Protein AF-A0A8T2W270-F1 (afdb_monomer)

pLDDT: mean 72.16, std 22.31, range [22.02, 98.56]

Radius of gyration: 37.25 Å; Cα contacts (8 Å, |Δi|>4): 881; chains: 1; bounding box: 110×98×139 Å

Sequence (884 aa):
MALTERQVQAQLHSHALEEDAKASLFGLSQSRKRIIDYFNAVEQLHKLEINKIIPKLKTDARWATVPRRNKPPSKVSVYKLLKGLPLHILGCLITKQPAPSSPHLSSLTDEPLQSTNCYEHVNKAFTLLCTLSEMCVELPPLRENGTMGPDPEFTSELIDAVNLALLAIAGPESDTLTRSSTERHTFSQALCRAEIVPSALRALALITSAHAAPERGHSSSRFHWSAVCEAMFTHPRGATMIDAAFEASRVLIRAVRVALCSTSISGDLVYSLAYAAGGAVELVTALCSAPLFYHSMMTHDPHGSSALRLVLASLAIHDEPLAAPPFSRVSSTPGSSRPVLAATQPPYPTHKGQGAAELLAARGFALLL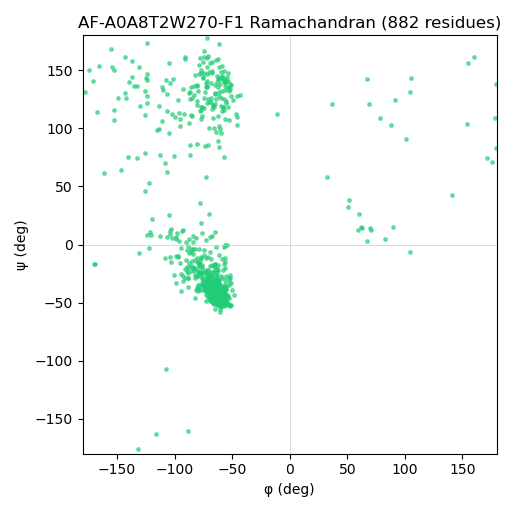LLGEYDSPMYLDEVFSGEGTRSLAEQLVGRSAAYVGQVLLRPPSAQFPPATSEGQMAINVLRAAELLSDDSNFRVALIPGLAPTLAQLLAHSDSSRFASMWCLGEEAVSMMGLDSQLLVNSVSKKALETVDKYAAASKEYHAKGLGMGARQVAGLLPELHKMGRHLALERSILLSKLLVNLHYYDETLPAGLKNAFLDALVASILAAARDPKSQAMAMNRAAVNIENLFSVAWEFGPPDALKKIELMAEVDMDQSKDLLAKMKTAVKIVENHPTIKTGAGAGRENGGGMMKLASQNLPDLRHFPQPPASAAPQPLPPVSSVTAAAAAAKSAADAMAAAVDVKAAGSEARRTAPEVNKIQYSPPVHNSNGAAVSPQAQLLQQLSIGYNMHRQQQQQQQQQGRLPPPQLCPDVPADDDGGGTRPPPPPEKGIKTAQQAVDKATFADIKNAAMAHMQALHRQQQLMQVAAAQHVMRRQQQQQQAQQLQQRRHDEASNQQEKAPEGALQEPRPPPQGGD

Nearest PDB structures (foldseek):
  8ga7-assembly1_A  TM=2.217E-01  e=3.033E-03  synthetic construct
  4abn-assembly1_A  TM=1.382E-01  e=1.066E+00  Mus musculus
  7n6g-assembly1_1N  TM=1.246E-01  e=1.066E+00  Chlamydomonas reinhardtii
  7pkt-assembly1_Q  TM=1.100E-01  e=9.150E+00  Chlamydomonas reinhardtii

Mean predicted aligned error: 16.3 Å

Solvent-accessible surface area (backbone atoms only — not comparable to full-atom values): 49933 Å² total; per-residue (Å²): 102,76,70,56,52,50,50,53,51,51,51,54,52,53,51,51,55,53,51,53,58,51,52,68,73,64,75,56,78,85,71,56,77,76,76,76,45,58,68,48,42,36,60,48,53,54,69,48,54,63,83,69,47,51,70,64,27,74,80,45,63,59,49,43,77,34,79,48,87,100,46,80,58,45,78,40,47,47,56,64,47,60,68,43,45,32,58,50,41,37,52,23,66,76,70,56,30,60,47,84,81,47,80,67,50,68,77,62,28,98,56,88,74,82,46,82,34,27,45,42,45,42,28,37,42,28,47,40,47,36,51,54,43,56,47,36,73,75,34,63,76,42,39,74,70,56,65,51,48,86,49,67,65,56,53,48,40,38,51,51,27,36,37,51,53,24,40,40,40,44,47,86,39,34,65,57,32,38,55,20,28,41,38,60,91,40,27,65,63,21,41,28,53,41,43,31,51,30,32,32,56,47,29,49,36,52,47,35,20,52,42,68,55,83,70,94,67,96,69,76,93,67,72,38,48,62,41,33,37,52,58,34,67,75,35,96,58,27,71,61,34,54,50,20,50,32,42,24,33,28,42,34,38,50,21,36,38,42,20,59,72,26,88,62,43,54,37,71,58,35,31,54,42,33,49,27,25,44,46,24,47,50,54,53,42,52,44,53,60,22,66,71,37,39,55,49,48,44,68,76,37,62,35,43,53,52,59,50,51,26,30,47,38,25,55,49,47,46,40,81,90,48,47,61,48,63,35,43,68,39,55,84,41,99,88,46,92,50,62,41,73,40,69,54,72,81,80,52,66,47,59,44,27,70,17,38,52,36,41,37,28,14,47,21,30,21,40,52,46,51,49,58,70,39,83,78,76,37,43,66,62,32,20,58,69,31,80,81,30,29,63,53,47,52,51,44,42,56,51,51,29,50,50,42,39,44,56,64,67,53,69,81,40,95,89,50,68,74,58,50,34,38,40,39,22,44,47,28,43,38,51,37,48,31,56,42,24,64,38,72,76,47,24,67,63,34,38,80,54,37,22,50,45,50,22,46,48,33,32,69,43,54,62,70,56,42,37,26,52,46,45,66,21,69,51,20,25,55,52,26,38,81,27,54,86,56,83,68,63,41,87,38,72,67,51,49,52,51,51,53,49,43,46,54,51,44,53,51,48,56,74,70,62,74,53,88,74,84,87,72,79,88,83,66,63,74,65,41,57,50,46,5,43,26,54,20,46,50,47,29,47,36,53,48,35,33,54,33,40,54,49,49,81,53,90,87,50,58,77,74,60,49,45,43,35,56,53,44,23,51,52,34,40,46,72,72,29,94,44,67,68,52,24,30,54,27,42,47,37,25,41,52,38,52,50,50,38,47,45,55,57,52,73,61,50,65,93,69,79,39,75,78,53,67,72,61,81,70,46,63,62,66,56,43,51,49,52,51,51,52,43,52,47,52,28,53,55,53,61,65,34,63,79,62,74,52,71,81,77,76,80,97,70,82,92,66,65,73,69,52,59,69,58,73,80,45,82,84,71,85,79,59,82,72,74,78,77,77,75,71,76,74,81,75,78,81,95,80,59,83,62,58,62,54,51,53,54,47,55,52,51,54,52,51,56,61,63,62,68,72,79,78,77,89,83,87,82,90,84,83,86,83,87,90,86,91,82,90,86,87,88,87,89,79,92,77,91,80,82,82,75,52,72,67,57,53,49,53,52,52,51,51,49,53,51,51,52,52,52,51,53,51,54,53,54,62,69,74,67,74,78,82,84,84,84,87,86,84,88,88,83,91,83,88,81,88,80,92,75,87,81,80,84,78,72,80,79,56,58,63,56,52,49,55,49,51,56,51,48,55,51,48,49,53,50,49,52,52,49,51,52,51,50,51,52,50,52,53,50,50,53,50,50,53,52,52,52,52,51,52,52,51,50,53,52,51,50,52,51,51,52,53,52,50,49,50,53,50,54,53,53,52,54,54,64,74,63,59,75,92,78,78,93,70,81,82,76,81,81,81,92,75,91,132

Foldseek 3Di:
DVVVVVVVVVVVVVVVVVVVVVVVVPPCVPPPPPDDLLQQCLQQVLPQDLVNQLVVCLVPVQWDFGDDDPDHTDTDGLLVSLLCLLVVLVVCLVVFDPAQPDPVVVVSDVDRHPDNTSLLSSLSSLQVLLSSLVSCLVHVVCLVVCSLAPDLVSLLSLLVSLLSLLCVLLPDCLVVLLVLLQAPVSLVVNLSSLSNLLSSLSSLQSSQQSNVCSDDDPDPDDGPLQSSLVSLVVHPCSLSSLLSLLSSLLSLLSSLLSNLPHPNHFLVSSQSSLVSSLSSLVSSLVNLQDPSSLVSNCVSVVQCQSLLSSLLSLLCSCPPPLVDLLFDQDQPDVVRPGRDRHGDADDRSCVRNQCSSLSSNLSSLQSLLSQCVDVVVGNLVSLCVDPVSVVSLLSVLLSLLVLQLSLLPDDLDPRDAAGANNLSSSLSSLSSLLSLLLDPVSLVSNLLSNLLSLLCSQQVDDLVSLCLCQVLHPSQLRNQLNHLPPHSHNPHPVRVVVLVLLLVLLVVCVVVVVHPPPPPPPDDDPSSSSSSSSSSLSRLLSVLSSLLSSCDADPPDDPQSNCVNVLSNLVSLQVVADDLVSSLSSLVSSLSSLVSSVVSVCVCDDPPPSVVRCSNVSHPVVSSVVSSVVSVVSSVVSCPPVVNVPVPDDDDDDDPPPVVVSVPPHDPPPPDPDDPPDPPPDDDPDDDDPPPVVVVVVVVVVVVVVVVVVPPDDDDDDDDDDDDDDDDDDDDDDDDDDDDDDPVNVVVVVVVVVVVVVVVVVVVVVVVPDDDDDDDDDDDDDDDDDDDDDDDDDDPPPPVVVVVVVVVVVVVVVVVVVVVVVVVVVVVVVVVVVVVVVVVVVVVVVVVVVVVVVVVVVVVVVVVVVPPDPDDPDDDDDDDDDDD

Structure (mmCIF, N/CA/C/O backbone):
data_AF-A0A8T2W270-F1
#
_entry.id   AF-A0A8T2W270-F1
#
loop_
_atom_site.group_PDB
_atom_site.id
_atom_site.type_symbol
_atom_site.label_atom_id
_atom_site.label_alt_id
_atom_site.label_comp_id
_atom_site.label_asym_id
_atom_site.label_entity_id
_atom_site.label_seq_id
_atom_site.pdbx_PDB_ins_code
_atom_site.Cartn_x
_atom_site.Cartn_y
_atom_site.Cartn_z
_atom_site.occupancy
_atom_site.B_iso_or_equiv
_atom_site.auth_seq_id
_atom_site.auth_comp_id
_atom_site.auth_asym_id
_atom_site.auth_atom_id
_atom_site.pdbx_PDB_model_num
ATOM 1 N N . MET A 1 1 ? 4.026 -23.683 -32.601 1.00 37.31 1 MET A N 1
ATOM 2 C CA . MET A 1 1 ? 4.938 -22.976 -31.678 1.00 37.31 1 MET A CA 1
ATOM 3 C C . MET A 1 1 ? 6.349 -23.540 -31.751 1.00 37.31 1 MET A C 1
ATOM 5 O O . MET A 1 1 ? 7.130 -22.921 -32.445 1.00 37.31 1 MET A O 1
ATOM 9 N N . ALA A 1 2 ? 6.676 -24.725 -31.215 1.00 30.48 2 ALA A N 1
ATOM 10 C CA . ALA A 1 2 ? 8.054 -25.261 -31.285 1.00 30.48 2 ALA A CA 1
ATOM 11 C C . ALA A 1 2 ? 8.600 -25.475 -32.722 1.00 30.48 2 ALA A C 1
ATOM 13 O O . ALA A 1 2 ? 9.774 -25.249 -32.994 1.00 30.48 2 ALA A O 1
ATOM 14 N N . LEU A 1 3 ? 7.741 -25.875 -33.669 1.00 30.95 3 LEU A N 1
ATOM 15 C CA . LEU A 1 3 ? 8.085 -25.985 -35.098 1.00 30.95 3 LEU A CA 1
ATOM 16 C C . LEU A 1 3 ? 8.299 -24.613 -35.762 1.00 30.95 3 LEU A C 1
ATOM 18 O O . LEU A 1 3 ? 9.180 -24.459 -36.600 1.00 30.95 3 LEU A O 1
ATOM 22 N N . THR A 1 4 ? 7.521 -23.617 -35.339 1.00 55.16 4 THR A N 1
ATOM 23 C CA . THR A 1 4 ? 7.569 -22.232 -35.824 1.00 55.16 4 THR A CA 1
ATOM 24 C C . THR A 1 4 ? 8.812 -21.511 -35.296 1.00 55.16 4 THR A C 1
ATOM 26 O O . THR A 1 4 ? 9.486 -20.811 -36.037 1.00 55.16 4 THR A O 1
ATOM 29 N N . GLU A 1 5 ? 9.171 -21.759 -34.037 1.00 46.84 5 GLU A N 1
ATOM 30 C CA . GLU A 1 5 ? 10.377 -21.251 -33.380 1.00 46.84 5 GLU A CA 1
ATOM 31 C C . GLU A 1 5 ? 11.653 -21.818 -34.018 1.00 46.84 5 GLU A C 1
ATOM 33 O O . GLU A 1 5 ? 12.567 -21.061 -34.338 1.00 46.84 5 GLU A O 1
ATOM 38 N N . ARG A 1 6 ? 11.679 -23.124 -34.328 1.00 50.84 6 ARG A N 1
ATOM 39 C CA . ARG A 1 6 ? 12.795 -23.747 -35.061 1.00 50.84 6 ARG A CA 1
ATOM 40 C C . ARG A 1 6 ? 12.931 -23.236 -36.495 1.00 50.84 6 ARG A C 1
ATOM 42 O O . ARG A 1 6 ? 14.052 -23.075 -36.966 1.00 50.84 6 ARG A O 1
ATOM 49 N N . GLN A 1 7 ? 11.822 -22.970 -37.189 1.00 48.09 7 GLN A N 1
ATOM 50 C CA . GLN A 1 7 ? 11.861 -22.401 -38.542 1.00 48.09 7 GLN A CA 1
ATOM 51 C C . GLN A 1 7 ? 12.362 -20.954 -38.544 1.00 48.09 7 GLN A C 1
ATOM 53 O O . GLN A 1 7 ? 13.210 -20.617 -39.367 1.00 48.09 7 GLN A O 1
ATOM 58 N N . VAL A 1 8 ? 11.918 -20.128 -37.592 1.00 53.50 8 VAL A N 1
ATOM 59 C CA . VAL A 1 8 ? 12.410 -18.750 -37.437 1.00 53.50 8 VAL A CA 1
ATOM 60 C C . VAL A 1 8 ? 13.894 -18.741 -37.047 1.00 53.50 8 VAL A C 1
ATOM 62 O O . VAL A 1 8 ? 14.670 -17.976 -37.613 1.00 53.50 8 VAL A O 1
ATOM 65 N N . GLN A 1 9 ? 14.331 -19.642 -36.161 1.00 41.31 9 GLN A N 1
ATOM 66 C CA . GLN A 1 9 ? 15.748 -19.786 -35.802 1.00 41.31 9 GLN A CA 1
ATOM 67 C C . GLN A 1 9 ? 16.615 -20.258 -36.976 1.00 41.31 9 GLN A C 1
ATOM 69 O O . GLN A 1 9 ? 17.698 -19.715 -37.185 1.00 41.31 9 GLN A O 1
ATOM 74 N N . ALA A 1 10 ? 16.144 -21.220 -37.776 1.00 51.12 10 ALA A N 1
ATOM 75 C CA . ALA A 1 10 ? 16.868 -21.690 -38.957 1.00 51.12 10 ALA A CA 1
ATOM 76 C C . ALA A 1 10 ? 16.993 -20.594 -40.031 1.00 51.12 10 ALA A C 1
ATOM 78 O O . ALA A 1 10 ? 18.048 -20.456 -40.649 1.00 51.12 10 ALA A O 1
ATOM 79 N N . GLN A 1 11 ? 15.952 -19.775 -40.211 1.00 46.25 11 GLN A N 1
ATOM 80 C CA . GLN A 1 11 ? 15.968 -18.652 -41.152 1.00 46.25 11 GLN A CA 1
ATOM 81 C C . GLN A 1 11 ? 16.891 -17.516 -40.692 1.00 46.25 11 GLN A C 1
ATOM 83 O O . GLN A 1 11 ? 17.666 -17.005 -41.499 1.00 46.25 11 GLN A O 1
ATOM 88 N N . LEU A 1 12 ? 16.888 -17.171 -39.400 1.00 45.56 12 LEU A N 1
ATOM 89 C CA . LEU A 1 12 ? 17.808 -16.172 -38.841 1.00 45.56 12 LEU A CA 1
ATOM 90 C C . LEU A 1 12 ? 19.271 -16.633 -38.913 1.00 45.56 12 LEU A C 1
ATOM 92 O O . LEU A 1 12 ? 20.155 -15.830 -39.210 1.00 45.56 12 LEU A O 1
ATOM 96 N N . HIS A 1 13 ? 19.533 -17.925 -38.698 1.00 48.34 13 HIS A N 1
ATOM 97 C CA . HIS A 1 13 ? 20.885 -18.475 -38.777 1.00 48.34 13 HIS A CA 1
ATOM 98 C C . HIS A 1 13 ? 21.405 -18.551 -40.221 1.00 48.34 13 HIS A C 1
ATOM 100 O O . HIS A 1 13 ? 22.548 -18.179 -40.479 1.00 48.34 13 HIS A O 1
ATOM 106 N N . SER A 1 14 ? 20.551 -18.944 -41.175 1.00 50.53 14 SER A N 1
ATOM 107 C CA . SER A 1 14 ? 20.881 -18.927 -42.606 1.00 50.53 14 SER A CA 1
ATOM 108 C C . SER A 1 14 ? 21.186 -17.510 -43.102 1.00 50.53 14 SER A C 1
ATOM 110 O O . SER A 1 14 ? 22.154 -17.313 -43.830 1.00 50.53 14 SER A O 1
ATOM 112 N N . HIS A 1 15 ? 20.403 -16.516 -42.672 1.00 47.19 15 HIS A N 1
ATOM 113 C CA . HIS A 1 15 ? 20.595 -15.118 -43.062 1.00 47.19 15 HIS A CA 1
ATOM 114 C C . HIS A 1 15 ? 21.884 -14.518 -42.475 1.00 47.19 15 HIS A C 1
ATOM 116 O O . HIS A 1 15 ? 22.584 -13.766 -43.150 1.00 47.19 15 HIS A O 1
ATOM 122 N N . ALA A 1 16 ? 22.237 -14.872 -41.234 1.00 45.03 16 ALA A N 1
ATOM 123 C CA . ALA A 1 16 ? 23.477 -14.419 -40.602 1.00 45.03 16 ALA A CA 1
ATOM 124 C C . ALA A 1 16 ? 24.733 -14.983 -41.295 1.00 45.03 16 ALA A C 1
ATOM 126 O O . ALA A 1 16 ? 25.690 -14.247 -41.522 1.00 45.03 16 ALA A O 1
ATOM 127 N N . LEU A 1 17 ? 24.713 -16.263 -41.690 1.00 53.06 17 LEU A N 1
ATOM 128 C CA . LEU A 1 17 ? 25.828 -16.899 -42.406 1.00 53.06 17 LEU A CA 1
ATOM 129 C C . LEU A 1 17 ? 26.014 -16.336 -43.824 1.00 53.06 17 LEU A C 1
ATOM 131 O O . LEU A 1 17 ? 27.141 -16.216 -44.306 1.00 53.06 17 LEU A O 1
ATOM 135 N N . GLU A 1 18 ? 24.919 -15.965 -44.490 1.00 51.88 18 GLU A N 1
ATOM 136 C CA . GLU A 1 18 ? 24.964 -15.381 -45.831 1.00 51.88 18 GLU A CA 1
ATOM 137 C C . GLU A 1 18 ? 25.470 -13.925 -45.819 1.00 51.88 18 GLU A C 1
ATOM 139 O O . GLU A 1 18 ? 26.226 -13.522 -46.705 1.00 51.88 18 GLU A O 1
ATOM 144 N N . GLU A 1 19 ? 25.119 -13.151 -44.788 1.00 49.12 19 GLU A N 1
ATOM 145 C CA . GLU A 1 19 ? 25.668 -11.811 -44.533 1.00 49.12 19 GLU A CA 1
ATOM 146 C C . GLU A 1 19 ? 27.172 -11.860 -44.209 1.00 49.12 19 GLU A C 1
ATOM 148 O O . GLU A 1 19 ? 27.938 -11.054 -44.744 1.00 49.12 19 GLU A O 1
ATOM 153 N N . ASP A 1 20 ? 27.624 -12.838 -43.416 1.00 45.19 20 ASP A N 1
ATOM 154 C CA . ASP A 1 20 ? 29.046 -13.018 -43.083 1.00 45.19 20 ASP A CA 1
ATOM 155 C C . ASP A 1 20 ? 29.889 -13.417 -44.307 1.00 45.19 20 ASP A C 1
ATOM 157 O O . ASP A 1 20 ? 30.985 -12.881 -44.519 1.00 45.19 20 ASP A O 1
ATOM 161 N N . ALA A 1 21 ? 29.365 -14.297 -45.169 1.00 55.25 21 ALA A N 1
ATOM 162 C CA . ALA A 1 21 ? 30.026 -14.680 -46.417 1.00 55.25 21 ALA A CA 1
ATOM 163 C C . ALA A 1 21 ? 30.148 -13.493 -47.393 1.00 55.25 21 ALA A C 1
ATOM 165 O O . ALA A 1 21 ? 31.188 -13.312 -48.035 1.00 55.25 21 ALA A O 1
ATOM 166 N N . LYS A 1 22 ? 29.119 -12.639 -47.467 1.00 50.28 22 LYS A N 1
ATOM 167 C CA . LYS A 1 22 ? 29.107 -11.441 -48.322 1.00 50.28 22 LYS A CA 1
ATOM 168 C C . LYS A 1 22 ? 30.005 -10.329 -47.767 1.00 50.28 22 LYS A C 1
ATOM 170 O O . LYS A 1 22 ? 30.727 -9.695 -48.534 1.00 50.28 22 LYS A O 1
ATOM 175 N N . ALA A 1 23 ? 30.040 -10.119 -46.452 1.00 44.72 23 ALA A N 1
ATOM 176 C CA . ALA A 1 23 ? 30.881 -9.100 -45.818 1.00 44.72 23 ALA A CA 1
ATOM 177 C C . ALA A 1 23 ? 32.388 -9.397 -45.941 1.00 44.72 23 ALA A C 1
ATOM 179 O O . ALA A 1 23 ? 33.191 -8.465 -46.050 1.00 44.72 23 ALA A O 1
ATOM 180 N N . SER A 1 24 ? 32.769 -10.679 -45.969 1.00 48.28 24 SER A N 1
ATOM 181 C CA . SER A 1 24 ? 34.156 -11.118 -46.179 1.00 48.28 24 SER A CA 1
ATOM 182 C C . SER A 1 24 ? 34.641 -10.879 -47.620 1.00 48.28 24 SER A C 1
ATOM 184 O O . SER A 1 24 ? 35.810 -10.569 -47.843 1.00 48.28 24 SER A O 1
ATOM 186 N N . LEU A 1 25 ? 33.732 -10.931 -48.602 1.00 48.50 25 LEU A N 1
ATOM 187 C CA . LEU A 1 25 ? 34.050 -10.800 -50.030 1.00 48.50 25 LEU A CA 1
ATOM 188 C C . LEU A 1 25 ? 34.276 -9.350 -50.511 1.00 48.50 25 LEU A C 1
ATOM 190 O O . LEU A 1 25 ? 34.890 -9.158 -51.557 1.00 48.50 25 LEU A O 1
ATOM 194 N N . PHE A 1 26 ? 33.816 -8.330 -49.771 1.00 46.31 26 PHE A N 1
ATOM 195 C CA . PHE A 1 26 ? 33.820 -6.925 -50.231 1.00 46.31 26 PHE A CA 1
ATOM 196 C C . PHE A 1 26 ? 34.758 -5.964 -49.477 1.00 46.31 26 PHE A C 1
ATOM 198 O O . PHE A 1 26 ? 34.708 -4.760 -49.717 1.00 46.31 26 PHE A O 1
ATOM 205 N N . GLY A 1 27 ? 35.617 -6.433 -48.565 1.00 43.34 27 GLY A N 1
ATOM 206 C CA . GLY A 1 27 ? 36.632 -5.572 -47.926 1.00 43.34 27 GLY A CA 1
ATOM 207 C C . GLY A 1 27 ? 36.088 -4.400 -47.080 1.00 43.34 27 GLY A C 1
ATOM 208 O O . GLY A 1 27 ? 36.848 -3.517 -46.691 1.00 43.34 27 GLY A O 1
ATOM 209 N N . LEU A 1 28 ? 34.794 -4.389 -46.736 1.00 42.84 28 LEU A N 1
ATOM 210 C CA . LEU A 1 28 ? 34.106 -3.338 -45.961 1.00 42.84 28 LEU A CA 1
ATOM 211 C C . LEU A 1 28 ? 34.377 -3.416 -44.439 1.00 42.84 28 LEU A C 1
ATOM 213 O O . LEU A 1 28 ? 33.499 -3.141 -43.618 1.00 42.84 28 LEU A O 1
ATOM 217 N N . SER A 1 29 ? 35.590 -3.792 -44.018 1.00 45.31 29 SER A N 1
ATOM 218 C CA . SER A 1 29 ? 35.872 -4.133 -42.611 1.00 45.31 29 SER A CA 1
ATOM 219 C C . SER A 1 29 ? 35.820 -2.945 -41.635 1.00 45.31 29 SER A C 1
ATOM 221 O O . SER A 1 29 ? 35.633 -3.154 -40.436 1.00 45.31 29 SER A O 1
ATOM 223 N N . GLN A 1 30 ? 35.904 -1.695 -42.110 1.00 43.47 30 GLN A N 1
ATOM 224 C CA . GLN A 1 30 ? 35.901 -0.507 -41.239 1.00 43.47 30 GLN A CA 1
ATOM 225 C C . GLN A 1 30 ? 34.529 0.154 -41.048 1.00 43.47 30 GLN A C 1
ATOM 227 O O . GLN A 1 30 ? 34.341 0.896 -40.083 1.00 43.47 30 GLN A O 1
ATOM 232 N N . SER A 1 31 ? 33.546 -0.161 -41.895 1.00 40.88 31 SER A N 1
ATOM 233 C CA . SER A 1 31 ? 32.176 0.364 -41.801 1.00 40.88 31 SER A CA 1
ATOM 234 C C . SER A 1 31 ? 31.194 -0.674 -41.266 1.00 40.88 31 SER A C 1
ATOM 236 O O . SER A 1 31 ? 29.995 -0.568 -41.523 1.00 40.88 31 SER A O 1
ATOM 238 N N . ARG A 1 32 ? 31.666 -1.667 -40.492 1.00 46.56 32 ARG A N 1
ATOM 239 C CA . ARG A 1 32 ? 30.771 -2.433 -39.617 1.00 46.56 32 ARG A CA 1
ATOM 240 C C . ARG A 1 32 ? 30.021 -1.405 -38.776 1.00 46.56 32 ARG A C 1
ATOM 242 O O . ARG A 1 32 ? 30.615 -0.789 -37.887 1.00 46.56 32 ARG A O 1
ATOM 249 N N . LYS A 1 33 ? 28.729 -1.197 -39.063 1.00 51.56 33 LYS A N 1
ATOM 250 C CA . LYS A 1 33 ? 27.774 -0.655 -38.091 1.00 51.56 33 LYS A CA 1
ATOM 251 C C . LYS A 1 33 ? 28.056 -1.447 -36.824 1.00 51.56 33 LYS A C 1
ATOM 253 O O . LYS A 1 33 ? 27.781 -2.639 -36.797 1.00 51.56 33 LYS A O 1
ATOM 258 N N . ARG A 1 34 ? 28.754 -0.846 -35.856 1.00 61.31 34 ARG A N 1
ATOM 259 C CA . ARG A 1 34 ? 29.171 -1.554 -34.646 1.00 61.31 34 ARG A CA 1
ATOM 260 C C . ARG A 1 34 ? 27.885 -1.928 -33.927 1.00 61.31 34 ARG A C 1
ATOM 262 O O . ARG A 1 34 ? 27.287 -1.066 -33.284 1.00 61.31 34 ARG A O 1
ATOM 269 N N . ILE A 1 35 ? 27.425 -3.160 -34.141 1.00 77.75 35 ILE A N 1
ATOM 270 C CA . ILE A 1 35 ? 26.299 -3.741 -33.424 1.00 77.75 35 ILE A CA 1
ATOM 271 C C . ILE A 1 35 ? 26.676 -3.620 -31.952 1.00 77.75 35 ILE A C 1
ATOM 273 O O . ILE A 1 35 ? 27.783 -3.991 -31.549 1.00 77.75 35 ILE A O 1
ATOM 277 N N . ILE A 1 36 ? 25.815 -2.958 -31.186 1.00 83.81 36 ILE A N 1
ATOM 278 C CA . ILE A 1 36 ? 26.036 -2.803 -29.758 1.00 83.81 36 ILE A CA 1
ATOM 279 C C . ILE A 1 36 ? 25.786 -4.173 -29.147 1.00 83.81 36 ILE A C 1
ATOM 281 O O . ILE A 1 36 ? 24.712 -4.741 -29.301 1.00 83.81 36 ILE A O 1
ATOM 285 N N . ASP A 1 37 ? 26.797 -4.693 -28.467 1.00 88.81 37 ASP A N 1
ATOM 286 C CA . ASP A 1 37 ? 26.667 -5.874 -27.626 1.00 88.81 37 ASP A CA 1
ATOM 287 C C . ASP A 1 37 ? 25.915 -5.456 -26.354 1.00 88.81 37 ASP A C 1
ATOM 289 O O . ASP A 1 37 ? 26.521 -5.027 -25.368 1.00 88.81 37 ASP A O 1
ATOM 293 N N . TYR A 1 38 ? 24.580 -5.454 -26.433 1.00 88.88 38 TYR A N 1
ATOM 294 C CA . TYR A 1 38 ? 23.704 -5.023 -25.341 1.00 88.88 38 TYR A CA 1
ATOM 295 C C . TYR A 1 38 ? 23.860 -5.917 -24.113 1.00 88.88 38 TYR A C 1
ATOM 297 O O . TYR A 1 38 ? 23.851 -5.403 -22.997 1.00 88.88 38 TYR A O 1
ATOM 305 N N . PHE A 1 39 ? 24.080 -7.220 -24.303 1.00 90.88 39 PHE A N 1
ATOM 306 C CA . PHE A 1 39 ? 24.300 -8.145 -23.197 1.00 90.88 39 PHE A CA 1
ATOM 307 C C . PHE A 1 39 ? 25.542 -7.754 -22.392 1.00 90.88 39 PHE A C 1
ATOM 309 O O . PHE A 1 39 ? 25.454 -7.541 -21.181 1.00 90.88 39 PHE A O 1
ATOM 316 N N . ASN A 1 40 ? 26.684 -7.575 -23.058 1.00 90.00 40 ASN A N 1
ATOM 317 C CA . ASN A 1 40 ? 27.899 -7.146 -22.380 1.00 90.00 40 ASN A CA 1
ATOM 318 C C . ASN A 1 40 ? 27.768 -5.719 -21.819 1.00 90.00 40 ASN A C 1
ATOM 320 O O . ASN A 1 40 ? 28.182 -5.453 -20.692 1.00 90.00 40 ASN A O 1
ATOM 324 N N . ALA A 1 41 ? 27.156 -4.792 -22.564 1.00 91.19 41 ALA A N 1
ATOM 325 C CA . ALA A 1 41 ? 26.956 -3.423 -22.091 1.00 91.19 41 ALA A CA 1
ATOM 326 C C . ALA A 1 41 ? 26.140 -3.381 -20.790 1.00 91.19 41 ALA A C 1
ATOM 328 O O . ALA A 1 41 ? 26.554 -2.705 -19.849 1.00 91.19 41 ALA A O 1
ATOM 329 N N . VAL A 1 42 ? 25.037 -4.133 -20.709 1.00 92.31 42 VAL A N 1
ATOM 330 C CA . VAL A 1 42 ? 24.217 -4.240 -19.494 1.00 92.31 42 VAL A CA 1
ATOM 331 C C . VAL A 1 42 ? 25.040 -4.797 -18.336 1.00 92.31 42 VAL A C 1
ATOM 333 O O . VAL A 1 42 ? 25.093 -4.170 -17.280 1.00 92.31 42 VAL A O 1
ATOM 336 N N . GLU A 1 43 ? 25.736 -5.923 -18.526 1.00 91.19 43 GLU A N 1
ATOM 337 C CA . GLU A 1 43 ? 26.508 -6.552 -17.446 1.00 91.19 43 GLU A CA 1
ATOM 338 C C . GLU A 1 43 ? 27.630 -5.656 -16.921 1.00 91.19 43 GLU A C 1
ATOM 340 O O . GLU A 1 43 ? 27.845 -5.575 -15.713 1.00 91.19 43 GLU A O 1
ATOM 345 N N . GLN A 1 44 ? 28.384 -5.000 -17.803 1.00 89.94 44 GLN A N 1
ATOM 346 C CA . GLN A 1 44 ? 29.550 -4.233 -17.367 1.00 89.94 44 GLN A CA 1
ATOM 347 C C . GLN A 1 44 ? 29.169 -2.856 -16.838 1.00 89.94 44 GLN A C 1
ATOM 349 O O . GLN A 1 44 ? 29.762 -2.408 -15.860 1.00 89.94 44 GLN A O 1
ATOM 354 N N . LEU A 1 45 ? 28.201 -2.177 -17.461 1.00 87.25 45 LEU A N 1
ATOM 355 C CA . LEU A 1 45 ? 27.817 -0.832 -17.036 1.00 87.25 45 LEU A CA 1
ATOM 356 C C . LEU A 1 45 ? 26.996 -0.856 -15.751 1.00 87.25 45 LEU A C 1
ATOM 358 O O . LEU A 1 45 ? 27.169 0.043 -14.939 1.00 87.25 45 LEU A O 1
ATOM 362 N N . HIS A 1 46 ? 26.193 -1.898 -15.515 1.00 85.75 46 HIS A N 1
ATOM 363 C CA . HIS A 1 46 ? 25.485 -2.057 -14.243 1.00 85.75 46 HIS A CA 1
ATOM 364 C C . HIS A 1 46 ? 26.443 -2.186 -13.041 1.00 85.75 46 HIS A C 1
ATOM 366 O O . HIS A 1 46 ? 26.140 -1.703 -11.957 1.00 85.75 46 HIS A O 1
ATOM 372 N N . LYS A 1 47 ? 27.623 -2.799 -13.220 1.00 82.50 47 LYS A N 1
ATOM 373 C CA . LYS A 1 47 ? 28.629 -2.941 -12.144 1.00 82.50 47 LYS A CA 1
ATOM 374 C C . LYS A 1 47 ? 29.351 -1.648 -11.803 1.00 82.50 47 LYS A C 1
ATOM 376 O O . LYS A 1 47 ? 29.965 -1.544 -10.742 1.00 82.50 47 LYS A O 1
ATOM 381 N N . LEU A 1 48 ? 29.390 -0.704 -12.736 1.00 78.69 48 LEU A N 1
ATOM 382 C CA . LEU A 1 48 ? 30.059 0.559 -12.501 1.00 78.69 48 LEU A CA 1
ATOM 383 C C . LEU A 1 48 ? 29.129 1.416 -11.641 1.00 78.69 48 LEU A C 1
ATOM 385 O O . LEU A 1 48 ? 28.057 1.808 -12.084 1.00 78.69 48 LEU A O 1
ATOM 389 N N . GLU A 1 49 ? 29.540 1.718 -10.409 1.00 69.38 49 GLU A N 1
ATOM 390 C CA . GLU A 1 49 ? 28.807 2.675 -9.575 1.00 69.38 49 GLU A CA 1
ATOM 391 C C . GLU A 1 49 ? 28.600 3.981 -10.350 1.00 69.38 49 GLU A C 1
ATOM 393 O O . GLU A 1 49 ? 29.554 4.535 -10.903 1.00 69.38 49 GLU A O 1
ATOM 398 N N . ILE A 1 50 ? 27.371 4.495 -10.348 1.00 64.81 50 ILE A N 1
ATOM 399 C CA . ILE A 1 50 ? 26.954 5.708 -11.069 1.00 64.81 50 ILE A CA 1
ATOM 400 C C . ILE A 1 50 ? 27.930 6.869 -10.812 1.00 64.81 50 ILE A C 1
ATOM 402 O O . ILE A 1 50 ? 28.411 7.513 -11.746 1.00 64.81 50 ILE A O 1
ATOM 406 N N . ASN A 1 51 ? 28.341 7.047 -9.553 1.00 62.47 51 ASN A N 1
ATOM 407 C CA . ASN A 1 51 ? 29.294 8.073 -9.118 1.00 62.47 51 ASN A CA 1
ATOM 408 C C . ASN A 1 51 ? 30.697 7.933 -9.734 1.00 62.47 51 ASN A C 1
ATOM 410 O O . ASN A 1 51 ? 31.442 8.907 -9.802 1.00 62.47 51 ASN A O 1
ATOM 414 N N . LYS A 1 52 ? 31.072 6.740 -10.209 1.00 72.81 52 LYS A N 1
ATOM 415 C CA . LYS A 1 52 ? 32.322 6.482 -10.944 1.00 72.81 52 LYS A CA 1
ATOM 416 C C . LYS A 1 52 ? 32.159 6.705 -12.449 1.00 72.81 52 LYS A C 1
ATOM 418 O O . LYS A 1 52 ? 33.154 6.974 -13.129 1.00 72.81 52 LYS A O 1
ATOM 423 N N . ILE A 1 53 ? 30.934 6.597 -12.971 1.00 67.69 53 ILE A N 1
ATOM 424 C CA . ILE A 1 53 ? 30.614 6.838 -14.383 1.00 67.69 53 ILE A CA 1
ATOM 425 C C . ILE A 1 53 ? 30.439 8.341 -14.648 1.00 67.69 53 ILE A C 1
ATOM 427 O O . ILE A 1 53 ? 31.029 8.856 -15.599 1.00 67.69 53 ILE A O 1
ATOM 431 N N . ILE A 1 54 ? 29.701 9.061 -13.794 1.00 68.31 54 ILE A N 1
ATOM 432 C CA . ILE A 1 54 ? 29.363 10.484 -13.982 1.00 68.31 54 ILE A CA 1
ATOM 433 C C . ILE A 1 54 ? 30.604 11.359 -14.252 1.00 68.31 54 ILE A C 1
ATOM 435 O O . ILE A 1 54 ? 30.614 12.055 -15.269 1.00 68.31 54 ILE A O 1
ATOM 439 N N . PRO A 1 55 ? 31.686 11.329 -13.443 1.00 70.12 55 PRO A N 1
ATOM 440 C CA . PRO A 1 55 ? 32.855 12.178 -13.680 1.00 70.12 55 PRO A CA 1
ATOM 441 C C . PRO A 1 55 ? 33.559 11.871 -15.005 1.00 70.12 55 PRO A C 1
ATOM 443 O O . PRO A 1 55 ? 34.065 12.781 -15.656 1.00 70.12 55 PRO A O 1
ATOM 446 N N . LYS A 1 56 ? 33.560 10.600 -15.427 1.00 68.12 56 LYS A N 1
ATOM 447 C CA . LYS A 1 56 ? 34.150 10.160 -16.701 1.00 68.12 56 LYS A CA 1
ATOM 448 C C . LYS A 1 56 ? 33.289 10.551 -17.900 1.00 68.12 56 LYS A C 1
ATOM 450 O O . LYS A 1 56 ? 33.824 10.770 -18.980 1.00 68.12 56 LYS A O 1
ATOM 455 N N . LEU A 1 57 ? 31.975 10.648 -17.710 1.00 65.44 57 LEU A N 1
ATOM 456 C CA . LEU A 1 57 ? 31.048 11.119 -18.735 1.00 65.44 57 LEU A CA 1
ATOM 457 C C . LEU A 1 57 ? 30.986 12.649 -18.814 1.00 65.44 57 LEU A C 1
ATOM 459 O O . LEU A 1 57 ? 30.662 13.169 -19.870 1.00 65.44 57 LEU A O 1
ATOM 463 N N . LYS A 1 58 ? 31.382 13.409 -17.785 1.00 67.31 58 LYS A N 1
ATOM 464 C CA . LYS A 1 58 ? 31.446 14.882 -17.886 1.00 67.31 58 LYS A CA 1
ATOM 465 C C . LYS A 1 58 ? 32.402 15.385 -18.980 1.00 67.31 58 LYS A C 1
ATOM 467 O O . LYS A 1 58 ? 32.177 16.466 -19.513 1.00 67.31 58 LYS A O 1
ATOM 472 N N . THR A 1 59 ? 33.436 14.621 -19.339 1.00 68.75 59 THR A N 1
ATOM 473 C CA . THR A 1 59 ? 34.421 15.002 -20.368 1.00 68.75 59 THR A CA 1
ATOM 474 C C . THR A 1 59 ? 34.060 14.540 -21.785 1.00 68.75 59 THR A C 1
ATOM 476 O O . THR A 1 59 ? 34.424 15.215 -22.743 1.00 68.75 59 THR A O 1
ATOM 479 N N . ASP A 1 60 ? 33.325 13.432 -21.941 1.00 69.44 60 ASP A N 1
ATOM 480 C CA . ASP A 1 60 ? 32.864 12.905 -23.238 1.00 69.44 60 ASP A CA 1
ATOM 481 C C . ASP A 1 60 ? 31.485 12.231 -23.086 1.00 69.44 60 ASP A C 1
ATOM 483 O O . ASP A 1 60 ? 31.326 11.020 -23.253 1.00 69.44 60 ASP A O 1
ATOM 487 N N . ALA A 1 61 ? 30.471 13.031 -22.735 1.00 67.50 61 ALA A N 1
ATOM 488 C CA . ALA A 1 61 ? 29.137 12.583 -22.292 1.00 67.50 61 ALA A CA 1
ATOM 489 C C . ALA A 1 61 ? 28.393 11.672 -23.274 1.00 67.50 61 ALA A C 1
ATOM 491 O O . ALA A 1 61 ? 27.390 11.060 -22.926 1.00 67.50 61 ALA A O 1
ATOM 492 N N . ARG A 1 62 ? 28.883 11.557 -24.507 1.00 77.44 62 ARG A N 1
ATOM 493 C CA . ARG A 1 62 ? 28.267 10.772 -25.576 1.00 77.44 62 ARG A CA 1
ATOM 494 C C . ARG A 1 62 ? 28.643 9.290 -25.527 1.00 77.44 62 ARG A C 1
ATOM 496 O O . ARG A 1 62 ? 27.913 8.484 -26.113 1.00 77.44 62 ARG A O 1
ATOM 503 N N . TRP A 1 63 ? 29.738 8.919 -24.856 1.00 82.75 63 TRP A N 1
ATOM 504 C CA . TRP A 1 63 ? 30.320 7.577 -24.951 1.00 82.75 63 TRP A CA 1
ATOM 505 C C . TRP A 1 63 ? 30.595 6.940 -23.588 1.00 82.75 63 TRP A C 1
ATOM 507 O O . TRP A 1 63 ? 31.444 7.394 -22.828 1.00 82.75 63 TRP A O 1
ATOM 517 N N . ALA A 1 64 ? 29.958 5.800 -23.326 1.00 84.88 64 ALA A N 1
ATOM 518 C CA . ALA A 1 64 ? 30.323 4.913 -22.233 1.00 84.88 64 ALA A CA 1
ATOM 519 C C . ALA A 1 64 ? 31.432 3.954 -22.688 1.00 84.88 64 ALA A C 1
ATOM 521 O O . ALA A 1 64 ? 31.382 3.385 -23.781 1.00 84.88 64 ALA A O 1
ATOM 522 N N . THR A 1 65 ? 32.444 3.760 -21.846 1.00 86.94 65 THR A N 1
ATOM 523 C CA . THR A 1 65 ? 33.501 2.774 -22.099 1.00 86.94 65 THR A CA 1
ATOM 524 C C . THR A 1 65 ? 33.102 1.455 -21.449 1.00 86.94 65 THR A C 1
ATOM 526 O O . THR A 1 65 ? 33.052 1.370 -20.227 1.00 86.94 65 THR A O 1
ATOM 529 N N . VAL A 1 66 ? 32.816 0.443 -22.267 1.00 86.81 66 VAL A N 1
ATOM 530 C CA . VAL A 1 66 ? 32.435 -0.907 -21.835 1.00 86.81 66 VAL A CA 1
ATOM 531 C C . VAL A 1 66 ? 33.683 -1.798 -21.849 1.00 86.81 66 VAL A C 1
ATOM 533 O O . VAL A 1 66 ? 34.235 -2.038 -22.931 1.00 86.81 66 VAL A O 1
ATOM 536 N N . PRO A 1 67 ? 34.161 -2.267 -20.682 1.00 86.00 67 PRO A N 1
ATOM 537 C CA . PRO A 1 67 ? 35.256 -3.227 -20.594 1.00 86.00 67 PRO A CA 1
ATOM 538 C C . PRO A 1 67 ? 34.988 -4.497 -21.410 1.00 86.00 67 PRO A C 1
ATOM 540 O O . PRO A 1 67 ? 33.857 -4.975 -21.484 1.00 86.00 67 PRO A O 1
ATOM 543 N N . ARG A 1 68 ? 36.046 -5.052 -22.008 1.00 84.75 68 ARG A N 1
ATOM 544 C CA . ARG A 1 68 ? 36.040 -6.368 -22.657 1.00 84.75 68 ARG A CA 1
ATOM 545 C C . ARG A 1 68 ? 37.263 -7.151 -22.188 1.00 84.75 68 ARG A C 1
ATOM 547 O O . ARG A 1 68 ? 38.357 -6.598 -22.081 1.00 84.75 68 ARG A O 1
ATOM 554 N N . ARG A 1 69 ? 37.087 -8.424 -21.875 1.00 81.81 69 ARG A N 1
ATOM 555 C CA . ARG A 1 69 ? 38.137 -9.369 -21.527 1.00 81.81 69 ARG A CA 1
ATOM 556 C C . ARG A 1 69 ? 38.946 -9.684 -22.777 1.00 81.81 69 ARG A C 1
ATOM 558 O O . ARG A 1 69 ? 38.419 -10.091 -23.806 1.00 81.81 69 ARG A O 1
ATOM 565 N N . ASN A 1 70 ? 40.259 -9.493 -22.684 1.00 85.94 70 ASN A N 1
ATOM 566 C CA . ASN A 1 70 ? 41.216 -9.784 -23.758 1.00 85.94 70 ASN A CA 1
ATOM 567 C C . ASN A 1 70 ? 40.975 -9.014 -25.076 1.00 85.94 70 ASN A C 1
ATOM 569 O O . ASN A 1 70 ? 41.589 -9.332 -26.093 1.00 85.94 70 ASN A O 1
ATOM 573 N N . LYS A 1 71 ? 40.110 -7.994 -25.075 1.00 85.50 71 LYS A N 1
ATOM 574 C CA . LYS A 1 71 ? 39.866 -7.088 -26.203 1.00 85.50 71 LYS A CA 1
ATOM 575 C C . LYS A 1 71 ? 39.931 -5.643 -25.698 1.00 85.50 71 LYS A C 1
ATOM 577 O O . LYS A 1 71 ? 39.645 -5.400 -24.526 1.00 85.50 71 LYS A O 1
ATOM 582 N N . PRO A 1 72 ? 40.294 -4.662 -26.542 1.00 86.00 72 PRO A N 1
ATOM 583 C CA . PRO A 1 72 ? 40.230 -3.263 -26.138 1.00 86.00 72 PRO A CA 1
ATOM 584 C C . PRO A 1 72 ? 38.791 -2.894 -25.732 1.00 86.00 72 PRO A C 1
ATOM 586 O O . PRO A 1 72 ? 37.836 -3.394 -26.340 1.00 86.00 72 PRO A O 1
ATOM 589 N N . PRO A 1 73 ? 38.612 -2.025 -24.721 1.00 86.25 73 PRO A N 1
ATOM 590 C CA . PRO A 1 73 ? 37.287 -1.634 -24.273 1.00 86.25 73 PRO A CA 1
ATOM 591 C C . PRO A 1 73 ? 36.518 -0.957 -25.412 1.00 86.25 73 PRO A C 1
ATOM 593 O O . PRO A 1 73 ? 37.060 -0.139 -26.162 1.00 86.25 73 PRO A O 1
ATOM 596 N N . SER A 1 74 ? 35.237 -1.290 -25.553 1.00 87.12 74 SER A N 1
ATOM 597 C CA . SER A 1 74 ? 34.400 -0.701 -26.596 1.00 87.12 74 SER A CA 1
ATOM 598 C C . SER A 1 74 ? 33.767 0.596 -26.123 1.00 87.12 74 SER A C 1
ATOM 600 O O . SER A 1 74 ? 33.121 0.626 -25.078 1.00 87.12 74 SER A O 1
ATOM 602 N N . LYS A 1 75 ? 33.876 1.651 -26.934 1.00 88.00 75 LYS A N 1
ATOM 603 C CA . LYS A 1 75 ? 33.060 2.857 -26.767 1.00 88.00 75 LYS A CA 1
ATOM 604 C C . LYS A 1 75 ? 31.650 2.593 -27.293 1.00 88.00 75 LYS A C 1
ATOM 606 O O . LYS A 1 75 ? 31.478 2.324 -28.484 1.00 88.00 75 LYS A O 1
ATOM 611 N N . VAL A 1 76 ? 30.660 2.682 -26.414 1.00 88.31 76 VAL A N 1
ATOM 612 C CA . VAL A 1 76 ? 29.234 2.543 -26.725 1.00 88.31 76 VAL A CA 1
ATOM 613 C C . VAL A 1 76 ? 28.576 3.905 -26.572 1.00 88.31 76 VAL A C 1
ATOM 615 O O . VAL A 1 76 ? 28.814 4.612 -25.597 1.00 88.31 76 VAL A O 1
ATOM 618 N N . SER A 1 77 ? 27.772 4.302 -27.556 1.00 89.19 77 SER A N 1
ATOM 619 C CA . SER A 1 77 ? 27.019 5.551 -27.458 1.00 89.19 77 SER A CA 1
ATOM 620 C C . SER A 1 77 ? 25.947 5.405 -26.381 1.00 89.19 77 SER A C 1
ATOM 622 O O . SER A 1 77 ? 25.108 4.512 -26.491 1.00 89.19 77 SER A O 1
ATOM 624 N N . VAL A 1 78 ? 25.962 6.286 -25.374 1.00 87.69 78 VAL A N 1
ATOM 625 C CA . VAL A 1 78 ? 24.969 6.288 -24.282 1.00 87.69 78 VAL A CA 1
ATOM 626 C C . VAL A 1 78 ? 23.555 6.409 -24.847 1.00 87.69 78 VAL A C 1
ATOM 628 O O . VAL A 1 78 ? 22.664 5.678 -24.437 1.00 87.69 78 VAL A O 1
ATOM 631 N N . TYR A 1 79 ? 23.380 7.246 -25.872 1.00 86.38 79 TYR A N 1
ATOM 632 C CA . TYR A 1 79 ? 22.109 7.408 -26.574 1.00 86.38 79 TYR A CA 1
ATOM 633 C C . TYR A 1 79 ? 21.609 6.115 -27.225 1.00 86.38 79 TYR A C 1
ATOM 635 O O . TYR A 1 79 ? 20.481 5.693 -26.993 1.00 86.38 79 TYR A O 1
ATOM 643 N N . LYS A 1 80 ? 22.449 5.465 -28.040 1.00 89.38 80 LYS A N 1
ATOM 644 C CA . LYS A 1 80 ? 22.054 4.223 -28.724 1.00 89.38 80 LYS A CA 1
ATOM 645 C C . LYS A 1 80 ? 21.787 3.088 -27.738 1.00 89.38 80 LYS A C 1
ATOM 647 O O . LYS A 1 80 ? 20.962 2.219 -28.011 1.00 89.38 80 LYS A O 1
ATOM 652 N N . LEU A 1 81 ? 22.508 3.087 -26.618 1.00 91.19 81 LEU A N 1
ATOM 653 C CA . LEU A 1 81 ? 22.263 2.158 -25.530 1.00 91.19 81 LEU A CA 1
ATOM 654 C C . LEU A 1 81 ? 20.887 2.425 -24.915 1.00 91.19 81 LEU A C 1
ATOM 656 O O . LEU A 1 81 ? 20.057 1.528 -24.938 1.00 91.19 81 LEU A O 1
ATOM 660 N N . LEU A 1 82 ? 20.627 3.658 -24.470 1.00 91.00 82 LEU A N 1
ATOM 661 C CA . LEU A 1 82 ? 19.350 4.073 -23.891 1.00 91.00 82 LEU A CA 1
ATOM 662 C C . LEU A 1 82 ? 18.170 3.705 -24.801 1.00 91.00 82 LEU A C 1
ATOM 664 O O . LEU A 1 82 ? 17.281 2.981 -24.366 1.00 91.00 82 LEU A O 1
ATOM 668 N N . LYS A 1 83 ? 18.220 4.107 -26.078 1.00 90.69 83 LYS A N 1
ATOM 669 C CA . LYS A 1 83 ? 17.154 3.854 -27.058 1.00 90.69 83 LYS A CA 1
ATOM 670 C C . LYS A 1 83 ? 16.945 2.365 -27.363 1.00 90.69 83 LYS A C 1
ATOM 672 O O . LYS A 1 83 ? 15.831 1.962 -27.651 1.00 90.69 83 LYS A O 1
ATOM 677 N N . GLY A 1 84 ? 17.992 1.539 -27.297 1.00 93.38 84 GLY A N 1
ATOM 678 C CA . GLY A 1 84 ? 17.880 0.104 -27.591 1.00 93.38 84 GLY A CA 1
ATOM 679 C C . GLY A 1 84 ? 17.556 -0.788 -26.390 1.00 93.38 84 GLY A C 1
ATOM 680 O O . GLY A 1 84 ? 17.210 -1.952 -26.584 1.00 93.38 84 GLY A O 1
ATOM 681 N N . LEU A 1 85 ? 17.669 -0.281 -25.156 1.00 95.25 85 LEU A N 1
ATOM 682 C CA . LEU A 1 85 ? 17.428 -1.074 -23.946 1.00 95.25 85 LEU A CA 1
ATOM 683 C C . LEU A 1 85 ? 15.991 -1.621 -23.843 1.00 95.25 85 LEU A C 1
ATOM 685 O O . LEU A 1 85 ? 15.870 -2.798 -23.506 1.00 95.25 85 LEU A O 1
ATOM 689 N N . PRO A 1 86 ? 14.916 -0.867 -24.157 1.00 96.56 86 PRO A N 1
ATOM 690 C CA . PRO A 1 86 ? 13.557 -1.414 -24.125 1.00 96.56 86 PRO A CA 1
ATOM 691 C C . PRO A 1 86 ? 13.361 -2.630 -25.038 1.00 96.56 86 PRO A C 1
ATOM 693 O O . PRO A 1 86 ? 12.878 -3.669 -24.589 1.00 96.56 86 PRO A O 1
ATOM 696 N N . LEU A 1 87 ? 13.817 -2.549 -26.294 1.00 95.31 87 LEU A N 1
ATOM 697 C CA . LEU A 1 87 ? 13.765 -3.671 -27.238 1.00 95.31 87 LEU A CA 1
ATOM 698 C C . LEU A 1 87 ? 14.619 -4.857 -26.780 1.00 95.31 87 LEU A C 1
ATOM 700 O O . LEU A 1 87 ? 14.205 -6.007 -26.922 1.00 95.31 87 LEU A O 1
ATOM 704 N N . HIS A 1 88 ? 15.795 -4.592 -26.205 1.00 95.19 88 HIS A N 1
ATOM 705 C CA . HIS A 1 88 ? 16.644 -5.635 -25.624 1.00 95.19 88 HIS A CA 1
ATOM 706 C C . HIS A 1 88 ? 15.936 -6.362 -24.474 1.00 95.19 88 HIS A C 1
ATOM 708 O O . HIS A 1 88 ? 15.921 -7.593 -24.437 1.00 95.19 88 HIS A O 1
ATOM 714 N N . ILE A 1 89 ? 15.291 -5.616 -23.572 1.00 96.81 89 ILE A N 1
ATOM 715 C CA . ILE A 1 89 ? 14.502 -6.166 -22.462 1.00 96.81 89 ILE A CA 1
ATOM 716 C C . ILE A 1 89 ? 13.338 -7.011 -22.990 1.00 96.81 89 ILE A C 1
ATOM 718 O O . ILE A 1 89 ? 13.156 -8.142 -22.536 1.00 96.81 89 ILE A O 1
ATOM 722 N N . LEU A 1 90 ? 12.588 -6.506 -23.974 1.00 96.06 90 LEU A N 1
ATOM 723 C CA . LEU A 1 90 ? 11.515 -7.254 -24.638 1.00 96.06 90 LEU A CA 1
ATOM 724 C C . LEU A 1 90 ? 12.030 -8.565 -25.235 1.00 96.06 90 LEU A C 1
ATOM 726 O O . LEU A 1 90 ? 11.465 -9.626 -24.970 1.00 96.06 90 LEU A O 1
ATOM 730 N N . GLY A 1 91 ? 13.131 -8.508 -25.988 1.00 94.44 91 GLY A N 1
ATOM 731 C CA . GLY A 1 91 ? 13.771 -9.688 -26.564 1.00 94.44 91 GLY A CA 1
ATOM 732 C C . GLY A 1 91 ? 14.160 -10.710 -25.496 1.00 94.44 91 GLY A C 1
ATOM 733 O O . GLY A 1 91 ? 13.860 -11.897 -25.644 1.00 94.44 91 GLY A O 1
ATOM 734 N N . CYS A 1 92 ? 14.750 -10.253 -24.389 1.00 94.56 92 CYS A N 1
ATOM 735 C CA . CYS A 1 92 ? 15.128 -11.098 -23.256 1.00 94.56 92 CYS A CA 1
ATOM 736 C C . CYS A 1 92 ? 13.914 -11.776 -22.598 1.00 94.56 92 CYS A C 1
ATOM 738 O O . CYS A 1 92 ? 13.923 -12.987 -22.370 1.00 94.56 92 CYS A O 1
ATOM 740 N N . LEU A 1 93 ? 12.842 -11.022 -22.338 1.00 94.50 93 LEU A N 1
ATOM 741 C CA . LEU A 1 93 ? 11.616 -11.537 -21.720 1.00 94.50 93 LEU A CA 1
ATOM 742 C C . LEU A 1 93 ? 10.885 -12.546 -22.620 1.00 94.50 93 LEU A C 1
ATOM 744 O O . LEU A 1 93 ? 10.434 -13.580 -22.128 1.00 94.50 93 LEU A O 1
ATOM 748 N N . ILE A 1 94 ? 10.804 -12.283 -23.930 1.00 93.56 94 ILE A N 1
ATOM 749 C CA . ILE A 1 94 ? 10.140 -13.169 -24.903 1.00 93.56 94 ILE A CA 1
ATOM 750 C C . ILE A 1 94 ? 10.919 -14.476 -25.074 1.00 93.56 94 ILE A C 1
ATOM 752 O O . ILE A 1 94 ? 10.333 -15.557 -25.067 1.00 93.56 94 ILE A O 1
ATOM 756 N N . THR A 1 95 ? 12.240 -14.386 -25.225 1.00 90.62 95 THR A N 1
ATOM 757 C CA . THR A 1 95 ? 13.098 -15.557 -25.482 1.00 90.62 95 THR A CA 1
ATOM 758 C C . THR A 1 95 ? 13.510 -16.296 -24.209 1.00 90.62 95 THR A C 1
ATOM 760 O O . THR A 1 95 ? 14.124 -17.360 -24.288 1.00 90.62 95 THR A O 1
ATOM 763 N N . LYS A 1 96 ? 13.214 -15.725 -23.033 1.00 88.81 96 LYS A N 1
ATOM 764 C CA . LYS A 1 96 ? 13.766 -16.131 -21.733 1.00 88.81 96 LYS A CA 1
ATOM 765 C C . LYS A 1 96 ? 15.301 -16.240 -21.748 1.00 88.81 96 LYS A C 1
ATOM 767 O O . LYS A 1 96 ? 15.879 -17.066 -21.042 1.00 88.81 96 LYS A O 1
ATOM 772 N N . GLN A 1 97 ? 15.961 -15.399 -22.545 1.00 83.31 97 GLN A N 1
ATOM 773 C CA . GLN A 1 97 ? 17.414 -15.232 -22.571 1.00 83.31 97 GLN A CA 1
ATOM 774 C C . GLN A 1 97 ? 17.802 -13.912 -21.879 1.00 83.31 97 GLN A C 1
ATOM 776 O O . GLN A 1 97 ? 16.967 -13.024 -21.771 1.00 83.31 97 GLN A O 1
ATOM 781 N N . PRO A 1 98 ? 19.031 -13.760 -21.366 1.00 79.00 98 PRO A N 1
ATOM 782 C CA . PRO A 1 98 ? 20.118 -14.731 -21.395 1.00 79.00 98 PRO A CA 1
ATOM 783 C C . PRO A 1 98 ? 19.882 -15.921 -20.462 1.00 79.00 98 PRO A C 1
ATOM 785 O O . PRO A 1 98 ? 19.475 -15.769 -19.313 1.00 79.00 98 PRO A O 1
ATOM 788 N N . ALA A 1 99 ? 20.180 -17.116 -20.972 1.00 66.88 99 ALA A N 1
ATOM 789 C CA . ALA A 1 99 ? 20.316 -18.332 -20.181 1.00 66.88 99 ALA A CA 1
ATOM 790 C C . ALA A 1 99 ? 21.805 -18.732 -20.186 1.00 66.88 99 ALA A C 1
ATOM 792 O O . ALA A 1 99 ? 22.400 -18.710 -21.270 1.00 66.88 99 ALA A O 1
ATOM 793 N N . PRO A 1 100 ? 22.409 -19.120 -19.043 1.00 59.91 100 PRO A N 1
ATOM 794 C CA . PRO A 1 100 ? 23.854 -19.378 -18.926 1.00 59.91 100 PRO A CA 1
ATOM 795 C C . PRO A 1 100 ? 24.433 -20.418 -19.902 1.00 59.91 100 PRO A C 1
ATOM 797 O O . PRO A 1 100 ? 25.645 -20.499 -20.063 1.00 59.91 100 PRO A O 1
ATOM 800 N N . SER A 1 101 ? 23.585 -21.223 -20.544 1.00 61.00 101 SER A N 1
ATOM 801 C CA . SER A 1 101 ? 23.953 -22.369 -21.380 1.00 61.00 101 SER A CA 1
ATOM 802 C C . SER A 1 101 ? 23.464 -22.285 -22.833 1.00 61.00 101 SER A C 1
ATOM 804 O O . SER A 1 101 ? 23.535 -23.279 -23.554 1.00 61.00 101 SER A O 1
ATOM 806 N N . SER A 1 102 ? 22.958 -21.134 -23.294 1.00 71.12 102 SER A N 1
ATOM 807 C CA . SER A 1 102 ? 22.465 -21.022 -24.674 1.00 71.12 102 SER A CA 1
ATOM 808 C C . SER A 1 102 ? 23.630 -20.912 -25.674 1.00 71.12 102 SER A C 1
ATOM 810 O O . SER A 1 102 ? 24.361 -19.920 -25.628 1.00 71.12 102 SER A O 1
ATOM 812 N N . PRO A 1 103 ? 23.801 -21.857 -26.624 1.00 71.81 103 PRO A N 1
ATOM 813 C CA . PRO A 1 103 ? 24.860 -21.795 -27.640 1.00 71.81 103 PRO A CA 1
ATOM 814 C C . PRO A 1 103 ? 24.698 -20.606 -28.597 1.00 71.81 103 PRO A C 1
ATOM 816 O O . PRO A 1 103 ? 25.645 -20.218 -29.269 1.00 71.81 103 PRO A O 1
ATOM 819 N N . HIS A 1 104 ? 23.514 -19.993 -28.643 1.00 70.81 104 HIS A N 1
ATOM 820 C CA . HIS A 1 104 ? 23.281 -18.768 -29.402 1.00 70.81 104 HIS A CA 1
ATOM 821 C C . HIS A 1 104 ? 23.869 -17.532 -28.708 1.00 70.81 104 HIS A C 1
ATOM 823 O O . HIS A 1 104 ? 24.212 -16.562 -29.377 1.00 70.81 104 HIS A O 1
ATOM 829 N N . LEU A 1 105 ? 24.044 -17.559 -27.385 1.00 70.56 105 LEU A N 1
ATOM 830 C CA . LEU A 1 105 ? 24.517 -16.404 -26.625 1.00 70.56 105 LEU A CA 1
ATOM 831 C C . LEU A 1 105 ? 25.989 -16.081 -26.917 1.00 70.56 105 LEU A C 1
ATOM 833 O O . LEU A 1 105 ? 26.340 -14.910 -27.019 1.00 70.56 105 LEU A O 1
ATOM 837 N N . SER A 1 106 ? 26.827 -17.097 -27.145 1.00 72.19 106 SER A N 1
ATOM 838 C CA . SER A 1 106 ? 28.233 -16.914 -27.541 1.00 72.19 106 SER A CA 1
ATOM 839 C C . SER A 1 106 ? 28.397 -16.270 -28.921 1.00 72.19 106 SER A C 1
ATOM 841 O O . SER A 1 106 ? 29.464 -15.747 -29.222 1.00 72.19 106 SER A O 1
ATOM 843 N N . SER A 1 107 ? 27.349 -16.285 -29.754 1.00 75.75 107 SER A N 1
ATOM 844 C CA . SER A 1 107 ? 27.323 -15.542 -31.021 1.00 75.75 107 SER A CA 1
ATOM 845 C C . SER A 1 107 ? 26.880 -14.082 -30.860 1.00 75.75 107 SER A C 1
ATOM 847 O O . SER A 1 107 ? 27.141 -13.265 -31.738 1.00 75.75 107 SER A O 1
ATOM 849 N N . LEU A 1 108 ? 26.223 -13.747 -29.742 1.00 74.31 108 LEU A N 1
ATOM 850 C CA . LEU A 1 108 ? 25.647 -12.424 -29.475 1.00 74.31 108 LEU A CA 1
ATOM 851 C C . LEU A 1 108 ? 26.517 -11.560 -28.553 1.00 74.31 108 LEU A C 1
ATOM 853 O O . LEU A 1 108 ? 26.445 -10.335 -28.636 1.00 74.31 108 LEU A O 1
ATOM 857 N N . THR A 1 109 ? 27.328 -12.182 -27.694 1.00 80.25 109 THR A N 1
ATOM 858 C CA . THR A 1 109 ? 28.266 -11.508 -26.788 1.00 80.25 109 THR A CA 1
ATOM 859 C C . THR A 1 109 ? 29.618 -12.207 -26.792 1.00 80.25 109 THR A C 1
ATOM 861 O O . THR A 1 109 ? 29.712 -13.431 -26.708 1.00 80.25 109 THR A O 1
ATOM 864 N N . ASP A 1 110 ? 30.678 -11.404 -26.848 1.00 77.88 110 ASP A N 1
ATOM 865 C CA . ASP A 1 110 ? 32.057 -11.883 -26.702 1.00 77.88 110 ASP A CA 1
ATOM 866 C C . ASP A 1 110 ? 32.411 -12.192 -25.235 1.00 77.88 110 ASP A C 1
ATOM 868 O O . ASP A 1 110 ? 33.407 -12.864 -24.957 1.00 77.88 110 ASP A O 1
ATOM 872 N N . GLU A 1 111 ? 31.623 -11.668 -24.293 1.00 81.56 111 GLU A N 1
ATOM 873 C CA . GLU A 1 111 ? 31.858 -11.790 -22.858 1.00 81.56 111 GLU A CA 1
ATOM 874 C C . GLU A 1 111 ? 30.920 -12.810 -22.209 1.00 81.56 111 GLU A C 1
ATOM 876 O O . GLU A 1 111 ? 29.715 -12.803 -22.489 1.00 81.56 111 GLU A O 1
ATOM 881 N N . PRO A 1 112 ? 31.432 -13.639 -21.278 1.00 82.19 112 PRO A N 1
ATOM 882 C CA . PRO A 1 112 ? 30.577 -14.469 -20.451 1.00 82.19 112 PRO A CA 1
ATOM 883 C C . PRO A 1 112 ? 29.710 -13.571 -19.566 1.00 82.19 112 PRO A C 1
ATOM 885 O O . PRO A 1 112 ? 30.214 -12.725 -18.819 1.00 82.19 112 PRO A O 1
ATOM 888 N N . LEU A 1 113 ? 28.396 -13.766 -19.639 1.00 85.69 113 LEU A N 1
ATOM 889 C CA . LEU A 1 113 ? 27.468 -13.034 -18.788 1.00 85.69 113 LEU A CA 1
ATOM 890 C C . LEU A 1 113 ? 27.574 -13.526 -17.351 1.00 85.69 113 LEU A C 1
ATOM 892 O O . LEU A 1 113 ? 27.728 -14.718 -17.096 1.00 85.69 113 LEU A O 1
ATOM 896 N N . GLN A 1 114 ? 27.494 -12.587 -16.412 1.00 85.94 114 GLN A N 1
ATOM 897 C CA . GLN A 1 114 ? 27.473 -12.920 -14.990 1.00 85.94 114 GLN A CA 1
ATOM 898 C C . GLN A 1 114 ? 26.069 -13.229 -14.491 1.00 85.94 114 GLN A C 1
ATOM 900 O O . GLN A 1 114 ? 25.939 -13.913 -13.480 1.00 85.94 114 GLN A O 1
ATOM 905 N N . SER A 1 115 ? 25.034 -12.743 -15.185 1.00 87.19 115 SER A N 1
ATOM 906 C CA . SER A 1 115 ? 23.660 -13.072 -14.833 1.00 87.19 115 SER A CA 1
ATOM 907 C C . SER A 1 115 ? 23.422 -14.574 -14.897 1.00 87.19 115 SER A C 1
ATOM 909 O O . SER A 1 115 ? 23.648 -15.229 -15.915 1.00 87.19 115 SER A O 1
ATOM 911 N N . THR A 1 116 ? 22.926 -15.103 -13.788 1.00 86.88 116 THR A N 1
ATOM 912 C CA . THR A 1 116 ? 22.617 -16.521 -13.603 1.00 86.88 116 THR A CA 1
ATOM 913 C C . THR A 1 116 ? 21.324 -16.931 -14.302 1.00 86.88 116 THR A C 1
ATOM 915 O O . THR A 1 116 ? 21.094 -18.114 -14.548 1.00 86.88 116 THR A O 1
ATOM 918 N N . ASN A 1 117 ? 20.461 -15.965 -14.621 1.00 89.69 117 ASN A N 1
ATOM 919 C CA . ASN A 1 117 ? 19.183 -16.176 -15.286 1.00 89.69 117 ASN A CA 1
ATOM 920 C C . ASN A 1 117 ? 18.727 -14.910 -16.036 1.00 89.69 117 ASN A C 1
ATOM 922 O O . ASN A 1 117 ? 19.282 -13.825 -15.846 1.00 89.69 117 ASN A O 1
ATOM 926 N N . CYS A 1 118 ? 17.694 -15.048 -16.873 1.00 93.44 118 CYS A N 1
ATOM 927 C CA . CYS A 1 118 ? 17.200 -13.949 -17.701 1.00 93.44 118 CYS A CA 1
ATOM 928 C C . CYS A 1 118 ? 16.616 -12.791 -16.879 1.00 93.44 118 CYS A C 1
ATOM 930 O O . CYS A 1 118 ? 16.798 -11.635 -17.249 1.00 93.44 118 CYS A O 1
ATOM 932 N N . TYR A 1 119 ? 15.976 -13.077 -15.742 1.00 95.12 119 TYR A N 1
ATOM 933 C CA . TYR A 1 119 ? 15.357 -12.066 -14.886 1.00 95.12 119 TYR A CA 1
ATOM 934 C C . TYR A 1 119 ? 16.397 -11.188 -14.188 1.00 95.12 119 TYR A C 1
ATOM 936 O O . TYR A 1 119 ? 16.229 -9.975 -14.122 1.00 95.12 119 TYR A O 1
ATOM 944 N N . GLU A 1 120 ? 17.513 -11.771 -13.749 1.00 94.69 120 GLU A N 1
ATOM 945 C CA . GLU A 1 120 ? 18.647 -11.007 -13.220 1.00 94.69 120 GLU A CA 1
ATOM 946 C C . GLU A 1 120 ? 19.170 -10.014 -14.268 1.00 94.69 120 GLU A C 1
ATOM 948 O O . GLU A 1 120 ? 19.349 -8.832 -13.979 1.00 94.69 120 GLU A O 1
ATOM 953 N N . HIS A 1 121 ? 19.343 -10.468 -15.512 1.00 94.94 121 HIS A N 1
ATOM 954 C CA . HIS A 1 121 ? 19.807 -9.608 -16.597 1.00 94.94 121 HIS A CA 1
ATOM 955 C C . HIS A 1 121 ? 18.797 -8.508 -16.951 1.00 94.94 121 HIS A C 1
ATOM 957 O O . HIS A 1 121 ? 19.179 -7.353 -17.143 1.00 94.94 121 HIS A O 1
ATOM 963 N N . VAL A 1 122 ? 17.505 -8.844 -17.002 1.00 96.75 122 VAL A N 1
ATOM 964 C CA . VAL A 1 122 ? 16.425 -7.875 -17.239 1.00 96.75 122 VAL A CA 1
ATOM 965 C C . VAL A 1 122 ? 16.374 -6.832 -16.121 1.00 96.75 122 VAL A C 1
ATOM 967 O O . VAL A 1 122 ? 16.264 -5.642 -16.413 1.00 96.75 122 VAL A O 1
ATOM 970 N N . ASN A 1 123 ? 16.529 -7.233 -14.855 1.00 96.12 123 ASN A N 1
ATOM 971 C CA . ASN A 1 123 ? 16.597 -6.289 -13.741 1.00 96.12 123 ASN A CA 1
ATOM 972 C C . ASN A 1 123 ? 17.807 -5.346 -13.868 1.00 96.12 123 ASN A C 1
ATOM 974 O O . ASN A 1 123 ? 17.662 -4.128 -13.734 1.00 96.12 123 ASN A O 1
ATOM 978 N N . LYS A 1 124 ? 18.992 -5.879 -14.207 1.00 95.00 124 LYS A N 1
ATOM 979 C CA . LYS A 1 124 ? 20.186 -5.061 -14.487 1.00 95.00 124 LYS A CA 1
ATOM 980 C C . LYS A 1 124 ? 19.939 -4.072 -15.625 1.00 95.00 124 LYS A C 1
ATOM 982 O O . LYS A 1 124 ? 20.348 -2.918 -15.514 1.00 95.00 124 LYS A O 1
ATOM 987 N N . ALA A 1 125 ? 19.249 -4.497 -16.684 1.00 96.25 125 ALA A N 1
ATOM 988 C CA . ALA A 1 125 ? 18.902 -3.646 -17.819 1.00 96.25 125 ALA A CA 1
ATOM 989 C C . ALA A 1 125 ? 17.936 -2.515 -17.425 1.00 96.25 125 ALA A C 1
ATOM 991 O O . ALA A 1 125 ? 18.199 -1.366 -17.772 1.00 96.25 125 ALA A O 1
ATOM 992 N N . PHE A 1 126 ? 16.881 -2.793 -16.648 1.00 97.12 126 PHE A N 1
ATOM 993 C CA . PHE A 1 126 ? 15.996 -1.746 -16.115 1.00 97.12 126 PHE A CA 1
ATOM 994 C C . PHE A 1 126 ? 16.716 -0.808 -15.138 1.00 97.12 126 PHE A C 1
ATOM 996 O O . PHE A 1 126 ? 16.517 0.404 -15.188 1.00 97.12 126 PHE A O 1
ATOM 1003 N N . THR A 1 127 ? 17.595 -1.333 -14.283 1.00 94.50 127 THR A N 1
ATOM 1004 C CA . THR A 1 127 ? 18.393 -0.515 -13.352 1.00 94.50 127 THR A CA 1
ATOM 1005 C C . THR A 1 127 ? 19.359 0.399 -14.105 1.00 94.50 127 THR A C 1
ATOM 1007 O O . THR A 1 127 ? 19.507 1.577 -13.773 1.00 94.50 127 THR A O 1
ATOM 1010 N N . LEU A 1 128 ? 19.995 -0.123 -15.158 1.00 93.75 128 LEU A N 1
ATOM 1011 C CA . LEU A 1 128 ? 20.831 0.666 -16.055 1.00 93.75 128 LEU A CA 1
ATOM 1012 C C . LEU A 1 128 ? 19.997 1.724 -16.781 1.00 93.75 128 LEU A C 1
ATOM 1014 O O . LEU A 1 128 ? 20.428 2.866 -16.879 1.00 93.75 128 LEU A O 1
ATOM 1018 N N . LEU A 1 129 ? 18.792 1.381 -17.233 1.00 93.56 129 LEU A N 1
ATOM 1019 C CA . LEU A 1 129 ? 17.869 2.327 -17.851 1.00 93.56 129 LEU A CA 1
ATOM 1020 C C . LEU A 1 129 ? 17.497 3.472 -16.890 1.00 93.56 129 LEU A C 1
ATOM 1022 O O . LEU A 1 129 ? 17.566 4.636 -17.284 1.00 93.56 129 LEU A O 1
ATOM 1026 N N . CYS A 1 130 ? 17.198 3.166 -15.621 1.00 92.31 130 CYS A N 1
ATOM 1027 C CA . CYS A 1 130 ? 16.971 4.168 -14.571 1.00 92.31 130 CYS A CA 1
ATOM 1028 C C . CYS A 1 130 ? 18.196 5.074 -14.391 1.00 92.31 130 CYS A C 1
ATOM 1030 O O . CYS A 1 130 ? 18.082 6.294 -14.470 1.00 92.31 130 CYS A O 1
ATOM 1032 N N . THR A 1 131 ? 19.374 4.465 -14.236 1.00 89.50 131 THR A N 1
ATOM 1033 C CA . THR A 1 131 ? 20.657 5.165 -14.072 1.00 89.50 131 THR A CA 1
ATOM 1034 C C . THR A 1 131 ? 20.915 6.133 -15.224 1.00 89.50 131 THR A C 1
ATOM 1036 O O . THR A 1 131 ? 21.203 7.306 -15.008 1.00 89.50 131 THR A O 1
ATOM 1039 N N . LEU A 1 132 ? 20.804 5.657 -16.467 1.00 87.81 132 LEU A N 1
ATOM 1040 C CA . LEU A 1 132 ? 21.048 6.481 -17.649 1.00 87.81 132 LEU A CA 1
ATOM 1041 C C . LEU A 1 132 ? 20.030 7.622 -17.758 1.00 87.81 132 LEU A C 1
ATOM 1043 O O . LEU A 1 132 ? 20.394 8.713 -18.187 1.00 87.81 132 LEU A O 1
ATOM 1047 N N . SER A 1 133 ? 18.787 7.394 -17.330 1.00 86.50 133 SER A N 1
ATOM 1048 C CA . SER A 1 133 ? 17.738 8.419 -17.320 1.00 86.50 133 SER A CA 1
ATOM 1049 C C . SER A 1 133 ? 18.024 9.518 -16.296 1.00 86.50 133 SER A C 1
ATOM 1051 O O . SER A 1 133 ? 17.962 10.697 -16.639 1.00 86.50 133 SER A O 1
ATOM 1053 N N . GLU A 1 134 ? 18.409 9.151 -15.070 1.00 85.44 134 GLU A N 1
ATOM 1054 C CA . GLU A 1 134 ? 18.837 10.101 -14.030 1.00 85.44 134 GLU A CA 1
ATOM 1055 C C . GLU A 1 134 ? 20.052 10.917 -14.510 1.00 85.44 134 GLU A C 1
ATOM 1057 O O . GLU A 1 134 ? 20.071 12.145 -14.415 1.00 85.44 134 GLU A O 1
ATOM 1062 N N . MET A 1 135 ? 21.022 10.263 -15.155 1.00 81.75 135 MET A N 1
ATOM 1063 C CA . MET A 1 135 ? 22.175 10.941 -15.752 1.00 81.75 135 MET A CA 1
ATOM 1064 C C . MET A 1 135 ? 21.802 11.916 -16.875 1.00 81.75 135 MET A C 1
ATOM 1066 O O . MET A 1 135 ? 22.425 12.972 -16.996 1.00 81.75 135 MET A O 1
ATOM 1070 N N . CYS A 1 136 ? 20.810 11.587 -17.707 1.00 79.25 136 CYS A N 1
ATOM 1071 C CA . CYS A 1 136 ? 20.329 12.494 -18.748 1.00 79.25 136 CYS A CA 1
ATOM 1072 C C . CYS A 1 136 ? 19.702 13.770 -18.168 1.00 79.25 136 CYS A C 1
ATOM 1074 O O . CYS A 1 136 ? 19.777 14.819 -18.811 1.00 79.25 136 CYS A O 1
ATOM 1076 N N . VAL A 1 137 ? 19.119 13.700 -16.966 1.00 78.19 137 VAL A N 1
ATOM 1077 C CA . VAL A 1 137 ? 18.612 14.880 -16.246 1.00 78.19 137 VAL A CA 1
ATOM 1078 C C . VAL A 1 137 ? 19.771 15.751 -15.751 1.00 78.19 137 VAL A C 1
ATOM 1080 O O . VAL A 1 137 ? 19.714 16.975 -15.872 1.00 78.19 137 VAL A O 1
ATOM 1083 N N . GLU A 1 138 ? 20.846 15.142 -15.244 1.00 79.00 138 GLU A N 1
ATOM 1084 C CA . GLU A 1 138 ? 21.996 15.867 -14.682 1.00 79.00 138 GLU A CA 1
ATOM 1085 C C . GLU A 1 138 ? 22.971 16.437 -15.727 1.00 79.00 138 GLU A C 1
ATOM 1087 O O . GLU A 1 138 ? 23.704 17.385 -15.434 1.00 79.00 138 GLU A O 1
ATOM 1092 N N . LEU A 1 139 ? 23.024 15.864 -16.935 1.00 79.50 139 LEU A N 1
ATOM 1093 C CA . LEU A 1 139 ? 24.010 16.208 -17.964 1.00 79.50 139 LEU A CA 1
ATOM 1094 C C . LEU A 1 139 ? 23.345 16.876 -19.185 1.00 79.50 139 LEU A C 1
ATOM 1096 O O . LEU A 1 139 ? 22.876 16.175 -20.088 1.00 79.50 139 LEU A O 1
ATOM 1100 N N . PRO A 1 140 ? 23.391 18.223 -19.300 1.00 76.19 140 PRO A N 1
ATOM 1101 C CA . PRO A 1 140 ? 22.805 18.960 -20.423 1.00 76.19 140 PRO A CA 1
ATOM 1102 C C . PRO A 1 140 ? 23.192 18.448 -21.820 1.00 76.19 140 PRO A C 1
ATOM 1104 O O . PRO A 1 140 ? 22.300 18.348 -22.659 1.00 76.19 140 PRO A O 1
ATOM 1107 N N . PRO A 1 141 ? 24.448 18.024 -22.095 1.00 77.00 141 PRO A N 1
ATOM 1108 C CA . PRO A 1 141 ? 24.817 17.523 -23.420 1.00 77.00 141 PRO A CA 1
ATOM 1109 C C . PRO A 1 141 ? 24.083 16.245 -23.838 1.00 77.00 141 PRO A C 1
ATOM 1111 O O . PRO A 1 141 ? 23.954 15.980 -25.031 1.00 77.00 141 PRO A O 1
ATOM 1114 N N . LEU A 1 142 ? 23.626 15.418 -22.893 1.00 73.31 142 LEU A N 1
ATOM 1115 C CA . LEU A 1 142 ? 22.792 14.264 -23.229 1.00 73.31 142 LEU A CA 1
ATOM 1116 C C . LEU A 1 142 ? 21.398 14.747 -23.627 1.00 73.31 142 LEU A C 1
ATOM 1118 O O . LEU A 1 142 ? 20.918 14.407 -24.708 1.00 73.31 142 LEU A O 1
ATOM 1122 N N . ARG A 1 143 ? 20.801 15.626 -22.825 1.00 73.12 143 ARG A N 1
ATOM 1123 C CA . ARG A 1 143 ? 19.478 16.207 -23.076 1.00 73.12 143 ARG A CA 1
ATOM 1124 C C . ARG A 1 143 ? 19.390 16.980 -24.400 1.00 73.12 143 ARG A C 1
ATOM 1126 O O . ARG A 1 143 ? 18.471 16.747 -25.178 1.00 73.12 143 ARG A O 1
ATOM 1133 N N . GLU A 1 144 ? 20.356 17.858 -24.673 1.00 73.00 144 GLU A N 1
ATOM 1134 C CA . GLU A 1 144 ? 20.372 18.775 -25.829 1.00 73.00 144 GLU A CA 1
ATOM 1135 C C . GLU A 1 144 ? 20.547 18.057 -27.174 1.00 73.00 144 GLU A C 1
ATOM 1137 O O . GLU A 1 144 ? 20.054 18.525 -28.195 1.00 73.00 144 GLU A O 1
ATOM 1142 N N . ASN A 1 145 ? 21.172 16.876 -27.187 1.00 67.94 145 ASN A N 1
ATOM 1143 C CA . ASN A 1 145 ? 21.339 16.070 -28.402 1.00 67.94 145 ASN A CA 1
ATOM 1144 C C . ASN A 1 145 ? 20.060 15.308 -28.817 1.00 67.94 145 ASN A C 1
ATOM 1146 O O . ASN A 1 145 ? 20.141 14.334 -29.565 1.00 67.94 145 ASN A O 1
ATOM 1150 N N . GLY A 1 146 ? 18.886 15.710 -28.314 1.00 62.50 146 GLY A N 1
ATOM 1151 C CA . GLY A 1 146 ? 17.594 15.100 -28.639 1.00 62.50 146 GLY A CA 1
ATOM 1152 C C . GLY A 1 146 ? 17.407 13.688 -28.076 1.00 62.50 146 GLY A C 1
ATOM 1153 O O . GLY A 1 146 ? 16.504 12.981 -28.508 1.00 62.50 146 GLY A O 1
ATOM 1154 N N . THR A 1 147 ? 18.253 13.257 -27.131 1.00 62.00 147 THR A N 1
ATOM 1155 C CA . THR A 1 147 ? 18.237 11.870 -26.628 1.00 62.00 147 THR A CA 1
ATOM 1156 C C . THR A 1 147 ? 17.041 11.549 -25.736 1.00 62.00 147 THR A C 1
ATOM 1158 O O . THR A 1 147 ? 16.616 10.402 -25.706 1.00 62.00 147 THR A O 1
ATOM 1161 N N . MET A 1 148 ? 16.508 12.568 -25.056 1.00 65.62 148 MET A N 1
ATOM 1162 C CA . MET A 1 148 ? 15.316 12.520 -24.197 1.00 65.62 148 MET A CA 1
ATOM 1163 C C . MET A 1 148 ? 14.224 13.464 -24.714 1.00 65.62 148 MET A C 1
ATOM 1165 O O . MET A 1 148 ? 13.384 13.939 -23.951 1.00 65.62 148 MET A O 1
ATOM 1169 N N . GLY A 1 149 ? 14.272 13.812 -26.005 1.00 72.19 149 GLY A N 1
ATOM 1170 C CA . GLY A 1 149 ? 13.116 14.439 -26.634 1.00 72.19 149 GLY A CA 1
ATOM 1171 C C . GLY A 1 149 ? 11.927 13.473 -26.598 1.00 72.19 149 GLY A C 1
ATOM 1172 O O . GLY A 1 149 ? 12.141 12.268 -26.453 1.00 72.19 149 GLY A O 1
ATOM 1173 N N . PRO A 1 150 ? 10.687 13.965 -26.740 1.00 76.38 150 PRO A N 1
ATOM 1174 C CA . PRO A 1 150 ? 9.515 13.107 -26.844 1.00 76.38 150 PRO A CA 1
ATOM 1175 C C . PRO A 1 150 ? 9.626 12.236 -28.106 1.00 76.38 150 PRO A C 1
ATOM 1177 O O . PRO A 1 150 ? 9.213 12.632 -29.192 1.00 76.38 150 PRO A O 1
ATOM 1180 N N . ASP A 1 151 ? 10.240 11.063 -27.964 1.00 88.31 151 ASP A N 1
ATOM 1181 C CA . ASP A 1 151 ? 10.287 10.010 -28.971 1.00 88.31 151 ASP A CA 1
ATOM 1182 C C . ASP A 1 151 ? 9.143 9.029 -28.660 1.00 88.31 151 ASP A C 1
ATOM 1184 O O . ASP A 1 151 ? 9.242 8.240 -27.705 1.00 88.31 151 ASP A O 1
ATOM 1188 N N . PRO A 1 152 ? 8.021 9.111 -29.403 1.00 89.62 152 PRO A N 1
ATOM 1189 C CA . PRO A 1 152 ? 6.853 8.283 -29.137 1.00 89.62 152 PRO A CA 1
ATOM 1190 C C . PRO A 1 152 ? 7.145 6.798 -29.372 1.00 89.62 152 PRO A C 1
ATOM 1192 O O . PRO A 1 152 ? 6.569 5.967 -28.674 1.00 89.62 152 PRO A O 1
ATOM 1195 N N . GLU A 1 153 ? 8.062 6.455 -30.286 1.00 92.38 153 GLU A N 1
ATOM 1196 C CA . GLU A 1 153 ? 8.453 5.062 -30.533 1.00 92.38 153 GLU A CA 1
ATOM 1197 C C . GLU A 1 153 ? 9.173 4.495 -29.310 1.00 92.38 153 GLU A C 1
ATOM 1199 O O . GLU 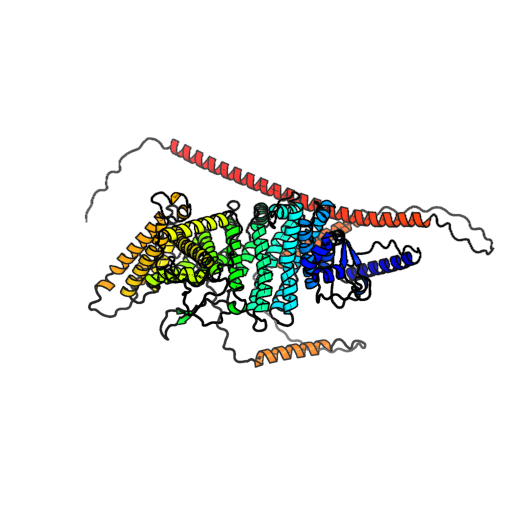A 1 153 ? 8.772 3.463 -28.782 1.00 92.38 153 GLU A O 1
ATOM 1204 N N . PHE A 1 154 ? 10.163 5.221 -28.784 1.00 92.50 154 PHE A N 1
ATOM 1205 C CA . PHE A 1 154 ? 10.896 4.799 -27.588 1.00 92.50 154 PHE A CA 1
ATOM 1206 C C . PHE A 1 154 ? 9.985 4.665 -26.359 1.00 92.50 154 PHE A C 1
ATOM 1208 O O . PHE A 1 154 ? 10.090 3.699 -25.603 1.00 92.50 154 PHE A O 1
ATOM 1215 N N . THR A 1 155 ? 9.065 5.614 -26.163 1.00 92.56 155 THR A N 1
ATOM 1216 C CA . THR A 1 155 ? 8.107 5.553 -25.047 1.00 92.56 155 THR A CA 1
ATOM 1217 C C . THR A 1 155 ? 7.147 4.371 -25.212 1.00 92.56 155 THR A C 1
ATOM 1219 O O . THR A 1 155 ? 6.868 3.676 -24.235 1.00 92.56 155 THR A O 1
ATOM 1222 N N . SER A 1 156 ? 6.698 4.087 -26.438 1.00 94.69 156 SER A N 1
ATOM 1223 C CA . SER A 1 156 ? 5.884 2.906 -26.742 1.00 94.69 156 SER A CA 1
ATOM 1224 C C . SER A 1 156 ? 6.637 1.605 -26.447 1.00 94.69 156 SER A C 1
ATOM 1226 O O . SER A 1 156 ? 6.110 0.741 -25.749 1.00 94.69 156 SER A O 1
ATOM 1228 N N . GLU A 1 157 ? 7.885 1.478 -26.906 1.00 95.69 157 GLU A N 1
ATOM 1229 C CA . GLU A 1 157 ? 8.732 0.302 -26.658 1.00 95.69 157 GLU A CA 1
ATOM 1230 C C . GLU A 1 157 ? 9.008 0.098 -25.162 1.00 95.69 157 GLU A C 1
ATOM 1232 O O . GLU A 1 157 ? 9.020 -1.035 -24.675 1.00 95.69 157 GLU A O 1
ATOM 1237 N N . LEU A 1 158 ? 9.201 1.189 -24.413 1.00 96.19 158 LEU A N 1
ATOM 1238 C CA . LEU A 1 158 ? 9.354 1.146 -22.962 1.00 96.19 158 LEU A CA 1
ATOM 1239 C C . LEU A 1 158 ? 8.090 0.633 -22.275 1.00 96.19 158 LEU A C 1
ATOM 1241 O O . LEU A 1 158 ? 8.184 -0.246 -21.418 1.00 96.19 158 LEU A O 1
ATOM 1245 N N . ILE A 1 159 ? 6.918 1.157 -22.640 1.00 96.31 159 ILE A N 1
ATOM 1246 C CA . ILE A 1 159 ? 5.645 0.704 -22.070 1.00 96.31 159 ILE A CA 1
ATOM 1247 C C . ILE A 1 159 ? 5.422 -0.774 -22.394 1.00 96.31 159 ILE A C 1
ATOM 1249 O O . ILE A 1 159 ? 5.016 -1.531 -21.515 1.00 96.31 159 ILE A O 1
ATOM 1253 N N . ASP A 1 160 ? 5.747 -1.217 -23.608 1.00 97.00 160 ASP A N 1
ATOM 1254 C CA . ASP A 1 160 ? 5.689 -2.631 -23.974 1.00 97.00 160 ASP A CA 1
ATOM 1255 C C . ASP A 1 160 ? 6.622 -3.496 -23.117 1.00 97.00 160 ASP A C 1
ATOM 1257 O O . ASP A 1 160 ? 6.199 -4.550 -22.629 1.00 97.00 160 ASP A O 1
ATOM 1261 N N . ALA A 1 161 ? 7.865 -3.055 -22.900 1.00 97.62 161 ALA A N 1
ATOM 1262 C CA . ALA A 1 161 ? 8.839 -3.757 -22.065 1.00 97.62 161 ALA A CA 1
ATOM 1263 C C . ALA A 1 161 ? 8.367 -3.876 -20.610 1.00 97.62 161 ALA A C 1
ATOM 1265 O O . ALA A 1 161 ? 8.424 -4.959 -20.021 1.00 97.62 161 ALA A O 1
ATOM 1266 N N . VAL A 1 162 ? 7.869 -2.776 -20.040 1.00 98.06 162 VAL A N 1
ATOM 1267 C CA . VAL A 1 162 ? 7.355 -2.715 -18.666 1.00 98.06 162 VAL A CA 1
ATOM 1268 C C . VAL A 1 162 ? 6.104 -3.576 -18.529 1.00 98.06 162 VAL A C 1
ATOM 1270 O O . VAL A 1 162 ? 6.037 -4.415 -17.634 1.00 98.06 162 VAL A O 1
ATOM 1273 N N . ASN A 1 163 ? 5.149 -3.452 -19.449 1.00 97.56 163 ASN A N 1
ATOM 1274 C CA . ASN A 1 163 ? 3.930 -4.252 -19.436 1.00 97.56 163 ASN A CA 1
ATOM 1275 C C . ASN A 1 163 ? 4.236 -5.755 -19.540 1.00 97.56 163 ASN A C 1
ATOM 1277 O O . ASN A 1 163 ? 3.667 -6.547 -18.792 1.00 97.56 163 ASN A O 1
ATOM 1281 N N . LEU A 1 164 ? 5.169 -6.168 -20.408 1.00 97.75 164 LEU A N 1
ATOM 1282 C CA . LEU A 1 164 ? 5.567 -7.575 -20.510 1.00 97.75 164 LEU A CA 1
ATOM 1283 C C . LEU A 1 164 ? 6.254 -8.076 -19.231 1.00 97.75 164 LEU A C 1
ATOM 1285 O O . LEU A 1 164 ? 6.002 -9.205 -18.811 1.00 97.75 164 LEU A O 1
ATOM 1289 N N . ALA A 1 165 ? 7.089 -7.249 -18.600 1.00 98.06 165 ALA A N 1
ATOM 1290 C CA . ALA A 1 165 ? 7.736 -7.582 -17.335 1.00 98.06 165 ALA A CA 1
ATOM 1291 C C . ALA A 1 165 ? 6.706 -7.799 -16.213 1.00 98.06 165 ALA A C 1
ATOM 1293 O O . ALA A 1 165 ? 6.757 -8.813 -15.514 1.00 98.06 165 ALA A O 1
ATOM 1294 N N . LEU A 1 166 ? 5.731 -6.894 -16.090 1.00 98.38 166 LEU A N 1
ATOM 1295 C CA . LEU A 1 166 ? 4.644 -7.002 -15.116 1.00 98.38 166 LEU A CA 1
ATOM 1296 C C . LEU A 1 166 ? 3.777 -8.238 -15.380 1.00 98.38 166 LEU A C 1
ATOM 1298 O O . LEU A 1 166 ? 3.529 -9.015 -14.461 1.00 98.38 166 LEU A O 1
ATOM 1302 N N . LEU A 1 167 ? 3.385 -8.479 -16.636 1.00 97.56 167 LEU A N 1
ATOM 1303 C CA . LEU A 1 167 ? 2.601 -9.656 -17.025 1.00 97.56 167 LEU A CA 1
ATOM 1304 C C . LEU A 1 167 ? 3.348 -10.972 -16.783 1.00 97.56 167 LEU A C 1
ATOM 1306 O O . LEU A 1 167 ? 2.724 -11.961 -16.398 1.00 97.56 167 LEU A O 1
ATOM 1310 N N . ALA A 1 168 ? 4.670 -11.003 -16.974 1.00 97.06 168 ALA A N 1
ATOM 1311 C CA . ALA A 1 168 ? 5.472 -12.187 -16.688 1.00 97.06 168 ALA A CA 1
ATOM 1312 C C . ALA A 1 168 ? 5.399 -12.564 -15.199 1.00 97.06 168 ALA A C 1
ATOM 1314 O O . ALA A 1 168 ? 5.182 -13.73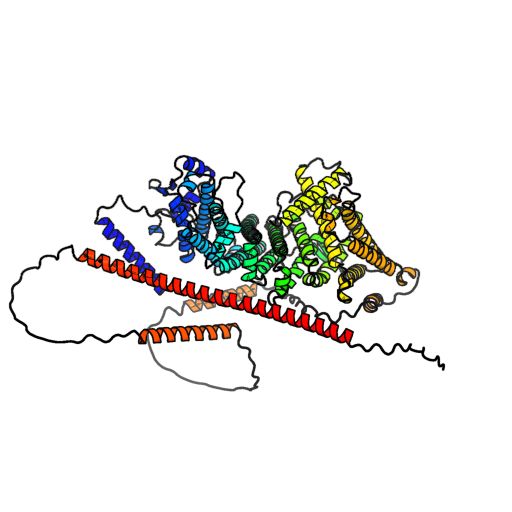6 -14.885 1.00 97.06 168 ALA A O 1
ATOM 1315 N N . ILE A 1 169 ? 5.519 -11.578 -14.301 1.00 98.12 169 ILE A N 1
ATOM 1316 C CA . ILE A 1 169 ? 5.444 -11.782 -12.845 1.00 98.12 169 ILE A CA 1
ATOM 1317 C C . ILE A 1 169 ? 4.012 -12.068 -12.381 1.00 98.12 169 ILE A C 1
ATOM 1319 O O . ILE A 1 169 ? 3.806 -12.986 -11.591 1.00 98.12 169 ILE A O 1
ATOM 1323 N N . ALA A 1 170 ? 3.026 -11.328 -12.890 1.00 97.12 170 ALA A N 1
ATOM 1324 C CA . ALA A 1 170 ? 1.611 -11.513 -12.568 1.00 97.12 170 ALA A CA 1
ATOM 1325 C C . ALA A 1 170 ? 1.059 -12.871 -13.046 1.00 97.12 170 ALA A C 1
ATOM 1327 O O . ALA A 1 170 ? 0.157 -13.426 -12.422 1.00 97.12 170 ALA A O 1
ATOM 1328 N N . GLY A 1 171 ? 1.588 -13.404 -14.153 1.00 95.44 171 GLY A N 1
ATOM 1329 C CA . GLY A 1 171 ? 1.134 -14.646 -14.773 1.00 95.44 171 GLY A CA 1
ATOM 1330 C C . GLY A 1 171 ? 2.110 -15.813 -14.582 1.00 95.44 171 GLY A C 1
ATOM 1331 O O . GLY A 1 171 ? 2.185 -16.383 -13.493 1.00 95.44 171 GLY A O 1
ATOM 1332 N N . PRO A 1 172 ? 2.834 -16.228 -15.639 1.00 94.06 172 PRO A N 1
ATOM 1333 C CA . PRO A 1 172 ? 3.534 -17.514 -15.689 1.00 94.06 172 PRO A CA 1
ATOM 1334 C C . PRO A 1 172 ? 4.652 -17.684 -14.652 1.00 94.06 172 PRO A C 1
ATOM 1336 O O . PRO A 1 172 ? 4.997 -18.817 -14.321 1.00 94.06 172 PRO A O 1
ATOM 1339 N N . GLU A 1 173 ? 5.236 -16.598 -14.140 1.00 96.06 173 GLU A N 1
ATOM 1340 C CA . GLU A 1 173 ? 6.314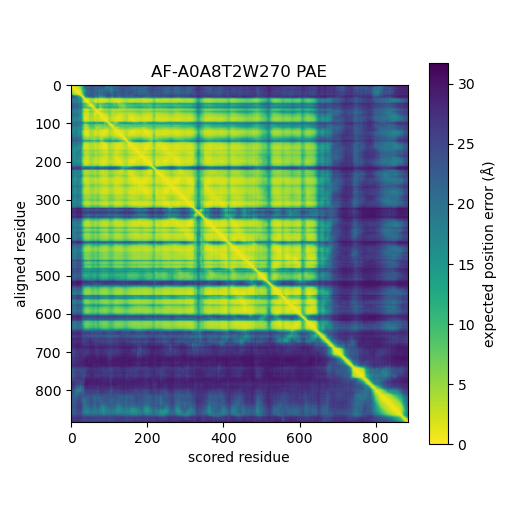 -16.676 -13.147 1.00 96.06 173 GLU A CA 1
ATOM 1341 C C . GLU A 1 173 ? 5.819 -16.579 -11.698 1.00 96.06 173 GLU A C 1
ATOM 1343 O O . GLU A 1 173 ? 6.626 -16.745 -10.786 1.00 96.06 173 GLU A O 1
ATOM 1348 N N . SER A 1 174 ? 4.519 -16.374 -11.464 1.00 96.75 174 SER A N 1
ATOM 1349 C CA . SER A 1 174 ? 3.938 -16.210 -10.122 1.00 96.75 174 SER A CA 1
ATOM 1350 C C . SER A 1 174 ? 4.164 -17.432 -9.220 1.00 96.75 174 SER A C 1
ATOM 1352 O O . SER A 1 174 ? 4.688 -17.318 -8.104 1.00 96.75 174 SER A O 1
ATOM 1354 N N . ASP A 1 175 ? 3.868 -18.631 -9.733 1.00 96.31 175 ASP A N 1
ATOM 1355 C CA . ASP A 1 175 ? 4.072 -19.889 -9.005 1.00 96.31 175 ASP A CA 1
ATOM 1356 C C . ASP A 1 175 ? 5.560 -20.174 -8.779 1.00 96.31 175 ASP A C 1
ATOM 1358 O O . ASP A 1 175 ? 5.967 -20.622 -7.705 1.00 96.31 175 ASP A O 1
ATOM 1362 N N . THR A 1 176 ? 6.389 -19.897 -9.789 1.00 96.25 176 THR A N 1
ATOM 1363 C CA . THR A 1 176 ? 7.842 -20.089 -9.715 1.00 96.25 176 THR A CA 1
ATOM 1364 C C . THR A 1 176 ? 8.468 -19.153 -8.693 1.00 96.25 176 THR A C 1
ATOM 1366 O O . THR A 1 176 ? 9.317 -19.595 -7.920 1.00 96.25 176 THR A O 1
ATOM 1369 N N . LEU A 1 177 ? 8.042 -17.889 -8.655 1.00 97.06 177 LEU A N 1
ATOM 1370 C CA . LEU A 1 177 ? 8.469 -16.920 -7.654 1.00 97.06 177 LEU A CA 1
ATOM 1371 C C . LEU A 1 177 ? 8.102 -17.418 -6.255 1.00 97.06 177 LEU A C 1
ATOM 1373 O O . LEU A 1 177 ? 8.984 -17.562 -5.414 1.00 97.06 177 LEU A O 1
ATOM 1377 N N . THR A 1 178 ? 6.829 -17.754 -6.039 1.00 95.94 178 THR A N 1
ATOM 1378 C CA . THR A 1 178 ? 6.321 -18.187 -4.729 1.00 95.94 178 THR A CA 1
ATOM 1379 C C . THR A 1 178 ? 7.030 -19.449 -4.232 1.00 95.94 178 THR A C 1
ATOM 1381 O O . THR A 1 178 ? 7.436 -19.512 -3.072 1.00 95.94 178 THR A O 1
ATOM 1384 N N . ARG A 1 179 ? 7.244 -20.437 -5.111 1.00 96.25 179 ARG A N 1
ATOM 1385 C CA . ARG A 1 179 ? 7.994 -21.661 -4.789 1.00 96.25 179 ARG A CA 1
ATOM 1386 C C . ARG A 1 179 ? 9.469 -21.365 -4.521 1.00 96.25 179 ARG A C 1
ATOM 1388 O O . ARG A 1 179 ? 10.030 -21.856 -3.554 1.00 96.25 179 ARG A O 1
ATOM 1395 N N . SER A 1 180 ? 10.105 -20.527 -5.334 1.00 96.06 180 SER A N 1
ATOM 1396 C CA . SER A 1 180 ? 11.524 -20.199 -5.142 1.00 96.06 180 SER A CA 1
ATOM 1397 C C . SER A 1 180 ? 11.771 -19.423 -3.843 1.00 96.06 180 SER A C 1
ATOM 1399 O O . SER A 1 180 ? 12.874 -19.486 -3.301 1.00 96.06 180 SER A O 1
ATOM 1401 N N . SER A 1 181 ? 10.750 -18.732 -3.323 1.00 95.88 181 SER A N 1
ATOM 1402 C CA . SER A 1 181 ? 10.774 -18.035 -2.035 1.00 95.88 181 SER A CA 1
ATOM 1403 C C . SER A 1 181 ? 10.741 -18.960 -0.813 1.00 95.88 181 SER A C 1
ATOM 1405 O O . SER A 1 181 ? 11.001 -18.477 0.288 1.00 95.88 181 SER A O 1
ATOM 1407 N N . THR A 1 182 ? 10.456 -20.264 -0.953 1.00 95.69 182 THR A N 1
ATOM 1408 C CA . THR A 1 182 ? 10.480 -21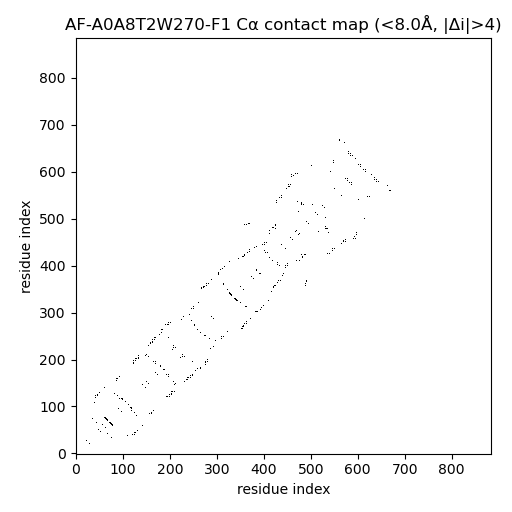.199 0.191 1.00 95.69 182 THR A CA 1
ATOM 1409 C C . THR A 1 182 ? 11.845 -21.814 0.460 1.00 95.69 182 THR A C 1
ATOM 1411 O O . THR A 1 182 ? 12.057 -22.304 1.572 1.00 95.69 182 THR A O 1
ATOM 1414 N N . GLU A 1 183 ? 12.759 -21.807 -0.513 1.00 94.88 183 GLU A N 1
ATOM 1415 C CA . GLU A 1 183 ? 13.996 -22.593 -0.489 1.00 94.88 183 GLU A CA 1
ATOM 1416 C C . GLU A 1 183 ? 15.250 -21.725 -0.656 1.00 94.88 183 GLU A C 1
ATOM 1418 O O . GLU A 1 183 ? 15.392 -20.960 -1.610 1.00 94.88 183 GLU A O 1
ATOM 1423 N N . ARG A 1 184 ? 16.216 -21.874 0.262 1.00 93.88 184 ARG A N 1
ATOM 1424 C CA . ARG A 1 184 ? 17.427 -21.032 0.300 1.00 93.88 184 ARG A CA 1
ATOM 1425 C C . ARG A 1 184 ? 18.250 -21.064 -0.992 1.00 93.88 184 ARG A C 1
ATOM 1427 O O . ARG A 1 184 ? 18.816 -20.045 -1.370 1.00 93.88 184 ARG A O 1
ATOM 1434 N N . HIS A 1 185 ? 18.333 -22.215 -1.656 1.00 93.56 185 HIS A N 1
ATOM 1435 C CA . HIS A 1 185 ? 19.170 -22.391 -2.846 1.00 93.56 185 HIS A CA 1
ATOM 1436 C C . HIS A 1 185 ? 18.549 -21.791 -4.119 1.00 93.56 185 HIS A C 1
ATOM 1438 O O . HIS A 1 185 ? 19.279 -21.409 -5.030 1.00 93.56 185 HIS A O 1
ATOM 1444 N N . THR A 1 186 ? 17.222 -21.641 -4.170 1.00 95.06 186 THR A N 1
ATOM 1445 C CA . THR A 1 186 ? 16.505 -20.971 -5.268 1.00 95.06 186 THR A CA 1
ATOM 1446 C C . THR A 1 186 ? 16.146 -19.522 -4.953 1.00 95.06 186 THR A C 1
ATOM 1448 O O . THR A 1 186 ? 15.724 -18.798 -5.852 1.00 95.06 186 THR A O 1
ATOM 1451 N N . PHE A 1 187 ? 16.318 -19.071 -3.707 1.00 95.94 187 PHE A N 1
ATOM 1452 C CA . PHE A 1 187 ? 15.853 -17.759 -3.251 1.00 95.94 187 PHE A CA 1
ATOM 1453 C C . PHE A 1 187 ? 16.406 -16.590 -4.074 1.00 95.94 187 PHE A C 1
ATOM 1455 O O . PHE A 1 187 ? 15.679 -15.647 -4.373 1.00 95.94 187 PHE A O 1
ATOM 1462 N N . SER A 1 188 ? 17.668 -16.664 -4.510 1.00 95.19 188 SER A N 1
ATOM 1463 C CA . SER A 1 188 ? 18.248 -15.647 -5.400 1.00 95.19 188 SER A CA 1
ATOM 1464 C C . SER A 1 188 ? 17.425 -15.472 -6.683 1.00 95.19 188 SER A C 1
ATOM 1466 O O . SER A 1 188 ? 17.213 -14.346 -7.120 1.00 95.19 188 SER A O 1
ATOM 1468 N N . GLN A 1 189 ? 16.860 -16.551 -7.233 1.00 94.50 189 GLN A N 1
ATOM 1469 C CA . GLN A 1 189 ? 15.995 -16.472 -8.410 1.00 94.50 189 GLN A CA 1
ATOM 1470 C C . GLN A 1 189 ? 14.637 -15.824 -8.109 1.00 94.50 189 GLN A C 1
ATOM 1472 O O . GLN A 1 189 ? 14.034 -15.228 -9.005 1.00 94.50 189 GLN A O 1
ATOM 1477 N N . ALA A 1 190 ? 14.134 -15.964 -6.877 1.00 96.75 190 ALA A N 1
ATOM 1478 C CA . ALA A 1 190 ? 12.934 -15.264 -6.433 1.00 96.75 190 ALA A CA 1
ATOM 1479 C C . ALA A 1 190 ? 13.201 -13.758 -6.338 1.00 96.75 190 ALA A C 1
ATOM 1481 O O . ALA A 1 190 ? 12.433 -12.956 -6.865 1.00 96.75 190 ALA A O 1
ATOM 1482 N N . LEU A 1 191 ? 14.337 -13.384 -5.744 1.00 96.75 191 LEU A N 1
ATOM 1483 C CA . LEU A 1 191 ? 14.740 -11.989 -5.608 1.00 96.75 191 LEU A CA 1
ATOM 1484 C C . LEU A 1 191 ? 14.928 -11.315 -6.976 1.00 96.75 191 LEU A C 1
ATOM 1486 O O . LEU A 1 191 ? 14.336 -10.267 -7.210 1.00 96.75 191 LEU A O 1
ATOM 1490 N N . CYS A 1 192 ? 15.628 -11.957 -7.921 1.00 95.31 192 CYS A N 1
ATOM 1491 C CA . CYS A 1 192 ? 15.802 -11.412 -9.273 1.00 95.31 192 CYS A CA 1
ATOM 1492 C C . CYS A 1 192 ? 14.468 -11.143 -9.987 1.00 95.31 192 CYS A C 1
ATOM 1494 O O . CYS A 1 192 ? 14.346 -10.159 -10.708 1.00 95.31 192 CYS A O 1
ATOM 1496 N N . ARG A 1 193 ? 13.462 -12.007 -9.796 1.00 96.62 193 ARG A N 1
ATOM 1497 C CA . ARG A 1 193 ? 12.110 -11.808 -10.345 1.00 96.62 193 ARG A CA 1
ATOM 1498 C C . ARG A 1 193 ? 11.376 -10.667 -9.650 1.00 96.62 193 ARG A C 1
ATOM 1500 O O . ARG A 1 193 ? 10.714 -9.877 -10.315 1.00 96.62 193 ARG A O 1
ATOM 1507 N N . ALA A 1 194 ? 11.494 -10.586 -8.328 1.00 97.56 194 ALA A N 1
ATOM 1508 C CA . ALA A 1 194 ? 10.831 -9.561 -7.539 1.00 97.56 194 ALA A CA 1
ATOM 1509 C C . ALA A 1 194 ? 11.356 -8.155 -7.849 1.00 97.56 194 ALA A C 1
ATOM 1511 O O . ALA A 1 194 ? 10.559 -7.236 -8.001 1.00 97.56 194 ALA A O 1
ATOM 1512 N N . GLU A 1 195 ? 12.671 -7.991 -8.008 1.00 97.19 195 GLU A N 1
ATOM 1513 C CA . GLU A 1 195 ? 13.304 -6.693 -8.277 1.00 97.19 195 GLU A CA 1
ATOM 1514 C C . GLU A 1 195 ? 12.916 -6.089 -9.636 1.00 97.19 195 GLU A C 1
ATOM 1516 O O . GLU A 1 195 ? 12.942 -4.870 -9.792 1.00 97.19 195 GLU A O 1
ATOM 1521 N N . ILE A 1 196 ? 12.482 -6.905 -10.603 1.00 97.69 196 ILE A N 1
ATOM 1522 C CA . ILE A 1 196 ? 12.034 -6.408 -11.912 1.00 97.69 196 ILE A CA 1
ATOM 1523 C C . ILE A 1 196 ? 10.841 -5.469 -11.782 1.00 97.69 196 ILE A C 1
ATOM 1525 O O . ILE A 1 196 ? 10.790 -4.471 -12.493 1.00 97.69 196 ILE A O 1
ATOM 1529 N N . VAL A 1 197 ? 9.883 -5.775 -10.903 1.00 98.31 197 VAL A N 1
ATOM 1530 C CA . VAL A 1 197 ? 8.635 -5.007 -10.786 1.00 98.31 197 VAL A CA 1
ATOM 1531 C C . VAL A 1 197 ? 8.911 -3.541 -10.417 1.00 98.31 197 VAL A C 1
ATOM 1533 O O . VAL A 1 197 ? 8.549 -2.667 -11.211 1.00 98.31 197 VAL A O 1
ATOM 1536 N N . PRO A 1 198 ? 9.582 -3.221 -9.289 1.00 97.56 198 PRO A N 1
ATOM 1537 C CA . PRO A 1 198 ? 9.888 -1.834 -8.957 1.00 97.56 198 PRO A CA 1
ATOM 1538 C C . PRO A 1 198 ? 10.861 -1.192 -9.953 1.00 97.56 198 PRO A C 1
ATOM 1540 O O . PRO A 1 198 ? 10.683 -0.023 -10.287 1.00 97.56 198 PRO A O 1
ATOM 1543 N N . SER A 1 199 ? 11.848 -1.925 -10.483 1.00 97.19 199 SER A N 1
ATOM 1544 C CA . SER A 1 199 ? 12.789 -1.384 -11.476 1.00 97.19 199 SER A CA 1
ATOM 1545 C C . SER A 1 199 ? 12.098 -0.984 -12.784 1.00 97.19 199 SER A C 1
ATOM 1547 O O . SER A 1 199 ? 12.395 0.074 -13.337 1.00 97.19 199 SER A O 1
ATOM 1549 N N . ALA A 1 200 ? 11.146 -1.787 -13.265 1.00 97.94 200 ALA A N 1
ATOM 1550 C CA . ALA A 1 200 ? 10.377 -1.506 -14.474 1.00 97.94 200 ALA A CA 1
ATOM 1551 C C . ALA A 1 200 ? 9.447 -0.297 -14.285 1.00 97.94 200 ALA A C 1
ATOM 1553 O O . ALA A 1 200 ? 9.453 0.622 -15.107 1.00 97.94 200 ALA A O 1
ATOM 1554 N N . LEU A 1 201 ? 8.705 -0.255 -13.172 1.00 97.25 201 LEU A N 1
ATOM 1555 C CA . LEU A 1 201 ? 7.835 0.877 -12.832 1.00 97.25 201 LEU A CA 1
ATOM 1556 C C . LEU A 1 201 ? 8.637 2.175 -12.643 1.00 97.25 201 LEU A C 1
ATOM 1558 O O . LEU A 1 201 ? 8.232 3.231 -13.128 1.00 97.25 201 LEU A O 1
ATOM 1562 N N . ARG A 1 202 ? 9.808 2.104 -11.998 1.00 95.69 202 ARG A N 1
ATOM 1563 C CA . ARG A 1 202 ? 10.694 3.260 -11.812 1.00 95.69 202 ARG A CA 1
ATOM 1564 C C . ARG A 1 202 ? 11.293 3.741 -13.130 1.00 95.69 202 ARG A C 1
ATOM 1566 O O . ARG A 1 202 ? 11.353 4.949 -13.344 1.00 95.69 202 ARG A O 1
ATOM 1573 N N . ALA A 1 203 ? 11.699 2.834 -14.019 1.00 95.31 203 ALA A N 1
ATOM 1574 C CA . ALA A 1 203 ? 12.202 3.199 -15.342 1.00 95.31 203 ALA A CA 1
ATOM 1575 C C . ALA A 1 203 ? 11.137 3.949 -16.155 1.00 95.31 203 ALA A C 1
ATOM 1577 O O . ALA A 1 203 ? 11.432 5.000 -16.726 1.00 95.31 203 ALA A O 1
ATOM 1578 N N . LEU A 1 204 ? 9.891 3.458 -16.141 1.00 95.69 204 LEU A N 1
ATOM 1579 C CA . LEU A 1 204 ? 8.755 4.147 -16.753 1.00 95.69 204 LEU A CA 1
ATOM 1580 C C . LEU A 1 204 ? 8.566 5.548 -16.163 1.00 95.69 204 LEU A C 1
ATOM 1582 O O . LEU A 1 204 ? 8.445 6.520 -16.912 1.00 95.69 204 LEU A O 1
ATOM 1586 N N . ALA A 1 205 ? 8.576 5.652 -14.831 1.00 93.62 205 ALA A N 1
ATOM 1587 C CA . ALA A 1 205 ? 8.368 6.910 -14.131 1.00 93.62 205 ALA A CA 1
ATOM 1588 C C . ALA A 1 205 ? 9.466 7.934 -14.452 1.00 93.62 205 ALA A C 1
ATOM 1590 O O . ALA A 1 205 ? 9.156 9.070 -14.805 1.00 93.62 205 ALA A O 1
ATOM 1591 N N . LEU A 1 206 ? 10.742 7.539 -14.392 1.00 91.25 206 LEU A N 1
ATOM 1592 C CA . LEU A 1 206 ? 11.883 8.416 -14.679 1.00 91.25 206 LEU A CA 1
ATOM 1593 C C . LEU A 1 206 ? 11.866 8.934 -16.119 1.00 91.25 206 LEU A C 1
ATOM 1595 O O . LEU A 1 206 ? 12.038 10.131 -16.339 1.00 91.25 206 LEU A O 1
ATOM 1599 N N . ILE A 1 207 ? 11.649 8.050 -17.094 1.00 90.81 207 ILE A N 1
ATOM 1600 C CA . ILE A 1 207 ? 11.756 8.401 -18.515 1.00 90.81 207 ILE A CA 1
ATOM 1601 C C . ILE A 1 207 ? 10.634 9.333 -18.947 1.00 90.81 207 ILE A C 1
ATOM 1603 O O . ILE A 1 207 ? 10.890 10.376 -19.547 1.00 90.81 207 ILE A O 1
ATOM 1607 N N . THR A 1 208 ? 9.392 8.992 -18.611 1.00 90.88 208 THR A N 1
ATOM 1608 C CA . THR A 1 208 ? 8.237 9.828 -18.969 1.00 90.88 208 THR A CA 1
ATOM 1609 C C . THR A 1 208 ? 8.292 11.179 -18.252 1.00 90.88 208 THR A C 1
ATOM 1611 O O . THR A 1 208 ? 8.004 12.208 -18.861 1.00 90.88 208 THR A O 1
ATOM 1614 N N . SER A 1 209 ? 8.775 11.210 -17.005 1.00 88.81 209 SER A N 1
ATOM 1615 C CA . SER A 1 209 ? 9.021 12.460 -16.275 1.00 88.81 209 SER A CA 1
ATOM 1616 C C . SER A 1 209 ? 10.090 13.324 -16.938 1.00 88.81 209 SER A C 1
ATOM 1618 O O . SER A 1 209 ? 9.907 14.531 -17.083 1.00 88.81 209 SER A O 1
ATOM 1620 N N . ALA A 1 210 ? 11.190 12.714 -17.379 1.00 85.25 210 ALA A N 1
ATOM 1621 C CA . ALA A 1 210 ? 12.258 13.419 -18.075 1.00 85.25 210 ALA A CA 1
ATOM 1622 C C . ALA A 1 210 ? 11.807 13.975 -19.440 1.00 85.25 210 ALA A C 1
ATOM 1624 O O . ALA A 1 210 ? 12.286 15.036 -19.840 1.00 85.25 210 ALA A O 1
ATOM 1625 N N . HIS A 1 211 ? 10.865 13.313 -20.123 1.00 85.94 211 HIS A N 1
ATOM 1626 C CA . HIS A 1 211 ? 10.249 13.826 -21.354 1.00 85.94 211 HIS A CA 1
ATOM 1627 C C . HIS A 1 211 ? 9.297 15.005 -21.100 1.00 85.94 211 HIS A C 1
ATOM 1629 O O . HIS A 1 211 ? 9.221 15.917 -21.922 1.00 85.94 211 HIS A O 1
ATOM 1635 N N . ALA A 1 212 ? 8.578 15.002 -19.975 1.00 84.81 212 ALA A N 1
ATOM 1636 C CA . ALA A 1 212 ? 7.549 15.998 -19.679 1.00 84.81 212 ALA A CA 1
ATOM 1637 C C . ALA A 1 212 ? 8.071 17.313 -19.090 1.00 84.81 212 ALA A C 1
ATOM 1639 O O . ALA A 1 212 ? 7.407 18.340 -19.214 1.00 84.81 212 ALA A O 1
ATOM 1640 N N . ALA A 1 213 ? 9.253 17.310 -18.471 1.00 77.81 213 ALA A N 1
ATOM 1641 C CA . ALA A 1 213 ? 9.857 18.504 -17.884 1.00 77.81 213 ALA A CA 1
ATOM 1642 C C . ALA A 1 213 ? 11.134 18.926 -18.634 1.00 77.81 213 ALA A C 1
ATOM 1644 O O . ALA A 1 213 ? 12.241 18.694 -18.142 1.00 77.81 213 ALA A O 1
ATOM 1645 N N . PRO A 1 214 ? 11.027 19.558 -19.823 1.00 64.38 214 PRO A N 1
ATOM 1646 C CA . PRO A 1 214 ? 12.174 20.025 -20.606 1.00 64.38 214 PRO A CA 1
ATOM 1647 C C . PRO A 1 214 ? 12.811 21.326 -20.077 1.00 64.38 214 PRO A C 1
ATOM 1649 O O . PRO A 1 214 ? 13.929 21.658 -20.475 1.00 64.38 214 PRO A O 1
ATOM 1652 N N . GLU A 1 215 ? 12.187 22.034 -19.130 1.00 62.34 215 GLU A N 1
ATOM 1653 C CA . GLU A 1 215 ? 12.711 23.307 -18.614 1.00 62.34 215 GLU A CA 1
ATOM 1654 C C . GLU A 1 215 ? 13.405 23.172 -17.248 1.00 62.34 215 GLU A C 1
ATOM 1656 O O . GLU A 1 215 ? 13.054 22.345 -16.411 1.00 62.34 215 GLU A O 1
ATOM 1661 N N . ARG A 1 216 ? 14.498 23.926 -17.065 1.00 51.78 216 ARG A N 1
ATOM 1662 C CA . ARG A 1 216 ? 15.436 23.816 -15.936 1.00 51.78 216 ARG A CA 1
ATOM 1663 C C . ARG A 1 216 ? 14.796 24.311 -14.632 1.00 51.78 216 ARG A C 1
ATOM 1665 O O . ARG A 1 216 ? 14.492 25.490 -14.508 1.00 51.78 216 ARG A O 1
ATOM 1672 N N . GLY A 1 217 ? 14.747 23.452 -13.618 1.00 53.97 217 GLY A N 1
ATOM 1673 C CA . GLY A 1 217 ? 14.544 23.843 -12.224 1.00 53.97 217 GLY A CA 1
ATOM 1674 C C . GLY A 1 217 ? 15.266 22.866 -11.301 1.00 53.97 217 GLY A C 1
ATOM 1675 O O . GLY A 1 217 ? 15.065 21.664 -11.405 1.00 53.97 217 GLY A O 1
ATOM 1676 N N . HIS A 1 218 ? 16.121 23.370 -10.408 1.00 47.44 218 HIS A N 1
ATOM 1677 C CA . HIS A 1 218 ? 16.939 22.595 -9.460 1.00 47.44 218 HIS A CA 1
ATOM 1678 C C . HIS A 1 218 ? 16.124 21.929 -8.325 1.00 47.44 218 HIS A C 1
ATOM 1680 O O . HIS A 1 218 ? 16.652 21.686 -7.242 1.00 47.44 218 HIS A O 1
ATOM 1686 N N . SER A 1 219 ? 14.838 21.634 -8.523 1.00 45.19 219 SER A N 1
ATOM 1687 C CA . SER A 1 219 ? 14.062 20.895 -7.529 1.00 45.19 219 SER A CA 1
ATOM 1688 C C . SER A 1 219 ? 14.219 19.399 -7.777 1.00 45.19 219 SER A C 1
ATOM 1690 O O . SER A 1 219 ? 13.657 18.855 -8.723 1.00 45.19 219 SER A O 1
ATOM 1692 N N . SER A 1 220 ? 15.024 18.774 -6.923 1.00 46.97 220 SER A N 1
ATOM 1693 C CA . SER A 1 220 ? 15.092 17.338 -6.640 1.00 46.97 220 SER A CA 1
ATOM 1694 C C . SER A 1 220 ? 13.952 16.489 -7.228 1.00 46.97 220 SER A C 1
ATOM 1696 O O . SER A 1 220 ? 12.816 16.570 -6.773 1.00 46.97 220 SER A O 1
ATOM 1698 N N . SER A 1 221 ? 14.296 15.635 -8.201 1.00 51.53 221 SER A N 1
ATOM 1699 C CA . SER A 1 221 ? 13.710 14.306 -8.459 1.00 51.53 221 SER A CA 1
ATOM 1700 C C . SER A 1 221 ? 12.219 14.132 -8.117 1.00 51.53 221 SER A C 1
ATOM 1702 O O . SER A 1 221 ? 11.861 13.255 -7.326 1.00 51.53 221 SER A O 1
ATOM 1704 N N . ARG A 1 222 ? 11.321 14.935 -8.696 1.00 70.06 222 ARG A N 1
ATOM 1705 C CA . ARG A 1 222 ? 9.886 14.630 -8.630 1.00 70.06 222 ARG A CA 1
ATOM 1706 C C . ARG A 1 222 ? 9.467 13.911 -9.901 1.00 70.06 222 ARG A C 1
ATOM 1708 O O . ARG A 1 222 ? 9.668 14.416 -11.000 1.00 70.06 222 ARG A O 1
ATOM 1715 N N . PHE A 1 223 ? 8.881 12.731 -9.733 1.00 82.94 223 PHE A N 1
ATOM 1716 C CA . PHE A 1 223 ? 8.157 12.066 -10.805 1.00 82.94 223 PHE A CA 1
ATOM 1717 C C . PHE A 1 223 ? 6.972 12.940 -11.234 1.00 82.94 223 PHE A C 1
ATOM 1719 O O . PHE A 1 223 ? 6.193 13.402 -10.398 1.00 82.94 223 PHE A O 1
ATOM 1726 N N . HIS A 1 224 ? 6.821 13.155 -12.536 1.00 87.81 224 HIS A N 1
ATOM 1727 C CA . HIS A 1 224 ? 5.655 13.793 -13.133 1.00 87.81 224 HIS A CA 1
ATOM 1728 C C . HIS A 1 224 ? 4.596 12.724 -13.401 1.00 87.81 224 HIS A C 1
ATOM 1730 O O . HIS A 1 224 ? 4.414 12.284 -14.533 1.00 87.81 224 HIS A O 1
ATOM 1736 N N . TRP A 1 225 ? 3.899 12.288 -12.349 1.00 87.94 225 TRP A N 1
ATOM 1737 C CA . TRP A 1 225 ? 2.923 11.197 -12.442 1.00 87.94 225 TRP A CA 1
ATOM 1738 C C . TRP A 1 225 ? 1.823 11.440 -13.483 1.00 87.94 225 TRP A C 1
ATOM 1740 O O . TRP A 1 225 ? 1.385 10.488 -14.120 1.00 87.94 225 TRP A O 1
ATOM 1750 N N . SER A 1 226 ? 1.433 12.695 -13.738 1.00 86.50 226 SER A N 1
ATOM 1751 C CA . SER A 1 226 ? 0.508 13.035 -14.829 1.00 86.50 226 SER A CA 1
ATOM 1752 C C . SER A 1 226 ? 1.051 12.632 -16.204 1.00 86.50 226 SER A C 1
ATOM 1754 O O . SER A 1 226 ? 0.335 12.011 -16.980 1.00 86.50 226 SER A O 1
ATOM 1756 N N . ALA A 1 227 ? 2.331 12.891 -16.475 1.00 89.69 227 ALA A N 1
ATOM 1757 C CA . ALA A 1 227 ? 2.976 12.512 -17.727 1.00 89.69 227 ALA A CA 1
ATOM 1758 C C . ALA A 1 227 ? 3.147 10.997 -17.865 1.00 89.69 227 ALA A C 1
ATOM 1760 O O . ALA A 1 227 ? 2.994 10.456 -18.960 1.00 89.69 227 ALA A O 1
ATOM 1761 N N . VAL A 1 228 ? 3.420 10.303 -16.753 1.00 91.31 228 VAL A N 1
ATOM 1762 C CA . VAL A 1 228 ? 3.418 8.834 -16.725 1.00 91.31 228 VAL A CA 1
ATOM 1763 C C . VAL A 1 228 ? 2.054 8.324 -17.189 1.00 91.31 228 VAL A C 1
ATOM 1765 O O . VAL A 1 228 ? 1.980 7.491 -18.087 1.00 91.31 228 VAL A O 1
ATOM 1768 N N . CYS A 1 229 ? 0.974 8.872 -16.630 1.00 90.81 229 CYS A N 1
ATOM 1769 C CA . CYS A 1 229 ? -0.395 8.501 -16.981 1.00 90.81 229 CYS A CA 1
ATOM 1770 C C . CYS A 1 229 ? -0.719 8.794 -18.446 1.00 90.81 229 CYS A C 1
ATOM 1772 O O . CYS A 1 229 ? -1.241 7.930 -19.140 1.00 90.81 229 CYS A O 1
ATOM 1774 N N . GLU A 1 230 ? -0.386 9.984 -18.942 1.00 90.81 230 GLU A N 1
ATOM 1775 C CA . GLU A 1 230 ? -0.608 10.354 -20.344 1.00 90.81 230 GLU A CA 1
ATOM 1776 C C . GLU A 1 230 ? 0.119 9.404 -21.305 1.00 90.81 230 GLU A C 1
ATOM 1778 O O . GLU A 1 230 ? -0.482 8.892 -22.253 1.00 90.81 230 GLU A O 1
ATOM 1783 N N . ALA A 1 231 ? 1.387 9.088 -21.029 1.00 91.69 231 ALA A N 1
ATOM 1784 C CA . ALA A 1 231 ? 2.144 8.112 -21.806 1.00 91.69 231 ALA A CA 1
ATOM 1785 C C . ALA A 1 231 ? 1.496 6.717 -21.747 1.00 91.69 231 ALA A C 1
ATOM 1787 O O . ALA A 1 231 ? 1.336 6.059 -22.773 1.00 91.69 231 ALA A O 1
ATOM 1788 N N . MET A 1 232 ? 1.059 6.281 -20.563 1.00 93.25 232 MET A N 1
ATOM 1789 C CA . MET A 1 232 ? 0.361 5.007 -20.389 1.00 93.25 232 MET A CA 1
ATOM 1790 C C . MET A 1 232 ? -0.939 4.939 -21.192 1.00 93.25 232 MET A C 1
ATOM 1792 O O . MET A 1 232 ? -1.165 3.952 -21.887 1.00 93.25 232 MET A O 1
ATOM 1796 N N . PHE A 1 233 ? -1.788 5.965 -21.119 1.00 90.19 233 PHE A N 1
ATOM 1797 C CA . PHE A 1 233 ? -3.126 5.948 -21.722 1.00 90.19 233 PHE A CA 1
ATOM 1798 C C . PHE A 1 233 ? -3.141 6.238 -23.218 1.00 90.19 233 PHE A C 1
ATOM 1800 O O . PHE A 1 233 ? -4.071 5.828 -23.911 1.00 90.19 233 PHE A O 1
ATOM 1807 N N . THR A 1 234 ? -2.102 6.885 -23.742 1.00 91.88 234 THR A N 1
ATOM 1808 C CA . THR A 1 234 ? -1.893 6.977 -25.195 1.00 91.88 234 THR A CA 1
ATOM 1809 C C . THR A 1 234 ? -1.443 5.644 -25.794 1.00 91.88 234 THR A C 1
ATOM 1811 O O . THR A 1 234 ? -1.658 5.397 -26.982 1.00 91.88 234 THR A O 1
ATOM 1814 N N . HIS A 1 235 ? -0.876 4.749 -24.980 1.00 94.38 235 HIS A N 1
ATOM 1815 C CA . HIS A 1 235 ? -0.427 3.441 -25.424 1.00 94.38 235 HIS A CA 1
ATOM 1816 C C . HIS A 1 235 ? -1.577 2.408 -25.470 1.00 94.38 235 HIS A C 1
ATOM 1818 O O . HIS A 1 235 ? -2.324 2.271 -24.498 1.00 94.38 235 HIS A O 1
ATOM 1824 N N . PRO A 1 236 ? -1.691 1.572 -26.527 1.00 93.25 236 PRO A N 1
ATOM 1825 C CA . PRO A 1 236 ? -2.768 0.578 -26.654 1.00 93.25 236 PRO A CA 1
ATOM 1826 C C . PRO A 1 236 ? -2.861 -0.443 -25.509 1.00 93.25 236 PRO A C 1
ATOM 1828 O O . PRO A 1 236 ? -3.906 -1.058 -25.312 1.00 93.25 236 PRO A O 1
ATOM 1831 N N . ARG A 1 237 ? -1.766 -0.645 -24.764 1.00 91.75 237 ARG A N 1
ATOM 1832 C CA . ARG A 1 237 ? -1.683 -1.583 -23.627 1.00 91.75 237 ARG A CA 1
ATOM 1833 C C . ARG A 1 237 ? -1.764 -0.917 -22.250 1.00 91.75 237 ARG A C 1
ATOM 1835 O O . ARG A 1 237 ? -1.594 -1.611 -21.252 1.00 91.75 237 ARG A O 1
ATOM 1842 N N . GLY A 1 238 ? -2.019 0.392 -22.181 1.00 89.12 238 GLY A N 1
ATOM 1843 C CA . GLY A 1 238 ? -2.068 1.142 -20.921 1.00 89.12 238 GLY A CA 1
ATOM 1844 C C . GLY A 1 238 ? -2.999 0.526 -19.879 1.00 89.12 238 GLY A C 1
ATOM 1845 O O . GLY A 1 238 ? -2.593 0.319 -18.740 1.00 89.12 238 GLY A O 1
ATOM 1846 N N . ALA A 1 239 ? -4.210 0.147 -20.299 1.00 87.12 239 ALA A N 1
ATOM 1847 C CA . ALA A 1 239 ? -5.212 -0.478 -19.435 1.00 87.12 239 ALA A CA 1
ATOM 1848 C C . ALA A 1 239 ? -4.723 -1.799 -18.819 1.00 87.12 239 ALA A C 1
ATOM 1850 O O . ALA A 1 239 ? -4.767 -1.979 -17.608 1.00 87.12 239 ALA A O 1
ATOM 1851 N N . THR A 1 240 ? -4.187 -2.704 -19.645 1.00 90.56 240 THR A N 1
ATOM 1852 C CA . THR A 1 240 ? -3.647 -3.996 -19.186 1.00 90.56 240 THR A CA 1
ATOM 1853 C C . THR A 1 240 ? -2.488 -3.815 -18.212 1.00 90.56 240 THR A C 1
ATOM 1855 O O . THR A 1 240 ? -2.326 -4.612 -17.289 1.00 90.56 240 THR A O 1
ATOM 1858 N N . MET A 1 241 ? -1.697 -2.757 -18.394 1.00 94.12 241 MET A N 1
ATOM 1859 C CA . MET A 1 241 ? -0.564 -2.479 -17.525 1.00 94.12 241 MET A CA 1
ATOM 1860 C C . MET A 1 241 ? -0.991 -2.094 -16.105 1.00 94.12 241 MET A C 1
ATOM 1862 O O . MET A 1 241 ? -0.281 -2.440 -15.164 1.00 94.12 241 MET A O 1
ATOM 1866 N N . ILE A 1 242 ? -2.146 -1.436 -15.934 1.00 92.44 242 ILE A N 1
ATOM 1867 C CA . ILE A 1 242 ? -2.698 -1.106 -14.609 1.00 92.44 242 ILE A CA 1
ATOM 1868 C C . ILE A 1 242 ? -2.950 -2.388 -13.817 1.00 92.44 242 ILE A C 1
ATOM 1870 O O . ILE A 1 242 ? -2.390 -2.566 -12.733 1.00 92.44 242 ILE A O 1
ATOM 1874 N N . ASP A 1 243 ? -3.726 -3.312 -14.384 1.00 93.38 243 ASP A N 1
ATOM 1875 C CA . ASP A 1 243 ? -4.030 -4.590 -13.735 1.00 93.38 243 ASP A CA 1
ATOM 1876 C C . ASP A 1 243 ? -2.765 -5.410 -13.479 1.00 93.38 243 ASP A C 1
ATOM 1878 O O . ASP A 1 243 ? -2.590 -5.971 -12.394 1.00 93.38 243 ASP A O 1
ATOM 1882 N N . ALA A 1 244 ? -1.848 -5.441 -14.452 1.00 96.50 244 ALA A N 1
ATOM 1883 C CA . ALA A 1 244 ? -0.581 -6.147 -14.319 1.00 96.50 244 ALA A CA 1
ATOM 1884 C C . ALA A 1 244 ? 0.294 -5.563 -13.197 1.00 96.50 244 ALA A C 1
ATOM 1886 O O . ALA A 1 244 ? 0.953 -6.327 -12.494 1.00 96.50 244 ALA A O 1
ATOM 1887 N N . ALA A 1 245 ? 0.288 -4.242 -12.987 1.00 97.06 245 ALA A N 1
ATOM 1888 C CA . ALA A 1 245 ? 1.048 -3.593 -11.919 1.00 97.06 245 ALA A CA 1
ATOM 1889 C C . ALA A 1 245 ? 0.518 -3.964 -10.525 1.00 97.06 245 ALA A C 1
ATOM 1891 O O . ALA A 1 245 ? 1.303 -4.344 -9.645 1.00 97.06 245 ALA A O 1
ATOM 1892 N N . PHE A 1 246 ? -0.806 -3.921 -10.330 1.00 97.69 246 PHE A N 1
ATOM 1893 C CA . PHE A 1 246 ? -1.439 -4.358 -9.081 1.00 97.69 246 PHE A CA 1
ATOM 1894 C C . PHE A 1 246 ? -1.206 -5.846 -8.820 1.00 97.69 246 PHE A C 1
ATOM 1896 O O . PHE A 1 246 ? -0.805 -6.235 -7.721 1.00 97.69 246 PHE A O 1
ATOM 1903 N N . GLU A 1 247 ? -1.419 -6.684 -9.832 1.00 97.88 247 GLU A N 1
ATOM 1904 C CA . GLU A 1 247 ? -1.315 -8.134 -9.705 1.00 97.88 247 GLU A CA 1
ATOM 1905 C C . GLU A 1 247 ? 0.138 -8.594 -9.496 1.00 97.88 247 GLU A C 1
ATOM 1907 O O . GLU A 1 247 ? 0.388 -9.412 -8.611 1.00 97.88 247 GLU A O 1
ATOM 1912 N N . ALA A 1 248 ? 1.115 -8.018 -10.206 1.00 98.50 248 ALA A N 1
ATOM 1913 C CA . ALA A 1 248 ? 2.533 -8.305 -9.978 1.00 98.50 248 ALA A CA 1
ATOM 1914 C C . ALA A 1 248 ? 2.960 -7.916 -8.553 1.00 98.50 248 ALA A C 1
ATOM 1916 O O . ALA A 1 248 ? 3.588 -8.718 -7.859 1.00 98.50 248 ALA A O 1
ATOM 1917 N N . SER A 1 249 ? 2.550 -6.735 -8.075 1.00 98.56 249 SER A N 1
ATOM 1918 C CA . SER A 1 249 ? 2.806 -6.296 -6.694 1.00 98.56 249 SER A CA 1
ATOM 1919 C C . SER A 1 249 ? 2.169 -7.249 -5.678 1.00 98.56 249 SER A C 1
ATOM 1921 O O . SER A 1 249 ? 2.803 -7.642 -4.697 1.00 98.56 249 SER A O 1
ATOM 1923 N N . ARG A 1 250 ? 0.942 -7.712 -5.950 1.00 98.25 250 ARG A N 1
ATOM 1924 C CA . ARG A 1 250 ? 0.219 -8.681 -5.113 1.00 98.25 250 ARG A CA 1
ATOM 1925 C C . ARG A 1 250 ? 0.961 -10.012 -5.022 1.00 98.25 250 ARG A C 1
ATOM 1927 O O . ARG A 1 250 ? 1.011 -10.626 -3.955 1.00 98.25 250 ARG A O 1
ATOM 1934 N N . VAL A 1 251 ? 1.507 -10.476 -6.141 1.00 98.44 251 VAL A N 1
ATOM 1935 C CA . VAL A 1 251 ? 2.314 -11.697 -6.232 1.00 98.44 251 VAL A CA 1
ATOM 1936 C C . VAL A 1 251 ? 3.602 -11.566 -5.413 1.00 98.44 251 VAL A C 1
ATOM 1938 O O . VAL A 1 251 ? 3.932 -12.495 -4.673 1.00 98.44 251 VAL A O 1
ATOM 1941 N N . LEU A 1 252 ? 4.266 -10.403 -5.428 1.00 98.50 252 LEU A N 1
ATOM 1942 C CA . LEU A 1 252 ? 5.440 -10.169 -4.576 1.00 98.50 252 LEU A CA 1
ATOM 1943 C C . LEU A 1 252 ? 5.096 -10.254 -3.084 1.00 98.50 252 LEU A C 1
ATOM 1945 O O . LEU A 1 252 ? 5.807 -10.920 -2.335 1.00 98.50 252 LEU A O 1
ATOM 1949 N N . ILE A 1 253 ? 3.984 -9.656 -2.645 1.00 97.94 253 ILE A N 1
ATOM 1950 C CA . ILE A 1 253 ? 3.551 -9.732 -1.237 1.00 97.94 253 ILE A CA 1
ATOM 1951 C C . ILE A 1 253 ? 3.279 -11.181 -0.816 1.00 97.94 253 ILE A C 1
ATOM 1953 O O . ILE A 1 253 ? 3.687 -11.606 0.267 1.00 97.94 253 ILE A O 1
ATOM 1957 N N . ARG A 1 254 ? 2.639 -11.977 -1.681 1.00 97.00 254 ARG A N 1
ATOM 1958 C CA . ARG A 1 254 ? 2.436 -13.412 -1.421 1.00 97.00 254 ARG A CA 1
ATOM 1959 C C . ARG A 1 254 ? 3.762 -14.163 -1.307 1.00 97.00 254 ARG A C 1
ATOM 1961 O O . ARG A 1 254 ? 3.905 -14.990 -0.408 1.00 97.00 254 ARG A O 1
ATOM 1968 N N . ALA A 1 255 ? 4.735 -13.848 -2.159 1.00 97.62 255 ALA A N 1
ATOM 1969 C CA . ALA A 1 255 ? 6.072 -14.428 -2.090 1.00 97.62 255 ALA A CA 1
ATOM 1970 C C . ALA A 1 255 ? 6.785 -14.074 -0.769 1.00 97.62 255 ALA A C 1
ATOM 1972 O O . ALA A 1 255 ? 7.382 -14.951 -0.143 1.00 97.62 255 ALA A O 1
ATOM 1973 N N . VAL A 1 256 ? 6.653 -12.829 -0.288 1.00 96.62 256 VAL A N 1
ATOM 1974 C CA . VAL A 1 256 ? 7.158 -12.409 1.034 1.00 96.62 256 VAL A CA 1
ATOM 1975 C C . VAL A 1 256 ? 6.490 -13.202 2.153 1.00 96.62 256 VAL A C 1
ATOM 1977 O O . VAL A 1 256 ? 7.186 -13.738 3.013 1.00 96.62 256 VAL A O 1
ATOM 1980 N N . ARG A 1 257 ? 5.157 -13.331 2.134 1.00 94.19 257 ARG A N 1
ATOM 1981 C CA . ARG A 1 257 ? 4.407 -14.118 3.128 1.00 94.19 257 ARG A CA 1
ATOM 1982 C C . ARG A 1 257 ? 4.912 -15.560 3.192 1.00 94.19 257 ARG A C 1
ATOM 1984 O O . ARG A 1 257 ? 5.166 -16.088 4.270 1.00 94.19 257 ARG A O 1
ATOM 1991 N N . VAL A 1 258 ? 5.104 -16.188 2.038 1.00 94.56 258 VAL A N 1
ATOM 1992 C CA . VAL A 1 258 ? 5.618 -17.558 1.954 1.00 94.56 258 VAL A CA 1
ATOM 1993 C C . VAL A 1 258 ? 7.064 -17.656 2.467 1.00 94.56 258 VAL A C 1
ATOM 1995 O O . VAL A 1 258 ? 7.391 -18.588 3.205 1.00 94.56 258 VAL A O 1
ATOM 1998 N N . ALA A 1 259 ? 7.914 -16.667 2.172 1.00 94.31 259 ALA A N 1
ATOM 1999 C CA . ALA A 1 259 ? 9.277 -16.597 2.700 1.00 94.31 259 ALA A CA 1
ATOM 2000 C C . ALA A 1 259 ? 9.320 -16.386 4.227 1.00 94.31 259 ALA A C 1
ATOM 2002 O O . ALA A 1 259 ? 10.174 -16.967 4.904 1.00 94.31 259 ALA A O 1
ATOM 2003 N N . LEU A 1 260 ? 8.395 -15.595 4.783 1.00 90.69 260 LEU A N 1
ATOM 2004 C CA . LEU A 1 260 ? 8.222 -15.405 6.228 1.00 90.69 260 LEU A CA 1
ATOM 2005 C C . LEU A 1 260 ? 7.860 -16.727 6.919 1.00 90.69 260 LEU A C 1
ATOM 2007 O O . LEU A 1 260 ? 8.476 -17.062 7.929 1.00 90.69 260 LEU A O 1
ATOM 2011 N N . CYS A 1 261 ? 6.948 -17.512 6.336 1.00 90.50 261 CYS A N 1
ATOM 2012 C CA . CYS A 1 261 ? 6.539 -18.821 6.861 1.00 90.50 261 CYS A CA 1
ATOM 2013 C C . CYS A 1 261 ? 7.606 -19.923 6.727 1.00 90.50 261 CYS A C 1
ATOM 2015 O O . CYS A 1 261 ? 7.536 -20.931 7.427 1.00 90.50 261 CYS A O 1
ATOM 2017 N N . SER A 1 262 ? 8.571 -19.783 5.814 1.00 91.25 262 SER A N 1
ATOM 2018 C CA . SER A 1 262 ? 9.600 -20.808 5.596 1.00 91.25 262 SER A CA 1
ATOM 2019 C C . SER A 1 262 ? 10.609 -20.846 6.745 1.00 91.25 262 SER A C 1
ATOM 2021 O O . SER A 1 262 ? 11.090 -19.812 7.184 1.00 91.25 262 SER A O 1
ATOM 2023 N N . THR A 1 263 ? 11.034 -22.017 7.205 1.00 89.81 263 THR A N 1
ATOM 2024 C CA . THR A 1 263 ? 12.137 -22.122 8.181 1.00 89.81 263 THR A CA 1
ATOM 2025 C C . THR A 1 263 ? 13.522 -22.055 7.528 1.00 89.81 263 THR A C 1
ATOM 2027 O O . THR A 1 263 ? 14.517 -21.863 8.222 1.00 89.81 263 THR A O 1
ATOM 2030 N N . SER A 1 264 ? 13.608 -22.191 6.198 1.00 92.44 264 SER A N 1
ATOM 2031 C CA . SER A 1 264 ? 14.886 -22.323 5.480 1.00 92.44 264 SER A CA 1
ATOM 2032 C C . SER A 1 264 ? 15.510 -20.987 5.050 1.00 92.44 264 SER A C 1
ATOM 2034 O O . SER A 1 264 ? 16.709 -20.917 4.770 1.00 92.44 264 SER A O 1
ATOM 2036 N N . ILE A 1 265 ? 14.704 -19.924 4.995 1.00 93.69 265 ILE A N 1
ATOM 2037 C CA . ILE A 1 265 ? 15.125 -18.590 4.547 1.00 93.69 265 ILE A CA 1
ATOM 2038 C C . ILE A 1 265 ? 15.577 -17.757 5.746 1.00 93.69 265 ILE A C 1
ATOM 2040 O O . ILE A 1 265 ? 14.878 -17.724 6.755 1.00 93.69 265 ILE A O 1
ATOM 2044 N N . SER A 1 266 ? 16.716 -17.069 5.646 1.00 92.06 266 SER A N 1
ATOM 2045 C CA . SER A 1 266 ? 17.184 -16.145 6.689 1.00 92.06 266 SER A CA 1
ATOM 2046 C C . SER A 1 266 ? 16.393 -14.838 6.689 1.00 92.06 266 SER A C 1
ATOM 2048 O O . SER A 1 266 ? 15.756 -14.480 5.701 1.00 92.06 266 SER A O 1
ATOM 2050 N N . GLY A 1 267 ? 16.451 -14.100 7.796 1.00 88.44 267 GLY A N 1
ATOM 2051 C CA . GLY A 1 267 ? 15.705 -12.854 7.915 1.00 88.44 267 GLY A CA 1
ATOM 2052 C C . GLY A 1 267 ? 16.103 -11.763 6.921 1.00 88.44 267 GLY A C 1
ATOM 2053 O O . GLY A 1 267 ? 15.240 -11.160 6.291 1.00 88.44 267 GLY A O 1
ATOM 2054 N N . ASP A 1 268 ? 17.404 -11.594 6.683 1.00 90.00 268 ASP A N 1
ATOM 2055 C CA . ASP A 1 268 ? 17.923 -10.598 5.733 1.00 90.00 268 ASP A CA 1
ATOM 2056 C C . ASP A 1 268 ? 17.421 -10.841 4.304 1.00 90.00 268 ASP A C 1
ATOM 2058 O O . ASP A 1 268 ? 17.081 -9.906 3.585 1.00 90.00 268 ASP A O 1
ATOM 2062 N N . LEU A 1 269 ? 17.307 -12.113 3.908 1.00 93.62 269 LEU A N 1
ATOM 2063 C CA . LEU A 1 269 ? 16.776 -12.493 2.602 1.00 93.62 269 LEU A CA 1
ATOM 2064 C C . LEU A 1 269 ? 15.286 -12.151 2.485 1.00 93.62 269 LEU A C 1
ATOM 2066 O O . LEU A 1 269 ? 14.861 -11.598 1.469 1.00 93.62 269 LEU A O 1
ATOM 2070 N N . VAL A 1 270 ? 14.500 -12.433 3.531 1.00 93.06 270 VAL A N 1
ATOM 2071 C CA . VAL A 1 270 ? 13.090 -12.018 3.592 1.00 93.06 270 VAL A CA 1
ATOM 2072 C C . VAL A 1 270 ? 12.977 -10.499 3.479 1.00 93.06 270 VAL A C 1
ATOM 2074 O O . VAL A 1 270 ? 12.143 -10.017 2.715 1.00 93.06 270 VAL A O 1
ATOM 2077 N N . TYR A 1 271 ? 13.830 -9.755 4.188 1.00 91.94 271 TYR A N 1
ATOM 2078 C CA . TYR A 1 271 ? 13.852 -8.297 4.135 1.00 91.94 271 TYR A CA 1
ATOM 2079 C C . TYR A 1 271 ? 14.149 -7.778 2.721 1.00 91.94 271 TYR A C 1
ATOM 2081 O O . TYR A 1 271 ? 13.421 -6.916 2.241 1.00 91.94 271 TYR A O 1
ATOM 2089 N N . SER A 1 272 ? 15.135 -8.332 2.004 1.00 93.88 272 SER A N 1
ATOM 2090 C CA . SER A 1 272 ? 15.417 -7.940 0.610 1.00 93.88 272 SER A CA 1
ATOM 2091 C C . SER A 1 272 ? 14.222 -8.167 -0.321 1.00 93.88 272 SER A C 1
ATOM 2093 O O . SER A 1 272 ? 13.884 -7.300 -1.127 1.00 93.88 272 SER A O 1
ATOM 2095 N N . LEU A 1 273 ? 13.536 -9.307 -0.186 1.00 96.62 273 LEU A N 1
ATOM 2096 C CA . LEU A 1 273 ? 12.331 -9.588 -0.971 1.00 96.62 273 LEU A CA 1
ATOM 2097 C C . LEU A 1 273 ? 11.186 -8.629 -0.610 1.00 96.62 273 LEU A C 1
ATOM 2099 O O . LEU A 1 273 ? 10.481 -8.136 -1.492 1.00 96.62 273 LEU A O 1
ATOM 2103 N N . ALA A 1 274 ? 11.021 -8.329 0.678 1.00 94.50 274 ALA A N 1
ATOM 2104 C CA . ALA A 1 274 ? 10.017 -7.390 1.160 1.00 94.50 274 ALA A CA 1
ATOM 2105 C C . ALA A 1 274 ? 10.323 -5.940 0.763 1.00 94.50 274 ALA A C 1
ATOM 2107 O O . ALA A 1 274 ? 9.395 -5.177 0.507 1.00 94.50 274 ALA A O 1
ATOM 2108 N N . TYR A 1 275 ? 11.598 -5.571 0.640 1.00 93.56 275 TYR A N 1
ATOM 2109 C CA . TYR A 1 275 ? 12.029 -4.281 0.112 1.00 93.56 275 TYR A CA 1
ATOM 2110 C C . TYR A 1 275 ? 11.598 -4.115 -1.351 1.00 93.56 275 TYR A C 1
ATOM 2112 O O . TYR A 1 275 ? 10.994 -3.100 -1.698 1.00 93.56 275 TYR A O 1
ATOM 2120 N N . ALA A 1 276 ? 11.807 -5.139 -2.188 1.00 96.38 276 ALA A N 1
ATOM 2121 C CA . ALA A 1 276 ? 11.335 -5.133 -3.574 1.00 96.38 276 ALA A CA 1
ATOM 2122 C C . ALA A 1 276 ? 9.798 -5.039 -3.660 1.00 96.38 276 ALA A C 1
ATOM 2124 O O . ALA A 1 276 ? 9.269 -4.220 -4.415 1.00 96.38 276 ALA A O 1
ATOM 2125 N N . ALA A 1 277 ? 9.077 -5.817 -2.843 1.00 97.56 277 ALA A N 1
ATOM 2126 C CA . ALA A 1 277 ? 7.617 -5.739 -2.756 1.00 97.56 277 ALA A CA 1
ATOM 2127 C C . ALA A 1 277 ? 7.141 -4.348 -2.299 1.00 97.56 277 ALA A C 1
ATOM 2129 O O . ALA A 1 277 ? 6.216 -3.786 -2.880 1.00 97.56 277 ALA A O 1
ATOM 2130 N N . GLY A 1 278 ? 7.799 -3.767 -1.293 1.00 94.31 278 GLY A N 1
ATOM 2131 C CA . GLY A 1 278 ? 7.489 -2.444 -0.763 1.00 94.31 278 GLY A CA 1
ATOM 2132 C C . GLY A 1 278 ? 7.685 -1.339 -1.796 1.00 94.31 278 GLY A C 1
ATOM 2133 O O . GLY A 1 278 ? 6.804 -0.496 -1.937 1.00 94.31 278 GLY A O 1
ATOM 2134 N N . GLY A 1 279 ? 8.784 -1.383 -2.558 1.00 93.75 279 GLY A N 1
ATOM 2135 C CA . GLY A 1 279 ? 9.034 -0.446 -3.655 1.00 93.75 279 GLY A CA 1
ATOM 2136 C C . GLY A 1 279 ? 8.008 -0.563 -4.785 1.00 93.75 279 GLY A C 1
ATOM 2137 O O . GLY A 1 279 ? 7.588 0.450 -5.338 1.00 93.75 279 GLY A O 1
ATOM 2138 N N . ALA A 1 280 ? 7.549 -1.780 -5.100 1.00 97.19 280 ALA A N 1
ATOM 2139 C CA . ALA A 1 280 ? 6.488 -1.983 -6.086 1.00 97.19 280 ALA A CA 1
ATOM 2140 C C . ALA A 1 280 ? 5.160 -1.362 -5.622 1.00 97.19 280 ALA A C 1
ATOM 2142 O O . ALA A 1 280 ? 4.555 -0.588 -6.362 1.00 97.19 280 ALA A O 1
ATOM 2143 N N . VAL A 1 281 ? 4.749 -1.637 -4.377 1.00 96.12 281 VAL A N 1
ATOM 2144 C CA . VAL A 1 281 ? 3.533 -1.050 -3.789 1.00 96.12 281 VAL A CA 1
ATOM 2145 C C . VAL A 1 281 ? 3.638 0.471 -3.731 1.00 96.12 281 VAL A C 1
ATOM 2147 O O . VAL A 1 281 ? 2.684 1.147 -4.081 1.00 96.12 281 VAL A O 1
ATOM 2150 N N . GLU A 1 282 ? 4.789 1.022 -3.347 1.00 92.44 282 GLU A N 1
ATOM 2151 C CA . GLU A 1 282 ? 5.009 2.470 -3.289 1.00 92.44 282 GLU A CA 1
ATOM 2152 C C . GLU A 1 282 ? 4.833 3.148 -4.654 1.00 92.44 282 GLU A C 1
ATOM 2154 O O . GLU A 1 282 ? 4.126 4.149 -4.750 1.00 92.44 282 GLU A O 1
ATOM 2159 N N . LEU A 1 283 ? 5.407 2.582 -5.721 1.00 93.38 283 LEU A N 1
ATOM 2160 C CA . LEU A 1 283 ? 5.265 3.119 -7.078 1.00 93.38 283 LEU A CA 1
ATOM 2161 C C . LEU A 1 283 ? 3.825 3.002 -7.597 1.00 93.38 283 LEU A C 1
ATOM 2163 O O . LEU A 1 283 ? 3.333 3.931 -8.236 1.00 93.38 283 LEU A O 1
ATOM 2167 N N . VAL A 1 284 ? 3.130 1.900 -7.298 1.00 94.44 284 VAL A N 1
ATOM 2168 C CA . VAL A 1 284 ? 1.708 1.732 -7.647 1.00 94.44 284 VAL A CA 1
ATOM 2169 C C . VAL A 1 284 ? 0.829 2.716 -6.874 1.00 94.44 284 VAL A C 1
ATOM 2171 O O . VAL A 1 284 ? -0.036 3.357 -7.468 1.00 94.44 284 VAL A O 1
ATOM 2174 N N . THR A 1 285 ? 1.071 2.900 -5.577 1.00 92.50 285 THR A N 1
ATOM 2175 C CA . THR A 1 285 ? 0.390 3.916 -4.765 1.00 92.50 285 THR A CA 1
ATOM 2176 C C . THR A 1 285 ? 0.652 5.313 -5.324 1.00 92.50 285 THR A C 1
ATOM 2178 O O . THR A 1 285 ? -0.273 6.102 -5.472 1.00 92.50 285 THR A O 1
ATOM 2181 N N . ALA A 1 286 ? 1.885 5.621 -5.724 1.00 89.56 286 ALA A N 1
ATOM 2182 C CA . ALA A 1 286 ? 2.202 6.914 -6.313 1.00 89.56 286 ALA A CA 1
ATOM 2183 C C . ALA A 1 286 ? 1.507 7.142 -7.668 1.00 89.56 286 ALA A C 1
ATOM 2185 O O . ALA A 1 286 ? 1.003 8.240 -7.905 1.00 89.56 286 ALA A O 1
ATOM 2186 N N . LEU A 1 287 ? 1.365 6.109 -8.507 1.00 90.88 287 LEU A N 1
ATOM 2187 C CA . LEU A 1 287 ? 0.520 6.172 -9.707 1.00 90.88 287 LEU A CA 1
ATOM 2188 C C . LEU A 1 287 ? -0.937 6.480 -9.352 1.00 90.88 287 LEU A C 1
ATOM 2190 O O . LEU A 1 287 ? -1.528 7.377 -9.947 1.00 90.88 287 LEU A O 1
ATOM 2194 N N . CYS A 1 288 ? -1.487 5.808 -8.336 1.00 91.12 288 CYS A N 1
ATOM 2195 C CA . CYS A 1 288 ? -2.860 6.028 -7.876 1.00 91.12 288 CYS A CA 1
ATOM 2196 C C . CYS A 1 288 ? -3.113 7.442 -7.352 1.00 91.12 288 CYS A C 1
ATOM 2198 O O . CYS A 1 288 ? -4.269 7.824 -7.262 1.00 91.12 288 CYS A O 1
ATOM 2200 N N . SER A 1 289 ? -2.068 8.212 -7.025 1.00 87.06 289 SER A N 1
ATOM 2201 C CA . SER A 1 289 ? -2.208 9.604 -6.580 1.00 87.06 289 SER A CA 1
ATOM 2202 C C . SER A 1 289 ? -2.450 10.589 -7.723 1.00 87.06 289 SER A C 1
ATOM 2204 O O . SER A 1 289 ? -2.878 11.721 -7.492 1.00 87.06 289 SER A O 1
ATOM 2206 N N . ALA A 1 290 ? -2.196 10.176 -8.969 1.00 88.94 290 ALA A N 1
ATOM 2207 C CA . ALA A 1 290 ? -2.529 10.969 -10.138 1.00 88.94 290 ALA A CA 1
ATOM 2208 C C . ALA A 1 290 ? -4.022 10.795 -10.468 1.00 88.94 290 ALA A C 1
ATOM 2210 O O . ALA A 1 290 ? -4.438 9.683 -10.802 1.00 88.94 290 ALA A O 1
ATOM 2211 N N . PRO A 1 291 ? -4.836 11.871 -10.478 1.00 89.56 291 PRO A N 1
ATOM 2212 C CA . PRO A 1 291 ? -6.267 11.763 -10.774 1.00 89.56 291 PRO A CA 1
ATOM 2213 C C . PRO A 1 291 ? -6.565 11.079 -12.113 1.00 89.56 291 PRO A C 1
ATOM 2215 O O . PRO A 1 291 ? -7.471 10.256 -12.204 1.00 89.56 291 PRO A O 1
ATOM 2218 N N . LEU A 1 292 ? -5.752 11.346 -13.144 1.00 88.44 292 LEU A N 1
ATOM 2219 C CA . LEU A 1 292 ? -5.866 10.681 -14.447 1.00 88.44 292 LEU A CA 1
ATOM 2220 C C . LEU A 1 292 ? -5.708 9.157 -14.348 1.00 88.44 292 LEU A C 1
ATOM 2222 O O . LEU A 1 292 ? -6.435 8.429 -15.025 1.00 88.44 292 LEU A O 1
ATOM 2226 N N . PHE A 1 293 ? -4.783 8.673 -13.511 1.00 90.75 293 PHE A N 1
ATOM 2227 C CA . PHE A 1 293 ? -4.614 7.241 -13.271 1.00 90.75 293 PHE A CA 1
ATOM 2228 C C . PHE A 1 293 ? -5.847 6.663 -1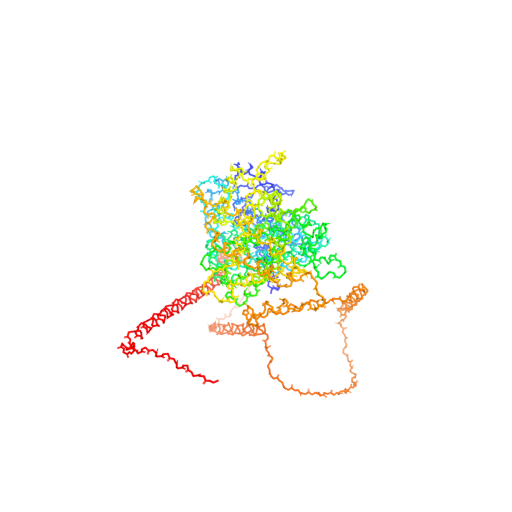2.601 1.00 90.75 293 PHE A C 1
ATOM 2230 O O . PHE A 1 293 ? -6.396 5.680 -13.089 1.00 90.75 293 PHE A O 1
ATOM 2237 N N . TYR A 1 294 ? -6.285 7.295 -11.509 1.00 91.69 294 TYR A N 1
ATOM 2238 C CA . TYR A 1 294 ? -7.422 6.840 -10.725 1.00 91.69 294 TYR A CA 1
ATOM 2239 C C . TYR A 1 294 ? -8.682 6.727 -11.588 1.00 91.69 294 TYR A C 1
ATOM 2241 O O . TYR A 1 294 ? -9.273 5.654 -11.673 1.00 91.69 294 TYR A O 1
ATOM 2249 N N . HIS A 1 295 ? -9.053 7.786 -12.315 1.00 91.12 295 HIS A N 1
ATOM 2250 C CA . HIS A 1 295 ? -10.250 7.756 -13.159 1.00 91.12 295 HIS A CA 1
ATOM 2251 C C . HIS A 1 295 ? -10.159 6.705 -14.268 1.00 91.12 295 HIS A C 1
ATOM 2253 O O . HIS A 1 295 ? -11.152 6.050 -14.584 1.00 91.12 295 HIS A O 1
ATOM 2259 N N . SER A 1 296 ? -8.979 6.512 -14.855 1.00 88.56 296 SER A N 1
ATOM 2260 C CA . SER A 1 296 ? -8.795 5.504 -15.900 1.00 88.56 296 SER A CA 1
ATOM 2261 C C . SER A 1 296 ? -8.832 4.087 -15.332 1.00 88.56 296 SER A C 1
ATOM 2263 O O . SER A 1 296 ? -9.463 3.214 -15.922 1.00 88.56 296 SER A O 1
ATOM 2265 N N . MET A 1 297 ? -8.232 3.861 -14.160 1.00 92.69 297 MET A N 1
ATOM 2266 C CA . MET A 1 297 ? -8.361 2.611 -13.411 1.00 92.69 297 MET A CA 1
ATOM 2267 C C . MET A 1 297 ? -9.837 2.320 -13.128 1.00 92.69 297 MET A C 1
ATOM 2269 O O . MET A 1 297 ? -10.302 1.252 -13.496 1.00 92.69 297 MET A O 1
ATOM 2273 N N . MET A 1 298 ? -10.594 3.284 -12.597 1.00 93.88 298 MET A N 1
ATOM 2274 C CA . MET A 1 298 ? -12.034 3.132 -12.342 1.00 93.88 298 MET A CA 1
ATOM 2275 C C . MET A 1 298 ? -12.872 3.021 -13.628 1.00 93.88 298 MET A C 1
ATOM 2277 O O . MET A 1 298 ? -14.003 2.555 -13.602 1.00 93.88 298 MET A O 1
ATOM 2281 N N . THR A 1 299 ? -12.344 3.417 -14.786 1.00 91.44 299 THR A N 1
ATOM 2282 C CA . THR A 1 299 ? -13.011 3.183 -16.078 1.00 91.44 299 THR A CA 1
ATOM 2283 C C . THR A 1 299 ? -12.794 1.747 -16.567 1.00 91.44 299 THR A C 1
ATOM 2285 O O . THR A 1 299 ? -13.688 1.163 -17.181 1.00 91.44 299 THR A O 1
ATOM 2288 N N . HIS A 1 300 ? -11.614 1.174 -16.313 1.00 89.12 300 HIS A N 1
ATOM 2289 C CA . HIS A 1 300 ? -11.235 -0.170 -16.760 1.00 89.12 300 HIS A CA 1
ATOM 2290 C C . HIS A 1 300 ? -11.637 -1.281 -15.781 1.00 89.12 300 HIS A C 1
ATOM 2292 O O . HIS A 1 300 ? -12.069 -2.346 -16.217 1.00 89.12 300 HIS A O 1
ATOM 2298 N N . ASP A 1 301 ? -11.550 -1.012 -14.482 1.00 92.12 301 ASP A N 1
ATOM 2299 C CA . ASP A 1 301 ? -11.980 -1.864 -13.375 1.00 92.12 301 ASP A CA 1
ATOM 2300 C C . ASP A 1 301 ? -12.942 -1.053 -12.487 1.00 92.12 301 ASP A C 1
ATOM 2302 O O . ASP A 1 301 ? -12.529 -0.531 -11.448 1.00 92.12 301 ASP A O 1
ATOM 2306 N N . PRO A 1 302 ? -14.224 -0.907 -12.893 1.00 90.81 302 PRO A N 1
ATOM 2307 C CA . PRO A 1 302 ? -15.191 -0.059 -12.196 1.00 90.81 302 PRO A CA 1
ATOM 2308 C C . PRO A 1 302 ? -15.375 -0.382 -10.725 1.00 90.81 302 PRO A C 1
ATOM 2310 O O . PRO A 1 302 ? -15.695 0.511 -9.961 1.00 90.81 302 PRO A O 1
ATOM 2313 N N . HIS A 1 303 ? -15.137 -1.629 -10.323 1.00 93.62 303 HIS A N 1
ATOM 2314 C CA . HIS A 1 303 ? -15.286 -2.065 -8.939 1.00 93.62 303 HIS A CA 1
ATOM 2315 C C . HIS A 1 303 ? -13.956 -2.108 -8.170 1.00 93.62 303 HIS A C 1
ATOM 2317 O O . HIS A 1 303 ? -13.913 -2.624 -7.054 1.00 93.62 303 HIS A O 1
ATOM 2323 N N . GLY A 1 304 ? -12.852 -1.628 -8.757 1.00 93.31 304 GLY A N 1
ATOM 2324 C CA . GLY A 1 304 ? -11.554 -1.539 -8.082 1.00 93.31 304 GLY A CA 1
ATOM 2325 C C . GLY A 1 304 ? -10.991 -2.886 -7.609 1.00 93.31 304 GLY A C 1
ATOM 2326 O O . GLY A 1 304 ? -10.2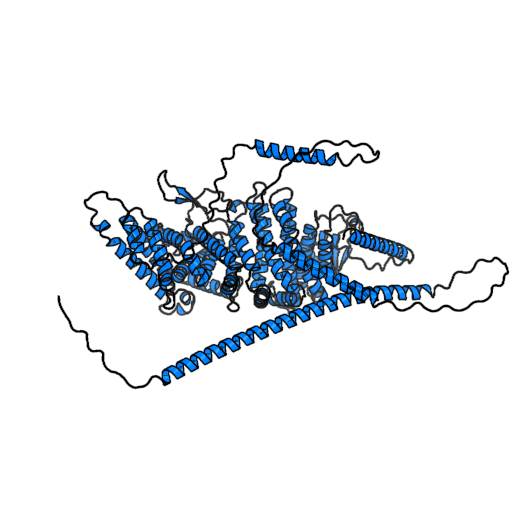29 -2.946 -6.640 1.00 93.31 304 GLY A O 1
ATOM 2327 N N . SER A 1 305 ? -11.369 -3.991 -8.254 1.00 95.06 305 SER A N 1
ATOM 2328 C CA . SER A 1 305 ? -11.038 -5.349 -7.818 1.00 95.06 305 SER A CA 1
ATOM 2329 C C . SER A 1 305 ? -9.530 -5.609 -7.710 1.00 95.06 305 SER A C 1
ATOM 2331 O O . SER A 1 305 ? -9.090 -6.312 -6.794 1.00 95.06 305 SER A O 1
ATOM 2333 N N . SER A 1 306 ? -8.728 -5.083 -8.640 1.00 95.06 306 SER A N 1
ATOM 2334 C CA . SER A 1 306 ? -7.275 -5.282 -8.695 1.00 95.06 306 SER A CA 1
ATOM 2335 C C . SER A 1 306 ? -6.581 -4.564 -7.536 1.00 95.06 306 SER A C 1
ATOM 2337 O O . SER A 1 306 ? -5.771 -5.171 -6.827 1.00 95.06 306 SER A O 1
ATOM 2339 N N . ALA A 1 307 ? -6.970 -3.314 -7.275 1.00 96.50 307 ALA A N 1
ATOM 2340 C CA . ALA A 1 307 ? -6.470 -2.526 -6.154 1.00 96.50 307 ALA A CA 1
ATOM 2341 C C . ALA A 1 307 ? -6.868 -3.144 -4.803 1.00 96.50 307 ALA A C 1
ATOM 2343 O O . ALA A 1 307 ? -6.016 -3.350 -3.935 1.00 96.50 307 ALA A O 1
ATOM 2344 N N . LEU A 1 308 ? -8.130 -3.560 -4.652 1.00 97.06 308 LEU A N 1
ATOM 2345 C CA . LEU A 1 308 ? -8.623 -4.203 -3.433 1.00 97.06 308 LEU A CA 1
ATOM 2346 C C . LEU A 1 308 ? -7.911 -5.530 -3.145 1.00 97.06 308 LEU A C 1
ATOM 2348 O O . LEU A 1 308 ? -7.559 -5.813 -2.000 1.00 97.06 308 LEU A O 1
ATOM 2352 N N . ARG A 1 309 ? -7.642 -6.340 -4.178 1.00 97.56 309 ARG A N 1
ATOM 2353 C CA . ARG A 1 309 ? -6.864 -7.582 -4.039 1.00 97.56 309 ARG A CA 1
ATOM 2354 C C . ARG A 1 309 ? -5.426 -7.320 -3.588 1.00 97.56 309 ARG A C 1
ATOM 2356 O O . ARG A 1 309 ? -4.884 -8.147 -2.851 1.00 97.56 309 ARG A O 1
ATOM 2363 N N . LEU A 1 310 ? -4.808 -6.216 -4.017 1.00 98.19 310 LEU A N 1
ATOM 2364 C CA . LEU A 1 310 ? -3.486 -5.815 -3.528 1.00 98.19 310 LEU A CA 1
ATOM 2365 C C . LEU A 1 310 ? -3.546 -5.428 -2.046 1.00 98.19 310 LEU A C 1
ATOM 2367 O O . LEU A 1 310 ? -2.781 -5.985 -1.262 1.00 98.19 310 LEU A O 1
ATOM 2371 N N . VAL A 1 311 ? -4.492 -4.564 -1.656 1.00 97.62 311 VAL A N 1
ATOM 2372 C CA . VAL A 1 311 ? -4.711 -4.183 -0.247 1.00 97.62 311 VAL A CA 1
ATOM 2373 C C . VAL A 1 311 ? -4.909 -5.432 0.615 1.00 97.62 311 VAL A C 1
ATOM 2375 O O . VAL A 1 311 ? -4.195 -5.627 1.596 1.00 97.62 311 VAL A O 1
ATOM 2378 N N . LEU A 1 312 ? -5.804 -6.337 0.215 1.00 96.81 312 LEU A N 1
ATOM 2379 C CA . LEU A 1 312 ? -6.062 -7.579 0.943 1.00 96.81 312 LEU A CA 1
ATOM 2380 C C . LEU A 1 312 ? -4.832 -8.478 1.059 1.00 96.81 312 LEU A C 1
ATOM 2382 O O . LEU A 1 312 ? -4.658 -9.110 2.095 1.00 96.81 312 LEU A O 1
ATOM 2386 N N . ALA A 1 313 ? -3.977 -8.552 0.036 1.00 97.00 313 ALA A N 1
ATOM 2387 C CA . ALA A 1 313 ? -2.738 -9.318 0.131 1.00 97.00 313 ALA A CA 1
ATOM 2388 C C . ALA A 1 313 ? -1.761 -8.699 1.138 1.00 97.00 313 ALA A C 1
ATOM 2390 O O . ALA A 1 313 ? -1.138 -9.446 1.894 1.00 97.00 313 ALA A O 1
ATOM 2391 N N . SER A 1 314 ? -1.666 -7.365 1.184 1.00 95.75 314 SER A N 1
ATOM 2392 C CA . SER A 1 314 ? -0.883 -6.645 2.195 1.00 95.75 314 SER A CA 1
ATOM 2393 C C . SER A 1 314 ? -1.379 -6.936 3.608 1.00 95.75 314 SER A C 1
ATOM 2395 O O . SER A 1 314 ? -0.565 -7.130 4.502 1.00 95.75 314 SER A O 1
ATOM 2397 N N . LEU A 1 315 ? -2.698 -7.017 3.809 1.00 92.50 315 LEU A N 1
ATOM 2398 C CA . LEU A 1 315 ? -3.288 -7.345 5.113 1.00 92.50 315 LEU A CA 1
ATOM 2399 C C . LEU A 1 315 ? -3.164 -8.834 5.450 1.00 92.50 315 LEU A C 1
ATOM 2401 O O . LEU A 1 315 ? -2.947 -9.219 6.594 1.00 92.50 315 LEU A O 1
ATOM 2405 N N . ALA A 1 316 ? -3.248 -9.700 4.446 1.00 90.88 316 ALA A N 1
ATOM 2406 C CA . ALA A 1 316 ? -3.116 -11.133 4.640 1.00 90.88 316 ALA A CA 1
ATOM 2407 C C . ALA A 1 316 ? -1.689 -11.548 5.019 1.00 90.88 316 ALA A C 1
ATOM 2409 O O . ALA A 1 316 ? -1.475 -12.713 5.335 1.00 90.88 316 ALA A O 1
ATOM 2410 N N . ILE A 1 317 ? -0.688 -10.657 5.009 1.00 88.31 317 ILE A N 1
ATOM 2411 C CA . ILE A 1 317 ? 0.682 -11.011 5.407 1.00 88.31 317 ILE A CA 1
ATOM 2412 C C . ILE A 1 317 ? 0.765 -11.438 6.881 1.00 88.31 317 ILE A C 1
ATOM 2414 O O . ILE A 1 317 ? 1.588 -12.292 7.194 1.00 88.31 317 ILE A O 1
ATOM 2418 N N . HIS A 1 318 ? -0.152 -10.974 7.737 1.00 80.31 318 HIS A N 1
ATOM 2419 C CA . HIS A 1 318 ? -0.284 -11.414 9.131 1.00 80.31 318 HIS A CA 1
ATOM 2420 C C . HIS A 1 318 ? -1.370 -12.484 9.346 1.00 80.31 318 HIS A C 1
ATOM 2422 O O . HIS A 1 318 ? -1.667 -12.800 10.489 1.00 80.31 318 HIS A O 1
ATOM 2428 N N . ASP A 1 319 ? -1.966 -13.082 8.306 1.00 81.94 319 ASP A N 1
ATOM 2429 C CA . ASP A 1 319 ? -2.873 -14.228 8.500 1.00 81.94 319 ASP A CA 1
ATOM 2430 C C . ASP A 1 319 ? -2.085 -15.435 9.087 1.00 81.94 319 ASP A C 1
ATOM 2432 O O . ASP A 1 319 ? -0.862 -15.538 8.926 1.00 81.94 319 ASP A O 1
ATOM 2436 N N . GLU A 1 320 ? -2.758 -16.393 9.730 1.00 73.62 320 GLU A N 1
ATOM 2437 C CA . GLU A 1 320 ? -2.145 -17.606 10.316 1.00 73.62 320 GLU A CA 1
ATOM 2438 C C . GLU A 1 320 ? -1.244 -18.347 9.297 1.00 73.62 320 GLU A C 1
ATOM 2440 O O . GLU A 1 320 ? -1.615 -18.425 8.122 1.00 73.62 320 GLU A O 1
ATOM 2445 N N . PRO A 1 321 ? -0.042 -18.849 9.663 1.00 70.00 321 PRO A N 1
ATOM 2446 C CA . PRO A 1 321 ? 0.554 -18.945 11.004 1.00 70.00 321 PRO A CA 1
ATOM 2447 C C . PRO A 1 321 ? 1.351 -17.707 11.438 1.00 70.00 321 PRO A C 1
ATOM 2449 O O . PRO A 1 321 ? 1.883 -17.679 12.544 1.00 70.00 321 PRO A O 1
ATOM 2452 N N . LEU A 1 322 ? 1.458 -16.688 10.579 1.00 70.56 322 LEU A N 1
ATOM 2453 C CA . LEU A 1 322 ? 2.145 -15.435 10.907 1.00 70.56 322 LEU A CA 1
ATOM 2454 C C . LEU A 1 322 ? 1.303 -14.530 11.800 1.00 70.56 322 LEU A C 1
ATOM 2456 O O . LEU A 1 322 ? 1.853 -13.564 12.325 1.00 70.56 322 LEU A O 1
ATOM 2460 N N . ALA A 1 323 ? 0.011 -14.862 11.964 1.00 59.72 323 ALA A N 1
ATOM 2461 C CA . ALA A 1 323 ? -0.924 -14.275 12.918 1.00 59.72 323 ALA A CA 1
ATOM 2462 C C . ALA A 1 323 ? -0.406 -14.414 14.343 1.00 59.72 323 ALA A C 1
ATOM 2464 O O . ALA A 1 323 ? -0.887 -15.195 15.158 1.00 59.72 323 ALA A O 1
ATOM 2465 N N . ALA A 1 324 ? 0.566 -13.582 14.651 1.00 46.34 324 ALA A N 1
ATOM 2466 C CA . ALA A 1 324 ? 0.654 -12.984 15.939 1.00 46.34 324 ALA A CA 1
ATOM 2467 C C . ALA A 1 324 ? -0.404 -11.864 15.949 1.00 46.34 324 ALA A C 1
ATOM 2469 O O . ALA A 1 324 ? -0.203 -10.833 15.312 1.00 46.34 324 ALA A O 1
ATOM 2470 N N . PRO A 1 325 ? -1.457 -11.920 16.778 1.00 51.44 325 PRO A N 1
ATOM 2471 C CA . PRO A 1 325 ? -1.375 -10.939 17.831 1.00 51.44 325 PRO A CA 1
ATOM 2472 C C . PRO A 1 325 ? -0.048 -11.245 18.545 1.00 51.44 325 PRO A C 1
ATOM 2474 O O . PRO A 1 325 ? 0.254 -12.416 18.795 1.00 51.44 325 PRO A O 1
ATOM 2477 N N . PRO A 1 326 ? 0.720 -10.248 18.985 1.00 53.03 326 PRO A N 1
ATOM 2478 C CA . PRO A 1 326 ? 1.737 -10.501 19.990 1.00 53.03 326 PRO A CA 1
ATOM 2479 C C . PRO A 1 326 ? 1.151 -11.183 21.235 1.00 53.03 326 PRO A C 1
ATOM 2481 O O . PRO A 1 326 ? 1.912 -11.433 22.143 1.00 53.03 326 PRO A O 1
ATOM 2484 N N . PHE A 1 327 ? -0.164 -11.462 21.284 1.00 50.78 327 PHE A N 1
ATOM 2485 C CA . PHE A 1 327 ? -0.988 -11.993 22.345 1.00 50.78 327 PHE A CA 1
ATOM 2486 C C . PHE A 1 327 ? -1.760 -13.241 21.906 1.00 50.78 327 PHE A C 1
ATOM 2488 O O . PHE A 1 327 ? -2.727 -13.169 21.154 1.00 50.78 327 PHE A O 1
ATOM 2495 N N . SER A 1 328 ? -1.413 -14.397 22.451 1.00 49.56 328 SER A N 1
ATOM 2496 C CA . SER A 1 328 ? -2.307 -15.550 22.380 1.00 49.56 328 SER A CA 1
ATOM 2497 C C . SER A 1 328 ? -3.446 -15.347 23.373 1.00 49.56 328 SER A C 1
ATOM 2499 O O . SER A 1 328 ? -3.272 -14.785 24.455 1.00 49.56 328 SER A O 1
ATOM 2501 N N . ARG A 1 329 ? -4.645 -15.795 23.010 1.00 49.50 329 ARG A N 1
ATOM 2502 C CA . ARG A 1 329 ? -5.761 -15.905 23.948 1.00 49.50 329 ARG A CA 1
ATOM 2503 C C . ARG A 1 329 ? -5.460 -17.057 24.913 1.00 49.50 329 ARG A C 1
ATOM 2505 O O . ARG A 1 329 ? -5.867 -18.188 24.673 1.00 49.50 329 ARG A O 1
ATOM 2512 N N . VAL A 1 330 ? -4.720 -16.785 25.984 1.00 50.00 330 VAL A N 1
ATOM 2513 C CA . VAL A 1 330 ? -4.406 -17.776 27.017 1.00 50.00 330 VAL A CA 1
ATOM 2514 C C . VAL A 1 330 ? -5.557 -17.807 28.010 1.00 50.00 330 VAL A C 1
ATOM 2516 O O . VAL A 1 330 ? -5.953 -16.783 28.573 1.00 50.00 330 VAL A O 1
ATOM 2519 N N . SER A 1 331 ? -6.110 -18.994 28.246 1.00 47.00 331 SER A N 1
ATOM 2520 C CA . SER A 1 331 ? -6.984 -19.217 29.393 1.00 47.00 331 SER A CA 1
ATOM 2521 C C . SER A 1 331 ? -6.156 -18.982 30.653 1.00 47.00 331 SER A C 1
ATOM 2523 O O . SER A 1 331 ? -5.261 -19.767 30.961 1.00 47.00 331 SER A O 1
ATOM 2525 N N . SER A 1 332 ? -6.436 -17.907 31.386 1.00 39.19 332 SER A N 1
ATOM 2526 C CA . SER A 1 332 ? -5.646 -17.506 32.558 1.00 39.19 332 SER A CA 1
ATOM 2527 C C . SER A 1 332 ? -5.681 -18.513 33.721 1.00 39.19 332 SER A C 1
ATOM 2529 O O . SER A 1 332 ? -5.053 -18.279 34.749 1.00 39.19 332 SER A O 1
ATOM 2531 N N . THR A 1 333 ? -6.427 -19.619 33.602 1.00 48.03 333 THR A N 1
ATOM 2532 C CA . THR A 1 333 ? -6.481 -20.753 34.546 1.00 48.03 333 THR A CA 1
ATOM 2533 C C . THR A 1 333 ? -7.355 -21.880 33.963 1.00 48.03 333 THR A C 1
ATOM 2535 O O . THR A 1 333 ? -8.318 -21.567 33.253 1.00 48.03 333 THR A O 1
ATOM 2538 N N . PRO A 1 334 ? -7.111 -23.171 34.276 1.00 39.44 334 PRO A N 1
ATOM 2539 C CA . PRO A 1 334 ? -8.059 -24.246 33.971 1.00 39.44 334 PRO A CA 1
ATOM 2540 C C . PRO A 1 334 ? -9.400 -23.946 34.663 1.00 39.44 334 PRO A C 1
ATOM 2542 O O . PRO A 1 334 ? -9.459 -23.862 35.886 1.00 39.44 334 PRO A O 1
ATOM 2545 N N . GLY A 1 335 ? -10.459 -23.702 33.885 1.00 51.44 335 GLY A N 1
ATOM 2546 C CA . GLY A 1 335 ? -11.787 -23.303 34.385 1.00 51.44 335 GLY A CA 1
ATOM 2547 C C . GLY A 1 335 ? -12.143 -21.819 34.207 1.00 51.44 335 GLY A C 1
ATOM 2548 O O . GLY A 1 335 ? -13.289 -21.434 34.434 1.00 51.44 335 GLY A O 1
ATOM 2549 N N . SER A 1 336 ? -11.211 -20.974 33.750 1.00 42.47 336 SER A N 1
ATOM 2550 C CA . SER A 1 336 ? -11.529 -19.612 33.309 1.00 42.47 336 SER A CA 1
ATOM 2551 C C . SER A 1 336 ? -11.969 -19.639 31.843 1.00 42.47 336 SER A C 1
ATOM 2553 O O . SER A 1 336 ? -11.153 -19.854 30.953 1.00 42.47 336 SER A O 1
ATOM 2555 N N . SER A 1 337 ? -13.248 -19.361 31.568 1.00 39.59 337 SER A N 1
ATOM 2556 C CA . SER A 1 337 ? -13.783 -19.165 30.206 1.00 39.59 337 SER A CA 1
ATOM 2557 C C . SER A 1 337 ? -13.286 -17.879 29.530 1.00 39.59 337 SER A C 1
ATOM 2559 O O . SER A 1 337 ? -13.760 -17.516 28.455 1.00 39.59 337 SER A O 1
ATOM 2561 N N . ARG A 1 338 ? -12.354 -17.157 30.166 1.00 46.50 338 ARG A N 1
ATOM 2562 C CA . ARG A 1 338 ? -11.841 -15.885 29.671 1.00 46.50 338 ARG A CA 1
ATOM 2563 C C . ARG A 1 338 ? -10.503 -16.071 28.985 1.00 46.50 338 ARG A C 1
ATOM 2565 O O . ARG A 1 338 ? -9.507 -16.288 29.680 1.00 46.50 338 ARG A O 1
ATOM 2572 N N . PRO A 1 339 ? -10.459 -15.927 27.655 1.00 44.12 339 PRO A N 1
ATOM 2573 C CA . PRO A 1 339 ? -9.198 -15.728 26.981 1.00 44.12 339 PRO A CA 1
ATOM 2574 C C . PRO A 1 339 ? -8.632 -14.369 27.405 1.00 44.12 339 PRO A C 1
ATOM 2576 O O . PRO A 1 339 ? -9.164 -13.322 27.043 1.00 44.12 339 PRO A O 1
ATOM 2579 N N . VAL A 1 340 ? -7.565 -14.380 28.200 1.00 50.56 340 VAL A N 1
ATOM 2580 C CA . VAL A 1 340 ? -6.736 -13.192 28.398 1.00 50.56 340 VAL A CA 1
ATOM 2581 C C . VAL A 1 340 ? -5.772 -13.153 27.224 1.00 50.56 340 VAL A C 1
ATOM 2583 O O . VAL A 1 340 ? -5.124 -14.150 26.919 1.00 50.56 340 VAL A O 1
ATOM 2586 N N . LEU A 1 341 ? -5.697 -12.016 26.539 1.00 49.31 341 LEU A N 1
ATOM 2587 C CA . LEU A 1 341 ? -4.642 -11.774 25.563 1.00 49.31 341 LEU A CA 1
ATOM 2588 C C . LEU A 1 341 ? -3.318 -11.704 26.336 1.00 49.31 341 LEU A C 1
ATOM 2590 O O . LEU A 1 341 ? -3.029 -10.709 26.993 1.00 49.31 341 LEU A O 1
ATOM 2594 N N . ALA A 1 342 ? -2.560 -12.796 26.327 1.00 52.72 342 ALA A N 1
ATOM 2595 C CA . ALA A 1 342 ? -1.258 -12.895 26.964 1.00 52.72 342 ALA A CA 1
ATOM 2596 C C . ALA A 1 342 ? -0.190 -12.883 25.887 1.00 52.72 342 ALA A C 1
ATOM 2598 O O . ALA A 1 342 ? -0.277 -13.647 24.922 1.00 52.72 342 ALA A O 1
ATOM 2599 N N . ALA A 1 343 ? 0.803 -12.015 26.062 1.00 52.94 343 ALA A N 1
ATOM 2600 C CA . ALA A 1 343 ? 1.824 -11.829 25.058 1.00 52.94 343 ALA A CA 1
ATOM 2601 C C . ALA A 1 343 ? 2.540 -13.163 24.765 1.00 52.94 343 ALA A C 1
ATOM 2603 O O . ALA A 1 343 ? 3.117 -13.759 25.676 1.00 52.94 343 ALA A O 1
ATOM 2604 N N . THR A 1 344 ? 2.479 -13.676 23.535 1.00 55.81 344 THR A N 1
ATOM 2605 C CA . THR A 1 344 ? 3.364 -14.755 23.094 1.00 55.81 344 THR A CA 1
ATOM 2606 C C . THR A 1 344 ? 4.775 -14.195 23.103 1.00 55.81 344 THR A C 1
ATOM 2608 O O . THR A 1 344 ? 5.035 -13.187 22.452 1.00 55.81 344 THR A O 1
ATOM 2611 N N . GLN A 1 345 ? 5.665 -14.805 23.883 1.00 49.62 345 GLN A N 1
ATOM 2612 C CA . GLN A 1 345 ? 7.040 -14.334 24.006 1.00 49.62 345 GLN A CA 1
ATOM 2613 C C . GLN A 1 345 ? 7.721 -14.182 22.633 1.00 49.62 345 GLN A C 1
ATOM 2615 O O . GLN A 1 345 ? 7.433 -14.966 21.724 1.00 49.62 345 GLN A O 1
ATOM 2620 N N . PRO A 1 346 ? 8.637 -13.209 22.474 1.00 52.59 346 PRO A N 1
ATOM 2621 C CA . PRO A 1 346 ? 9.474 -13.123 21.286 1.00 52.59 346 PRO A CA 1
ATOM 2622 C C . PRO A 1 346 ? 10.314 -14.404 21.091 1.00 52.59 346 PRO A C 1
ATOM 2624 O O . PRO A 1 346 ? 10.662 -15.068 22.070 1.00 52.59 346 PRO A O 1
ATOM 2627 N N . PRO A 1 347 ? 10.695 -14.728 19.840 1.00 48.88 347 PRO A N 1
ATOM 2628 C CA . PRO A 1 347 ? 10.548 -13.890 18.651 1.00 48.88 347 PRO A CA 1
ATOM 2629 C C . PRO A 1 347 ? 9.184 -14.044 17.966 1.00 48.88 347 PRO A C 1
ATOM 2631 O O . PRO A 1 347 ? 8.744 -15.146 17.645 1.00 48.88 347 PRO A O 1
ATOM 2634 N N . TYR A 1 348 ? 8.549 -12.909 17.669 1.00 59.28 348 TYR A N 1
ATOM 2635 C CA . TYR A 1 348 ? 7.401 -12.866 16.767 1.00 59.28 348 TYR A CA 1
ATOM 2636 C C . TYR A 1 348 ? 7.839 -13.344 15.373 1.00 59.28 348 TYR A C 1
ATOM 2638 O O . TYR A 1 348 ? 8.939 -12.983 14.941 1.00 59.28 348 TYR A O 1
ATOM 2646 N N . PRO A 1 349 ? 7.010 -14.098 14.627 1.00 52.28 349 PRO A N 1
ATOM 2647 C CA . PRO A 1 349 ? 7.335 -14.522 13.261 1.00 52.28 349 PRO A CA 1
ATOM 2648 C C . PRO A 1 349 ? 7.757 -13.363 12.340 1.00 52.28 349 PRO A C 1
ATOM 2650 O O . PRO A 1 349 ? 8.544 -13.552 11.415 1.00 52.28 349 PRO A O 1
ATOM 2653 N N . THR A 1 350 ? 7.298 -12.144 12.631 1.00 60.88 350 THR A N 1
ATOM 2654 C CA . THR A 1 350 ? 7.616 -10.919 11.889 1.00 60.88 350 THR A CA 1
ATOM 2655 C C . THR A 1 350 ? 8.995 -10.327 12.203 1.00 60.88 350 THR A C 1
ATOM 2657 O O . THR A 1 350 ? 9.564 -9.637 11.356 1.00 60.88 350 THR A O 1
ATOM 2660 N N . HIS A 1 351 ? 9.624 -10.688 13.334 1.00 68.50 351 HIS A N 1
ATOM 2661 C CA . HIS A 1 351 ? 11.018 -10.319 13.633 1.00 68.50 351 HIS A CA 1
ATOM 2662 C C . HIS A 1 351 ? 11.982 -10.891 12.589 1.00 68.50 351 HIS A C 1
ATOM 2664 O O . HIS A 1 351 ? 13.001 -10.283 12.264 1.00 68.50 351 HIS A O 1
ATOM 2670 N N . LYS A 1 352 ? 11.633 -12.044 12.005 1.00 75.12 352 LYS A N 1
ATOM 2671 C CA . LYS A 1 352 ? 12.373 -12.631 10.892 1.00 75.12 352 LYS A CA 1
ATOM 2672 C C . LYS A 1 352 ? 12.505 -11.644 9.726 1.00 75.12 352 LYS A C 1
ATOM 2674 O O . LYS A 1 352 ? 13.545 -11.611 9.099 1.00 75.12 352 LYS A O 1
ATOM 2679 N N . GLY A 1 353 ? 11.503 -10.816 9.452 1.00 74.00 353 GLY A N 1
ATOM 2680 C CA . GLY A 1 353 ? 11.542 -9.829 8.372 1.00 74.00 353 GLY A CA 1
ATOM 2681 C C . GLY A 1 353 ? 12.012 -8.436 8.789 1.00 74.00 353 GLY A C 1
ATOM 2682 O O . GLY A 1 353 ? 11.798 -7.513 8.014 1.00 74.00 353 GLY A O 1
ATOM 2683 N N . GLN A 1 354 ? 12.572 -8.249 9.991 1.00 81.31 354 GLN A N 1
ATOM 2684 C CA . GLN A 1 354 ? 12.950 -6.928 10.527 1.00 81.31 354 GLN A CA 1
ATOM 2685 C C . GLN A 1 354 ? 11.806 -5.887 10.461 1.00 81.31 354 GLN A C 1
ATOM 2687 O O . GLN A 1 354 ? 12.031 -4.725 10.134 1.00 81.31 354 GLN A O 1
ATOM 2692 N N . GLY A 1 355 ? 10.558 -6.301 10.717 1.00 80.81 355 GLY A N 1
ATOM 2693 C CA . GLY A 1 355 ? 9.401 -5.395 10.649 1.00 80.81 355 GLY A CA 1
ATOM 2694 C C . GLY A 1 355 ? 8.820 -5.180 9.244 1.00 80.81 355 GLY A C 1
ATOM 2695 O O . GLY A 1 355 ? 7.924 -4.362 9.039 1.00 80.81 355 GLY A O 1
ATOM 2696 N N . ALA A 1 356 ? 9.326 -5.889 8.230 1.00 83.56 356 ALA A N 1
ATOM 2697 C CA . ALA A 1 356 ? 8.868 -5.695 6.857 1.00 83.56 356 ALA A CA 1
ATOM 2698 C C . ALA A 1 356 ? 7.420 -6.161 6.617 1.00 83.56 356 ALA A C 1
ATOM 2700 O O . ALA A 1 356 ? 6.777 -5.671 5.690 1.00 83.56 356 ALA A O 1
ATOM 2701 N N . ALA A 1 357 ? 6.894 -7.078 7.439 1.00 87.25 357 ALA A N 1
ATOM 2702 C CA . ALA A 1 357 ? 5.491 -7.485 7.371 1.00 87.25 357 ALA A CA 1
ATOM 2703 C C . ALA A 1 357 ? 4.570 -6.326 7.787 1.00 87.25 357 ALA A C 1
ATOM 2705 O O . ALA A 1 357 ? 3.663 -5.958 7.037 1.00 87.25 357 ALA A O 1
ATOM 2706 N N . GLU A 1 358 ? 4.892 -5.689 8.914 1.00 87.00 358 GLU A N 1
ATOM 2707 C CA . GLU A 1 358 ? 4.216 -4.508 9.444 1.00 87.00 358 GLU A CA 1
ATOM 2708 C C . GLU A 1 358 ? 4.279 -3.355 8.436 1.00 87.00 358 GLU A C 1
ATOM 2710 O O . GLU A 1 358 ? 3.268 -2.711 8.156 1.00 87.00 358 GLU A O 1
ATOM 2715 N N . LEU A 1 359 ? 5.440 -3.144 7.807 1.00 87.25 359 LEU A N 1
ATOM 2716 C CA . LEU A 1 359 ? 5.624 -2.101 6.799 1.00 87.25 359 LEU A CA 1
ATOM 2717 C C . LEU A 1 359 ? 4.809 -2.356 5.516 1.00 87.25 359 LEU A C 1
ATOM 2719 O O . LEU A 1 359 ? 4.284 -1.415 4.918 1.00 87.25 359 LEU A O 1
ATOM 2723 N N . LEU A 1 360 ? 4.695 -3.610 5.064 1.00 92.50 360 LEU A N 1
ATOM 2724 C CA . LEU A 1 360 ? 3.868 -3.964 3.904 1.00 92.50 360 LEU A CA 1
ATOM 2725 C C . LEU A 1 360 ? 2.374 -3.816 4.210 1.00 92.50 360 LEU A C 1
ATOM 2727 O O . LEU A 1 360 ? 1.642 -3.279 3.376 1.00 92.50 360 LEU A O 1
ATOM 2731 N N . ALA A 1 361 ? 1.934 -4.209 5.407 1.00 92.06 361 ALA A N 1
ATOM 2732 C CA . ALA A 1 361 ? 0.572 -3.956 5.869 1.00 92.06 361 ALA A CA 1
ATOM 2733 C C . ALA A 1 361 ? 0.286 -2.445 5.939 1.00 92.06 361 ALA A C 1
ATOM 2735 O O . ALA A 1 361 ? -0.715 -1.984 5.388 1.00 92.06 361 ALA A O 1
ATOM 2736 N N . ALA A 1 362 ? 1.208 -1.658 6.509 1.00 90.94 362 ALA A N 1
ATOM 2737 C CA . ALA A 1 362 ? 1.117 -0.199 6.561 1.00 90.94 362 ALA A CA 1
ATOM 2738 C C . ALA A 1 362 ? 0.985 0.423 5.161 1.00 90.94 362 ALA A C 1
ATOM 2740 O O . ALA A 1 362 ? 0.155 1.312 4.969 1.00 90.94 362 ALA A O 1
ATOM 2741 N N . ARG A 1 363 ? 1.747 -0.064 4.169 1.00 92.75 363 ARG A N 1
ATOM 2742 C CA . ARG A 1 363 ? 1.625 0.365 2.763 1.00 92.75 363 ARG A CA 1
ATOM 2743 C C . ARG A 1 363 ? 0.288 -0.036 2.134 1.00 92.75 363 ARG A C 1
ATOM 2745 O O . ARG A 1 363 ? -0.267 0.740 1.364 1.00 92.75 363 ARG A O 1
ATOM 2752 N N . GLY A 1 364 ? -0.241 -1.215 2.466 1.00 95.25 364 GLY A N 1
ATOM 2753 C CA . GLY A 1 364 ? -1.575 -1.646 2.037 1.00 95.25 364 GLY A CA 1
ATOM 2754 C C . GLY A 1 364 ? -2.679 -0.718 2.539 1.00 95.25 364 GLY A C 1
ATOM 2755 O O . GLY A 1 364 ? -3.535 -0.306 1.760 1.00 95.25 364 GLY A O 1
ATOM 2756 N N . PHE A 1 365 ? -2.621 -0.327 3.813 1.00 94.38 365 PHE A N 1
ATOM 2757 C CA . PHE A 1 365 ? -3.536 0.672 4.364 1.00 94.38 365 PHE A CA 1
ATOM 2758 C C . PHE A 1 365 ? -3.326 2.060 3.752 1.00 94.38 365 PHE A C 1
ATOM 2760 O O . PHE A 1 365 ? -4.306 2.724 3.439 1.00 94.38 365 PHE A O 1
ATOM 2767 N N . ALA A 1 366 ? -2.081 2.486 3.510 1.00 92.00 366 ALA A N 1
ATOM 2768 C CA . ALA A 1 366 ? -1.806 3.755 2.830 1.00 92.00 366 ALA A CA 1
ATOM 2769 C C . ALA A 1 366 ? -2.400 3.801 1.412 1.00 92.00 366 ALA A C 1
ATOM 2771 O O . ALA A 1 366 ? -2.940 4.829 1.009 1.00 92.00 366 ALA A O 1
ATOM 2772 N N . LEU A 1 367 ? -2.352 2.684 0.677 1.00 95.06 367 LEU A N 1
ATOM 2773 C CA . LEU A 1 367 ? -3.023 2.553 -0.616 1.00 95.06 367 LEU A CA 1
ATOM 2774 C C . LEU A 1 367 ? -4.548 2.663 -0.474 1.00 95.06 367 LEU A C 1
ATOM 2776 O O . LEU A 1 367 ? -5.165 3.398 -1.234 1.00 95.06 367 LEU A O 1
ATOM 2780 N N . LEU A 1 368 ? -5.157 1.974 0.498 1.00 95.56 368 LEU A N 1
ATOM 2781 C CA . LEU A 1 368 ? -6.601 2.076 0.744 1.00 95.56 368 LEU A CA 1
ATOM 2782 C C . LEU A 1 368 ? -7.029 3.515 1.059 1.00 95.56 368 LEU A C 1
ATOM 2784 O O . LEU A 1 368 ? -8.021 3.984 0.511 1.00 95.56 368 LEU A O 1
ATOM 2788 N N . LEU A 1 369 ? -6.265 4.202 1.911 1.00 92.94 369 LEU A N 1
ATOM 2789 C CA . LEU A 1 369 ? -6.504 5.599 2.264 1.00 92.94 369 LEU A CA 1
ATOM 2790 C C . LEU A 1 369 ? -6.488 6.484 1.026 1.00 92.94 369 LEU A C 1
ATOM 2792 O O . LEU A 1 369 ? -7.453 7.195 0.784 1.00 92.94 369 LEU A O 1
ATOM 2796 N N . LEU A 1 370 ? -5.440 6.368 0.208 1.00 92.44 370 LEU A N 1
ATOM 2797 C CA . LEU A 1 370 ? -5.315 7.129 -1.030 1.00 92.44 370 LEU A CA 1
ATOM 2798 C C . LEU A 1 370 ? -6.493 6.889 -1.986 1.00 92.44 370 LEU A C 1
ATOM 2800 O O . LEU A 1 370 ? -7.002 7.829 -2.586 1.00 92.44 370 LEU A O 1
ATOM 2804 N N . LEU A 1 371 ? -6.926 5.637 -2.135 1.00 93.69 371 LEU A N 1
ATOM 2805 C CA . LEU A 1 371 ? -8.055 5.289 -3.000 1.00 93.69 371 LEU A CA 1
ATOM 2806 C C . LEU A 1 371 ? -9.377 5.874 -2.486 1.00 93.69 371 LEU A C 1
ATOM 2808 O O . LEU A 1 371 ? -10.218 6.262 -3.294 1.00 93.69 371 LEU A O 1
ATOM 2812 N N . GLY A 1 372 ? -9.548 5.954 -1.164 1.00 92.06 372 GLY A N 1
ATOM 2813 C CA . GLY A 1 372 ? -10.722 6.542 -0.518 1.00 92.06 372 GLY A CA 1
ATOM 2814 C C . GLY A 1 372 ? -10.786 8.071 -0.560 1.00 92.06 372 GLY A C 1
ATOM 2815 O O . GLY A 1 372 ? -11.811 8.630 -0.197 1.00 92.06 372 GLY A O 1
ATOM 2816 N N . GLU A 1 373 ? -9.731 8.762 -1.000 1.00 88.81 373 GLU A N 1
ATOM 2817 C CA . GLU A 1 373 ? -9.725 10.231 -1.081 1.00 88.81 373 GLU A CA 1
ATOM 2818 C C . GLU A 1 373 ? -10.436 10.798 -2.316 1.00 88.81 373 GLU A C 1
ATOM 2820 O O . GLU A 1 373 ? -10.646 12.009 -2.399 1.00 88.81 373 GLU A O 1
ATOM 2825 N N . TYR A 1 374 ? -10.766 9.956 -3.293 1.00 89.12 374 TYR A N 1
ATOM 2826 C CA . TYR A 1 374 ? -11.429 10.386 -4.517 1.00 89.12 374 TYR A CA 1
ATOM 2827 C C . TYR A 1 374 ? -12.947 10.418 -4.340 1.00 89.12 374 TYR A C 1
ATOM 2829 O O . TYR A 1 374 ? -13.561 9.402 -4.026 1.00 89.12 374 TYR A O 1
ATOM 2837 N N . ASP A 1 375 ? -13.552 11.573 -4.624 1.00 85.56 375 ASP A N 1
ATOM 2838 C CA . ASP A 1 375 ? -14.995 11.784 -4.449 1.00 85.56 375 ASP A CA 1
ATOM 2839 C C . ASP A 1 375 ? -15.841 11.290 -5.639 1.00 85.56 375 ASP A C 1
ATOM 2841 O O . ASP A 1 375 ? -17.050 11.101 -5.513 1.00 85.56 375 ASP A O 1
ATOM 2845 N N . SER A 1 376 ? -15.253 11.123 -6.832 1.00 85.81 376 SER A N 1
ATOM 2846 C CA . SER A 1 376 ? -16.015 10.753 -8.033 1.00 85.81 376 SER A CA 1
ATOM 2847 C C . SER A 1 376 ? -15.191 9.986 -9.082 1.00 85.81 376 SER A C 1
ATOM 2849 O O . SER A 1 376 ? -14.289 10.565 -9.685 1.00 85.81 376 SER A O 1
ATOM 2851 N N . PRO A 1 377 ? -15.516 8.713 -9.376 1.00 89.06 377 PRO A N 1
ATOM 2852 C CA . PRO A 1 377 ? -16.366 7.854 -8.549 1.00 89.06 377 PRO A CA 1
ATOM 2853 C C . PRO A 1 377 ? -15.734 7.652 -7.163 1.00 89.06 377 PRO A C 1
ATOM 2855 O O . PRO A 1 377 ? -14.516 7.739 -7.040 1.00 89.06 377 PRO A O 1
ATOM 2858 N N . MET A 1 378 ? -16.545 7.403 -6.134 1.00 92.38 378 MET A N 1
ATOM 2859 C CA . MET A 1 378 ? -16.032 7.096 -4.798 1.00 92.38 378 MET A CA 1
ATOM 2860 C C . MET A 1 378 ? -15.622 5.624 -4.731 1.00 92.38 378 MET A C 1
ATOM 2862 O O . MET A 1 378 ? -16.427 4.731 -4.993 1.00 92.38 378 MET A O 1
ATOM 2866 N N . TYR A 1 379 ? -14.362 5.352 -4.383 1.00 95.12 379 TYR A N 1
ATOM 2867 C CA . TYR A 1 379 ? -13.810 3.993 -4.451 1.00 95.12 379 TYR A CA 1
ATOM 2868 C C . TYR A 1 379 ? -14.559 2.985 -3.567 1.00 95.12 379 TYR A C 1
ATOM 2870 O O . TYR A 1 379 ? -14.823 1.864 -3.999 1.00 95.12 379 TYR A O 1
ATOM 2878 N N . LEU A 1 380 ? -14.889 3.370 -2.329 1.00 94.94 380 LEU A N 1
ATOM 2879 C CA . LEU A 1 380 ? -15.540 2.482 -1.360 1.00 94.94 380 LEU A CA 1
ATOM 2880 C C . LEU A 1 380 ? -16.956 2.093 -1.805 1.00 94.94 380 LEU A C 1
ATOM 2882 O O . LEU A 1 380 ? -17.292 0.905 -1.771 1.00 94.94 380 LEU A O 1
ATOM 2886 N N . ASP A 1 381 ? -17.723 3.053 -2.322 1.00 93.56 381 ASP A N 1
ATOM 2887 C CA . ASP A 1 381 ? -19.047 2.810 -2.900 1.00 93.56 381 ASP A CA 1
ATOM 2888 C C . ASP A 1 381 ? -18.978 1.842 -4.086 1.00 93.56 381 ASP A C 1
ATOM 2890 O O . ASP A 1 381 ? -19.739 0.874 -4.161 1.00 93.56 381 ASP A O 1
ATOM 2894 N N . GLU A 1 382 ? -18.036 2.059 -5.004 1.00 95.06 382 GLU A N 1
ATOM 2895 C CA . GLU A 1 382 ? -17.895 1.221 -6.197 1.00 95.06 382 GLU A CA 1
ATOM 2896 C C . GLU A 1 382 ? -17.447 -0.211 -5.877 1.00 95.06 382 GLU A C 1
ATOM 2898 O O . GLU A 1 382 ? -17.911 -1.181 -6.491 1.00 95.06 382 GLU A O 1
ATOM 2903 N N . VAL A 1 383 ? -16.576 -0.366 -4.880 1.00 94.88 383 VAL A N 1
ATOM 2904 C CA . VAL A 1 383 ? -16.165 -1.675 -4.363 1.00 94.88 383 VAL A CA 1
ATOM 2905 C C . VAL A 1 383 ? -17.357 -2.413 -3.748 1.00 94.88 383 VAL A C 1
ATOM 2907 O O . VAL A 1 383 ? -17.508 -3.620 -3.963 1.00 94.88 383 VAL A O 1
ATOM 2910 N N . PHE A 1 384 ? -18.210 -1.715 -2.996 1.00 91.56 384 PHE A N 1
ATOM 2911 C CA . PHE A 1 384 ? -19.350 -2.326 -2.310 1.00 91.56 384 PHE A CA 1
ATOM 2912 C C . PHE A 1 384 ? -20.546 -2.598 -3.245 1.00 91.56 384 PHE A C 1
ATOM 2914 O O . PHE A 1 384 ? -21.371 -3.488 -2.977 1.00 91.56 384 PHE A O 1
ATOM 2921 N N . SER A 1 385 ? -20.639 -1.864 -4.360 1.00 91.88 385 SER A N 1
ATOM 2922 C CA . SER A 1 385 ? -21.703 -2.002 -5.362 1.00 91.88 385 SER A CA 1
ATOM 2923 C C . SER A 1 385 ? -21.582 -3.289 -6.192 1.00 91.88 385 SER A C 1
ATOM 2925 O O . SER A 1 385 ? -22.602 -3.877 -6.560 1.00 91.88 385 SER A O 1
ATOM 2927 N N . GLY A 1 386 ? -20.358 -3.767 -6.444 1.00 92.62 386 GLY A N 1
ATOM 2928 C CA . GLY A 1 386 ? -20.095 -4.976 -7.227 1.00 92.62 386 GLY A CA 1
ATOM 2929 C C . GLY A 1 386 ? -20.292 -6.274 -6.436 1.00 92.62 386 GLY A C 1
ATOM 2930 O O . GLY A 1 386 ? -19.751 -6.442 -5.348 1.00 92.62 386 GLY A O 1
ATOM 2931 N N . GLU A 1 387 ? -21.011 -7.253 -6.996 1.00 89.50 387 GLU A N 1
ATOM 2932 C CA . GLU A 1 387 ? -21.261 -8.548 -6.331 1.00 89.50 387 GLU A CA 1
ATOM 2933 C C . GLU A 1 387 ? -19.958 -9.318 -6.037 1.00 89.50 387 GLU A C 1
ATOM 2935 O O . GLU A 1 387 ? -19.760 -9.827 -4.934 1.00 89.50 387 GLU A O 1
ATOM 2940 N N . GLY A 1 388 ? -19.025 -9.344 -6.997 1.00 88.81 388 GLY A N 1
ATOM 2941 C CA . GLY A 1 388 ? -17.730 -10.015 -6.833 1.00 88.81 388 GLY A CA 1
ATOM 2942 C C . GLY A 1 388 ? -16.773 -9.296 -5.876 1.00 88.81 388 GLY A C 1
ATOM 2943 O O . GLY A 1 388 ? -15.957 -9.938 -5.215 1.00 88.81 388 GLY A O 1
ATOM 2944 N N . THR A 1 389 ? -16.873 -7.971 -5.774 1.00 93.81 389 THR A N 1
ATOM 2945 C CA . THR A 1 389 ? -16.011 -7.141 -4.920 1.00 93.81 389 THR A CA 1
ATOM 2946 C C . THR A 1 389 ? -16.581 -6.941 -3.524 1.00 93.81 389 THR A C 1
ATOM 2948 O O . THR A 1 389 ? -15.802 -6.743 -2.596 1.00 93.81 389 THR A O 1
ATOM 2951 N N . ARG A 1 390 ? -17.890 -7.124 -3.319 1.00 94.62 390 ARG A N 1
ATOM 2952 C CA . ARG A 1 390 ? -18.516 -7.095 -1.990 1.00 94.62 390 ARG A CA 1
ATOM 2953 C C . ARG A 1 390 ? -17.918 -8.130 -1.040 1.00 94.62 390 ARG A C 1
ATOM 2955 O O . ARG A 1 390 ? -17.551 -7.782 0.074 1.00 94.62 390 ARG A O 1
ATOM 2962 N N . SER A 1 391 ? -17.712 -9.370 -1.491 1.00 94.88 391 SER A N 1
ATOM 2963 C CA . SER A 1 391 ? -17.039 -10.391 -0.666 1.00 94.88 391 SER A CA 1
ATOM 2964 C C . SER A 1 391 ? -15.602 -9.990 -0.296 1.00 94.88 391 SER A C 1
ATOM 2966 O O . SER A 1 391 ? -15.118 -10.287 0.798 1.00 94.88 391 SER A O 1
ATOM 2968 N N . LEU A 1 392 ? -14.902 -9.292 -1.195 1.00 95.31 392 LEU A N 1
ATOM 2969 C CA . LEU A 1 392 ? -13.569 -8.758 -0.917 1.00 95.31 392 LEU A CA 1
ATOM 2970 C C . LEU A 1 392 ? -13.632 -7.579 0.070 1.00 95.31 392 LEU A C 1
ATOM 2972 O O . LEU A 1 392 ? -12.766 -7.469 0.935 1.00 95.31 392 LEU A O 1
ATOM 2976 N N . ALA A 1 393 ? -14.664 -6.738 -0.014 1.00 95.00 393 ALA A N 1
ATOM 2977 C CA . ALA A 1 393 ? -14.920 -5.643 0.918 1.00 95.00 393 ALA A CA 1
ATOM 2978 C C . ALA A 1 393 ? -15.213 -6.163 2.336 1.00 95.00 393 ALA A C 1
ATOM 2980 O O . ALA A 1 393 ? -14.638 -5.681 3.307 1.00 95.00 393 ALA A O 1
ATOM 2981 N N . GLU A 1 394 ? -16.024 -7.212 2.464 1.00 93.12 394 GLU A N 1
ATOM 2982 C CA . GLU A 1 394 ? -16.285 -7.887 3.743 1.00 93.12 394 GLU A CA 1
ATOM 2983 C C . GLU A 1 394 ? -15.001 -8.482 4.341 1.00 93.12 394 GLU A C 1
ATOM 2985 O O . GLU A 1 394 ? -14.725 -8.338 5.535 1.00 93.12 394 GLU A O 1
ATOM 2990 N N . GLN A 1 395 ? -14.161 -9.102 3.505 1.00 93.62 395 GLN A N 1
ATOM 2991 C CA . GLN A 1 395 ? -12.839 -9.573 3.923 1.00 93.62 395 GLN A CA 1
ATOM 2992 C C . GLN A 1 395 ? -11.919 -8.430 4.360 1.00 93.62 395 GLN A C 1
ATOM 2994 O O . GLN A 1 395 ? -11.127 -8.611 5.290 1.00 93.62 395 GLN A O 1
ATOM 2999 N N . LEU A 1 396 ? -12.001 -7.276 3.694 1.00 94.50 396 LEU A N 1
ATOM 3000 C CA . LEU A 1 396 ? -11.251 -6.082 4.064 1.00 94.50 396 LEU A CA 1
ATOM 3001 C C . LEU A 1 396 ? -11.688 -5.617 5.450 1.00 94.50 396 LEU A C 1
ATOM 3003 O O . LEU A 1 396 ? -10.832 -5.443 6.309 1.00 94.50 396 LEU A O 1
ATOM 3007 N N . VAL A 1 397 ? -12.995 -5.507 5.701 1.00 92.88 397 VAL A N 1
ATOM 3008 C CA . VAL A 1 397 ? -13.543 -5.150 7.019 1.00 92.88 397 VAL A CA 1
ATOM 3009 C C . VAL A 1 397 ? -13.052 -6.104 8.101 1.00 92.88 397 VAL A C 1
ATOM 3011 O O . VAL A 1 397 ? -12.524 -5.654 9.117 1.00 92.88 397 VAL A O 1
ATOM 3014 N N . GLY A 1 398 ? -13.182 -7.416 7.882 1.00 89.69 398 GLY A N 1
ATOM 3015 C CA . GLY A 1 398 ? -12.778 -8.422 8.865 1.00 89.69 398 GLY A CA 1
ATOM 3016 C C . GLY A 1 398 ? -11.289 -8.341 9.209 1.00 89.69 398 GLY A C 1
ATOM 3017 O O . GLY A 1 398 ? -10.920 -8.373 10.385 1.00 89.69 398 GLY A O 1
ATOM 3018 N N . ARG A 1 399 ? -10.427 -8.173 8.196 1.00 90.56 399 ARG A N 1
ATOM 3019 C CA . ARG A 1 399 ? -8.980 -8.013 8.403 1.00 90.56 399 ARG A CA 1
ATOM 3020 C C . ARG A 1 399 ? -8.643 -6.679 9.061 1.00 90.56 399 ARG A C 1
ATOM 3022 O O . ARG A 1 399 ? -7.893 -6.675 10.031 1.00 90.56 399 ARG A O 1
ATOM 3029 N N . SER A 1 400 ? -9.224 -5.572 8.604 1.00 91.44 400 SER A N 1
ATOM 3030 C CA . SER A 1 400 ? -9.046 -4.251 9.218 1.00 91.44 400 SER A CA 1
ATOM 3031 C C . SER A 1 400 ? -9.436 -4.273 10.695 1.00 91.44 400 SER A C 1
ATOM 3033 O O . SER A 1 400 ? -8.651 -3.842 11.534 1.00 91.44 400 SER A O 1
ATOM 3035 N N . ALA A 1 401 ? -10.583 -4.863 11.045 1.00 89.75 401 ALA A N 1
ATOM 3036 C CA . ALA A 1 401 ? -11.013 -5.002 12.434 1.00 89.75 401 ALA A CA 1
ATOM 3037 C C . ALA A 1 401 ? -10.041 -5.850 13.272 1.00 89.75 401 ALA A C 1
ATOM 3039 O O . ALA A 1 401 ? -9.749 -5.504 14.419 1.00 89.75 401 ALA A O 1
ATOM 3040 N N . ALA A 1 402 ? -9.490 -6.926 12.700 1.00 85.56 402 ALA A N 1
ATOM 3041 C CA . ALA A 1 402 ? -8.473 -7.737 13.365 1.00 85.56 402 ALA A CA 1
ATOM 3042 C C . ALA A 1 402 ? -7.179 -6.944 13.624 1.00 85.56 402 ALA A C 1
ATOM 3044 O O . ALA A 1 402 ? -6.654 -6.996 14.737 1.00 85.56 402 ALA A O 1
ATOM 3045 N N . TYR A 1 403 ? -6.699 -6.167 12.647 1.00 87.19 403 TYR A N 1
ATOM 3046 C CA . TYR A 1 403 ? -5.536 -5.287 12.812 1.00 87.19 403 TYR A CA 1
ATOM 3047 C C . TYR A 1 403 ? -5.775 -4.189 13.843 1.00 87.19 403 TYR A C 1
ATOM 3049 O O . TYR A 1 403 ? -4.921 -3.959 14.697 1.00 87.19 403 TYR A O 1
ATOM 3057 N N . VAL A 1 404 ? -6.944 -3.544 13.811 1.00 87.81 404 VAL A N 1
ATOM 3058 C CA . VAL A 1 404 ? -7.341 -2.583 14.847 1.00 87.81 404 VAL A CA 1
ATOM 3059 C C . VAL A 1 404 ? -7.296 -3.276 16.204 1.00 87.81 404 VAL A C 1
ATOM 3061 O O . VAL A 1 404 ? -6.695 -2.749 17.128 1.00 87.81 404 VAL A O 1
ATOM 3064 N N . GLY A 1 405 ? -7.809 -4.503 16.320 1.00 83.94 405 GLY A N 1
ATOM 3065 C CA . GLY A 1 405 ? -7.683 -5.310 17.533 1.00 83.94 405 GLY A CA 1
ATOM 3066 C C . GLY A 1 405 ? -6.252 -5.508 18.014 1.00 83.94 405 GLY A C 1
ATOM 3067 O O . GLY A 1 405 ? -5.973 -5.312 19.197 1.00 83.94 405 GLY A O 1
ATOM 3068 N N . GLN A 1 406 ? -5.337 -5.836 17.106 1.00 79.56 406 GLN A N 1
ATOM 3069 C CA . GLN A 1 406 ? -3.918 -5.995 17.428 1.00 79.56 406 GLN A CA 1
ATOM 3070 C C . GLN A 1 406 ? -3.297 -4.685 17.927 1.00 79.56 406 GLN A C 1
ATOM 3072 O O . GLN A 1 406 ? -2.587 -4.692 18.930 1.00 79.56 406 GLN A O 1
ATOM 3077 N N . VAL A 1 407 ? -3.597 -3.565 17.268 1.00 81.50 407 VAL A N 1
ATOM 3078 C CA . VAL A 1 407 ? -3.055 -2.236 17.592 1.00 81.50 407 VAL A CA 1
ATOM 3079 C C . VAL A 1 407 ? -3.656 -1.670 18.882 1.00 81.50 407 VAL A C 1
ATOM 3081 O O . VAL A 1 407 ? -2.944 -1.069 19.689 1.00 81.50 407 VAL A O 1
ATOM 3084 N N . LEU A 1 408 ? -4.963 -1.853 19.086 1.00 82.88 408 LEU A N 1
ATOM 3085 C CA . LEU A 1 408 ? -5.694 -1.348 20.247 1.00 82.88 408 LEU A CA 1
ATOM 3086 C C . LEU A 1 408 ? -5.334 -2.110 21.523 1.00 82.88 408 LEU A C 1
ATOM 3088 O O . LEU A 1 408 ? -5.203 -1.515 22.590 1.00 82.88 408 LEU A O 1
ATOM 3092 N N . LEU A 1 409 ? -5.183 -3.429 21.429 1.00 78.38 409 LEU A N 1
ATOM 3093 C CA . LEU A 1 409 ? -4.988 -4.290 22.597 1.00 78.38 409 LEU A CA 1
ATOM 3094 C C . LEU A 1 409 ? -3.519 -4.602 22.876 1.00 78.38 409 LEU A C 1
ATOM 3096 O O . LEU A 1 409 ? -3.223 -5.335 23.822 1.00 78.38 409 LEU A O 1
ATOM 3100 N N . ARG A 1 410 ? -2.595 -4.032 22.098 1.00 73.12 410 ARG A N 1
ATOM 3101 C CA . ARG A 1 410 ? -1.170 -4.119 22.388 1.00 73.12 410 ARG A CA 1
ATOM 3102 C C . ARG A 1 410 ? -0.840 -3.351 23.673 1.00 73.12 410 ARG A C 1
ATOM 3104 O O . ARG A 1 410 ? -1.019 -2.136 23.692 1.00 73.12 410 ARG A O 1
ATOM 3111 N N . PRO A 1 411 ? -0.289 -4.000 24.717 1.00 61.50 411 PRO A N 1
ATOM 3112 C CA . PRO A 1 411 ? 0.321 -3.320 25.837 1.00 61.50 411 PRO A CA 1
ATOM 3113 C C . PRO A 1 411 ? 1.700 -2.801 25.401 1.00 61.50 411 PRO A C 1
ATOM 3115 O O . PRO A 1 411 ? 2.616 -3.607 25.209 1.00 61.50 411 PRO A O 1
ATOM 3118 N N . PRO A 1 412 ? 1.908 -1.482 25.267 1.00 57.56 412 PRO A N 1
ATOM 3119 C CA . PRO A 1 412 ? 3.245 -0.921 25.384 1.00 57.56 412 PRO A CA 1
ATOM 3120 C C . PRO A 1 412 ? 3.818 -1.352 26.738 1.00 57.56 412 PRO A C 1
ATOM 3122 O O . PRO A 1 412 ? 3.217 -1.173 27.797 1.00 57.56 412 PRO A O 1
ATOM 3125 N N . SER A 1 413 ? 4.951 -2.040 26.710 1.00 58.84 413 SER A N 1
ATOM 3126 C CA . SER A 1 413 ? 5.707 -2.332 27.921 1.00 58.84 413 SER A CA 1
ATOM 3127 C C . SER A 1 413 ? 7.171 -2.501 27.557 1.00 58.84 413 SER A C 1
ATOM 3129 O O . SER A 1 413 ? 7.489 -2.991 26.475 1.00 58.84 413 SER A O 1
ATOM 3131 N N . ALA A 1 414 ? 8.063 -2.170 28.488 1.00 52.19 414 ALA A N 1
ATOM 3132 C CA . ALA A 1 414 ? 9.496 -2.417 28.333 1.00 52.19 414 ALA A CA 1
ATOM 3133 C C . ALA A 1 414 ? 9.829 -3.904 28.068 1.00 52.19 414 ALA A C 1
ATOM 3135 O O . ALA A 1 414 ? 10.892 -4.210 27.540 1.00 52.19 414 ALA A O 1
ATOM 3136 N N . GLN A 1 415 ? 8.918 -4.824 28.415 1.00 52.53 415 GLN A N 1
ATOM 3137 C CA . GLN A 1 415 ? 9.060 -6.266 28.186 1.00 52.53 415 GLN A CA 1
ATOM 3138 C C . GLN A 1 415 ? 8.753 -6.680 26.738 1.00 52.53 415 GLN A C 1
ATOM 3140 O O . GLN A 1 415 ? 9.245 -7.707 26.281 1.00 52.53 415 GLN A O 1
ATOM 3145 N N . PHE A 1 416 ? 7.961 -5.884 26.013 1.00 62.50 416 PHE A N 1
ATOM 3146 C CA . PHE A 1 416 ? 7.543 -6.156 24.638 1.00 62.50 416 PHE A CA 1
ATOM 3147 C C . PHE A 1 416 ? 7.733 -4.892 23.792 1.00 62.50 416 PHE A C 1
ATOM 3149 O O . PHE A 1 416 ? 6.747 -4.210 23.486 1.00 62.50 416 PHE A O 1
ATOM 3156 N N . PRO A 1 417 ? 8.986 -4.547 23.434 1.00 66.19 417 PRO A N 1
ATOM 3157 C CA . PRO A 1 417 ? 9.241 -3.383 22.599 1.00 66.19 417 PRO A CA 1
ATOM 3158 C C . PRO A 1 417 ? 8.468 -3.491 21.270 1.00 66.19 417 PRO A C 1
ATOM 3160 O O . PRO A 1 417 ? 8.214 -4.608 20.796 1.00 66.19 417 PRO A O 1
ATOM 3163 N N . PRO A 1 418 ? 8.054 -2.358 20.674 1.00 69.62 418 PRO A N 1
ATOM 3164 C CA . PRO A 1 418 ? 7.486 -2.362 19.332 1.00 69.62 418 PRO A CA 1
ATOM 3165 C C . PRO A 1 418 ? 8.473 -2.992 18.347 1.00 69.62 418 PRO A C 1
ATOM 3167 O O . PRO A 1 418 ? 9.685 -2.787 18.462 1.00 69.62 418 PRO A O 1
ATOM 3170 N N . ALA A 1 419 ? 7.962 -3.754 17.384 1.00 71.56 419 ALA A N 1
ATOM 3171 C CA . ALA A 1 419 ? 8.760 -4.119 16.223 1.00 71.56 419 ALA A CA 1
ATOM 3172 C C . ALA A 1 419 ? 9.038 -2.860 15.384 1.00 71.56 419 ALA A C 1
ATOM 3174 O O . ALA A 1 419 ? 8.303 -1.874 15.450 1.00 71.56 419 ALA A O 1
ATOM 3175 N N . THR A 1 420 ? 10.095 -2.890 14.576 1.00 74.81 420 THR A N 1
ATOM 3176 C CA . THR A 1 420 ? 10.322 -1.849 13.567 1.00 74.81 420 THR A CA 1
ATOM 3177 C C . THR A 1 420 ? 9.105 -1.752 12.640 1.00 74.81 420 THR A C 1
ATOM 3179 O O . THR A 1 420 ? 8.540 -2.769 12.251 1.00 74.81 420 THR A O 1
ATOM 3182 N N . SER A 1 421 ? 8.721 -0.540 12.250 1.00 79.25 421 SER A N 1
ATOM 3183 C CA . SER A 1 421 ? 7.559 -0.199 11.407 1.00 79.25 421 SER A CA 1
ATOM 3184 C C . SER A 1 421 ? 6.181 -0.451 12.026 1.00 79.25 421 SER A C 1
ATOM 3186 O O . SER A 1 421 ? 5.154 -0.234 11.376 1.00 79.25 421 SER A O 1
ATOM 3188 N N . GLU A 1 422 ? 6.119 -0.895 13.275 1.00 80.81 422 GLU A N 1
ATOM 3189 C CA . GLU A 1 422 ? 4.857 -1.196 13.927 1.00 80.81 422 GLU A CA 1
ATOM 3190 C C . GLU A 1 422 ? 4.046 0.053 14.295 1.00 80.81 422 GLU A C 1
ATOM 3192 O O . GLU A 1 422 ? 2.822 0.048 14.175 1.00 80.81 422 GLU A O 1
ATOM 3197 N N . GLY A 1 423 ? 4.705 1.143 14.690 1.00 82.25 423 GLY A N 1
ATOM 3198 C CA . GLY A 1 423 ? 4.060 2.439 14.895 1.00 82.25 423 GLY A CA 1
ATOM 3199 C C . GLY A 1 423 ? 3.423 2.962 13.604 1.00 82.25 423 GLY A C 1
ATOM 3200 O O . GLY A 1 423 ? 2.299 3.466 13.631 1.00 82.25 423 GLY A O 1
ATOM 3201 N N . GLN A 1 424 ? 4.082 2.752 12.456 1.00 83.44 424 GLN A N 1
ATOM 3202 C CA . GLN A 1 424 ? 3.513 3.085 11.140 1.00 83.44 424 GLN A CA 1
ATOM 3203 C C . GLN A 1 424 ? 2.318 2.212 10.767 1.00 83.44 424 GLN A C 1
ATOM 3205 O O . GLN A 1 424 ? 1.313 2.698 10.245 1.00 83.44 424 GLN A O 1
ATOM 3210 N N . MET A 1 425 ? 2.395 0.915 11.051 1.00 87.00 425 MET A N 1
ATOM 3211 C CA . MET A 1 425 ? 1.243 0.037 10.884 1.00 87.00 425 MET A CA 1
ATOM 3212 C C . MET A 1 425 ? 0.088 0.503 11.778 1.00 87.00 425 MET A C 1
ATOM 3214 O O . MET A 1 425 ? -1.032 0.642 11.294 1.00 87.00 425 MET A O 1
ATOM 3218 N N . ALA A 1 426 ? 0.356 0.813 13.048 1.00 86.56 426 ALA A N 1
ATOM 3219 C CA . ALA A 1 426 ? -0.647 1.255 14.008 1.00 86.56 426 ALA A CA 1
ATOM 3220 C C . ALA A 1 426 ? -1.385 2.522 13.562 1.00 86.56 426 ALA A C 1
ATOM 3222 O O . ALA A 1 426 ? -2.615 2.566 13.641 1.00 86.56 426 ALA A O 1
ATOM 3223 N N . ILE A 1 427 ? -0.661 3.534 13.073 1.00 87.00 427 ILE A N 1
ATOM 3224 C CA . ILE A 1 427 ? -1.290 4.779 12.625 1.00 87.00 427 ILE A CA 1
ATOM 3225 C C . ILE A 1 427 ? -2.127 4.563 11.360 1.00 87.00 427 ILE A C 1
ATOM 3227 O O . ILE A 1 427 ? -3.280 4.987 11.312 1.00 87.00 427 ILE A O 1
ATOM 3231 N N . ASN A 1 428 ? -1.611 3.828 10.370 1.00 90.06 428 ASN A N 1
ATOM 3232 C CA . ASN A 1 428 ? -2.332 3.613 9.116 1.00 90.06 428 ASN A CA 1
ATOM 3233 C C . ASN A 1 428 ? -3.542 2.691 9.271 1.00 90.06 428 ASN A C 1
ATOM 3235 O O . ASN A 1 428 ? -4.553 2.912 8.609 1.00 90.06 428 ASN A O 1
ATOM 3239 N N . VAL A 1 429 ? -3.472 1.704 10.167 1.00 91.31 429 VAL A N 1
ATOM 3240 C CA . VAL A 1 429 ? -4.627 0.882 10.553 1.00 91.31 429 VAL A CA 1
ATOM 3241 C C . VAL A 1 429 ? -5.741 1.759 11.117 1.00 91.31 429 VAL A C 1
ATOM 3243 O O . VAL A 1 429 ? -6.897 1.585 10.743 1.00 91.31 429 VAL A O 1
ATOM 3246 N N . LEU A 1 430 ? -5.413 2.703 12.005 1.00 92.00 430 LEU A N 1
ATOM 3247 C CA . LEU A 1 430 ? -6.410 3.580 12.620 1.00 92.00 430 LEU A CA 1
ATOM 3248 C C . LEU A 1 430 ? -6.977 4.602 11.636 1.00 92.00 430 LEU A C 1
ATOM 3250 O O . LEU A 1 430 ? -8.184 4.810 11.642 1.00 92.00 430 LEU A O 1
ATOM 3254 N N . ARG A 1 431 ? -6.147 5.173 10.753 1.00 91.44 431 ARG A N 1
ATOM 3255 C CA . ARG A 1 431 ? -6.623 6.006 9.637 1.00 91.44 431 ARG A CA 1
ATOM 3256 C C . ARG A 1 431 ? -7.592 5.226 8.750 1.00 91.44 431 ARG A C 1
ATOM 3258 O O . ARG A 1 431 ? -8.658 5.720 8.416 1.00 91.44 431 ARG A O 1
ATOM 3265 N N . ALA A 1 432 ? -7.240 3.995 8.379 1.00 93.19 432 ALA A N 1
ATOM 3266 C CA . ALA A 1 432 ? -8.100 3.168 7.540 1.00 93.19 432 ALA A CA 1
ATOM 3267 C C . ALA A 1 432 ? -9.398 2.789 8.261 1.00 93.19 432 ALA A C 1
ATOM 3269 O O . ALA A 1 432 ? -10.458 2.799 7.652 1.00 93.19 432 ALA A O 1
ATOM 3270 N N . ALA A 1 433 ? -9.337 2.473 9.555 1.00 94.00 433 ALA A N 1
ATOM 3271 C CA . ALA A 1 433 ? -10.525 2.197 10.352 1.00 94.00 433 ALA A CA 1
ATOM 3272 C C . ALA A 1 433 ? -11.444 3.418 10.453 1.00 94.00 433 ALA A C 1
ATOM 3274 O O . ALA A 1 433 ? -12.655 3.257 10.364 1.00 94.00 433 ALA A O 1
ATOM 3275 N N . GLU A 1 434 ? -10.875 4.613 10.610 1.00 93.06 434 GLU A N 1
ATOM 3276 C CA . GLU A 1 434 ? -11.613 5.872 10.616 1.00 93.06 434 GLU A CA 1
ATOM 3277 C C . GLU A 1 434 ? -12.312 6.108 9.268 1.00 93.06 434 GLU A C 1
ATOM 3279 O O . GLU A 1 434 ? -13.539 6.207 9.264 1.00 93.06 434 GLU A O 1
ATOM 3284 N N . LEU A 1 435 ? -11.587 6.017 8.145 1.00 92.56 435 LEU A N 1
ATOM 3285 C CA . LEU A 1 435 ? -12.144 6.096 6.786 1.00 92.56 435 LEU A CA 1
ATOM 3286 C C . LEU A 1 435 ? -13.281 5.083 6.565 1.00 92.56 435 LEU A C 1
ATOM 3288 O O . LEU A 1 435 ? -14.369 5.433 6.120 1.00 92.56 435 LEU A O 1
ATOM 3292 N N . LEU A 1 436 ? -13.044 3.809 6.890 1.00 94.44 436 LEU A N 1
ATOM 3293 C CA . LEU A 1 436 ? -14.041 2.751 6.718 1.00 94.44 436 LEU A CA 1
ATOM 3294 C C . LEU A 1 436 ? -15.237 2.916 7.673 1.00 94.44 436 LEU A C 1
ATOM 3296 O O . LEU A 1 436 ? -16.330 2.457 7.367 1.00 94.44 436 LEU A O 1
ATOM 3300 N N . SER A 1 437 ? -15.044 3.523 8.844 1.00 93.88 437 SER A N 1
ATOM 3301 C CA . SER A 1 437 ? -16.141 3.802 9.776 1.00 93.88 437 SER A CA 1
ATOM 3302 C C . SER A 1 437 ? -16.992 4.994 9.343 1.00 93.88 437 SER A C 1
ATOM 3304 O O . SER A 1 437 ? -18.145 5.074 9.756 1.00 93.88 437 SER A O 1
ATOM 3306 N N . ASP A 1 438 ? -16.458 5.891 8.515 1.00 90.81 438 ASP A N 1
ATOM 3307 C CA . ASP A 1 438 ? -17.206 7.017 7.951 1.00 90.81 438 ASP A CA 1
ATOM 3308 C C . ASP A 1 438 ? -18.165 6.559 6.837 1.00 90.81 438 ASP A C 1
ATOM 3310 O O . ASP A 1 438 ? -19.294 7.035 6.742 1.00 90.81 438 ASP A O 1
ATOM 3314 N N . ASP A 1 439 ? -17.804 5.523 6.081 1.00 91.31 439 ASP A N 1
ATOM 3315 C CA . ASP A 1 439 ? -18.687 4.911 5.086 1.00 91.31 439 ASP A CA 1
ATOM 3316 C C . ASP A 1 439 ? -19.793 4.057 5.738 1.00 91.31 439 ASP A C 1
ATOM 3318 O O . ASP A 1 439 ? -19.533 3.136 6.515 1.00 91.31 439 ASP A O 1
ATOM 3322 N N . SER A 1 440 ? -21.057 4.331 5.399 1.00 88.69 440 SER A N 1
ATOM 3323 C CA . SER A 1 440 ? -22.212 3.642 5.996 1.00 88.69 440 SER A CA 1
ATOM 3324 C C . SER A 1 440 ? -22.245 2.124 5.747 1.00 88.69 440 SER A C 1
ATOM 3326 O O . SER A 1 440 ? -22.649 1.374 6.640 1.00 88.69 440 SER A O 1
ATOM 3328 N N . ASN A 1 441 ? -21.784 1.647 4.586 1.00 89.06 441 ASN A N 1
ATOM 3329 C CA . ASN A 1 441 ? -21.758 0.224 4.242 1.00 89.06 441 ASN A CA 1
ATOM 3330 C C . ASN A 1 441 ? -20.696 -0.515 5.065 1.00 89.06 441 ASN A C 1
ATOM 3332 O O . ASN A 1 441 ? -20.952 -1.585 5.627 1.00 89.06 441 ASN A O 1
ATOM 3336 N N . PHE A 1 442 ? -19.504 0.074 5.170 1.00 93.25 442 PHE A N 1
ATOM 3337 C CA . PHE A 1 442 ? -18.390 -0.511 5.914 1.00 93.25 442 PHE A CA 1
ATOM 3338 C C . PHE A 1 442 ? -18.593 -0.409 7.432 1.00 93.25 442 PHE A C 1
ATOM 3340 O O . PHE A 1 442 ? -18.287 -1.363 8.155 1.00 93.25 442 PHE A O 1
ATOM 3347 N N . ARG A 1 443 ? -19.181 0.685 7.926 1.00 92.81 443 ARG A N 1
ATOM 3348 C CA . ARG A 1 443 ? -19.476 0.907 9.350 1.00 92.81 443 ARG A CA 1
ATOM 3349 C C . ARG A 1 443 ? -20.327 -0.200 9.958 1.00 92.81 443 ARG A C 1
ATOM 3351 O O . ARG A 1 443 ? -19.977 -0.727 11.015 1.00 92.81 443 ARG A O 1
ATOM 3358 N N . VAL A 1 444 ? -21.411 -0.596 9.287 1.00 90.38 444 VAL A N 1
ATOM 3359 C CA . VAL A 1 444 ? -22.304 -1.670 9.766 1.00 90.38 444 VAL A CA 1
ATOM 3360 C C . VAL A 1 444 ? -21.540 -2.985 9.933 1.00 90.38 444 VAL A C 1
ATOM 3362 O O . VAL A 1 444 ? -21.742 -3.696 10.917 1.00 90.38 444 VAL A O 1
ATOM 3365 N N . ALA A 1 445 ? -20.623 -3.287 9.013 1.00 90.50 445 ALA A N 1
ATOM 3366 C CA . ALA A 1 445 ? -19.794 -4.484 9.078 1.00 90.50 445 ALA A CA 1
ATOM 3367 C C . ALA A 1 445 ? -18.652 -4.369 10.113 1.00 90.50 445 ALA A C 1
ATOM 3369 O O . ALA A 1 445 ? -18.232 -5.380 10.683 1.00 90.50 445 ALA A O 1
ATOM 3370 N N . LEU A 1 446 ? -18.160 -3.157 10.394 1.00 93.56 446 LEU A N 1
ATOM 3371 C CA . LEU A 1 446 ? -17.111 -2.903 11.387 1.00 93.56 446 LEU A CA 1
ATOM 3372 C C . LEU A 1 446 ? -17.604 -3.033 12.829 1.00 93.56 446 LEU A C 1
ATOM 3374 O O . LEU A 1 446 ? -16.858 -3.544 13.668 1.00 93.56 446 LEU A O 1
ATOM 3378 N N . ILE A 1 447 ? -18.832 -2.596 13.134 1.00 94.81 447 ILE A N 1
ATOM 3379 C CA . ILE A 1 447 ? -19.371 -2.574 14.506 1.00 94.81 447 ILE A CA 1
ATOM 3380 C C . ILE A 1 447 ? -19.214 -3.934 15.217 1.00 94.81 447 ILE A C 1
ATOM 3382 O O . ILE A 1 447 ? -18.616 -3.956 16.298 1.00 94.81 447 ILE A O 1
ATOM 3386 N N . PRO A 1 448 ? -19.651 -5.078 14.646 1.00 91.62 448 PRO A N 1
ATOM 3387 C CA . PRO A 1 448 ? -19.495 -6.379 15.298 1.00 91.62 448 PRO A CA 1
ATOM 3388 C C . PRO A 1 448 ? -18.032 -6.786 15.516 1.00 91.62 448 PRO A C 1
ATOM 3390 O O . PRO A 1 448 ? -17.719 -7.461 16.497 1.00 91.62 448 PRO A O 1
ATOM 3393 N N . GLY A 1 449 ? -17.132 -6.382 14.612 1.00 87.31 449 GLY A N 1
ATOM 3394 C CA . GLY A 1 449 ? -15.704 -6.692 14.693 1.00 87.31 449 GLY A CA 1
ATOM 3395 C C . GLY A 1 449 ? -14.949 -5.835 15.712 1.00 87.31 449 GLY A C 1
ATOM 3396 O O . GLY A 1 449 ? -14.014 -6.317 16.355 1.00 87.31 449 GLY A O 1
ATOM 3397 N N . LEU A 1 450 ? -15.355 -4.574 15.887 1.00 93.44 450 LEU A N 1
ATOM 3398 C CA . LEU A 1 450 ? -14.644 -3.600 16.716 1.00 93.44 450 LEU A CA 1
ATOM 3399 C C . LEU A 1 450 ? -15.230 -3.422 18.115 1.00 93.44 450 LEU A C 1
ATOM 3401 O O . LEU A 1 450 ? -14.460 -3.199 19.050 1.00 93.44 450 LEU A O 1
ATOM 3405 N N . ALA A 1 451 ? -16.547 -3.544 18.302 1.00 94.75 451 ALA A N 1
ATOM 3406 C CA . ALA A 1 451 ? -17.175 -3.301 19.602 1.00 94.75 451 ALA A CA 1
ATOM 3407 C C . ALA A 1 451 ? -16.590 -4.166 20.742 1.00 94.75 451 ALA A C 1
ATOM 3409 O O . ALA A 1 451 ? -16.286 -3.601 21.796 1.00 94.75 451 ALA A O 1
ATOM 3410 N N . PRO A 1 452 ? -16.317 -5.479 20.563 1.00 90.94 452 PRO A N 1
ATOM 3411 C CA . PRO A 1 452 ? -15.691 -6.289 21.613 1.00 90.94 452 PRO A CA 1
ATOM 3412 C C . PRO A 1 452 ? -14.269 -5.833 21.957 1.00 90.94 452 PRO A C 1
ATOM 3414 O O . PRO A 1 452 ? -13.880 -5.794 23.125 1.00 90.94 452 PRO A O 1
ATOM 3417 N N . THR A 1 453 ? -13.499 -5.456 20.939 1.00 90.12 453 THR A N 1
ATOM 3418 C CA . THR A 1 453 ? -12.133 -4.945 21.084 1.00 90.12 453 THR A CA 1
ATOM 3419 C C . THR A 1 453 ? -12.120 -3.613 21.832 1.00 90.12 453 THR A C 1
ATOM 3421 O O . THR A 1 453 ? -11.352 -3.440 22.777 1.00 90.12 453 THR A O 1
ATOM 3424 N N . LEU A 1 454 ? -12.988 -2.678 21.442 1.00 93.94 454 LEU A N 1
ATOM 3425 C CA . LEU A 1 454 ? -13.108 -1.363 22.073 1.00 93.94 454 LEU A CA 1
ATOM 3426 C C . LEU A 1 454 ? -13.617 -1.486 23.512 1.00 93.94 454 LEU A C 1
ATOM 3428 O O . LEU A 1 454 ? -13.064 -0.853 24.408 1.00 93.94 454 LEU A O 1
ATOM 3432 N N . ALA A 1 455 ? -14.588 -2.368 23.764 1.00 93.38 455 ALA A N 1
ATOM 3433 C CA . ALA A 1 455 ? -15.027 -2.714 25.114 1.00 93.38 455 ALA A CA 1
ATOM 3434 C C . ALA A 1 455 ? -13.859 -3.223 25.964 1.00 93.38 455 ALA A C 1
ATOM 3436 O O . ALA A 1 455 ? -13.697 -2.812 27.115 1.00 93.38 455 ALA A O 1
ATOM 3437 N N . GLN A 1 456 ? -13.021 -4.096 25.399 1.00 89.25 456 GLN A N 1
ATOM 3438 C CA . GLN A 1 456 ? -11.858 -4.608 26.104 1.00 89.25 456 GLN A CA 1
ATOM 3439 C C . GLN A 1 456 ? -10.871 -3.484 26.436 1.00 89.25 456 GLN A C 1
ATOM 3441 O O . GLN A 1 456 ? -10.513 -3.330 27.605 1.00 89.25 456 GLN A O 1
ATOM 3446 N N . LEU A 1 457 ? -10.490 -2.679 25.443 1.00 89.94 457 LEU A N 1
ATOM 3447 C CA . LEU A 1 457 ? -9.583 -1.543 25.601 1.00 89.94 457 LEU A CA 1
ATOM 3448 C C . LEU A 1 457 ? -10.067 -0.574 26.695 1.00 89.94 457 LEU A C 1
ATOM 3450 O O . LEU A 1 457 ? -9.310 -0.255 27.619 1.00 89.94 457 LEU A O 1
ATOM 3454 N N . LEU A 1 458 ? -11.327 -0.141 26.596 1.00 93.06 458 LEU A N 1
ATOM 3455 C CA . LEU A 1 458 ? -11.913 0.899 27.439 1.00 93.06 458 LEU A CA 1
ATOM 3456 C C . LEU A 1 458 ? -12.212 0.410 28.860 1.00 93.06 458 LEU A C 1
ATOM 3458 O O . LEU A 1 458 ? -12.051 1.178 29.803 1.00 93.06 458 LEU A O 1
ATOM 3462 N N . ALA A 1 459 ? -12.627 -0.845 29.044 1.00 89.75 459 ALA A N 1
ATOM 3463 C CA . ALA A 1 459 ? -13.060 -1.338 30.354 1.00 89.75 459 ALA A CA 1
ATOM 3464 C C . ALA A 1 459 ? -11.963 -2.051 31.169 1.00 89.75 459 ALA A C 1
ATOM 3466 O O . ALA A 1 459 ? -12.065 -2.118 32.397 1.00 89.75 459 ALA A O 1
ATOM 3467 N N . HIS A 1 460 ? -10.935 -2.615 30.518 1.00 75.44 460 HIS A N 1
ATOM 3468 C CA . HIS A 1 460 ? -9.903 -3.410 31.207 1.00 75.44 460 HIS A CA 1
ATOM 3469 C C . HIS A 1 460 ? -8.683 -2.592 31.625 1.00 75.44 460 HIS A C 1
ATOM 3471 O O . HIS A 1 460 ? -8.018 -2.954 32.597 1.00 75.44 460 HIS A O 1
ATOM 3477 N N . SER A 1 461 ? -8.388 -1.506 30.915 1.00 70.81 461 SER A N 1
ATOM 3478 C CA . SER A 1 461 ? -7.256 -0.640 31.233 1.00 70.81 461 SER A CA 1
ATOM 3479 C C . SER A 1 461 ? -7.564 0.192 32.478 1.00 70.81 461 SER A C 1
ATOM 3481 O O . SER A 1 461 ? -8.629 0.806 32.566 1.00 70.81 461 SER A O 1
ATOM 3483 N N . ASP A 1 462 ? -6.638 0.227 33.442 1.00 84.25 462 ASP A N 1
ATOM 3484 C CA . ASP A 1 462 ? -6.681 1.254 34.487 1.00 84.25 462 ASP A CA 1
ATOM 3485 C C . ASP A 1 462 ? -6.644 2.640 33.831 1.00 84.25 462 ASP A C 1
ATOM 3487 O O . ASP A 1 462 ? -5.928 2.827 32.847 1.00 84.25 462 ASP A O 1
ATOM 3491 N N . SER A 1 463 ? -7.407 3.602 34.346 1.00 86.88 463 SER A N 1
ATOM 3492 C CA . SER A 1 463 ? -7.589 4.893 33.677 1.00 86.88 463 SER A CA 1
ATOM 3493 C C . SER A 1 463 ? -6.291 5.688 33.559 1.00 86.88 463 SER A C 1
ATOM 3495 O O . SER A 1 463 ? -6.074 6.348 32.545 1.00 86.88 463 SER A O 1
ATOM 3497 N N . SER A 1 464 ? -5.389 5.559 34.538 1.00 86.19 464 SER A N 1
ATOM 3498 C CA . SER A 1 464 ? -4.056 6.175 34.481 1.00 86.19 464 SER A CA 1
ATOM 3499 C C . SER A 1 464 ? -3.210 5.593 33.342 1.00 86.19 464 SER A C 1
ATOM 3501 O O . SER A 1 464 ? -2.608 6.321 32.551 1.00 86.19 464 SER A O 1
ATOM 3503 N N . ARG A 1 465 ? -3.234 4.265 33.199 1.00 85.06 465 ARG A N 1
ATOM 3504 C CA . ARG A 1 465 ? -2.520 3.549 32.146 1.00 85.06 465 ARG A CA 1
ATOM 3505 C C . ARG A 1 465 ? -3.143 3.793 30.776 1.00 85.06 465 ARG A C 1
ATOM 3507 O O . ARG A 1 465 ? -2.416 3.990 29.812 1.00 85.06 465 ARG A O 1
ATOM 3514 N N . PHE A 1 466 ? -4.471 3.814 30.675 1.00 89.00 466 PHE A N 1
ATOM 3515 C CA . PHE A 1 466 ? -5.162 4.175 29.438 1.00 89.00 466 PHE A CA 1
ATOM 3516 C C . PHE A 1 466 ? -4.704 5.556 28.956 1.00 89.00 466 PHE A C 1
ATOM 3518 O O . PHE A 1 466 ? -4.283 5.683 27.808 1.00 89.00 466 PHE A O 1
ATOM 3525 N N . ALA A 1 467 ? -4.680 6.547 29.853 1.00 86.94 467 ALA A N 1
ATOM 3526 C CA . ALA A 1 467 ? -4.189 7.880 29.528 1.00 86.94 467 ALA A CA 1
ATOM 3527 C C . ALA A 1 467 ? -2.708 7.870 29.089 1.00 86.94 467 ALA A C 1
ATOM 3529 O O . ALA A 1 467 ? -2.357 8.491 28.087 1.00 86.94 467 ALA A O 1
ATOM 3530 N N . SER A 1 468 ? -1.851 7.094 29.765 1.00 84.31 468 SER A N 1
ATOM 3531 C CA . SER A 1 468 ? -0.443 6.911 29.370 1.00 84.31 468 SER A CA 1
ATOM 3532 C C . SER A 1 468 ? -0.287 6.389 27.927 1.00 84.31 468 SER A C 1
ATOM 3534 O O . SER A 1 468 ? 0.566 6.854 27.168 1.00 84.31 468 SER A O 1
ATOM 3536 N N . MET A 1 469 ? -1.136 5.436 27.529 1.00 83.56 469 MET A N 1
ATOM 3537 C CA . MET A 1 469 ? -1.033 4.711 26.254 1.00 83.56 469 MET A CA 1
ATOM 3538 C C . MET A 1 469 ? -1.753 5.380 25.075 1.00 83.56 469 MET A C 1
ATOM 3540 O O . MET A 1 469 ? -1.348 5.170 23.927 1.00 83.56 469 MET A O 1
ATOM 3544 N N . TRP A 1 470 ? -2.823 6.134 25.343 1.00 86.62 470 TRP A N 1
ATOM 3545 C CA . TRP A 1 470 ? -3.769 6.623 24.327 1.00 86.62 470 TRP A CA 1
ATOM 3546 C C . TRP A 1 470 ? -4.082 8.115 24.411 1.00 86.62 470 TRP A C 1
ATOM 3548 O O . TRP A 1 470 ? -4.737 8.624 23.511 1.00 86.62 470 TRP A O 1
ATOM 3558 N N . CYS A 1 471 ? -3.618 8.812 25.450 1.00 84.69 471 CYS A N 1
ATOM 3559 C CA . CYS A 1 471 ? -3.887 10.232 25.677 1.00 84.69 471 CYS A CA 1
ATOM 3560 C C . CYS A 1 471 ? -2.574 11.026 25.772 1.00 84.69 471 CYS A C 1
ATOM 3562 O O . CYS A 1 471 ? -2.337 11.722 26.755 1.00 84.69 471 CYS A O 1
ATOM 3564 N N . LEU A 1 472 ? -1.692 10.894 24.770 1.00 78.88 472 LEU A N 1
ATOM 3565 C CA . LEU A 1 472 ? -0.399 11.608 24.691 1.00 78.88 472 LEU A CA 1
ATOM 3566 C C . LEU A 1 472 ? 0.617 11.325 25.813 1.00 78.88 472 LEU A C 1
ATOM 3568 O O . LEU A 1 472 ? 1.588 12.071 25.966 1.00 78.88 472 LEU A O 1
ATOM 3572 N N . GLY A 1 473 ? 0.429 10.262 26.593 1.00 78.69 473 GLY A N 1
ATOM 3573 C CA . GLY A 1 473 ? 1.378 9.886 27.634 1.00 78.69 473 GLY A CA 1
ATOM 3574 C C . GLY A 1 473 ? 2.697 9.310 27.110 1.00 78.69 473 GLY A C 1
ATOM 3575 O O . GLY A 1 473 ? 2.920 9.143 25.908 1.00 78.69 473 GLY A O 1
ATOM 3576 N N . GLU A 1 474 ? 3.602 9.004 28.039 1.00 79.00 474 GLU A N 1
ATOM 3577 C CA . GLU A 1 474 ? 4.960 8.538 27.732 1.00 79.00 474 GLU A CA 1
ATOM 3578 C C . GLU A 1 474 ? 4.968 7.229 26.927 1.00 79.00 474 GLU A C 1
ATOM 3580 O O . GLU A 1 474 ? 5.721 7.103 25.959 1.00 79.00 474 GLU A O 1
ATOM 3585 N N . GLU A 1 475 ? 4.083 6.283 27.261 1.00 80.00 475 GLU A N 1
ATOM 3586 C CA . GLU A 1 475 ? 3.952 5.010 26.541 1.00 80.00 475 GLU A CA 1
ATOM 3587 C C . GLU A 1 475 ? 3.495 5.215 25.088 1.00 80.00 475 GLU A C 1
ATOM 3589 O O . GLU A 1 475 ? 4.010 4.555 24.181 1.00 80.00 475 GLU A O 1
ATOM 3594 N N . ALA A 1 476 ? 2.575 6.158 24.848 1.00 81.06 476 ALA A N 1
ATOM 3595 C CA . ALA A 1 476 ? 2.109 6.501 23.505 1.00 81.06 476 ALA A CA 1
ATOM 3596 C C . ALA A 1 476 ? 3.243 7.066 22.632 1.00 81.06 476 ALA A C 1
ATOM 3598 O O . ALA A 1 476 ? 3.402 6.667 21.477 1.00 81.06 476 ALA A O 1
ATOM 3599 N N . VAL A 1 477 ? 4.054 7.970 23.191 1.00 80.19 477 VAL A N 1
ATOM 3600 C CA . VAL A 1 477 ? 5.187 8.588 22.482 1.00 80.19 477 VAL A CA 1
ATOM 3601 C C . VAL A 1 477 ? 6.309 7.579 22.242 1.00 80.19 477 VAL A C 1
ATOM 3603 O O . VAL A 1 477 ? 6.890 7.553 21.156 1.00 80.19 477 VAL A O 1
ATOM 3606 N N . SER A 1 478 ? 6.602 6.731 23.232 1.00 78.44 478 SER A N 1
ATOM 3607 C CA . SER A 1 478 ? 7.640 5.700 23.140 1.00 78.44 478 SER A CA 1
ATOM 3608 C C . SER A 1 478 ? 7.351 4.698 22.020 1.00 78.44 478 SER A C 1
ATOM 3610 O O . SER A 1 478 ? 8.250 4.394 21.234 1.00 78.44 478 SER A O 1
ATOM 3612 N N . MET A 1 479 ? 6.091 4.264 21.880 1.00 77.88 479 MET A N 1
ATOM 3613 C CA . MET A 1 479 ? 5.660 3.359 20.806 1.00 77.88 479 MET A CA 1
ATOM 3614 C C . MET A 1 479 ? 5.993 3.906 19.409 1.00 77.88 479 MET A C 1
ATOM 3616 O O . MET A 1 479 ? 6.402 3.146 18.537 1.00 77.88 479 MET A O 1
ATOM 3620 N N . MET A 1 480 ? 5.860 5.219 19.210 1.00 79.12 480 MET A N 1
ATOM 3621 C CA . MET A 1 480 ? 6.101 5.881 17.922 1.00 79.12 480 MET A CA 1
ATOM 3622 C C . MET A 1 480 ? 7.563 6.299 17.714 1.00 79.12 480 MET A C 1
ATOM 3624 O O . MET A 1 480 ? 7.977 6.595 16.594 1.00 79.12 480 MET A O 1
ATOM 3628 N N . GLY A 1 481 ? 8.361 6.339 18.785 1.00 67.69 481 GLY A N 1
ATOM 3629 C CA . GLY A 1 481 ? 9.735 6.838 18.752 1.00 67.69 481 GLY A CA 1
ATOM 3630 C C . GLY A 1 481 ? 10.676 6.013 17.866 1.00 67.69 481 GLY A C 1
ATOM 3631 O O . GLY A 1 481 ? 11.571 6.592 17.248 1.00 67.69 481 GLY A O 1
ATOM 3632 N N . LEU A 1 482 ? 10.451 4.696 17.759 1.00 65.44 482 LEU A N 1
ATOM 3633 C CA . LEU A 1 482 ? 11.284 3.781 16.961 1.00 65.44 482 LEU A CA 1
ATOM 3634 C C . LEU A 1 482 ? 11.119 3.970 15.444 1.00 65.44 482 LEU A C 1
ATOM 3636 O O . LEU A 1 482 ? 12.077 3.767 14.704 1.00 65.44 482 LEU A O 1
ATOM 3640 N N . ASP A 1 483 ? 9.950 4.432 14.997 1.00 64.75 483 ASP A N 1
ATOM 3641 C CA . ASP A 1 483 ? 9.603 4.559 13.572 1.00 64.75 483 ASP A CA 1
ATOM 3642 C C . ASP A 1 483 ? 9.651 5.996 13.057 1.00 64.75 483 ASP A C 1
ATOM 3644 O O . ASP A 1 483 ? 9.224 6.298 11.944 1.00 64.75 483 ASP A O 1
ATOM 3648 N N . SER A 1 484 ? 10.207 6.904 13.852 1.00 56.06 484 SER A N 1
ATOM 3649 C CA . SER A 1 484 ? 10.290 8.334 13.545 1.00 56.06 484 SER A CA 1
ATOM 3650 C C . SER A 1 484 ? 11.091 8.674 12.273 1.00 56.06 484 SER A C 1
ATOM 3652 O O . SER A 1 484 ? 11.053 9.818 11.826 1.00 56.06 484 SER A O 1
ATOM 3654 N N . GLN A 1 485 ? 11.785 7.699 11.672 1.00 55.84 485 GLN A N 1
ATOM 3655 C CA . GLN A 1 485 ? 12.523 7.837 10.407 1.00 55.84 485 GLN A CA 1
ATOM 3656 C C . GLN A 1 485 ? 11.810 7.219 9.192 1.00 55.84 485 GLN A C 1
ATOM 3658 O O . GLN A 1 485 ? 12.187 7.500 8.056 1.00 55.84 485 GLN A O 1
ATOM 3663 N N . LEU A 1 486 ? 10.795 6.382 9.410 1.00 59.28 486 LEU A N 1
ATOM 3664 C CA . LEU A 1 486 ? 10.057 5.676 8.366 1.00 59.28 486 LEU A CA 1
ATOM 3665 C C . LEU A 1 486 ? 8.626 6.196 8.395 1.00 59.28 486 LEU A C 1
ATOM 3667 O O . LEU A 1 486 ? 7.859 5.759 9.235 1.00 59.28 486 LEU A O 1
ATOM 3671 N N . LEU A 1 487 ? 8.257 7.127 7.515 1.00 64.75 487 LEU A N 1
ATOM 3672 C CA . LEU A 1 487 ? 6.868 7.578 7.372 1.00 64.75 487 LEU A CA 1
ATOM 3673 C C . LEU A 1 487 ? 6.254 6.922 6.140 1.00 64.75 487 LEU A C 1
ATOM 3675 O O . LEU A 1 487 ? 6.642 7.226 5.014 1.00 64.75 487 LEU A O 1
ATOM 3679 N N . VAL A 1 488 ? 5.281 6.036 6.355 1.00 70.88 488 VAL A N 1
ATOM 3680 C CA . VAL A 1 488 ? 4.473 5.465 5.270 1.00 70.88 488 VAL A CA 1
ATOM 3681 C C . VAL A 1 488 ? 3.143 6.198 5.252 1.00 70.88 488 VAL A C 1
ATOM 3683 O O . VAL A 1 488 ? 2.137 5.695 5.733 1.00 70.88 488 VAL A O 1
ATOM 3686 N N . ASN A 1 489 ? 3.137 7.418 4.730 1.00 65.00 489 ASN A N 1
ATOM 3687 C CA . ASN A 1 489 ? 1.901 8.180 4.577 1.00 65.00 489 ASN A CA 1
ATOM 3688 C C . ASN A 1 489 ? 1.270 7.924 3.204 1.00 65.00 489 ASN A C 1
ATOM 3690 O O . ASN A 1 489 ? 1.954 7.524 2.258 1.00 65.00 489 ASN A O 1
ATOM 3694 N N . SER A 1 490 ? -0.034 8.196 3.088 1.00 58.41 490 SER A N 1
ATOM 3695 C CA . SER A 1 490 ? -0.616 8.482 1.775 1.00 58.41 490 SER A CA 1
ATOM 3696 C C . SER A 1 490 ? 0.197 9.617 1.144 1.00 58.41 490 SER A C 1
ATOM 3698 O O . SER A 1 490 ? 0.560 10.588 1.810 1.00 58.41 490 SER A O 1
ATOM 3700 N N . VAL A 1 491 ? 0.543 9.462 -0.131 1.00 64.75 491 VAL A N 1
ATOM 3701 C CA . VAL A 1 491 ? 1.309 10.461 -0.894 1.00 64.75 491 VAL A CA 1
ATOM 3702 C C . VAL A 1 491 ? 0.410 11.559 -1.468 1.00 64.75 491 VAL A C 1
ATOM 3704 O O . VAL A 1 491 ? 0.860 12.380 -2.268 1.00 64.75 491 VAL A O 1
ATOM 3707 N N . SER A 1 492 ? -0.868 11.570 -1.094 1.00 65.00 492 SER A N 1
ATOM 3708 C CA . SER A 1 492 ? -1.809 12.583 -1.535 1.00 65.00 492 SER A CA 1
ATOM 3709 C C . SER A 1 492 ? -1.512 13.952 -0.926 1.00 65.00 492 SER A C 1
ATOM 3711 O O . SER A 1 492 ? -0.939 14.094 0.157 1.00 65.00 492 SER A O 1
ATOM 3713 N N . LYS A 1 493 ? -1.976 14.998 -1.614 1.00 70.06 493 LYS A N 1
ATOM 3714 C CA . LYS A 1 493 ? -1.897 16.372 -1.110 1.00 70.06 493 LYS A CA 1
ATOM 3715 C C . LYS A 1 493 ? -2.675 16.534 0.202 1.00 70.06 493 LYS A C 1
ATOM 3717 O O . LYS A 1 493 ? -2.167 17.163 1.124 1.00 70.06 493 LYS A O 1
ATOM 3722 N N . LYS A 1 494 ? -3.867 15.931 0.298 1.00 69.69 494 LYS A N 1
ATOM 3723 C CA . LYS A 1 494 ? -4.752 16.029 1.468 1.00 69.69 494 LYS A CA 1
ATOM 3724 C C . LYS A 1 494 ? -4.116 15.386 2.701 1.00 69.69 494 LYS A C 1
ATOM 3726 O O . LYS A 1 494 ? -4.083 16.006 3.758 1.00 69.69 494 LYS A O 1
ATOM 3731 N N . ALA A 1 495 ? -3.532 14.195 2.560 1.00 65.94 495 ALA A N 1
ATOM 3732 C CA . ALA A 1 495 ? -2.860 13.523 3.668 1.00 65.94 495 ALA A CA 1
ATOM 3733 C C . ALA A 1 495 ? -1.630 14.299 4.161 1.00 65.94 495 ALA A C 1
ATOM 3735 O O . ALA A 1 495 ? -1.416 14.401 5.368 1.00 65.94 495 ALA A O 1
ATOM 3736 N N . LEU A 1 496 ? -0.845 14.886 3.250 1.00 70.12 496 LEU A N 1
ATOM 3737 C CA . LEU A 1 496 ? 0.298 15.726 3.622 1.00 70.12 496 LEU A CA 1
ATOM 3738 C C . LEU A 1 496 ? -0.139 16.992 4.375 1.00 70.12 496 LEU A C 1
ATOM 3740 O O . LEU A 1 496 ? 0.449 17.319 5.403 1.00 70.12 496 LEU A O 1
ATOM 3744 N N . GLU A 1 497 ? -1.208 17.655 3.927 1.00 76.19 497 GLU A N 1
ATOM 3745 C CA . GLU A 1 497 ? -1.793 18.806 4.630 1.00 76.19 497 GLU A CA 1
ATOM 3746 C C . GLU A 1 497 ? -2.275 18.425 6.038 1.00 76.19 497 GLU A C 1
ATOM 3748 O O . GLU A 1 497 ? -2.037 19.157 6.999 1.00 76.19 497 GLU A O 1
ATOM 3753 N N . THR A 1 498 ? -2.904 17.259 6.192 1.00 72.12 498 THR A N 1
ATOM 3754 C CA . THR A 1 498 ? -3.325 16.724 7.493 1.00 72.12 498 THR A CA 1
ATOM 3755 C C . THR A 1 498 ? -2.131 16.466 8.421 1.00 72.12 498 THR A C 1
ATOM 3757 O O . THR A 1 498 ? -2.167 16.851 9.593 1.00 72.12 498 THR A O 1
ATOM 3760 N N . VAL A 1 499 ? -1.038 15.895 7.907 1.00 72.50 499 VAL A N 1
ATOM 3761 C CA . VAL A 1 499 ? 0.212 15.702 8.666 1.00 72.50 499 VAL A CA 1
ATOM 3762 C C . VAL A 1 499 ? 0.778 17.045 9.143 1.00 72.50 499 VAL A C 1
ATOM 3764 O O . VAL A 1 499 ? 1.102 17.188 10.327 1.00 72.50 499 VAL A O 1
ATOM 3767 N N . ASP A 1 500 ? 0.827 18.056 8.273 1.00 75.69 500 ASP A N 1
ATOM 3768 C CA . ASP A 1 500 ? 1.299 19.399 8.634 1.00 75.69 500 ASP A CA 1
ATOM 3769 C C . ASP A 1 500 ? 0.424 20.041 9.728 1.00 75.69 500 ASP A C 1
ATOM 3771 O O . ASP A 1 500 ? 0.944 20.636 10.683 1.00 75.69 500 ASP A O 1
ATOM 3775 N N . LYS A 1 501 ? -0.904 19.863 9.651 1.00 75.62 501 LYS A N 1
ATOM 3776 C CA . LYS A 1 501 ? -1.854 20.336 10.673 1.00 75.62 501 LYS A CA 1
ATOM 3777 C C . LYS A 1 501 ? -1.592 19.682 12.036 1.00 75.62 501 LYS A C 1
ATOM 3779 O O . LYS A 1 501 ? -1.477 20.385 13.045 1.00 75.62 501 LYS A O 1
ATOM 3784 N N . TYR A 1 502 ? -1.440 18.358 12.085 1.00 74.12 502 TYR A N 1
ATOM 3785 C CA . TYR A 1 502 ? -1.126 17.632 13.323 1.00 74.12 502 TYR A CA 1
ATOM 3786 C C . TYR A 1 502 ? 0.246 18.031 13.895 1.00 74.12 502 TYR A C 1
ATOM 3788 O O . TYR A 1 502 ? 0.416 18.103 15.116 1.00 74.12 502 TYR A O 1
ATOM 3796 N N . ALA A 1 503 ? 1.244 18.287 13.043 1.00 75.44 503 ALA A N 1
ATOM 3797 C CA . ALA A 1 503 ? 2.570 18.725 13.479 1.00 75.44 503 ALA A CA 1
ATOM 3798 C C . ALA A 1 503 ? 2.513 20.115 14.140 1.00 75.44 503 ALA A C 1
ATOM 3800 O O . ALA A 1 503 ? 3.114 20.329 15.200 1.00 75.44 503 ALA A O 1
ATOM 3801 N N . ALA A 1 504 ? 1.741 21.042 13.561 1.00 75.69 504 ALA A N 1
ATOM 3802 C CA . ALA A 1 504 ? 1.492 22.359 14.142 1.00 75.69 504 ALA A CA 1
ATOM 3803 C C . ALA A 1 504 ? 0.766 22.265 15.498 1.00 75.69 504 ALA A C 1
ATOM 3805 O O . ALA A 1 504 ? 1.210 22.883 16.470 1.00 75.69 504 ALA A O 1
ATOM 3806 N N . ALA A 1 505 ? -0.284 21.441 15.588 1.00 69.38 505 ALA A N 1
ATOM 3807 C CA . ALA A 1 505 ? -1.054 21.235 16.818 1.00 69.38 505 ALA A CA 1
ATOM 3808 C C . ALA A 1 505 ? -0.198 20.652 17.955 1.00 69.38 505 ALA A C 1
ATOM 3810 O O . ALA A 1 505 ? -0.203 21.168 19.076 1.00 69.38 505 ALA A O 1
ATOM 3811 N N . SER A 1 506 ? 0.603 19.621 17.662 1.00 71.75 506 SER A N 1
ATOM 3812 C CA . SER A 1 506 ? 1.504 19.007 18.646 1.00 71.75 506 SER A CA 1
ATOM 3813 C C . SER A 1 506 ? 2.501 20.025 19.214 1.00 71.75 506 SER A C 1
ATOM 3815 O O . SER A 1 506 ? 2.719 20.088 20.427 1.00 71.75 506 SER A O 1
ATOM 3817 N N . LYS A 1 507 ? 3.068 20.889 18.359 1.00 74.19 507 LYS A N 1
ATOM 3818 C CA . LYS A 1 507 ? 3.987 21.953 18.787 1.00 74.19 507 LYS A CA 1
ATOM 3819 C C . LYS A 1 507 ? 3.324 22.928 19.767 1.00 74.19 507 LYS A C 1
ATOM 3821 O O . LYS A 1 507 ? 3.960 23.320 20.748 1.00 74.19 507 LYS A O 1
ATOM 3826 N N . GLU A 1 508 ? 2.072 23.309 19.521 1.00 69.50 508 GLU A N 1
ATOM 3827 C CA . GLU A 1 508 ? 1.325 24.232 20.382 1.00 69.50 508 GLU A CA 1
ATOM 3828 C C . GLU A 1 508 ? 0.986 23.618 21.749 1.00 69.50 508 GLU A C 1
ATOM 3830 O O . GLU A 1 508 ? 1.202 24.265 22.777 1.00 69.50 508 GLU A O 1
ATOM 3835 N N . TYR A 1 509 ? 0.535 22.360 21.784 1.00 65.75 509 TYR A N 1
ATOM 3836 C CA . TYR A 1 509 ? 0.233 21.638 23.029 1.00 65.75 509 TYR A CA 1
ATOM 3837 C C . TYR A 1 509 ? 1.415 21.648 24.003 1.00 65.75 509 TYR A C 1
ATOM 3839 O O . TYR A 1 509 ? 1.278 21.936 25.195 1.00 65.75 509 TYR A O 1
ATOM 3847 N N . HIS A 1 510 ? 2.619 21.407 23.479 1.00 65.19 510 HIS A N 1
ATOM 3848 C CA . HIS A 1 510 ? 3.833 21.420 24.287 1.00 65.19 510 HIS A CA 1
ATOM 3849 C C . HIS A 1 510 ? 4.254 22.820 24.731 1.00 65.19 510 HIS A C 1
ATOM 3851 O O . HIS A 1 510 ? 4.757 22.965 25.846 1.00 65.19 510 HIS A O 1
ATOM 3857 N N . ALA A 1 511 ? 4.027 23.847 23.908 1.00 67.81 511 ALA A N 1
ATOM 3858 C CA . ALA A 1 511 ? 4.307 25.228 24.294 1.00 67.81 511 ALA A CA 1
ATOM 3859 C C . ALA A 1 511 ? 3.455 25.681 25.496 1.00 67.81 511 ALA A C 1
ATOM 3861 O O . ALA A 1 511 ? 3.926 26.476 26.306 1.00 67.81 511 ALA A O 1
ATOM 3862 N N . LYS A 1 512 ? 2.240 25.136 25.653 1.00 65.62 512 LYS A N 1
ATOM 3863 C CA . LYS A 1 512 ? 1.328 25.436 26.773 1.00 65.62 512 LYS A CA 1
ATOM 3864 C C . LYS A 1 512 ? 1.672 24.719 28.085 1.00 65.62 512 LYS A C 1
ATOM 3866 O O . LYS A 1 512 ? 1.013 24.959 29.090 1.00 65.62 512 LYS A O 1
ATOM 3871 N N . GLY A 1 513 ? 2.684 23.845 28.109 1.00 58.72 513 GLY A N 1
ATOM 3872 C CA . GLY A 1 513 ? 3.059 23.101 29.319 1.00 58.72 513 GLY A CA 1
ATOM 3873 C C . GLY A 1 513 ? 2.048 22.027 29.747 1.00 58.72 513 GLY A C 1
ATOM 3874 O O . GLY A 1 513 ? 2.182 21.484 30.837 1.00 58.72 513 GLY A O 1
ATOM 3875 N N . LEU A 1 514 ? 1.080 21.687 28.886 1.00 56.47 514 LEU A N 1
ATOM 3876 C CA . LEU A 1 514 ? 0.048 20.661 29.118 1.00 56.47 514 LEU A CA 1
ATOM 3877 C C . LEU A 1 514 ? 0.589 19.220 29.006 1.00 56.47 514 LEU A C 1
ATOM 3879 O O . LEU A 1 514 ? -0.110 18.244 29.266 1.00 56.47 514 LEU A O 1
ATOM 3883 N N . GLY A 1 515 ? 1.861 19.055 28.634 1.00 54.41 515 GLY A N 1
ATOM 3884 C CA . GLY A 1 515 ? 2.533 17.760 28.671 1.00 54.41 515 GLY A CA 1
ATOM 3885 C C . GLY A 1 515 ? 2.937 17.395 30.097 1.00 54.41 515 GLY A C 1
ATOM 3886 O O . GLY A 1 515 ? 3.901 17.958 30.621 1.00 54.41 515 GLY A O 1
ATOM 3887 N N . MET A 1 516 ? 2.253 16.422 30.705 1.00 45.78 516 MET A N 1
ATOM 3888 C CA . MET A 1 516 ? 2.707 15.809 31.955 1.00 45.78 516 MET A CA 1
ATOM 3889 C C . MET A 1 516 ? 4.160 15.312 31.797 1.00 45.78 516 MET A C 1
ATOM 3891 O O . MET A 1 516 ? 4.444 14.458 30.965 1.00 45.78 516 MET A O 1
ATOM 3895 N N . GLY A 1 517 ? 5.097 15.855 32.585 1.00 49.12 517 GLY A N 1
ATOM 3896 C CA . GLY A 1 517 ? 6.387 15.198 32.860 1.00 49.12 517 GLY A CA 1
ATOM 3897 C C . GLY A 1 517 ? 7.585 15.462 31.930 1.00 49.12 517 GLY A C 1
ATOM 3898 O O . GLY A 1 517 ? 8.586 14.761 32.037 1.00 49.12 517 GLY A O 1
ATOM 3899 N N . ALA A 1 518 ? 7.586 16.485 31.070 1.00 44.28 518 ALA A N 1
ATOM 3900 C CA . ALA A 1 518 ? 8.659 16.693 30.074 1.00 44.28 518 ALA A CA 1
ATOM 3901 C C . ALA A 1 518 ? 10.070 17.075 30.609 1.00 44.28 518 ALA A C 1
ATOM 3903 O O . ALA A 1 518 ? 10.950 17.400 29.811 1.00 44.28 518 ALA A O 1
ATOM 3904 N N . ARG A 1 519 ? 10.327 17.065 31.926 1.00 45.44 519 ARG A N 1
ATOM 3905 C CA . ARG A 1 519 ? 11.614 17.518 32.501 1.00 45.44 519 ARG A CA 1
ATOM 3906 C C . ARG A 1 519 ? 12.707 16.449 32.635 1.00 45.44 519 ARG A C 1
ATOM 3908 O O . ARG A 1 519 ? 13.809 16.830 33.014 1.00 45.44 519 ARG A O 1
ATOM 3915 N N . GLN A 1 520 ? 12.468 15.165 32.341 1.00 43.59 520 GLN A N 1
ATOM 3916 C CA . GLN A 1 520 ? 13.430 14.109 32.725 1.00 43.59 520 GLN A CA 1
ATOM 3917 C C . GLN A 1 520 ? 14.018 13.209 31.626 1.00 43.59 520 GLN A C 1
ATOM 3919 O O . GLN A 1 520 ? 14.932 12.453 31.935 1.00 43.59 520 GLN A O 1
ATOM 3924 N N . VAL A 1 521 ? 13.639 13.322 30.349 1.00 43.16 521 VAL A N 1
ATOM 3925 C CA . VAL A 1 521 ? 14.220 12.464 29.287 1.00 43.16 521 VAL A CA 1
ATOM 3926 C C . VAL A 1 521 ? 15.190 13.254 28.402 1.00 43.16 521 VAL A C 1
ATOM 3928 O O . VAL A 1 521 ? 14.984 13.451 27.207 1.00 43.16 521 VAL A O 1
ATOM 3931 N N . ALA A 1 522 ? 16.261 13.761 29.013 1.00 36.22 522 ALA A N 1
ATOM 3932 C CA . ALA A 1 522 ? 17.397 14.353 28.310 1.00 36.22 522 ALA A CA 1
ATOM 3933 C C . ALA A 1 522 ? 18.397 13.240 27.948 1.00 36.22 522 ALA A C 1
ATOM 3935 O O . ALA A 1 522 ? 19.311 12.950 28.713 1.00 36.22 522 ALA A O 1
ATOM 3936 N N . GLY A 1 523 ? 18.198 12.573 26.807 1.00 42.97 523 GLY A N 1
ATOM 3937 C CA . GLY A 1 523 ? 19.119 11.510 26.374 1.00 42.97 523 GLY A CA 1
ATOM 3938 C C . GLY A 1 523 ? 18.960 10.980 24.946 1.00 42.97 523 GLY A C 1
ATOM 3939 O O . GLY A 1 523 ? 19.897 10.387 24.425 1.00 42.97 523 GLY A O 1
ATOM 3940 N N . LEU A 1 524 ? 17.832 11.228 24.273 1.00 45.34 524 LEU A N 1
ATOM 3941 C CA . LEU A 1 524 ? 17.606 10.861 22.867 1.00 45.34 524 LEU A CA 1
ATOM 3942 C C . LEU A 1 524 ? 17.194 12.101 22.062 1.00 45.34 524 LEU A C 1
ATOM 3944 O O . LEU A 1 524 ? 16.526 12.985 22.597 1.00 45.34 524 LEU A O 1
ATOM 3948 N N . LEU A 1 525 ? 17.651 12.186 20.804 1.00 53.78 525 LEU A N 1
ATOM 3949 C CA . LEU A 1 525 ? 17.593 13.388 19.958 1.00 53.78 525 LEU A CA 1
ATOM 3950 C C . LEU A 1 525 ? 16.235 14.126 20.048 1.00 53.78 525 LEU A C 1
ATOM 3952 O O . LEU A 1 525 ? 15.199 13.510 19.783 1.00 53.78 525 LEU A O 1
ATOM 3956 N N . PRO A 1 526 ? 16.226 15.452 20.314 1.00 58.28 526 PRO A N 1
ATOM 3957 C CA . PRO A 1 526 ? 15.005 16.257 20.418 1.00 58.28 526 PRO A CA 1
ATOM 3958 C C . PRO A 1 526 ? 14.038 16.131 19.230 1.00 58.28 526 PRO A C 1
ATOM 3960 O O . PRO A 1 526 ? 12.835 16.276 19.417 1.00 58.28 526 PRO A O 1
ATOM 3963 N N . GLU A 1 527 ? 14.537 15.851 18.021 1.00 56.09 527 GLU A N 1
ATOM 3964 C CA . GLU A 1 527 ? 13.721 15.703 16.805 1.00 56.09 527 GLU A CA 1
ATOM 3965 C C . GLU A 1 527 ? 12.923 14.387 16.751 1.00 56.09 527 GLU A C 1
ATOM 3967 O O . GLU A 1 527 ? 11.747 14.401 16.390 1.00 56.09 527 GLU A O 1
ATOM 3972 N N . LEU A 1 528 ? 13.500 13.259 17.186 1.00 56.38 528 LEU A N 1
ATOM 3973 C CA . LEU A 1 528 ? 12.798 11.962 17.207 1.00 56.38 528 LEU A CA 1
ATOM 3974 C C . LEU A 1 528 ? 11.634 11.997 18.208 1.00 56.38 528 LEU A C 1
ATOM 3976 O O . LEU A 1 528 ? 10.542 11.491 17.947 1.00 56.38 528 LEU A O 1
ATOM 3980 N N . HIS A 1 529 ? 11.844 12.690 19.329 1.00 66.81 529 HIS A N 1
ATOM 3981 C CA . HIS A 1 529 ? 10.811 12.906 20.334 1.00 66.81 529 HIS A CA 1
ATOM 3982 C C . HIS A 1 529 ? 9.665 13.794 19.807 1.00 66.81 529 HIS A C 1
ATOM 3984 O O . HIS A 1 529 ? 8.513 13.591 20.199 1.00 66.81 529 HIS A O 1
ATOM 3990 N N . LYS A 1 530 ? 9.939 14.760 18.915 1.00 72.19 530 LYS A N 1
ATOM 3991 C CA . LYS A 1 530 ? 8.898 15.603 18.295 1.00 72.19 530 LYS A CA 1
ATOM 3992 C C . LYS A 1 530 ? 7.995 14.796 17.362 1.00 72.19 530 LYS A C 1
ATOM 3994 O O . LYS A 1 530 ? 6.778 14.902 17.481 1.00 72.19 530 LYS A O 1
ATOM 3999 N N . MET A 1 531 ? 8.571 13.963 16.493 1.00 74.44 531 MET A N 1
ATOM 4000 C CA . MET A 1 531 ? 7.787 13.124 15.577 1.00 74.44 531 MET A CA 1
ATOM 4001 C C . MET A 1 531 ? 6.931 12.101 16.337 1.00 74.44 531 MET A C 1
ATOM 4003 O O . MET A 1 531 ? 5.739 11.971 16.067 1.00 74.44 531 MET A O 1
ATOM 4007 N N . GLY A 1 532 ? 7.497 11.444 17.358 1.00 76.81 532 GLY A N 1
ATOM 4008 C CA . GLY A 1 532 ? 6.742 10.502 18.192 1.00 76.81 532 GLY A CA 1
ATOM 4009 C C . GLY A 1 532 ? 5.542 11.144 18.903 1.00 76.81 532 GLY A C 1
ATOM 4010 O O . GLY A 1 532 ? 4.485 10.529 19.008 1.00 76.81 532 GLY A O 1
ATOM 4011 N N . ARG A 1 533 ? 5.666 12.408 19.336 1.00 77.94 533 ARG A N 1
ATOM 4012 C CA . ARG A 1 533 ? 4.560 13.186 19.934 1.00 77.94 533 ARG A CA 1
ATOM 4013 C C . ARG A 1 533 ? 3.457 13.507 18.933 1.00 77.94 533 ARG A C 1
ATOM 4015 O O . ARG A 1 533 ? 2.283 13.386 19.266 1.00 77.94 533 ARG A O 1
ATOM 4022 N N . HIS A 1 534 ? 3.832 13.905 17.723 1.00 80.88 534 HIS A N 1
ATOM 4023 C CA . HIS A 1 534 ? 2.890 14.172 16.641 1.00 80.88 534 HIS A CA 1
ATOM 4024 C C . HIS A 1 534 ? 2.069 12.920 16.287 1.00 80.88 534 HIS A C 1
ATOM 4026 O O . HIS A 1 534 ? 0.842 12.978 16.278 1.00 80.88 534 HIS A O 1
ATOM 4032 N N . LEU A 1 535 ? 2.728 11.773 16.103 1.00 82.31 535 LEU A N 1
ATOM 4033 C CA . LEU A 1 535 ? 2.047 10.515 15.780 1.00 82.31 535 LEU A CA 1
ATOM 4034 C C . LEU A 1 535 ? 1.188 9.995 16.947 1.00 82.31 535 LEU A C 1
ATOM 4036 O O . LEU A 1 535 ? 0.122 9.423 16.728 1.00 82.31 535 LEU A O 1
ATOM 4040 N N . ALA A 1 536 ? 1.606 10.225 18.197 1.00 83.81 536 ALA A N 1
ATOM 4041 C CA . ALA A 1 536 ? 0.785 9.916 19.369 1.00 83.81 536 ALA A CA 1
ATOM 4042 C C . ALA A 1 536 ? -0.487 10.785 19.436 1.00 83.81 536 ALA A C 1
ATOM 4044 O O . ALA A 1 536 ? -1.555 10.280 19.793 1.00 83.81 536 ALA A O 1
ATOM 4045 N N . LEU A 1 537 ? -0.393 12.071 19.069 1.00 84.50 537 LEU A N 1
ATOM 4046 C CA . LEU A 1 537 ? -1.547 12.973 18.981 1.00 84.50 537 LEU A CA 1
ATOM 4047 C C . LEU A 1 537 ? -2.536 12.487 17.936 1.00 84.50 537 LEU A C 1
ATOM 4049 O O . LEU A 1 537 ? -3.716 12.305 18.232 1.00 84.50 537 LEU A O 1
ATOM 4053 N N . GLU A 1 538 ? -2.031 12.237 16.734 1.00 86.31 538 GLU A N 1
ATOM 4054 C CA . GLU A 1 538 ? -2.841 11.749 15.632 1.00 86.31 538 GLU A CA 1
ATOM 4055 C C . GLU A 1 538 ? -3.557 10.444 16.006 1.00 86.31 538 GLU A C 1
ATOM 4057 O O . GLU A 1 538 ? -4.769 10.342 15.848 1.00 86.31 538 GLU A O 1
ATOM 4062 N N . ARG A 1 539 ? -2.850 9.485 16.616 1.00 87.56 539 ARG A N 1
ATOM 4063 C CA . ARG A 1 539 ? -3.440 8.230 17.111 1.00 87.56 539 ARG A CA 1
ATOM 4064 C C . ARG A 1 539 ? -4.589 8.452 18.101 1.00 87.56 539 ARG A C 1
ATOM 4066 O O . ARG A 1 539 ? -5.593 7.746 18.027 1.00 87.56 539 ARG A O 1
ATOM 4073 N N . SER A 1 540 ? -4.448 9.415 19.013 1.00 88.06 540 SER A N 1
ATOM 4074 C CA . SER A 1 540 ? -5.479 9.754 20.010 1.00 88.06 540 SER A CA 1
ATOM 4075 C C . SER A 1 540 ? -6.734 10.325 19.331 1.00 88.06 540 SER A C 1
ATOM 4077 O O . SER A 1 540 ? -7.866 9.941 19.641 1.00 88.06 540 SER A O 1
ATOM 4079 N N . ILE A 1 541 ? -6.532 11.207 18.349 1.00 88.12 541 ILE A N 1
ATOM 4080 C CA . ILE A 1 541 ? -7.612 11.828 17.574 1.00 88.12 541 ILE A CA 1
ATOM 4081 C C . ILE A 1 541 ? -8.309 10.795 16.685 1.00 88.12 541 ILE A C 1
ATOM 4083 O O . ILE A 1 541 ? -9.534 10.741 16.677 1.00 88.12 541 ILE A O 1
ATOM 4087 N N . LEU A 1 542 ? -7.562 9.924 16.005 1.00 91.00 542 LEU A N 1
ATOM 4088 C CA . LEU A 1 542 ? -8.127 8.853 15.179 1.00 91.00 542 LEU A CA 1
ATOM 4089 C C . LEU A 1 542 ? -8.972 7.874 15.997 1.00 91.00 542 LEU A C 1
ATOM 4091 O O . LEU A 1 542 ? -10.045 7.482 15.550 1.00 91.00 542 LEU A O 1
ATOM 4095 N N . LEU A 1 543 ? -8.540 7.510 17.212 1.00 93.12 543 LEU A N 1
ATOM 4096 C CA . LEU A 1 543 ? -9.365 6.682 18.097 1.00 93.12 543 LEU A CA 1
ATOM 4097 C C . LEU A 1 543 ? -10.652 7.410 18.515 1.00 93.12 543 LEU A C 1
ATOM 4099 O O . LEU A 1 543 ? -11.710 6.787 18.582 1.00 93.12 543 LEU A O 1
ATOM 4103 N N . SER A 1 544 ? -10.572 8.720 18.765 1.00 92.44 544 SER A N 1
ATOM 4104 C CA . SER A 1 544 ? -11.747 9.540 19.090 1.00 92.44 544 SER A CA 1
ATOM 4105 C C . SER A 1 544 ? -12.741 9.559 17.929 1.00 92.44 544 SER A C 1
ATOM 4107 O O . SER A 1 544 ? -13.914 9.252 18.130 1.00 92.44 544 SER A O 1
ATOM 4109 N N . LYS A 1 545 ? -12.261 9.837 16.710 1.00 91.62 545 LYS A N 1
ATOM 4110 C CA . LYS A 1 545 ? -13.069 9.810 15.483 1.00 91.62 545 LYS A CA 1
ATOM 4111 C C . LYS A 1 545 ? -13.693 8.449 15.238 1.00 91.62 545 LYS A C 1
ATOM 4113 O O . LYS A 1 545 ? -14.883 8.372 14.990 1.00 91.62 545 LYS A O 1
ATOM 4118 N N . LEU A 1 546 ? -12.922 7.372 15.383 1.00 94.44 546 LEU A N 1
ATOM 4119 C CA . LEU A 1 546 ? -13.435 6.017 15.213 1.00 94.44 546 LEU A CA 1
ATOM 4120 C C . LEU A 1 546 ? -14.616 5.738 16.156 1.00 94.44 546 LEU A C 1
ATOM 4122 O O . LEU A 1 546 ? -15.625 5.191 15.723 1.00 94.44 546 LEU A O 1
ATOM 4126 N N . LEU A 1 547 ? -14.522 6.125 17.434 1.00 95.25 547 LEU A N 1
ATOM 4127 C CA . LEU A 1 547 ? -15.633 5.968 18.381 1.00 95.25 547 LEU A CA 1
ATOM 4128 C C . LEU A 1 547 ? -16.865 6.779 17.968 1.00 95.25 547 LEU A C 1
ATOM 4130 O O . LEU A 1 547 ? -17.982 6.278 18.078 1.00 95.25 547 LEU A O 1
ATOM 4134 N N . VAL A 1 548 ? -16.658 8.009 17.498 1.00 93.12 548 VAL A N 1
ATOM 4135 C CA . VAL A 1 548 ? -17.726 8.909 17.045 1.00 93.12 548 VAL A CA 1
ATOM 4136 C C . VAL A 1 548 ? -18.395 8.378 15.777 1.00 93.12 548 VAL A C 1
ATOM 4138 O O . VAL A 1 548 ? -19.608 8.212 15.769 1.00 93.12 548 VAL A O 1
ATOM 4141 N N . ASN A 1 549 ? -17.619 8.003 14.761 1.00 92.56 549 ASN A N 1
ATOM 4142 C CA . ASN A 1 549 ? -18.119 7.469 13.495 1.00 92.56 549 ASN A CA 1
ATOM 4143 C C . ASN A 1 549 ? -18.895 6.161 13.702 1.00 92.56 549 ASN A C 1
ATOM 4145 O O . ASN A 1 549 ? -19.949 5.957 13.103 1.00 92.56 549 ASN A O 1
ATOM 4149 N N . LEU A 1 550 ? -18.434 5.282 14.601 1.00 93.75 550 LEU A N 1
ATOM 4150 C CA . LEU A 1 550 ? -19.186 4.077 14.968 1.00 93.75 550 LEU A CA 1
ATOM 4151 C C . LEU A 1 550 ? -20.474 4.405 15.743 1.00 93.75 550 LEU A C 1
ATOM 4153 O O . LEU A 1 550 ? -21.464 3.691 15.596 1.00 93.75 550 LEU A O 1
ATOM 4157 N N . HIS A 1 551 ? -20.476 5.477 16.541 1.00 91.56 551 HIS A N 1
ATOM 4158 C CA . HIS A 1 551 ? -21.640 5.988 17.282 1.00 91.56 551 HIS A CA 1
ATOM 4159 C C . HIS A 1 551 ? -22.553 6.911 16.454 1.00 91.56 551 HIS A C 1
ATOM 4161 O O . HIS A 1 551 ? -23.531 7.438 16.983 1.00 91.56 551 HIS A O 1
ATOM 4167 N N . TYR A 1 552 ? -22.246 7.119 15.173 1.00 82.06 552 TYR A N 1
ATOM 4168 C CA . TYR A 1 552 ? -22.876 8.139 14.340 1.00 82.06 552 TYR A CA 1
ATOM 4169 C C . TYR A 1 552 ? -24.402 8.175 14.472 1.00 82.06 552 TYR A C 1
ATOM 4171 O O . TYR A 1 552 ? -25.104 7.172 14.296 1.00 82.06 552 TYR A O 1
ATOM 4179 N N . TYR A 1 553 ? -24.898 9.377 14.752 1.00 65.38 553 TYR A N 1
ATOM 4180 C CA . TYR A 1 553 ? -26.300 9.656 15.002 1.00 65.38 553 TYR A CA 1
ATOM 4181 C C . TYR A 1 553 ? -26.856 10.478 13.840 1.00 65.38 553 TYR A C 1
ATOM 4183 O O . TYR A 1 553 ? -26.596 11.674 13.740 1.00 65.38 553 TYR A O 1
ATOM 4191 N N . ASP A 1 554 ? -27.653 9.837 12.990 1.00 76.12 554 ASP A N 1
ATOM 4192 C CA . ASP A 1 554 ? -28.515 10.510 12.021 1.00 76.12 554 ASP A CA 1
ATOM 4193 C C . ASP A 1 554 ? -29.946 10.004 12.214 1.00 76.12 554 ASP A C 1
ATOM 4195 O O . ASP A 1 554 ? -30.194 8.802 12.349 1.00 76.12 554 ASP A O 1
ATOM 4199 N N . GLU A 1 555 ? -30.893 10.937 12.276 1.00 70.50 555 GLU A N 1
ATOM 4200 C CA . GLU A 1 555 ? -32.317 10.642 12.422 1.00 70.50 555 GLU A CA 1
ATOM 4201 C C . GLU A 1 555 ? -32.888 9.898 11.211 1.00 70.50 555 GLU A C 1
ATOM 4203 O O . GLU A 1 555 ? -33.915 9.231 11.343 1.00 70.50 555 GLU A O 1
ATOM 4208 N N . THR A 1 556 ? -32.211 9.959 10.061 1.00 78.19 556 THR A N 1
ATOM 4209 C CA . THR A 1 556 ? -32.594 9.213 8.857 1.00 78.19 556 THR A CA 1
ATOM 4210 C C . THR A 1 556 ? -32.200 7.733 8.903 1.00 78.19 556 THR A C 1
ATOM 4212 O O . THR A 1 556 ? -32.713 6.937 8.110 1.00 78.19 556 THR A O 1
ATOM 4215 N N . LEU A 1 557 ? -31.331 7.325 9.839 1.00 74.00 557 LEU A N 1
ATOM 4216 C CA . LEU A 1 557 ? -30.902 5.934 9.948 1.00 74.00 557 LEU A CA 1
ATOM 4217 C C . LEU A 1 557 ? -32.018 5.028 10.491 1.00 74.00 557 LEU A C 1
ATOM 4219 O O . LEU A 1 557 ? -32.777 5.420 11.383 1.00 74.00 557 LEU A O 1
ATOM 4223 N N . PRO A 1 558 ? -32.081 3.760 10.039 1.00 79.25 558 PRO A N 1
ATOM 4224 C CA . PRO A 1 558 ? -32.951 2.761 10.642 1.00 79.25 558 PRO A CA 1
ATOM 4225 C C . PRO A 1 558 ? -32.751 2.688 12.160 1.00 79.25 558 PRO A C 1
ATOM 4227 O O . PRO A 1 558 ? -31.619 2.655 12.645 1.00 79.25 558 PRO A O 1
ATOM 4230 N N . ALA A 1 559 ? -33.848 2.580 12.917 1.00 75.94 559 ALA A N 1
ATOM 4231 C CA . ALA A 1 559 ? -33.820 2.570 14.384 1.00 75.94 559 ALA A CA 1
ATOM 4232 C C . ALA A 1 559 ? -32.852 1.525 14.977 1.00 75.94 559 ALA A C 1
ATOM 4234 O O . ALA A 1 559 ? -32.256 1.765 16.024 1.00 75.94 559 ALA A O 1
ATOM 4235 N N . GLY A 1 560 ? -32.662 0.391 14.290 1.00 77.12 560 GLY A N 1
ATOM 4236 C CA . GLY A 1 560 ? -31.719 -0.655 14.695 1.00 77.12 560 GLY A CA 1
ATOM 4237 C C . GLY A 1 560 ? -30.239 -0.277 14.560 1.00 77.12 560 GLY A C 1
ATOM 4238 O O . GLY A 1 560 ? -29.425 -0.835 15.283 1.00 77.12 560 GLY A O 1
ATOM 4239 N N . LEU A 1 561 ? -29.877 0.667 13.682 1.00 79.94 561 LEU A N 1
ATOM 4240 C CA . LEU A 1 561 ? -28.489 1.118 13.497 1.00 79.94 561 LEU A CA 1
ATOM 4241 C C . LEU A 1 561 ? -28.108 2.266 14.434 1.00 79.94 561 LEU A C 1
ATOM 4243 O O . LEU A 1 561 ? -26.960 2.343 14.859 1.00 79.94 561 LEU A O 1
ATOM 4247 N N . LYS A 1 562 ? -29.083 3.093 14.824 1.00 83.62 562 LYS A N 1
ATOM 4248 C CA . LYS A 1 562 ? -28.898 4.289 15.661 1.00 83.62 562 LYS A CA 1
ATOM 4249 C C . LYS A 1 562 ? -28.139 4.040 16.971 1.00 83.62 562 LYS A C 1
ATOM 4251 O O . LYS A 1 562 ? -27.404 4.907 17.426 1.00 83.62 562 LYS A O 1
ATOM 4256 N N . ASN A 1 563 ? -28.335 2.873 17.586 1.00 88.75 563 ASN A N 1
ATOM 4257 C CA . ASN A 1 563 ? -27.641 2.474 18.814 1.00 88.75 563 ASN A CA 1
ATOM 4258 C C . ASN A 1 563 ? -26.831 1.180 18.644 1.00 88.75 563 ASN A C 1
ATOM 4260 O O . ASN A 1 563 ? -26.305 0.677 19.631 1.00 88.75 563 ASN A O 1
ATOM 4264 N N . ALA A 1 564 ? -26.682 0.651 17.421 1.00 91.81 564 ALA A N 1
ATOM 4265 C CA . ALA A 1 564 ? -26.063 -0.659 17.193 1.00 91.81 564 ALA A CA 1
ATOM 4266 C C . ALA A 1 564 ? -24.665 -0.766 17.817 1.00 91.81 564 ALA A C 1
ATOM 4268 O O . ALA A 1 564 ? -24.340 -1.766 18.459 1.00 91.81 564 ALA A O 1
ATOM 4269 N N . PHE A 1 565 ? -23.845 0.277 17.659 1.00 95.12 565 PHE A N 1
ATOM 4270 C CA . PHE A 1 565 ? -22.516 0.318 18.256 1.00 95.12 565 PHE A CA 1
ATOM 4271 C C . PHE A 1 565 ? -22.561 0.379 19.781 1.00 95.12 565 PHE A C 1
ATOM 4273 O O . PHE A 1 565 ? -21.894 -0.420 20.437 1.00 95.12 565 PHE A O 1
ATOM 4280 N N . LEU A 1 566 ? -23.349 1.298 20.344 1.00 94.81 566 LEU A N 1
ATOM 4281 C CA . LEU A 1 566 ? -23.472 1.449 21.791 1.00 94.81 566 LEU A CA 1
ATOM 4282 C C . LEU A 1 566 ? -23.974 0.154 22.438 1.00 94.81 566 LEU A C 1
ATOM 4284 O O . LEU A 1 566 ? -23.391 -0.306 23.418 1.00 94.81 566 LEU A O 1
ATOM 4288 N N . ASP A 1 567 ? -25.003 -0.464 21.866 1.00 94.25 567 ASP A N 1
ATOM 4289 C CA . ASP A 1 567 ? -25.576 -1.713 22.359 1.00 94.25 567 ASP A CA 1
ATOM 4290 C C . ASP A 1 567 ? -24.544 -2.847 22.308 1.00 94.25 567 ASP A C 1
ATOM 4292 O O . ASP A 1 567 ? -24.355 -3.562 23.297 1.00 94.25 567 ASP A O 1
ATOM 4296 N N . ALA A 1 568 ? -23.807 -2.972 21.199 1.00 95.06 568 ALA A N 1
ATOM 4297 C CA . ALA A 1 568 ? -22.737 -3.957 21.059 1.00 95.06 568 ALA A CA 1
ATOM 4298 C C . ALA A 1 568 ? -21.576 -3.710 22.041 1.00 95.06 568 ALA A C 1
ATOM 4300 O O . ALA A 1 568 ? -21.031 -4.663 22.613 1.00 95.06 568 ALA A O 1
ATOM 4301 N N . LEU A 1 569 ? -21.206 -2.446 22.268 1.00 95.94 569 LEU A N 1
ATOM 4302 C CA . LEU A 1 569 ? -20.159 -2.041 23.205 1.00 95.94 569 LEU A CA 1
ATOM 4303 C C . LEU A 1 569 ? -20.563 -2.375 24.647 1.00 95.94 569 LEU A C 1
ATOM 4305 O O . LEU A 1 569 ? -19.817 -3.057 25.352 1.00 95.94 569 LEU A O 1
ATOM 4309 N N . VAL A 1 570 ? -21.759 -1.958 25.073 1.00 96.00 570 VAL A N 1
ATOM 4310 C CA . VAL A 1 570 ? -22.296 -2.231 26.415 1.00 96.00 570 VAL A CA 1
ATOM 4311 C C . VAL A 1 570 ? -22.434 -3.734 26.638 1.00 96.00 570 VAL A C 1
ATOM 4313 O O . VAL A 1 570 ? -21.951 -4.245 27.650 1.00 96.00 570 VAL A O 1
ATOM 4316 N N . ALA A 1 571 ? -23.015 -4.466 25.684 1.00 95.31 571 ALA A N 1
ATOM 4317 C CA . ALA A 1 571 ? -23.136 -5.920 25.770 1.00 95.31 571 ALA A CA 1
ATOM 4318 C C . ALA A 1 571 ? -21.765 -6.594 25.940 1.00 95.31 571 ALA A C 1
ATOM 4320 O O . ALA A 1 571 ? -21.612 -7.486 26.779 1.00 95.31 571 ALA A O 1
ATOM 4321 N N . SER A 1 572 ? -20.751 -6.125 25.209 1.00 94.38 572 SER A N 1
ATOM 4322 C CA . SER A 1 572 ? -19.382 -6.642 25.305 1.00 94.38 572 SER A CA 1
ATOM 4323 C C . SER A 1 572 ? -18.736 -6.350 26.665 1.00 94.38 572 SER A C 1
ATOM 4325 O O . SER A 1 572 ? -18.107 -7.239 27.245 1.00 94.38 572 SER A O 1
ATOM 4327 N N . ILE A 1 573 ? -18.926 -5.147 27.222 1.00 93.25 573 ILE A N 1
ATOM 4328 C CA . ILE A 1 573 ? -18.426 -4.789 28.561 1.00 93.25 573 ILE A CA 1
ATOM 4329 C C . ILE A 1 573 ? -19.100 -5.651 29.636 1.00 93.25 573 ILE A C 1
ATOM 4331 O O . ILE A 1 573 ? -18.424 -6.188 30.518 1.00 93.25 573 ILE A O 1
ATOM 4335 N N . LEU A 1 574 ? -20.421 -5.831 29.546 1.00 93.06 574 LEU A N 1
ATOM 4336 C CA . LEU A 1 574 ? -21.188 -6.622 30.507 1.00 93.06 574 LEU A CA 1
ATOM 4337 C C . LEU A 1 574 ? -20.818 -8.108 30.457 1.00 93.06 574 LEU A C 1
ATOM 4339 O O . LEU A 1 574 ? -20.629 -8.723 31.510 1.00 93.06 574 LEU A O 1
ATOM 4343 N N . ALA A 1 575 ? -20.649 -8.675 29.258 1.00 90.44 575 ALA A N 1
ATOM 4344 C CA . ALA A 1 575 ? -20.184 -10.051 29.072 1.00 90.44 575 ALA A CA 1
ATOM 4345 C C . ALA A 1 575 ? -18.761 -10.257 29.632 1.00 90.44 575 ALA A C 1
ATOM 4347 O O . ALA A 1 575 ? -18.417 -11.328 30.148 1.00 90.44 575 ALA A O 1
ATOM 4348 N N . ALA A 1 576 ? -17.935 -9.209 29.590 1.00 84.62 576 ALA A N 1
ATOM 4349 C CA . ALA A 1 576 ? -16.577 -9.211 30.111 1.00 84.62 576 ALA A CA 1
ATOM 4350 C C . ALA A 1 576 ? -16.468 -8.985 31.632 1.00 84.62 576 ALA A C 1
ATOM 4352 O O . ALA A 1 576 ? -15.357 -9.017 32.162 1.00 84.62 576 ALA A O 1
ATOM 4353 N N . ALA A 1 577 ? -17.554 -8.917 32.414 1.00 86.25 577 ALA A N 1
ATOM 4354 C CA . ALA A 1 577 ? -17.507 -8.914 33.891 1.00 86.25 577 ALA A CA 1
ATOM 4355 C C . ALA A 1 577 ? -18.358 -10.048 34.513 1.00 86.25 577 ALA A C 1
ATOM 4357 O O . ALA A 1 577 ? -19.371 -10.448 33.955 1.00 86.25 577 ALA A O 1
ATOM 4358 N N . ARG A 1 578 ? -17.864 -10.666 35.603 1.00 85.44 578 ARG A N 1
ATOM 4359 C CA . ARG A 1 578 ? -18.444 -11.908 36.172 1.00 85.44 578 ARG A CA 1
ATOM 4360 C C . ARG A 1 578 ? -19.647 -11.650 37.073 1.00 85.44 578 ARG A C 1
ATOM 4362 O O . ARG A 1 578 ? -20.502 -12.517 37.210 1.00 85.44 578 ARG A O 1
ATOM 4369 N N . ASP A 1 579 ? -19.669 -10.489 37.705 1.00 89.25 579 ASP A N 1
ATOM 4370 C CA . ASP A 1 579 ? -20.672 -10.096 38.678 1.00 89.25 579 ASP A CA 1
ATOM 4371 C C . ASP A 1 579 ? -21.115 -8.642 38.437 1.00 89.25 579 ASP A C 1
ATOM 4373 O O . ASP A 1 579 ? -20.361 -7.858 37.846 1.00 89.25 579 ASP A O 1
ATOM 4377 N N . PRO A 1 580 ? -22.313 -8.265 38.912 1.00 88.69 580 PRO A N 1
ATOM 4378 C CA . PRO A 1 580 ? -22.866 -6.927 38.714 1.00 88.69 580 PRO A CA 1
ATOM 4379 C C . PRO A 1 580 ? -21.986 -5.767 39.207 1.00 88.69 580 PRO A C 1
ATOM 4381 O O . PRO A 1 580 ? -21.955 -4.707 38.583 1.00 88.69 580 PRO A O 1
ATOM 4384 N N . LYS A 1 581 ? -21.225 -5.948 40.296 1.00 90.00 581 LYS A N 1
ATOM 4385 C CA . LYS A 1 581 ? -20.337 -4.900 40.825 1.00 90.00 581 LYS A CA 1
ATOM 4386 C C . LYS A 1 581 ? -19.135 -4.698 39.902 1.00 90.00 581 LYS A C 1
ATOM 4388 O O . LYS A 1 581 ? -18.782 -3.562 39.586 1.00 90.00 581 LYS A O 1
ATOM 4393 N N . SER A 1 582 ? -18.544 -5.791 39.421 1.00 90.38 582 SER A N 1
ATOM 4394 C CA . SER A 1 582 ? -17.491 -5.746 38.402 1.00 90.38 582 SER A CA 1
ATOM 4395 C C . SER A 1 582 ? -17.988 -5.144 37.084 1.00 90.38 582 SER A C 1
ATOM 4397 O O . SER A 1 582 ? -17.233 -4.423 36.436 1.00 90.38 582 SER A O 1
ATOM 4399 N N . GLN A 1 583 ? -19.245 -5.400 36.700 1.00 91.12 583 GLN A N 1
ATOM 4400 C CA . GLN A 1 583 ? -19.877 -4.811 35.512 1.00 91.12 583 GLN A CA 1
ATOM 4401 C C . GLN A 1 583 ? -20.032 -3.294 35.647 1.00 91.12 583 GLN A C 1
ATOM 4403 O O . GLN A 1 583 ? -19.593 -2.567 34.758 1.00 91.12 583 GLN A O 1
ATOM 4408 N N . ALA A 1 584 ? -20.564 -2.807 36.774 1.00 91.94 584 ALA A N 1
ATOM 4409 C CA . ALA A 1 584 ? -20.661 -1.372 37.053 1.00 91.94 584 ALA A CA 1
ATOM 4410 C C . ALA A 1 584 ? -19.278 -0.695 37.029 1.00 91.94 584 ALA A C 1
ATOM 4412 O O . ALA A 1 584 ? -19.093 0.333 36.381 1.00 91.94 584 ALA A O 1
ATOM 4413 N N . MET A 1 585 ? -18.269 -1.316 37.653 1.00 93.12 585 MET A N 1
ATOM 4414 C CA . MET A 1 585 ? -16.897 -0.795 37.659 1.00 93.12 585 MET A CA 1
ATOM 4415 C C . MET A 1 585 ? -16.263 -0.771 36.258 1.00 93.12 585 MET A C 1
ATOM 4417 O O . MET A 1 585 ? -15.513 0.149 35.937 1.00 93.12 585 MET A O 1
ATOM 4421 N N . ALA A 1 586 ? -16.516 -1.788 35.433 1.00 93.25 586 ALA A N 1
ATOM 4422 C CA . ALA A 1 586 ? -16.035 -1.865 34.053 1.00 93.25 586 ALA A CA 1
ATOM 4423 C C . ALA A 1 586 ? -16.695 -0.794 33.166 1.00 93.25 586 ALA A C 1
ATOM 4425 O O . ALA A 1 586 ? -16.004 -0.099 32.424 1.00 93.25 586 ALA A O 1
ATOM 4426 N N . MET A 1 587 ? -18.010 -0.606 33.310 1.00 95.44 587 MET A N 1
ATOM 4427 C CA . MET A 1 587 ? -18.776 0.443 32.634 1.00 95.44 587 MET A CA 1
ATOM 4428 C C . MET A 1 587 ? -18.299 1.844 33.031 1.00 95.44 587 MET A C 1
ATOM 4430 O O . MET A 1 587 ? -18.070 2.683 32.161 1.00 95.44 587 MET A O 1
ATOM 4434 N N . ASN A 1 588 ? -18.092 2.088 34.329 1.00 94.94 588 ASN A N 1
ATOM 4435 C CA . ASN A 1 588 ? -17.598 3.375 34.814 1.00 94.94 588 ASN A CA 1
ATOM 4436 C C . ASN A 1 588 ? -16.182 3.668 34.292 1.00 94.94 588 ASN A C 1
ATOM 4438 O O . ASN A 1 588 ? -15.920 4.767 33.816 1.00 94.94 588 ASN A O 1
ATOM 4442 N N . ARG A 1 589 ? -15.285 2.671 34.300 1.00 94.88 589 ARG A N 1
ATOM 4443 C CA . ARG A 1 589 ? -13.944 2.807 33.704 1.00 94.88 589 ARG A CA 1
ATOM 4444 C C . ARG A 1 589 ? -13.998 3.141 32.220 1.00 94.88 589 ARG A C 1
ATOM 4446 O O . ARG A 1 589 ? -13.285 4.036 31.785 1.00 94.88 589 ARG A O 1
ATOM 4453 N N . ALA A 1 590 ? -14.861 2.468 31.463 1.00 95.56 590 ALA A N 1
ATOM 4454 C CA . ALA A 1 590 ? -15.028 2.764 30.049 1.00 95.56 590 ALA A CA 1
ATOM 4455 C C . ALA A 1 590 ? -15.524 4.202 29.818 1.00 95.56 590 ALA A C 1
ATOM 4457 O O . ALA A 1 590 ? -14.972 4.891 28.966 1.00 95.56 590 ALA A O 1
ATOM 4458 N N . ALA A 1 591 ? -16.482 4.689 30.616 1.00 96.00 591 ALA A N 1
ATOM 4459 C CA . ALA A 1 591 ? -16.941 6.079 30.547 1.00 96.00 591 ALA A CA 1
ATOM 4460 C C . ALA A 1 591 ? -15.817 7.087 30.859 1.00 96.00 591 ALA A C 1
ATOM 4462 O O . ALA A 1 591 ? -15.640 8.045 30.112 1.00 96.00 591 ALA A O 1
ATOM 4463 N N . VAL A 1 592 ? -15.027 6.845 31.913 1.00 94.75 592 VAL A N 1
ATOM 4464 C CA . VAL A 1 592 ? -13.871 7.687 32.279 1.00 94.75 592 VAL A CA 1
ATOM 4465 C C . VAL A 1 592 ? -12.798 7.669 31.188 1.00 94.75 592 VAL A C 1
ATOM 4467 O O . VAL A 1 592 ? -12.227 8.704 30.868 1.00 94.75 592 VAL A O 1
ATOM 4470 N N . ASN A 1 593 ? -12.527 6.514 30.581 1.00 94.62 593 ASN A N 1
ATOM 4471 C CA . ASN A 1 593 ? -11.524 6.400 29.523 1.00 94.62 593 ASN A CA 1
ATOM 4472 C C . ASN A 1 593 ? -11.974 7.091 28.225 1.00 94.62 593 ASN A C 1
ATOM 4474 O O . ASN A 1 593 ? -11.152 7.736 27.579 1.00 94.62 593 ASN A O 1
ATOM 4478 N N . ILE A 1 594 ? -13.267 7.036 27.881 1.00 94.19 594 ILE A N 1
ATOM 4479 C CA . ILE A 1 594 ? -13.844 7.845 26.793 1.00 94.19 594 ILE A CA 1
ATOM 4480 C C . ILE A 1 594 ? -13.694 9.340 27.107 1.00 94.19 594 ILE A C 1
ATOM 4482 O O . ILE A 1 594 ? -13.271 10.105 26.247 1.00 94.19 594 ILE A O 1
ATOM 4486 N N . GLU A 1 595 ? -13.988 9.756 28.341 1.00 92.75 595 GLU A N 1
ATOM 4487 C CA . GLU A 1 595 ? -13.848 11.149 28.781 1.00 92.75 595 GLU A CA 1
ATOM 4488 C C . GLU A 1 595 ? -12.393 11.639 28.714 1.00 92.75 595 GLU A C 1
ATOM 4490 O O . GLU A 1 595 ? -12.151 12.717 28.183 1.00 92.75 595 GLU A O 1
ATOM 4495 N N . ASN A 1 596 ? -11.422 10.828 29.148 1.00 90.12 596 ASN A N 1
ATOM 4496 C CA . ASN A 1 596 ? -9.987 11.130 29.039 1.00 90.12 596 ASN A CA 1
ATOM 4497 C C . ASN A 1 596 ? -9.502 11.203 27.583 1.00 90.12 596 ASN A C 1
ATOM 4499 O O . ASN A 1 596 ? -8.600 11.969 27.249 1.00 90.12 596 ASN A O 1
ATOM 4503 N N . LEU A 1 597 ? -10.052 10.367 26.702 1.00 89.75 597 LEU A N 1
ATOM 4504 C CA . LEU A 1 597 ? -9.706 10.399 25.285 1.00 89.75 597 LEU A CA 1
ATOM 4505 C C . LEU A 1 597 ? -10.258 11.672 24.629 1.00 89.75 597 LEU A C 1
ATOM 4507 O O . LEU A 1 597 ? -9.529 12.395 23.949 1.00 89.75 597 LEU A O 1
ATOM 4511 N N . PHE A 1 598 ? -11.527 11.982 24.891 1.00 88.12 598 PHE A N 1
ATOM 4512 C CA . PHE A 1 598 ? -12.163 13.192 24.388 1.00 88.12 598 PHE A CA 1
ATOM 4513 C C . PHE A 1 598 ? -11.598 14.459 25.018 1.00 88.12 598 PHE A C 1
ATOM 4515 O O . PHE A 1 598 ? -11.578 15.473 24.335 1.00 88.12 598 PHE A O 1
ATOM 4522 N N . SER A 1 599 ? -11.060 14.426 26.243 1.00 84.38 599 SER A N 1
ATOM 4523 C CA . SER A 1 599 ? -10.374 15.583 26.827 1.00 84.38 599 SER A CA 1
ATOM 4524 C C . SER A 1 599 ? -9.113 15.951 26.068 1.00 84.38 599 SER A C 1
ATOM 4526 O O . SER A 1 599 ? -8.878 17.135 25.844 1.00 84.38 599 SER A O 1
ATOM 4528 N N . VAL A 1 600 ? -8.355 14.959 25.587 1.00 78.19 600 VAL A N 1
ATOM 4529 C CA . VAL A 1 600 ? -7.233 15.230 24.683 1.00 78.19 600 VAL A CA 1
ATOM 4530 C C . VAL A 1 600 ? -7.737 15.913 23.425 1.00 78.19 600 VAL A C 1
ATOM 4532 O O . VAL A 1 600 ? -7.184 16.941 23.072 1.00 78.19 600 VAL A O 1
ATOM 4535 N N . ALA A 1 601 ? -8.804 15.421 22.790 1.00 71.44 601 ALA A N 1
ATOM 4536 C CA . ALA A 1 601 ? -9.385 16.084 21.621 1.00 71.44 601 ALA A CA 1
ATOM 4537 C C . ALA A 1 601 ? -9.932 17.497 21.943 1.00 71.44 601 ALA A C 1
ATOM 4539 O O . ALA A 1 601 ? -9.734 18.419 21.155 1.00 71.44 601 ALA A O 1
ATOM 4540 N N . TRP A 1 602 ? -10.564 17.689 23.110 1.00 70.00 602 TRP A N 1
ATOM 4541 C CA . TRP A 1 602 ? -11.149 18.952 23.580 1.00 70.00 602 TRP A CA 1
ATOM 4542 C C . TRP A 1 602 ? -10.105 20.028 23.881 1.00 70.00 602 TRP A C 1
ATOM 4544 O O . TRP A 1 602 ? -10.370 21.201 23.622 1.00 70.00 602 TRP A O 1
ATOM 4554 N N . GLU A 1 603 ? -8.931 19.671 24.410 1.00 65.12 603 GLU A N 1
ATOM 4555 C CA . GLU A 1 603 ? -7.860 20.635 24.718 1.00 65.12 603 GLU A CA 1
ATOM 4556 C C . GLU A 1 603 ? -7.279 21.314 23.465 1.00 65.12 603 GLU A C 1
ATOM 4558 O O . GLU A 1 603 ? -6.667 22.382 23.561 1.00 65.12 603 GLU A O 1
ATOM 4563 N N . PHE A 1 604 ? -7.526 20.751 22.278 1.00 56.53 604 PHE A N 1
ATOM 4564 C CA . PHE A 1 604 ? -7.226 21.387 20.991 1.00 56.53 604 PHE A CA 1
ATOM 4565 C C . PHE A 1 604 ? -8.366 22.286 20.467 1.00 56.53 604 PHE A C 1
ATOM 4567 O O . PHE A 1 604 ? -8.244 22.839 19.373 1.00 56.53 604 PHE A O 1
ATOM 4574 N N . GLY A 1 605 ? -9.439 22.487 21.246 1.00 45.19 605 GLY A N 1
ATOM 4575 C CA . GLY A 1 605 ? -10.594 23.343 20.925 1.00 45.19 605 GLY A CA 1
ATOM 4576 C C . GLY A 1 605 ? -10.469 24.793 21.398 1.00 45.19 605 GLY A C 1
ATOM 4577 O O . GLY A 1 605 ? -9.620 25.108 22.233 1.00 45.19 605 GLY A O 1
ATOM 4578 N N . PRO A 1 606 ? -11.257 25.738 20.840 1.00 44.19 606 PRO A N 1
ATOM 4579 C CA . PRO A 1 606 ? -10.937 27.160 20.949 1.00 44.19 606 PRO A CA 1
ATOM 4580 C C . PRO A 1 606 ? -11.275 27.761 22.323 1.00 44.19 606 PRO A C 1
ATOM 4582 O O . PRO A 1 606 ? -12.279 27.397 22.936 1.00 44.19 606 PRO A O 1
ATOM 4585 N N . PRO A 1 607 ? -10.502 28.792 22.734 1.00 46.72 607 PRO A N 1
ATOM 4586 C CA . PRO A 1 607 ? -11.187 30.051 23.037 1.00 46.72 607 PRO A CA 1
ATOM 4587 C C . PRO A 1 607 ? -11.215 31.027 21.861 1.00 46.72 607 PRO A C 1
ATOM 4589 O O . PRO A 1 607 ? -12.269 31.578 21.629 1.00 46.72 607 PRO A O 1
ATOM 4592 N N . ASP A 1 608 ? -10.148 31.190 21.063 1.00 44.16 608 ASP A N 1
ATOM 4593 C CA . ASP A 1 608 ? -10.217 31.938 19.780 1.00 44.16 608 ASP A CA 1
ATOM 4594 C C . ASP A 1 608 ? -8.955 31.820 18.890 1.00 44.16 608 ASP A C 1
ATOM 4596 O O . ASP A 1 608 ? -9.029 32.051 17.686 1.00 44.16 608 ASP A O 1
ATOM 4600 N N . ALA A 1 609 ? -7.801 31.385 19.419 1.00 42.69 609 ALA A N 1
ATOM 4601 C CA . ALA A 1 609 ? -6.567 31.230 18.626 1.00 42.69 609 ALA A CA 1
ATOM 4602 C C . ALA A 1 609 ? -6.483 29.910 17.820 1.00 42.69 609 ALA A C 1
ATOM 4604 O O . ALA A 1 609 ? -5.838 29.867 16.773 1.00 42.69 609 ALA A O 1
ATOM 4605 N N . LEU A 1 610 ? -7.171 28.855 18.273 1.00 45.25 610 LEU A N 1
ATOM 4606 C CA . LEU A 1 610 ? -7.123 27.503 17.690 1.00 45.25 610 LEU A CA 1
ATOM 4607 C C . LEU A 1 610 ? -8.102 27.273 16.525 1.00 45.25 610 LEU A C 1
ATOM 4609 O O . LEU A 1 610 ? -7.968 26.278 15.823 1.00 45.25 610 LEU A O 1
ATOM 4613 N N . LYS A 1 611 ? -8.998 28.227 16.217 1.00 47.62 611 LYS A N 1
ATOM 4614 C CA . LYS A 1 611 ? -9.816 28.210 14.980 1.00 47.62 611 LYS A CA 1
ATOM 4615 C C . LYS A 1 611 ? -8.968 28.148 13.697 1.00 47.62 611 LYS A C 1
ATOM 4617 O O . LYS A 1 611 ? -9.496 27.838 12.638 1.00 47.62 611 LYS A O 1
ATOM 4622 N N . LYS A 1 612 ? -7.664 28.448 13.777 1.00 45.41 612 LYS A N 1
ATOM 4623 C CA . LYS A 1 612 ? -6.724 28.330 12.651 1.00 45.41 612 LYS A CA 1
ATOM 4624 C C . LYS A 1 612 ? -6.247 26.903 12.373 1.00 45.41 612 LYS A C 1
ATOM 4626 O O . LYS A 1 612 ? -5.719 26.675 11.290 1.00 45.41 612 LYS A O 1
ATOM 4631 N N . ILE A 1 613 ? -6.401 25.964 13.307 1.00 50.50 613 ILE A N 1
ATOM 4632 C CA . ILE A 1 613 ? -6.040 24.563 13.084 1.00 50.50 613 ILE A CA 1
ATOM 4633 C C . ILE A 1 613 ? -7.348 23.787 12.884 1.00 50.50 613 ILE A C 1
ATOM 4635 O O . ILE A 1 613 ? -7.994 23.387 13.844 1.00 50.50 613 ILE A O 1
ATOM 4639 N N . GLU A 1 614 ? -7.744 23.580 11.623 1.00 54.62 614 GLU A N 1
ATOM 4640 C CA . GLU A 1 614 ? -8.973 22.873 11.189 1.00 54.62 614 GLU A CA 1
ATOM 4641 C C . GLU A 1 614 ? -9.127 21.428 11.710 1.00 54.62 614 GLU A C 1
ATOM 4643 O O . GLU A 1 614 ? -10.137 20.792 11.440 1.00 54.62 614 GLU A O 1
ATOM 4648 N N . LEU A 1 615 ? -8.169 20.912 12.485 1.00 50.31 615 LEU A N 1
ATOM 4649 C CA . LEU A 1 615 ? -8.172 19.572 13.083 1.00 50.31 615 LEU A CA 1
ATOM 4650 C C . LEU A 1 615 ? -9.473 19.242 13.842 1.00 50.31 615 LEU A C 1
ATOM 4652 O O . LEU A 1 615 ? -9.885 18.090 13.903 1.00 50.31 615 LEU A O 1
ATOM 4656 N N . MET A 1 616 ? -10.097 20.257 14.452 1.00 45.41 616 MET A N 1
ATOM 4657 C CA . MET A 1 616 ? -11.311 20.123 15.268 1.00 45.41 616 MET A CA 1
ATOM 4658 C C . MET A 1 616 ? -12.616 20.152 14.473 1.00 45.41 616 MET A C 1
ATOM 4660 O O . MET A 1 616 ? -13.643 19.760 15.016 1.00 45.41 616 MET A O 1
ATOM 4664 N N . ALA A 1 617 ? -12.598 20.572 13.203 1.00 52.59 617 ALA A N 1
ATOM 4665 C CA . ALA A 1 617 ? -13.754 20.379 12.325 1.00 52.59 617 ALA A CA 1
ATOM 4666 C C . ALA A 1 617 ? -13.976 18.888 12.005 1.00 52.59 617 ALA A C 1
ATOM 4668 O O . ALA A 1 617 ? -15.016 18.520 11.475 1.00 52.59 617 ALA A O 1
ATOM 4669 N N . GLU A 1 618 ? -12.998 18.036 12.325 1.00 64.44 618 GLU A N 1
ATOM 4670 C CA . GLU A 1 618 ? -12.985 16.634 11.929 1.00 64.44 618 GLU A CA 1
ATOM 4671 C C . GLU A 1 618 ? -13.511 15.666 13.010 1.00 64.44 618 GLU A C 1
ATOM 4673 O O . GLU A 1 618 ? -13.683 14.490 12.711 1.00 64.44 618 GLU A O 1
ATOM 4678 N N . VAL A 1 619 ? -13.733 16.106 14.259 1.00 74.94 619 VAL A N 1
ATOM 4679 C CA . VAL A 1 619 ? -14.384 15.289 15.305 1.00 74.94 619 VAL A CA 1
ATOM 4680 C C . VAL A 1 619 ? -15.730 15.922 15.636 1.00 74.94 619 VAL A C 1
ATOM 4682 O O . VAL A 1 619 ? -15.775 17.056 16.111 1.00 74.94 619 VAL A O 1
ATOM 4685 N N . ASP A 1 620 ? -16.827 15.193 15.430 1.00 84.75 620 ASP A N 1
ATOM 4686 C CA . ASP A 1 620 ? -18.152 15.666 15.829 1.00 84.75 620 ASP A CA 1
ATOM 4687 C C . ASP A 1 620 ? -18.265 15.668 17.364 1.00 84.75 620 ASP A C 1
ATOM 4689 O O . ASP A 1 620 ? -18.439 14.642 18.039 1.00 84.75 620 ASP A O 1
ATOM 4693 N N . MET A 1 621 ? -18.104 16.859 17.939 1.00 84.38 621 MET A N 1
ATOM 4694 C CA . MET A 1 621 ? -18.070 17.050 19.385 1.00 84.38 621 MET A CA 1
ATOM 4695 C C . MET A 1 621 ? -19.436 16.865 20.038 1.00 84.38 621 MET A C 1
ATOM 4697 O O . MET A 1 621 ? -19.497 16.557 21.231 1.00 84.38 621 MET A O 1
ATOM 4701 N N . ASP A 1 622 ? -20.522 17.044 19.293 1.00 87.38 622 ASP A N 1
ATOM 4702 C CA . ASP A 1 622 ? -21.867 16.845 19.817 1.00 87.38 622 ASP A CA 1
ATOM 4703 C C . ASP A 1 622 ? -22.209 15.356 19.836 1.00 87.38 622 ASP A C 1
ATOM 4705 O O . ASP A 1 622 ? -22.684 14.861 20.863 1.00 87.38 622 ASP A O 1
ATOM 4709 N N . GLN A 1 623 ? -21.815 14.603 18.806 1.00 88.69 623 GLN A N 1
ATOM 4710 C CA . GLN A 1 623 ? -21.856 13.136 18.840 1.00 88.69 623 GLN A CA 1
ATOM 4711 C C . GLN A 1 623 ? -20.946 12.553 19.932 1.00 88.69 623 GLN A C 1
ATOM 4713 O O . GLN A 1 623 ? -21.328 11.600 20.613 1.00 88.69 623 GLN A O 1
ATOM 4718 N N . SER A 1 624 ? -19.776 13.153 20.173 1.00 89.44 624 SER A N 1
ATOM 4719 C CA . SER A 1 624 ? -18.883 12.756 21.275 1.00 89.44 624 SER A CA 1
ATOM 4720 C C . SER A 1 624 ? -19.555 12.929 22.646 1.00 89.44 624 SER A C 1
ATOM 4722 O O . SER A 1 624 ? -19.509 12.032 23.495 1.00 89.44 624 SER A O 1
ATOM 4724 N N . LYS A 1 625 ? -20.214 14.076 22.873 1.00 91.25 625 LYS A N 1
ATOM 4725 C CA . LYS A 1 625 ? -20.979 14.335 24.106 1.00 91.25 625 LYS A CA 1
ATOM 4726 C C . LYS A 1 625 ? -22.164 13.382 24.238 1.00 91.25 625 LYS A C 1
ATOM 4728 O O . LYS A 1 625 ? -22.406 12.899 25.344 1.00 91.25 625 LYS A O 1
ATOM 4733 N N . ASP A 1 626 ? -22.875 13.097 23.146 1.00 92.38 626 ASP A N 1
ATOM 4734 C CA . ASP A 1 626 ? -23.990 12.144 23.135 1.00 92.38 626 ASP A CA 1
ATOM 4735 C C . ASP A 1 626 ? -23.523 10.728 23.504 1.00 92.38 626 ASP A C 1
ATOM 4737 O O . ASP A 1 626 ? -24.100 10.116 24.407 1.00 92.38 626 ASP A O 1
ATOM 4741 N N . LEU A 1 627 ? -22.430 10.236 22.903 1.00 93.44 627 LEU A N 1
ATOM 4742 C CA . LEU A 1 627 ? -21.832 8.942 23.255 1.00 93.44 627 LEU A CA 1
ATOM 4743 C C . LEU A 1 627 ? -21.505 8.877 24.750 1.00 93.44 627 LEU A C 1
ATOM 4745 O O . LEU A 1 627 ? -21.895 7.931 25.439 1.00 93.44 627 LEU A O 1
ATOM 4749 N N . LEU A 1 628 ? -20.823 9.899 25.276 1.00 94.38 628 LEU A N 1
ATOM 4750 C CA . LEU A 1 628 ? -20.447 9.950 26.687 1.00 94.38 628 LEU A CA 1
ATOM 4751 C C . LEU A 1 628 ? -21.677 10.021 27.607 1.00 94.38 628 LEU A C 1
ATOM 4753 O O . LEU A 1 628 ? -21.715 9.345 28.639 1.00 94.38 628 LEU A O 1
ATOM 4757 N N . ALA A 1 629 ? -22.697 10.801 27.244 1.00 94.88 629 ALA A N 1
ATOM 4758 C CA . ALA A 1 629 ? -23.938 10.921 28.005 1.00 94.88 629 ALA A CA 1
ATOM 4759 C C . ALA A 1 629 ? -24.712 9.595 28.045 1.00 94.88 629 ALA A C 1
ATOM 4761 O O . ALA A 1 629 ? -25.165 9.166 29.116 1.00 94.88 629 ALA A O 1
ATOM 4762 N N . LYS A 1 630 ? -24.816 8.903 26.907 1.00 94.31 630 LYS A N 1
ATOM 4763 C CA . LYS A 1 630 ? -25.438 7.577 26.815 1.00 94.31 630 LYS A CA 1
ATOM 4764 C C . LYS A 1 630 ? -24.648 6.530 27.595 1.00 94.31 630 LYS A C 1
ATOM 4766 O O . LYS A 1 630 ? -25.248 5.749 28.333 1.00 94.31 630 LYS A O 1
ATOM 4771 N N . MET A 1 631 ? -23.318 6.577 27.546 1.00 94.75 631 MET A N 1
ATOM 4772 C CA . MET A 1 631 ? -22.468 5.686 28.336 1.00 94.75 631 MET A CA 1
ATOM 4773 C C . MET A 1 631 ? -22.639 5.918 29.847 1.00 94.75 631 MET A C 1
ATOM 4775 O O . MET A 1 631 ? -22.852 4.967 30.600 1.00 94.75 631 MET A O 1
ATOM 4779 N N . LYS A 1 632 ? -22.647 7.180 30.305 1.00 95.06 632 LYS A N 1
ATOM 4780 C CA . LYS A 1 632 ? -22.933 7.546 31.709 1.00 95.06 632 LYS A CA 1
ATOM 4781 C C . LYS A 1 632 ? -24.347 7.125 32.134 1.00 95.06 632 LYS A C 1
ATOM 4783 O O . LYS A 1 632 ? -24.561 6.734 33.281 1.00 95.06 632 LYS A O 1
ATOM 4788 N N . THR A 1 633 ? -25.314 7.161 31.220 1.00 95.75 633 THR A N 1
ATOM 4789 C CA . THR A 1 633 ? -26.675 6.658 31.468 1.00 95.75 633 THR A CA 1
ATOM 4790 C C . THR A 1 633 ? -26.683 5.138 31.633 1.00 95.75 633 THR A C 1
ATOM 4792 O O . THR A 1 633 ? -27.263 4.637 32.596 1.00 95.75 633 THR A O 1
ATOM 4795 N N . ALA A 1 634 ? -25.971 4.402 30.776 1.00 93.06 634 ALA A N 1
ATOM 4796 C CA . ALA A 1 634 ? -25.820 2.953 30.893 1.00 93.06 634 ALA A CA 1
ATOM 4797 C C . ALA A 1 634 ? -25.150 2.542 32.219 1.00 93.06 634 ALA A C 1
ATOM 4799 O O . ALA A 1 634 ? -25.608 1.597 32.861 1.00 93.06 634 ALA A O 1
ATOM 4800 N N . VAL A 1 635 ? -24.141 3.290 32.690 1.00 93.94 635 VAL A N 1
ATOM 4801 C CA . VAL A 1 635 ? -23.533 3.098 34.026 1.00 93.94 635 VAL A CA 1
ATOM 4802 C C . VAL A 1 635 ? -24.596 3.180 35.126 1.00 93.94 635 VAL A C 1
ATOM 4804 O O . VAL A 1 635 ? -24.736 2.244 35.913 1.00 93.94 635 VAL A O 1
ATOM 4807 N N . LYS A 1 636 ? -25.404 4.250 35.139 1.00 94.75 636 LYS A N 1
ATOM 4808 C CA . LYS A 1 636 ? -26.465 4.448 36.144 1.00 94.75 636 LYS A CA 1
ATOM 4809 C C . LYS A 1 636 ? -27.509 3.333 36.125 1.00 94.75 636 LYS A C 1
ATOM 4811 O O . LYS A 1 636 ? -28.024 2.970 37.182 1.00 94.75 636 LYS A O 1
ATOM 4816 N N . ILE A 1 637 ? -27.850 2.806 34.947 1.00 93.44 637 ILE A N 1
ATOM 4817 C CA . ILE A 1 637 ? -28.796 1.688 34.814 1.00 93.44 637 ILE A CA 1
ATOM 4818 C C . ILE A 1 637 ? -28.223 0.432 35.478 1.00 93.44 637 ILE A C 1
ATOM 4820 O O . ILE A 1 637 ? -28.917 -0.214 36.263 1.00 93.44 637 ILE A O 1
ATOM 4824 N N . VAL A 1 638 ? -26.952 0.114 35.212 1.00 91.75 638 VAL A N 1
ATOM 4825 C CA . VAL A 1 638 ? -26.277 -1.054 35.796 1.00 91.75 638 VAL A CA 1
ATOM 4826 C C . VAL A 1 638 ? -26.149 -0.907 37.315 1.00 91.75 638 VAL A C 1
ATOM 4828 O O . VAL A 1 638 ? -26.502 -1.836 38.034 1.00 91.75 638 VAL A O 1
ATOM 4831 N N . GLU A 1 639 ? -25.734 0.259 37.820 1.00 90.88 639 GLU A N 1
ATOM 4832 C CA . GLU A 1 639 ? -25.591 0.534 39.262 1.00 90.88 639 GLU A CA 1
ATOM 4833 C C . GLU A 1 639 ? -26.912 0.457 40.036 1.00 90.88 639 GLU A C 1
ATOM 4835 O O . GLU A 1 639 ? -26.950 0.012 41.186 1.00 90.88 639 GLU A O 1
ATOM 4840 N N . ASN A 1 640 ? -28.013 0.887 39.416 1.00 90.25 640 ASN A N 1
ATOM 4841 C CA . ASN A 1 640 ? -29.329 0.870 40.046 1.00 90.25 640 ASN A CA 1
ATOM 4842 C C . ASN A 1 640 ? -30.031 -0.487 39.975 1.00 90.25 640 ASN A C 1
ATOM 4844 O O . ASN A 1 640 ? -31.107 -0.626 40.565 1.00 90.25 640 ASN A O 1
ATOM 4848 N N . HIS A 1 641 ? -29.442 -1.480 39.304 1.00 85.25 641 HIS A N 1
ATOM 4849 C CA . HIS A 1 641 ? -30.052 -2.791 39.169 1.00 85.25 641 HIS A CA 1
ATOM 4850 C C . HIS A 1 641 ? -30.244 -3.446 40.557 1.00 85.25 641 HIS A C 1
ATOM 4852 O O . HIS A 1 641 ? -29.292 -3.533 41.340 1.00 85.25 641 HIS A O 1
ATOM 4858 N N . PRO A 1 642 ? -31.460 -3.921 40.897 1.00 77.19 642 PRO A N 1
ATOM 4859 C CA . PRO A 1 642 ? -31.820 -4.327 42.260 1.00 77.19 642 PRO A CA 1
ATOM 4860 C C . PRO A 1 642 ? -30.942 -5.448 42.832 1.00 77.19 642 PRO A C 1
ATOM 4862 O O . PRO A 1 642 ? -30.683 -5.457 44.032 1.00 77.19 642 PRO A O 1
ATOM 4865 N N . THR A 1 643 ? -30.387 -6.321 41.985 1.00 69.31 643 THR A N 1
ATOM 4866 C CA . THR A 1 643 ? -29.439 -7.373 42.403 1.00 69.31 643 THR A CA 1
ATOM 4867 C C . THR A 1 643 ? -28.125 -6.842 42.986 1.00 69.31 643 THR A C 1
ATOM 4869 O O . THR A 1 643 ? -27.461 -7.568 43.721 1.00 69.31 643 THR A O 1
ATOM 4872 N N . ILE A 1 644 ? -27.741 -5.591 42.700 1.00 64.00 644 ILE A N 1
ATOM 4873 C CA . ILE A 1 64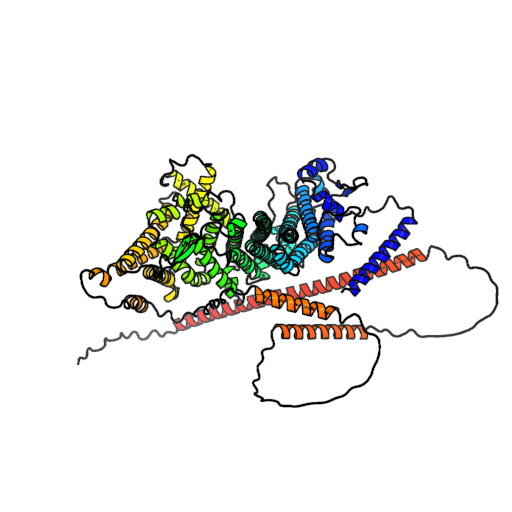4 ? -26.583 -4.932 43.330 1.00 64.00 644 ILE A CA 1
ATOM 4874 C C . ILE A 1 644 ? -26.949 -4.426 44.728 1.00 64.00 644 ILE A C 1
ATOM 4876 O O . ILE A 1 644 ? -26.151 -4.534 45.658 1.00 64.00 644 ILE A O 1
ATOM 4880 N N . LYS A 1 645 ? -28.169 -3.902 44.894 1.00 57.41 645 LYS A N 1
ATOM 4881 C CA . LYS A 1 645 ? -28.630 -3.288 46.149 1.00 57.41 645 LYS A CA 1
ATOM 4882 C C . LYS A 1 645 ? -29.006 -4.317 47.219 1.00 57.41 645 LYS A C 1
ATOM 4884 O O . LYS A 1 645 ? -28.889 -4.015 48.401 1.00 57.41 645 LYS A O 1
ATOM 4889 N N . THR A 1 646 ? -29.394 -5.534 46.838 1.00 57.38 646 THR A N 1
ATOM 4890 C CA . THR A 1 646 ? -29.815 -6.590 47.782 1.00 57.38 646 THR A CA 1
ATOM 4891 C C . THR A 1 646 ? -28.688 -7.535 48.219 1.00 57.38 646 THR A C 1
ATOM 4893 O O . THR A 1 646 ? -28.951 -8.557 48.844 1.00 57.38 646 THR A O 1
ATOM 4896 N N . GLY A 1 647 ? -27.420 -7.203 47.944 1.00 50.16 647 GLY A N 1
ATOM 4897 C CA . GLY A 1 647 ? -26.238 -8.022 48.264 1.00 50.16 647 GLY A CA 1
ATOM 4898 C C . GLY A 1 647 ? -25.926 -8.244 49.755 1.00 50.16 647 GLY A C 1
ATOM 4899 O O . GLY A 1 647 ? -24.871 -8.786 50.074 1.00 50.16 647 GLY A O 1
ATOM 4900 N N . ALA A 1 648 ? -26.827 -7.880 50.668 1.00 46.75 648 ALA A N 1
ATOM 4901 C CA . ALA A 1 648 ? -26.780 -8.270 52.073 1.00 46.75 648 ALA A CA 1
ATOM 4902 C C . ALA A 1 648 ? -27.895 -9.291 52.376 1.00 46.75 648 ALA A C 1
ATOM 4904 O O . ALA A 1 648 ? -28.854 -8.992 53.074 1.00 46.75 648 ALA A O 1
ATOM 4905 N N . GLY A 1 649 ? -27.752 -10.508 51.842 1.00 47.22 649 GLY A N 1
ATOM 4906 C CA . GLY A 1 649 ? -28.457 -11.694 52.340 1.00 47.22 649 GLY A CA 1
ATOM 4907 C C . GLY A 1 649 ? -29.685 -12.146 51.548 1.00 47.22 649 GLY A C 1
ATOM 4908 O O . GLY A 1 649 ? -30.798 -11.772 51.881 1.00 47.22 649 GLY A O 1
ATOM 4909 N N . ALA A 1 650 ? -29.489 -13.039 50.572 1.00 45.78 650 ALA A N 1
ATOM 4910 C CA . ALA A 1 650 ? -30.365 -14.192 50.311 1.00 45.78 650 ALA A CA 1
ATOM 4911 C C . ALA A 1 650 ? -29.825 -15.040 49.141 1.00 45.78 650 ALA A C 1
ATOM 4913 O O . ALA A 1 650 ? -29.475 -14.506 48.097 1.00 45.78 650 ALA A O 1
ATOM 4914 N N . GLY A 1 651 ? -29.762 -16.358 49.368 1.00 47.50 651 GLY A N 1
ATOM 4915 C CA . GLY A 1 651 ? -29.902 -17.476 48.418 1.00 47.50 651 GLY A CA 1
ATOM 4916 C C . GLY A 1 651 ? -29.344 -17.391 46.988 1.00 47.50 651 GLY A C 1
ATOM 4917 O O . GLY A 1 651 ? -29.814 -16.627 46.157 1.00 47.50 651 GLY A O 1
ATOM 4918 N N . ARG A 1 652 ? -28.437 -18.324 46.660 1.00 46.31 652 ARG A N 1
ATOM 4919 C CA . ARG A 1 652 ? -28.096 -18.736 45.285 1.00 46.31 652 ARG A CA 1
ATOM 4920 C C . ARG A 1 652 ? -29.355 -19.207 44.534 1.00 46.31 652 ARG A C 1
ATOM 4922 O O . ARG A 1 652 ? -29.797 -20.329 44.755 1.00 46.31 652 ARG A O 1
ATOM 4929 N N . GLU A 1 653 ? -29.839 -18.416 43.581 1.00 43.81 653 GLU A N 1
ATOM 4930 C CA . GLU A 1 653 ? -30.645 -18.899 42.452 1.00 43.81 653 GLU A CA 1
ATOM 4931 C C . GLU A 1 653 ? -30.006 -18.482 41.116 1.00 43.81 653 GLU A C 1
ATOM 4933 O O . GLU A 1 653 ? -29.307 -17.473 41.012 1.00 43.81 653 GLU A O 1
ATOM 4938 N N . ASN A 1 654 ? -30.166 -19.345 40.110 1.00 42.31 654 ASN A N 1
ATOM 4939 C CA . ASN A 1 654 ? -29.373 -19.412 38.880 1.00 42.31 654 ASN A CA 1
ATOM 4940 C C . ASN A 1 654 ? -29.444 -18.151 37.988 1.00 42.31 654 ASN A C 1
ATOM 4942 O O . ASN A 1 654 ? -30.513 -17.627 37.680 1.00 42.31 654 ASN A O 1
ATOM 4946 N N . GLY A 1 655 ? -28.274 -17.715 37.502 1.00 43.91 655 GLY A N 1
ATOM 4947 C CA . GLY A 1 655 ? -28.025 -16.470 36.758 1.00 43.91 655 GLY A CA 1
ATOM 4948 C C . GLY A 1 655 ? -28.537 -16.401 35.310 1.00 43.91 655 GLY A C 1
ATOM 4949 O O . GLY A 1 655 ? -27.754 -16.146 34.400 1.00 43.91 655 GLY A O 1
ATOM 4950 N N . GLY A 1 656 ? -29.843 -16.575 35.088 1.00 42.62 656 GLY A N 1
ATOM 4951 C CA . GLY A 1 656 ? -30.488 -16.428 33.769 1.00 42.62 656 GLY A CA 1
ATOM 4952 C C . GLY A 1 656 ? -31.152 -15.067 33.489 1.00 42.62 656 GLY A C 1
ATOM 4953 O O . GLY A 1 656 ? -31.564 -14.809 32.361 1.00 42.62 656 GLY A O 1
ATOM 4954 N N . GLY A 1 657 ? -31.283 -14.183 34.487 1.00 42.06 657 GLY A N 1
ATOM 4955 C CA . GLY A 1 657 ? -32.109 -12.967 34.376 1.00 42.06 657 GLY A CA 1
ATOM 4956 C C . GLY A 1 657 ? -31.500 -11.820 33.561 1.00 42.06 657 GLY A C 1
ATOM 4957 O O . GLY A 1 657 ? -32.226 -11.062 32.923 1.00 42.06 657 GLY A O 1
ATOM 4958 N N . MET A 1 658 ? -30.171 -11.703 33.527 1.00 43.56 658 MET A N 1
ATOM 4959 C CA . MET A 1 658 ? -29.516 -10.506 32.989 1.00 43.56 658 MET A CA 1
ATOM 4960 C C . MET A 1 658 ? -29.451 -10.474 31.450 1.00 43.56 658 MET A C 1
ATOM 4962 O O . MET A 1 658 ? -29.512 -9.398 30.864 1.00 43.56 658 MET A O 1
ATOM 4966 N N . MET A 1 659 ? -29.437 -11.634 30.775 1.00 43.44 659 MET A N 1
ATOM 4967 C CA . MET A 1 659 ? -29.534 -11.693 29.304 1.00 43.44 659 MET A CA 1
ATOM 4968 C C . MET A 1 659 ? -30.941 -11.362 28.777 1.00 43.44 659 MET A C 1
ATOM 4970 O O . MET A 1 659 ? -31.066 -10.895 27.649 1.00 43.44 659 MET A O 1
ATOM 4974 N N . LYS A 1 660 ? -32.006 -11.544 29.576 1.00 42.00 660 LYS A N 1
ATOM 4975 C CA . LYS A 1 660 ? -33.383 -11.230 29.148 1.00 42.00 660 LYS A CA 1
ATOM 4976 C C . LYS A 1 660 ? -33.637 -9.722 29.021 1.00 42.00 660 LYS A C 1
ATOM 4978 O O . LYS A 1 660 ? -34.393 -9.317 28.143 1.00 42.00 660 LYS A O 1
ATOM 4983 N N . LEU A 1 661 ? -32.958 -8.886 29.807 1.00 41.75 661 LEU A N 1
ATOM 4984 C CA . LEU A 1 661 ? -33.081 -7.422 29.730 1.00 41.75 661 LEU A CA 1
ATOM 4985 C C . LEU A 1 661 ? -32.439 -6.820 28.468 1.00 41.75 661 LEU A C 1
ATOM 4987 O O . LEU A 1 661 ? -32.967 -5.847 27.940 1.00 41.75 661 LEU A O 1
ATOM 4991 N N . ALA A 1 662 ? -31.403 -7.457 27.909 1.00 41.47 662 ALA A N 1
ATOM 4992 C CA . ALA A 1 662 ? -30.878 -7.109 26.584 1.00 41.47 662 ALA A CA 1
ATOM 4993 C C . ALA A 1 662 ? -31.826 -7.510 25.432 1.00 41.47 662 ALA A C 1
ATOM 4995 O O . ALA A 1 662 ? -31.614 -7.111 24.300 1.00 41.47 662 ALA A O 1
ATOM 4996 N N . SER A 1 663 ? -32.878 -8.292 25.697 1.00 36.06 663 SER A N 1
ATOM 4997 C CA . SER A 1 663 ? -33.854 -8.710 24.676 1.00 36.06 663 SER A CA 1
ATOM 4998 C C . SER A 1 663 ? -35.224 -8.038 24.801 1.00 36.06 663 SER A C 1
ATOM 5000 O O . SER A 1 663 ? -36.037 -8.160 23.895 1.00 36.06 663 SER A O 1
ATOM 5002 N N . GLN A 1 664 ? -35.504 -7.351 25.915 1.00 35.66 664 GLN A N 1
ATOM 5003 C CA . GLN A 1 664 ? -36.836 -6.795 26.202 1.00 35.66 664 GLN A CA 1
ATOM 5004 C C . GLN A 1 664 ? -36.941 -5.276 25.989 1.00 35.66 664 GLN A C 1
ATOM 5006 O O . GLN A 1 664 ? -38.052 -4.767 25.936 1.00 35.66 664 GLN A O 1
ATOM 5011 N N . ASN A 1 665 ? -35.815 -4.577 25.797 1.00 34.88 665 ASN A N 1
ATOM 5012 C CA . ASN A 1 665 ? -35.762 -3.157 25.410 1.00 34.88 665 ASN A CA 1
ATOM 5013 C C . ASN A 1 665 ? -34.943 -2.903 24.123 1.00 34.88 665 ASN A C 1
ATOM 5015 O O . ASN A 1 665 ? -34.696 -1.750 23.781 1.00 34.88 665 ASN A O 1
ATOM 5019 N N . LEU A 1 666 ? -34.530 -3.960 23.410 1.00 33.34 666 LEU A N 1
ATOM 5020 C CA . LEU A 1 666 ? -33.898 -3.877 22.088 1.00 33.34 666 LEU A CA 1
ATOM 5021 C C . LEU A 1 666 ? -34.877 -4.360 21.001 1.00 33.34 666 LEU A C 1
ATOM 5023 O O . LEU A 1 666 ? -35.587 -5.341 21.236 1.00 33.34 666 LEU A O 1
ATOM 5027 N N . PRO A 1 667 ? -34.917 -3.729 19.811 1.00 31.44 667 PRO A N 1
ATOM 5028 C CA . PRO A 1 667 ? -35.641 -4.275 18.666 1.00 31.44 667 PRO A CA 1
ATOM 5029 C C . PRO A 1 667 ? -35.056 -5.642 18.261 1.00 31.44 667 PRO A C 1
ATOM 5031 O O . PRO A 1 667 ? -33.850 -5.864 18.351 1.00 31.44 667 PRO A O 1
ATOM 5034 N N . ASP A 1 668 ? -35.915 -6.572 17.835 1.00 32.12 668 ASP A N 1
ATOM 5035 C CA . ASP A 1 668 ? -35.555 -7.958 17.503 1.00 32.12 668 ASP A CA 1
ATOM 5036 C C . ASP A 1 668 ? -34.537 -8.010 16.340 1.00 32.12 668 ASP A C 1
ATOM 5038 O O . ASP A 1 668 ? -34.882 -7.849 15.171 1.00 32.12 668 ASP A O 1
ATOM 5042 N N . LEU A 1 669 ? -33.256 -8.237 16.656 1.00 35.28 669 LEU A N 1
ATOM 5043 C CA . LEU A 1 669 ? -32.141 -8.306 15.694 1.00 35.28 669 LEU A CA 1
ATOM 5044 C C . LEU A 1 669 ? -32.088 -9.628 14.897 1.00 35.28 669 LEU A C 1
ATOM 5046 O O . LEU A 1 669 ? -31.127 -9.882 14.171 1.00 35.28 669 LEU A O 1
ATOM 5050 N N . ARG A 1 670 ? -33.118 -10.481 14.979 1.00 36.34 670 ARG A N 1
ATOM 5051 C CA . ARG A 1 670 ? -33.195 -11.771 14.261 1.00 36.34 670 ARG A CA 1
ATOM 5052 C C . ARG A 1 670 ? -33.441 -11.661 12.748 1.00 36.34 670 ARG A C 1
ATOM 5054 O O . ARG A 1 670 ? -33.578 -12.687 12.087 1.00 36.34 670 ARG A O 1
ATOM 5061 N N . HIS A 1 671 ? -33.479 -10.453 12.187 1.00 32.62 671 HIS A N 1
ATOM 5062 C CA . HIS A 1 671 ? -33.673 -10.215 10.749 1.00 32.62 671 HIS A CA 1
ATOM 5063 C C . HIS A 1 671 ? -32.417 -9.772 9.988 1.00 32.62 671 HIS A C 1
ATOM 5065 O O . HIS A 1 671 ? -32.500 -9.502 8.793 1.00 32.62 671 HIS A O 1
ATOM 5071 N N . PHE A 1 672 ? -31.245 -9.766 10.626 1.00 33.91 672 PHE A N 1
ATOM 5072 C CA . PHE A 1 672 ? -29.988 -9.684 9.886 1.00 33.91 672 PHE A CA 1
ATOM 5073 C C . PHE A 1 672 ? -29.601 -11.066 9.337 1.00 33.91 672 PHE A C 1
ATOM 5075 O O . PHE A 1 672 ? -29.718 -12.057 10.067 1.00 33.91 672 PHE A O 1
ATOM 5082 N N . PRO A 1 673 ? -29.125 -11.168 8.080 1.00 26.62 673 PRO A N 1
ATOM 5083 C CA . PRO A 1 673 ? -28.518 -12.400 7.603 1.00 26.62 673 PRO A CA 1
ATOM 5084 C C . PRO A 1 673 ? -27.342 -12.720 8.525 1.00 26.62 673 PRO A C 1
ATOM 5086 O O . PRO A 1 673 ? -26.410 -11.927 8.660 1.00 26.62 673 PRO A O 1
ATOM 5089 N N . GLN A 1 674 ? -27.401 -13.869 9.202 1.00 27.42 674 GLN A N 1
ATOM 5090 C CA . GLN A 1 674 ? -26.214 -14.387 9.865 1.00 27.42 674 GLN A CA 1
ATOM 5091 C C . GLN A 1 674 ? -25.117 -14.511 8.799 1.00 27.42 674 GLN A C 1
ATOM 5093 O O . GLN A 1 674 ? -25.398 -15.052 7.723 1.00 27.42 674 GLN A O 1
ATOM 5098 N N . PRO A 1 675 ? -23.883 -14.041 9.056 1.00 28.94 675 PRO A N 1
ATOM 5099 C CA . PRO A 1 675 ? -22.766 -14.415 8.203 1.00 28.94 675 PRO A CA 1
ATOM 5100 C C . PRO A 1 675 ? -22.734 -15.950 8.126 1.00 28.94 675 PRO A C 1
ATOM 5102 O O . PRO A 1 675 ? -23.021 -16.602 9.140 1.00 28.94 675 PRO A O 1
ATOM 5105 N N . PRO A 1 676 ? -22.439 -16.547 6.954 1.00 27.75 676 PRO A N 1
ATOM 5106 C CA . PRO A 1 676 ? -22.352 -17.994 6.842 1.00 27.75 676 PRO A CA 1
ATOM 5107 C C . PRO A 1 676 ? -21.423 -18.488 7.943 1.00 27.75 676 PRO A C 1
ATOM 5109 O O . PRO A 1 676 ? -20.333 -17.940 8.123 1.00 27.75 676 PRO A O 1
ATOM 5112 N N . ALA A 1 677 ? -21.895 -19.466 8.721 1.00 25.67 677 ALA A N 1
ATOM 5113 C CA . ALA A 1 677 ? -21.122 -20.067 9.789 1.00 25.67 677 ALA A CA 1
ATOM 5114 C C . ALA A 1 677 ? -19.725 -20.372 9.248 1.00 25.67 677 ALA A C 1
ATOM 5116 O O . ALA A 1 677 ? -19.566 -21.196 8.347 1.00 25.67 677 ALA A O 1
ATOM 5117 N N . SER A 1 678 ? -18.733 -19.654 9.774 1.00 28.67 678 SER A N 1
ATOM 5118 C CA . SER A 1 678 ? -17.332 -20.010 9.648 1.00 28.67 678 SER A CA 1
ATOM 5119 C C . SER A 1 678 ? -17.244 -21.497 9.964 1.00 28.67 678 SER A C 1
ATOM 5121 O O . SER A 1 678 ? -17.508 -21.921 11.094 1.00 28.67 678 SER A O 1
ATOM 5123 N N . ALA A 1 679 ? -16.971 -22.299 8.937 1.00 26.19 679 ALA A N 1
ATOM 5124 C CA . ALA A 1 679 ? -16.572 -23.671 9.126 1.00 26.19 679 ALA A CA 1
ATOM 5125 C C . ALA A 1 679 ? -15.285 -23.605 9.944 1.00 26.19 679 ALA A C 1
ATOM 5127 O O . ALA A 1 679 ? -14.211 -23.326 9.412 1.00 26.19 679 ALA A O 1
ATOM 5128 N N . ALA A 1 680 ? -15.406 -23.812 11.255 1.00 26.00 680 ALA A N 1
ATOM 5129 C CA . ALA A 1 680 ? -14.267 -24.154 12.077 1.00 26.00 680 ALA A CA 1
ATOM 5130 C C . ALA A 1 680 ? -13.547 -25.309 11.357 1.00 26.00 680 ALA A C 1
ATOM 5132 O O . ALA A 1 680 ? -14.206 -26.306 11.034 1.00 26.00 680 ALA A O 1
ATOM 5133 N N . PRO A 1 681 ? -12.246 -25.191 11.041 1.00 27.88 681 PRO A N 1
ATOM 5134 C CA . PRO A 1 681 ? -11.516 -26.319 10.494 1.00 27.88 681 PRO A CA 1
ATOM 5135 C C . PRO A 1 681 ? -11.644 -27.462 11.499 1.00 27.88 681 PRO A C 1
ATOM 5137 O O . PRO A 1 681 ? -11.365 -27.287 12.688 1.00 27.88 681 PRO A O 1
ATOM 5140 N N . GLN A 1 682 ? -12.132 -28.617 11.037 1.00 27.36 682 GLN A N 1
ATOM 5141 C CA . GLN A 1 682 ? -12.110 -29.817 11.860 1.00 27.36 682 GLN A CA 1
ATOM 5142 C C . GLN A 1 682 ? -10.676 -30.020 12.367 1.00 27.36 682 GLN A C 1
ATOM 5144 O O . GLN A 1 682 ? -9.737 -29.887 11.576 1.00 27.36 682 GLN A O 1
ATOM 5149 N N . PRO A 1 683 ? -10.480 -30.317 13.662 1.00 25.77 683 PRO A N 1
ATOM 5150 C CA . PRO A 1 683 ? -9.153 -30.598 14.176 1.00 25.77 683 PRO A CA 1
ATOM 5151 C C . PRO A 1 683 ? -8.594 -31.801 13.415 1.00 25.77 683 PRO A C 1
ATOM 5153 O O . PRO A 1 683 ? -9.175 -32.888 13.432 1.00 25.77 683 PRO A O 1
ATOM 5156 N N . LEU A 1 684 ? -7.472 -31.595 12.723 1.00 29.89 684 LEU A N 1
ATOM 5157 C CA . LEU A 1 684 ? -6.692 -32.693 12.169 1.00 29.89 684 LEU A CA 1
ATOM 5158 C C . LEU A 1 684 ? -6.321 -33.647 13.320 1.00 29.89 684 LEU A C 1
ATOM 5160 O O . LEU A 1 684 ? -5.936 -33.177 14.397 1.00 29.89 684 LEU A O 1
ATOM 5164 N N . PRO A 1 685 ? -6.434 -34.973 13.126 1.00 28.97 685 PRO A N 1
ATOM 5165 C CA . PRO A 1 685 ? -6.024 -35.937 14.137 1.00 28.97 685 PRO A CA 1
ATOM 5166 C C . PRO A 1 685 ? -4.529 -35.760 14.461 1.00 28.97 685 PRO A C 1
ATOM 5168 O O . PRO A 1 685 ? -3.751 -35.358 13.590 1.00 28.97 685 PRO A O 1
ATOM 5171 N N . PRO A 1 686 ? -4.105 -36.042 15.707 1.00 27.36 686 PRO A N 1
ATOM 5172 C CA . PRO A 1 686 ? -2.748 -35.772 16.159 1.00 27.36 686 PRO A CA 1
ATOM 5173 C C . PRO A 1 686 ? -1.715 -36.500 15.295 1.00 27.36 686 PRO A C 1
ATOM 5175 O O . PRO A 1 686 ? -1.817 -37.701 15.032 1.00 27.36 686 PRO A O 1
ATOM 5178 N N . VAL A 1 687 ? -0.699 -35.741 14.880 1.00 29.77 687 VAL A N 1
ATOM 5179 C CA . VAL A 1 687 ? 0.437 -36.182 14.068 1.00 29.77 687 VAL A CA 1
ATOM 5180 C C . VAL A 1 687 ? 1.197 -37.285 14.803 1.00 29.77 687 VAL A C 1
ATOM 5182 O O . VAL A 1 687 ? 2.065 -37.040 15.634 1.00 29.77 687 VAL A O 1
ATOM 5185 N N . SER A 1 688 ? 0.869 -38.526 14.463 1.00 31.45 688 SER A N 1
ATOM 5186 C CA . SER A 1 688 ? 1.676 -39.707 14.750 1.00 31.45 688 SER A CA 1
ATOM 5187 C C . SER A 1 688 ? 1.625 -40.649 13.546 1.00 31.45 688 SER A C 1
ATOM 5189 O O . SER A 1 688 ? 0.910 -41.640 13.530 1.00 31.45 688 SER A O 1
ATOM 5191 N N . SER A 1 689 ? 2.352 -40.302 12.479 1.00 32.09 689 SER A N 1
ATOM 5192 C CA . SER A 1 689 ? 2.971 -41.272 11.553 1.00 32.09 689 SER A CA 1
ATOM 5193 C C . SER A 1 689 ? 3.721 -40.561 10.420 1.00 32.09 689 SER A C 1
ATOM 5195 O O . SER A 1 689 ? 3.267 -40.449 9.285 1.00 32.09 689 SER A O 1
ATOM 5197 N N . VAL A 1 690 ? 4.961 -40.158 10.710 1.00 38.25 690 VAL A N 1
ATOM 5198 C CA . VAL A 1 690 ? 5.977 -39.794 9.696 1.00 38.25 690 VAL A CA 1
ATOM 5199 C C . VAL A 1 690 ? 6.262 -40.968 8.727 1.00 38.25 690 VAL A C 1
ATOM 5201 O O . VAL A 1 690 ? 6.833 -40.790 7.656 1.00 38.25 690 VAL A O 1
ATOM 5204 N N . THR A 1 691 ? 5.792 -42.176 9.042 1.00 37.44 691 THR A N 1
ATOM 5205 C CA . THR A 1 691 ? 5.968 -43.397 8.248 1.00 37.44 691 THR A CA 1
ATOM 5206 C C . THR A 1 691 ? 4.999 -43.539 7.065 1.00 37.44 691 THR A C 1
ATOM 5208 O O . THR A 1 691 ? 5.377 -44.143 6.062 1.00 37.44 691 THR A O 1
ATOM 5211 N N . ALA A 1 692 ? 3.794 -42.955 7.108 1.00 35.00 692 ALA A N 1
ATOM 5212 C CA . ALA A 1 692 ? 2.802 -43.119 6.033 1.00 35.00 692 ALA A CA 1
ATOM 5213 C C . ALA A 1 692 ? 3.113 -42.255 4.794 1.00 35.00 692 ALA A C 1
ATOM 5215 O O . ALA A 1 692 ? 3.001 -42.722 3.660 1.00 35.00 692 ALA A O 1
ATOM 5216 N N . ALA A 1 693 ? 3.592 -41.023 5.001 1.00 35.56 693 ALA A N 1
ATOM 5217 C CA . ALA A 1 693 ? 3.996 -40.128 3.913 1.00 35.56 693 ALA A CA 1
ATOM 5218 C C . ALA A 1 693 ? 5.272 -40.615 3.198 1.00 35.56 693 ALA A C 1
ATOM 5220 O O . ALA A 1 693 ? 5.379 -40.506 1.977 1.00 35.56 693 ALA A O 1
ATOM 5221 N N . ALA A 1 694 ? 6.206 -41.231 3.934 1.00 39.25 694 ALA A N 1
ATOM 5222 C CA . ALA A 1 694 ? 7.403 -41.842 3.357 1.00 39.25 694 ALA A CA 1
ATOM 5223 C C . ALA A 1 694 ? 7.080 -43.100 2.523 1.00 39.25 694 ALA A C 1
ATOM 5225 O O . ALA A 1 694 ? 7.696 -43.320 1.481 1.00 39.25 694 ALA A O 1
ATOM 5226 N N . ALA A 1 695 ? 6.082 -43.895 2.930 1.00 41.16 695 ALA A N 1
ATOM 5227 C CA . ALA A 1 695 ? 5.629 -45.064 2.172 1.00 41.16 695 ALA A CA 1
ATOM 5228 C C . ALA A 1 695 ? 4.889 -44.678 0.876 1.00 41.16 695 ALA A C 1
ATOM 5230 O O . ALA A 1 695 ? 5.119 -45.292 -0.165 1.00 41.16 695 ALA A O 1
ATOM 5231 N N . ALA A 1 696 ? 4.069 -43.621 0.907 1.00 41.94 696 ALA A N 1
ATOM 5232 C CA . ALA A 1 696 ? 3.379 -43.107 -0.280 1.00 41.94 696 ALA A CA 1
ATOM 5233 C C . ALA A 1 696 ? 4.347 -42.458 -1.289 1.00 41.94 696 ALA A C 1
ATOM 5235 O O . ALA A 1 696 ? 4.227 -42.689 -2.492 1.00 41.94 696 ALA A O 1
ATOM 5236 N N . ALA A 1 697 ? 5.352 -41.714 -0.810 1.00 43.19 697 ALA A N 1
ATOM 5237 C CA . ALA A 1 697 ? 6.392 -41.135 -1.663 1.00 43.19 697 ALA A CA 1
ATOM 5238 C C . ALA A 1 697 ? 7.287 -42.210 -2.305 1.00 43.19 697 ALA A C 1
ATOM 5240 O O . ALA A 1 697 ? 7.637 -42.098 -3.479 1.00 43.19 697 ALA A O 1
ATOM 5241 N N . LYS A 1 698 ? 7.596 -43.289 -1.571 1.00 50.97 698 LYS A N 1
ATOM 5242 C CA . LYS A 1 698 ? 8.343 -44.436 -2.105 1.00 50.97 698 LYS A CA 1
ATOM 5243 C C . LYS A 1 698 ? 7.525 -45.226 -3.134 1.00 50.97 698 LYS A C 1
ATOM 5245 O O . LYS A 1 698 ? 8.034 -45.506 -4.209 1.00 50.97 698 LYS A O 1
ATOM 5250 N N . SER A 1 699 ? 6.237 -45.466 -2.877 1.00 48.47 699 SER A N 1
ATOM 5251 C CA . SER A 1 699 ? 5.340 -46.121 -3.843 1.00 48.47 699 SER A CA 1
ATOM 5252 C C . SER A 1 699 ? 5.143 -45.309 -5.131 1.00 48.47 699 SER A C 1
ATOM 5254 O O . SER A 1 699 ? 4.976 -45.898 -6.197 1.00 48.47 699 SER A O 1
ATOM 5256 N N . ALA A 1 700 ? 5.162 -43.973 -5.057 1.00 41.38 700 ALA A N 1
ATOM 5257 C CA . ALA A 1 700 ? 5.075 -43.099 -6.229 1.00 41.38 700 ALA A CA 1
ATOM 5258 C C . ALA A 1 700 ? 6.397 -43.040 -7.019 1.00 41.38 700 ALA A C 1
ATOM 5260 O O . ALA A 1 700 ? 6.371 -43.009 -8.250 1.00 41.38 700 ALA A O 1
ATOM 5261 N N . ALA A 1 701 ? 7.542 -43.080 -6.329 1.00 46.75 701 ALA A N 1
ATOM 5262 C CA . ALA A 1 701 ? 8.860 -43.177 -6.956 1.00 46.75 701 ALA A CA 1
ATOM 5263 C C . ALA A 1 701 ? 9.073 -44.540 -7.640 1.00 46.75 701 ALA A C 1
ATOM 5265 O O . ALA A 1 701 ? 9.552 -44.582 -8.772 1.00 46.75 701 ALA A O 1
ATOM 5266 N N . ASP A 1 702 ? 8.631 -45.634 -7.012 1.00 49.69 702 ASP A N 1
ATOM 5267 C CA . ASP A 1 702 ? 8.709 -46.987 -7.574 1.00 49.69 702 ASP A CA 1
ATOM 5268 C C . ASP A 1 702 ? 7.753 -47.154 -8.777 1.00 49.69 702 ASP A C 1
ATOM 5270 O O . ASP A 1 702 ? 8.109 -47.780 -9.777 1.00 49.69 702 ASP A O 1
ATOM 5274 N N . ALA A 1 703 ? 6.575 -46.511 -8.754 1.00 43.97 703 ALA A N 1
ATOM 5275 C CA . ALA A 1 703 ? 5.659 -46.464 -9.900 1.00 43.97 703 ALA A CA 1
ATOM 5276 C C . ALA A 1 703 ? 6.199 -45.616 -11.070 1.00 43.97 703 ALA A C 1
ATOM 5278 O O . ALA A 1 703 ? 5.967 -45.950 -12.233 1.00 43.97 703 ALA A O 1
ATOM 5279 N N . MET A 1 704 ? 6.947 -44.542 -10.787 1.00 39.38 704 MET A N 1
ATOM 5280 C CA . MET A 1 704 ? 7.631 -43.753 -11.819 1.00 39.38 704 MET A CA 1
ATOM 5281 C C . MET A 1 704 ? 8.852 -44.478 -12.396 1.00 39.38 704 MET A C 1
ATOM 5283 O O . MET A 1 704 ? 9.076 -44.386 -13.601 1.00 39.38 704 MET A O 1
ATOM 5287 N N . ALA A 1 705 ? 9.593 -45.244 -11.590 1.00 39.50 705 ALA A N 1
ATOM 5288 C CA . ALA A 1 705 ? 10.682 -46.092 -12.076 1.00 39.50 705 ALA A CA 1
ATOM 5289 C C . ALA A 1 705 ? 10.156 -47.214 -12.994 1.00 39.50 705 ALA A C 1
ATOM 5291 O O . ALA A 1 705 ? 10.707 -47.434 -14.070 1.00 39.50 705 ALA A O 1
ATOM 5292 N N . ALA A 1 706 ? 9.017 -47.830 -12.650 1.00 39.81 706 ALA A N 1
ATOM 5293 C CA . ALA A 1 706 ? 8.363 -48.836 -13.492 1.00 39.81 706 ALA A CA 1
ATOM 5294 C C . ALA A 1 706 ? 7.791 -48.268 -14.811 1.00 39.81 706 ALA A C 1
ATOM 5296 O O . ALA A 1 706 ? 7.688 -48.988 -15.803 1.00 39.81 706 ALA A O 1
ATOM 5297 N N . ALA A 1 707 ? 7.445 -46.976 -14.858 1.00 38.16 707 ALA A N 1
ATOM 5298 C CA . ALA A 1 707 ? 6.946 -46.313 -16.067 1.00 38.16 707 ALA A CA 1
ATOM 5299 C C . ALA A 1 707 ? 8.059 -45.885 -17.049 1.00 38.16 707 ALA A C 1
ATOM 5301 O O . ALA A 1 707 ? 7.769 -45.594 -18.212 1.00 38.16 707 ALA A O 1
ATOM 5302 N N . VAL A 1 708 ? 9.324 -45.859 -16.610 1.00 36.28 708 VAL A N 1
ATOM 5303 C CA . VAL A 1 708 ? 10.480 -45.474 -17.441 1.00 36.28 708 VAL A CA 1
ATOM 5304 C C . VAL A 1 708 ? 11.090 -46.672 -18.187 1.00 36.28 708 VAL A C 1
ATOM 5306 O O . VAL A 1 708 ? 11.619 -46.480 -19.281 1.00 36.28 708 VAL A O 1
ATOM 5309 N N . ASP A 1 709 ? 10.893 -47.908 -17.717 1.00 33.31 709 ASP A N 1
ATOM 5310 C CA . ASP A 1 709 ? 11.419 -49.122 -18.373 1.00 33.31 709 ASP A CA 1
ATOM 5311 C C . ASP A 1 709 ? 10.531 -49.712 -19.492 1.00 33.31 709 ASP A C 1
ATOM 5313 O O . ASP A 1 709 ? 10.946 -50.620 -20.208 1.00 33.31 709 ASP A O 1
ATOM 5317 N N . VAL A 1 710 ? 9.335 -49.164 -19.746 1.00 33.06 710 VAL A N 1
ATOM 5318 C CA . VAL A 1 710 ? 8.427 -49.658 -20.814 1.00 33.06 710 VAL A CA 1
ATOM 5319 C C . VAL A 1 710 ? 8.655 -48.962 -22.171 1.00 33.06 710 VAL A C 1
ATOM 5321 O O . VAL A 1 710 ? 7.994 -49.266 -23.162 1.00 33.06 710 VAL A O 1
ATOM 5324 N N . LYS A 1 711 ? 9.633 -48.052 -22.282 1.00 31.75 711 LYS A N 1
ATOM 5325 C CA . LYS A 1 711 ? 9.918 -47.325 -23.539 1.00 31.75 711 LYS A CA 1
ATOM 5326 C C . LYS A 1 711 ? 11.151 -47.809 -24.311 1.00 31.75 711 LYS A C 1
ATOM 5328 O O . LYS A 1 711 ? 11.517 -47.182 -25.304 1.00 31.75 711 LYS A O 1
ATOM 5333 N N . ALA A 1 712 ? 11.747 -48.929 -23.900 1.00 32.88 712 ALA A N 1
ATOM 5334 C CA . ALA A 1 712 ? 12.944 -49.501 -24.514 1.00 32.88 712 ALA A CA 1
ATOM 5335 C C . ALA A 1 712 ? 12.773 -50.974 -24.940 1.00 32.88 712 ALA A C 1
ATOM 5337 O O . ALA A 1 712 ? 13.646 -51.788 -24.687 1.00 32.88 712 ALA A O 1
ATOM 5338 N N . ALA A 1 713 ? 11.670 -51.334 -25.604 1.00 30.45 713 ALA A N 1
ATOM 5339 C CA . ALA A 1 713 ? 11.614 -52.513 -26.479 1.00 30.45 713 ALA A CA 1
ATOM 5340 C C . ALA A 1 713 ? 10.332 -52.474 -27.318 1.00 30.45 713 ALA A C 1
ATOM 5342 O O . ALA A 1 713 ? 9.228 -52.565 -26.790 1.00 30.45 713 ALA A O 1
ATOM 5343 N N . GLY A 1 714 ? 10.467 -52.324 -28.633 1.00 26.58 714 GLY A N 1
ATOM 5344 C CA . GLY A 1 714 ? 9.325 -52.244 -29.536 1.00 26.58 714 GLY A CA 1
ATOM 5345 C C . GLY A 1 714 ? 9.701 -52.535 -30.980 1.00 26.58 714 GLY A C 1
ATOM 5346 O O . GLY A 1 714 ? 9.522 -51.680 -31.841 1.00 26.58 714 GLY A O 1
ATOM 5347 N N . SER A 1 715 ? 10.202 -53.741 -31.249 1.00 31.44 715 SER A N 1
ATOM 5348 C CA . SER A 1 715 ? 10.112 -54.349 -32.576 1.00 31.44 715 SER A CA 1
ATOM 5349 C C . SER A 1 715 ? 9.883 -55.854 -32.455 1.00 31.44 715 SER A C 1
ATOM 5351 O O . SER A 1 715 ? 10.642 -56.533 -31.776 1.00 31.44 715 SER A O 1
ATOM 5353 N N . GLU A 1 716 ? 8.877 -56.317 -33.198 1.00 27.95 716 GLU A N 1
ATOM 5354 C CA . GLU A 1 716 ? 8.559 -57.694 -33.600 1.00 27.95 716 GLU A CA 1
ATOM 5355 C C . GLU A 1 716 ? 7.403 -58.452 -32.918 1.00 27.95 716 GLU A C 1
ATOM 5357 O O . GLU A 1 716 ? 7.294 -58.593 -31.708 1.00 27.95 716 GLU A O 1
ATOM 5362 N N . ALA A 1 717 ? 6.606 -59.023 -33.832 1.00 27.88 717 ALA A N 1
ATOM 5363 C CA . ALA A 1 717 ? 5.778 -60.223 -33.750 1.00 27.88 717 ALA A CA 1
ATOM 5364 C C . ALA A 1 717 ? 4.329 -60.136 -33.222 1.00 27.88 717 ALA A C 1
ATOM 5366 O O . ALA A 1 717 ? 4.016 -60.182 -32.038 1.00 27.88 717 ALA A O 1
ATOM 5367 N N . ARG A 1 718 ? 3.417 -60.178 -34.208 1.00 30.83 718 ARG A N 1
ATOM 5368 C CA . ARG A 1 718 ? 2.050 -60.716 -34.133 1.00 30.83 718 ARG A CA 1
ATOM 5369 C C . ARG A 1 718 ? 2.047 -62.176 -33.645 1.00 30.83 718 ARG A C 1
ATOM 5371 O O . ARG A 1 718 ? 2.772 -62.979 -34.225 1.00 30.83 718 ARG A O 1
ATOM 5378 N N . ARG A 1 719 ? 1.069 -62.547 -32.807 1.00 30.44 719 ARG A N 1
ATOM 5379 C CA . ARG A 1 719 ? -0.013 -63.545 -33.045 1.00 30.44 719 ARG A CA 1
ATOM 5380 C C . ARG A 1 719 ? -0.532 -64.135 -31.717 1.00 30.44 719 ARG A C 1
ATOM 5382 O O . ARG A 1 719 ? 0.178 -64.167 -30.728 1.00 30.44 719 ARG A O 1
ATOM 5389 N N . THR A 1 720 ? -1.775 -64.623 -31.806 1.00 28.98 720 THR A N 1
ATOM 5390 C CA . THR A 1 720 ? -2.564 -65.485 -30.896 1.00 28.98 720 THR A CA 1
ATOM 5391 C C . THR A 1 720 ? -3.223 -64.867 -29.653 1.00 28.98 720 THR A C 1
ATOM 5393 O O . THR A 1 720 ? -2.573 -64.564 -28.663 1.00 28.98 720 THR A O 1
ATOM 5396 N N . ALA A 1 721 ? -4.561 -64.775 -29.730 1.00 26.77 721 ALA A N 1
ATOM 5397 C CA . ALA A 1 721 ? -5.514 -64.829 -28.611 1.00 26.77 721 ALA A CA 1
ATOM 5398 C C . ALA A 1 721 ? -5.590 -66.266 -28.030 1.00 26.77 721 ALA A C 1
ATOM 5400 O O . ALA A 1 721 ? -5.128 -67.189 -28.713 1.00 26.77 721 ALA A O 1
ATOM 5401 N N . PRO A 1 722 ? -6.110 -66.478 -26.801 1.00 38.00 722 PRO A N 1
ATOM 5402 C CA . PRO A 1 722 ? -7.566 -66.577 -26.521 1.00 38.00 722 PRO A CA 1
ATOM 5403 C C . PRO A 1 722 ? -7.982 -65.797 -25.242 1.00 38.00 722 PRO A C 1
ATOM 5405 O O . PRO A 1 722 ? -7.148 -65.526 -24.389 1.00 38.00 722 PRO A O 1
ATOM 5408 N N . GLU A 1 723 ? -9.153 -65.157 -25.136 1.00 28.47 723 GLU A N 1
ATOM 5409 C CA . GLU A 1 723 ? -10.535 -65.637 -24.886 1.00 28.47 723 GLU A CA 1
ATOM 5410 C C . GLU A 1 723 ? -10.809 -66.246 -23.485 1.00 28.47 723 GLU A C 1
ATOM 5412 O O . GLU A 1 723 ? -9.984 -66.992 -22.972 1.00 28.47 723 GLU A O 1
ATOM 5417 N N . VAL A 1 724 ? -12.024 -65.971 -22.949 1.00 26.89 724 VAL A N 1
ATOM 5418 C CA . VAL A 1 724 ? -12.685 -66.471 -21.702 1.00 26.89 724 VAL A CA 1
ATOM 5419 C C . VAL A 1 724 ? -12.437 -65.592 -20.440 1.00 26.89 724 VAL A C 1
ATOM 5421 O O . VAL A 1 724 ? -11.297 -65.347 -20.087 1.00 26.89 724 VAL A O 1
ATOM 5424 N N . ASN A 1 725 ? -13.396 -65.052 -19.661 1.00 25.86 725 ASN A N 1
ATOM 5425 C CA . ASN A 1 725 ? -14.858 -65.177 -19.572 1.00 25.86 725 ASN A CA 1
ATOM 5426 C C . ASN A 1 725 ? -15.520 -63.918 -18.956 1.00 25.86 725 ASN A C 1
ATOM 5428 O O . ASN A 1 725 ? -14.937 -63.224 -18.127 1.00 25.86 725 ASN A O 1
ATOM 5432 N N . LYS A 1 726 ? -16.783 -63.699 -19.340 1.00 29.12 726 LYS A N 1
ATOM 5433 C CA . LYS A 1 726 ? -17.769 -62.736 -18.808 1.00 29.12 726 LYS A CA 1
ATOM 5434 C C . LYS A 1 726 ? -18.300 -63.146 -17.421 1.00 29.12 726 LYS A C 1
ATOM 5436 O O . LYS A 1 726 ? -18.293 -64.333 -17.123 1.00 29.12 726 LYS A O 1
ATOM 5441 N N . ILE A 1 727 ? -18.868 -62.182 -16.675 1.00 24.14 727 ILE A N 1
ATOM 5442 C CA . ILE A 1 727 ? -20.233 -62.150 -16.066 1.00 24.14 727 ILE A CA 1
ATOM 5443 C C . ILE A 1 727 ? -20.345 -60.815 -15.265 1.00 24.14 727 ILE A C 1
ATOM 5445 O O . ILE A 1 727 ? -19.498 -60.559 -14.420 1.00 24.14 727 ILE A O 1
ATOM 5449 N N . GLN A 1 728 ? -21.131 -59.802 -15.690 1.00 24.23 728 GLN A N 1
ATOM 5450 C CA . GLN A 1 728 ? -22.580 -59.542 -15.438 1.00 24.23 728 GLN A CA 1
ATOM 5451 C C . GLN A 1 728 ? -22.866 -59.176 -13.953 1.00 24.23 728 GLN A C 1
ATOM 5453 O O . GLN A 1 728 ? -22.506 -59.948 -13.081 1.00 24.23 728 GLN A O 1
ATOM 5458 N N . TYR A 1 729 ? -23.429 -58.021 -13.552 1.00 22.02 729 TYR A N 1
ATOM 5459 C CA . TYR A 1 729 ? -24.746 -57.438 -13.879 1.00 22.02 729 TYR A CA 1
ATOM 5460 C C . TYR A 1 729 ? -24.850 -55.932 -13.495 1.00 22.02 729 TYR A C 1
ATOM 5462 O O . TYR A 1 729 ? -24.188 -55.466 -12.572 1.00 22.02 729 TYR A O 1
ATOM 5470 N N . SER A 1 730 ? -25.727 -55.206 -14.201 1.00 24.53 730 SER A N 1
ATOM 5471 C CA . SER A 1 730 ? -26.206 -53.811 -14.005 1.00 24.53 730 SER A CA 1
ATOM 5472 C C . SER A 1 730 ? -27.448 -53.745 -13.061 1.00 24.53 730 SER A C 1
ATOM 5474 O O . SER A 1 730 ? -27.825 -54.795 -12.547 1.00 24.53 730 SER A O 1
ATOM 5476 N N . PRO A 1 731 ? -28.280 -52.671 -13.039 1.00 45.47 731 PRO A N 1
ATOM 5477 C CA . PRO A 1 731 ? -28.176 -51.292 -12.510 1.00 45.47 731 PRO A CA 1
ATOM 5478 C C . PRO A 1 731 ? -29.222 -51.036 -11.365 1.00 45.47 731 PRO A C 1
ATOM 5480 O O . PRO A 1 731 ? -29.773 -52.001 -10.838 1.00 45.47 731 PRO A O 1
ATOM 5483 N N . PRO A 1 732 ? -29.552 -49.779 -10.972 1.00 30.91 732 PRO A N 1
ATOM 5484 C CA . PRO A 1 732 ? -30.721 -49.165 -11.613 1.00 30.91 732 PRO A CA 1
ATOM 5485 C C . PRO A 1 732 ? -30.625 -47.653 -11.890 1.00 30.91 732 PRO A C 1
ATOM 5487 O O . PRO A 1 732 ? -29.832 -46.899 -11.333 1.00 30.91 732 PRO A O 1
ATOM 5490 N N . VAL A 1 733 ? -31.508 -47.267 -12.804 1.00 29.84 733 VAL A N 1
ATOM 5491 C CA . VAL A 1 733 ? -31.829 -45.940 -13.323 1.00 29.84 733 VAL A CA 1
ATOM 5492 C C . VAL A 1 733 ? -32.589 -45.114 -12.280 1.00 29.84 733 VAL A C 1
ATOM 5494 O O . VAL A 1 733 ? -33.584 -45.589 -11.742 1.00 29.84 733 VAL A O 1
ATOM 5497 N N . HIS A 1 734 ? -32.216 -43.843 -12.106 1.00 25.16 734 HIS A N 1
ATOM 5498 C CA . HIS A 1 734 ? -33.188 -42.781 -11.844 1.00 25.16 734 HIS A CA 1
ATOM 5499 C C . HIS A 1 734 ? -32.786 -41.483 -12.555 1.00 25.16 734 HIS A C 1
ATOM 5501 O O . HIS A 1 734 ? -31.668 -40.992 -12.429 1.00 25.16 734 HIS A O 1
ATOM 5507 N N . ASN A 1 735 ? -33.738 -40.965 -13.330 1.00 30.14 735 ASN A N 1
ATOM 5508 C CA . ASN A 1 735 ? -33.726 -39.666 -13.991 1.00 30.14 735 ASN A CA 1
ATOM 5509 C C . ASN A 1 735 ? -33.733 -38.517 -12.972 1.00 30.14 735 ASN A C 1
ATOM 5511 O O . ASN A 1 735 ? -34.657 -38.428 -12.166 1.00 30.14 735 ASN A O 1
ATOM 5515 N N . SER A 1 736 ? -32.819 -37.561 -13.134 1.00 26.28 736 SER A N 1
ATOM 5516 C CA . SER A 1 736 ? -33.072 -36.148 -12.833 1.00 26.28 736 SER A CA 1
ATOM 5517 C C . SER A 1 736 ? -32.179 -35.271 -13.716 1.00 26.28 736 SER A C 1
ATOM 5519 O O . SER A 1 736 ? -30.964 -35.211 -13.539 1.00 26.28 736 SER A O 1
ATOM 5521 N N . ASN A 1 737 ? -32.809 -34.625 -14.698 1.00 31.78 737 ASN A N 1
ATOM 5522 C CA . ASN A 1 737 ? -32.228 -33.585 -15.541 1.00 31.78 737 ASN A CA 1
ATOM 5523 C C . ASN A 1 737 ? -31.881 -32.348 -14.704 1.00 31.78 737 ASN A C 1
ATOM 5525 O O . ASN A 1 737 ? -32.701 -31.903 -13.904 1.00 31.78 737 ASN A O 1
ATOM 5529 N N . GLY A 1 738 ? -30.709 -31.762 -14.961 1.00 35.56 738 GLY A N 1
ATOM 5530 C CA . GLY A 1 738 ? -30.319 -30.456 -14.422 1.00 35.56 738 GLY A CA 1
ATOM 5531 C C . GLY A 1 738 ? -28.856 -30.346 -13.995 1.00 35.56 738 GLY A C 1
ATOM 5532 O O . GLY A 1 738 ? -28.583 -29.789 -12.940 1.00 35.56 738 GLY A O 1
ATOM 5533 N N . ALA A 1 739 ? -27.901 -30.877 -14.767 1.00 29.75 739 ALA A N 1
ATOM 5534 C CA . ALA A 1 739 ? -26.487 -30.625 -14.497 1.00 29.75 739 ALA A CA 1
ATOM 5535 C C . ALA A 1 739 ? -26.067 -29.300 -15.148 1.00 29.75 739 ALA A C 1
ATOM 5537 O O . ALA A 1 739 ? -26.004 -29.187 -16.374 1.00 29.75 739 ALA A O 1
ATOM 5538 N N . ALA A 1 740 ? -25.793 -28.298 -14.312 1.00 34.50 740 ALA A N 1
ATOM 5539 C CA . ALA A 1 740 ? -25.154 -27.056 -14.716 1.00 34.50 740 ALA A CA 1
ATOM 5540 C C . ALA A 1 740 ? -23.801 -27.368 -15.374 1.00 34.50 740 ALA A C 1
ATOM 5542 O O . ALA A 1 740 ? -22.885 -27.897 -14.743 1.00 34.50 740 ALA A O 1
ATOM 5543 N N . VAL A 1 741 ? -23.686 -27.051 -16.662 1.00 40.53 741 VAL A N 1
ATOM 5544 C CA . VAL A 1 741 ? -22.405 -27.028 -17.369 1.00 40.53 741 VAL A CA 1
ATOM 5545 C C . VAL A 1 741 ? -21.568 -25.915 -16.743 1.00 40.53 741 VAL A C 1
ATOM 5547 O O . VAL A 1 741 ? -22.061 -24.800 -16.577 1.00 40.53 741 VAL A O 1
ATOM 5550 N N . SER A 1 742 ? -20.321 -26.207 -16.364 1.00 47.00 742 SER A N 1
ATOM 5551 C CA . SER A 1 742 ? -19.468 -25.198 -15.736 1.00 47.00 742 SER A CA 1
ATOM 5552 C C . SER A 1 742 ? -19.284 -23.988 -16.673 1.00 47.00 742 SER A C 1
ATOM 5554 O O . SER A 1 742 ? -19.164 -24.173 -17.891 1.00 47.00 742 SER A O 1
ATOM 5556 N N . PRO A 1 743 ? -19.199 -22.753 -16.142 1.00 42.72 743 PRO A N 1
ATOM 5557 C CA . PRO A 1 743 ? -18.946 -21.549 -16.944 1.00 42.72 743 PRO A CA 1
ATOM 5558 C C . PRO A 1 743 ? -17.698 -21.677 -17.833 1.00 42.72 743 PRO A C 1
ATOM 5560 O O . PRO A 1 743 ? -17.627 -21.128 -18.929 1.00 42.72 743 PRO A O 1
ATOM 5563 N N . GLN A 1 744 ? -16.730 -22.480 -17.389 1.00 38.19 744 GLN A N 1
ATOM 5564 C CA . GLN A 1 744 ? -15.490 -22.763 -18.102 1.00 38.19 744 GLN A CA 1
ATOM 5565 C C . GLN A 1 744 ? -15.708 -23.657 -19.337 1.00 38.19 744 GLN A C 1
ATOM 5567 O O . GLN A 1 744 ? -15.077 -23.442 -20.370 1.00 38.19 744 GLN A O 1
ATOM 5572 N N . ALA A 1 745 ? -16.639 -24.614 -19.274 1.00 45.62 745 ALA A N 1
ATOM 5573 C CA . ALA A 1 745 ? -17.014 -25.447 -20.416 1.00 45.62 745 ALA A CA 1
ATOM 5574 C C . ALA A 1 745 ? -17.869 -24.676 -21.442 1.00 45.62 745 ALA A C 1
ATOM 5576 O O . ALA A 1 745 ? -17.668 -24.848 -22.645 1.00 45.62 745 ALA A O 1
ATOM 5577 N N . GLN A 1 746 ? -18.742 -23.764 -20.994 1.00 44.19 746 GLN A N 1
ATOM 5578 C CA . GLN A 1 746 ? -19.466 -22.847 -21.890 1.00 44.19 746 GLN A CA 1
ATOM 5579 C C . GLN A 1 746 ? -18.524 -21.867 -22.603 1.00 44.19 746 GLN A C 1
ATOM 5581 O O . GLN A 1 746 ? -18.669 -21.650 -23.806 1.00 44.19 746 GLN A O 1
ATOM 5586 N N . LEU A 1 747 ? -17.516 -21.335 -21.904 1.00 46.31 747 LEU A N 1
ATOM 5587 C CA . LEU A 1 747 ? -16.511 -20.455 -22.503 1.00 46.31 747 LEU A CA 1
ATOM 5588 C C . LEU A 1 747 ? -15.667 -21.190 -23.560 1.00 46.31 747 LEU A C 1
ATOM 5590 O O . LEU A 1 747 ? -15.454 -20.670 -24.654 1.00 46.31 747 LEU A O 1
ATOM 5594 N N . LEU A 1 748 ? -15.239 -22.425 -23.280 1.00 45.25 748 LEU A N 1
ATOM 5595 C CA . LEU A 1 748 ? -14.490 -23.244 -24.243 1.00 45.25 748 LEU A CA 1
ATOM 5596 C C . LEU A 1 748 ? -15.333 -23.621 -25.471 1.00 45.25 748 LEU A C 1
ATOM 5598 O O . LEU A 1 748 ? -14.818 -23.627 -26.591 1.00 45.25 748 LEU A O 1
ATOM 5602 N N . GLN A 1 749 ? -16.633 -23.865 -25.289 1.00 53.81 749 GLN A N 1
ATOM 5603 C CA . GLN A 1 749 ? -17.552 -24.122 -26.395 1.00 53.81 749 GLN A CA 1
ATOM 5604 C C . GLN A 1 749 ? -17.769 -22.867 -27.259 1.00 53.81 749 GLN A C 1
ATOM 5606 O O . GLN A 1 749 ? -17.719 -22.958 -28.486 1.00 53.81 749 GLN A O 1
ATOM 5611 N N . GLN A 1 750 ? -17.926 -21.686 -26.651 1.00 50.00 750 GLN A N 1
ATOM 5612 C CA . GLN A 1 750 ? -18.055 -20.418 -27.383 1.00 50.00 750 GLN A CA 1
ATOM 5613 C C . GLN A 1 750 ? -16.770 -20.042 -28.139 1.00 50.00 750 GLN A C 1
ATOM 5615 O O . GLN A 1 750 ? -16.839 -19.624 -29.297 1.00 50.00 750 GLN A O 1
ATOM 5620 N N . LEU A 1 751 ? -15.596 -20.271 -27.543 1.00 46.59 751 LEU A N 1
ATOM 5621 C CA . LEU A 1 751 ? -14.304 -20.060 -28.206 1.00 46.59 751 LEU A CA 1
ATOM 5622 C C . LEU A 1 751 ? -14.082 -21.043 -29.365 1.00 46.59 751 LEU A C 1
ATOM 5624 O O . LEU A 1 751 ? -13.583 -20.646 -30.418 1.00 46.59 751 LEU A O 1
ATOM 5628 N N . SER A 1 752 ? -14.516 -22.301 -29.224 1.00 52.47 752 SER A N 1
ATOM 5629 C CA . SER A 1 752 ? -14.482 -23.278 -30.319 1.00 52.47 752 SER A CA 1
ATOM 5630 C C . SER A 1 752 ? -15.385 -22.870 -31.487 1.00 52.47 752 SER A C 1
ATOM 5632 O O . SER A 1 752 ? -14.997 -23.058 -32.641 1.00 52.47 752 SER A O 1
ATOM 5634 N N . ILE A 1 753 ? -16.569 -22.312 -31.214 1.00 61.38 753 ILE A N 1
ATOM 5635 C CA . ILE A 1 753 ? -17.493 -21.830 -32.252 1.00 61.38 753 ILE A CA 1
ATOM 5636 C C . ILE A 1 753 ? -16.895 -20.611 -32.970 1.00 61.38 753 ILE A C 1
ATOM 5638 O O . ILE A 1 753 ? -16.873 -20.583 -34.201 1.00 61.38 753 ILE A O 1
ATOM 5642 N N . GLY A 1 754 ? -16.329 -19.653 -32.227 1.00 55.50 754 GLY A N 1
ATOM 5643 C CA . GLY A 1 754 ? -15.650 -18.485 -32.801 1.00 55.50 754 GLY A CA 1
ATOM 5644 C C . GLY A 1 754 ? -14.446 -18.859 -33.674 1.00 55.50 754 GLY A C 1
ATOM 5645 O O . GLY A 1 754 ? -14.301 -18.346 -34.785 1.00 55.50 754 GLY A O 1
ATOM 5646 N N . TYR A 1 755 ? -13.627 -19.815 -33.225 1.00 48.25 755 TYR A N 1
ATOM 5647 C CA . TYR A 1 755 ? -12.487 -20.323 -33.992 1.00 48.25 755 TYR A CA 1
ATOM 5648 C C . TYR A 1 755 ? -12.921 -21.025 -35.289 1.00 48.25 755 TYR A C 1
ATOM 5650 O O . TYR A 1 755 ? -12.334 -20.797 -36.350 1.00 48.25 755 TYR A O 1
ATOM 5658 N N . ASN A 1 756 ? -13.988 -21.829 -35.237 1.00 54.53 756 ASN A N 1
ATOM 5659 C CA . ASN A 1 756 ? -14.515 -22.521 -36.413 1.00 54.53 756 ASN A CA 1
ATOM 5660 C C . ASN A 1 756 ? -15.148 -21.552 -37.426 1.00 54.53 756 ASN A C 1
ATOM 5662 O O . ASN A 1 756 ? -14.915 -21.714 -38.624 1.00 54.53 756 ASN A O 1
ATOM 5666 N N . MET A 1 757 ? -15.851 -20.505 -36.973 1.00 49.41 757 MET A N 1
ATOM 5667 C CA . MET A 1 757 ? -16.368 -19.456 -37.864 1.00 49.41 757 MET A CA 1
ATOM 5668 C C . MET A 1 757 ? -15.242 -18.664 -38.536 1.00 49.41 757 MET A C 1
ATOM 5670 O O . MET A 1 757 ? -15.296 -18.426 -39.742 1.00 49.41 757 MET A O 1
ATOM 5674 N N . HIS A 1 758 ? -14.182 -18.315 -37.799 1.00 55.53 758 HIS A N 1
ATOM 5675 C CA . HIS A 1 758 ? -13.032 -17.610 -38.371 1.00 55.53 758 HIS A CA 1
ATOM 5676 C C . HIS A 1 758 ? -12.295 -18.465 -39.417 1.00 55.53 758 HIS A C 1
ATOM 5678 O O . HIS A 1 758 ? -11.924 -17.977 -40.487 1.00 55.53 758 HIS A O 1
ATO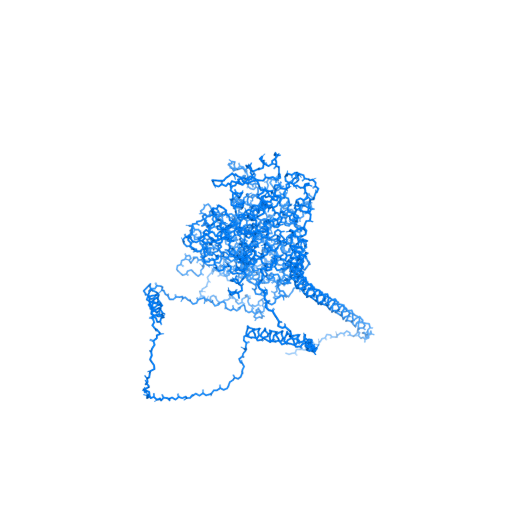M 5684 N N . ARG A 1 759 ? -12.150 -19.772 -39.158 1.00 58.03 759 ARG A N 1
ATOM 5685 C CA . ARG A 1 759 ? -11.564 -20.729 -40.109 1.00 58.03 759 ARG A CA 1
ATOM 5686 C C . ARG A 1 759 ? -12.425 -20.899 -41.365 1.00 58.03 759 ARG A C 1
ATOM 5688 O O . ARG A 1 759 ? -11.881 -20.966 -42.466 1.00 58.03 759 ARG A O 1
ATOM 5695 N N . GLN A 1 760 ? -13.749 -20.931 -41.220 1.00 55.09 760 GLN A N 1
ATOM 5696 C CA . GLN A 1 760 ? -14.684 -21.022 -42.345 1.00 55.09 760 GLN A CA 1
ATOM 5697 C C . GLN A 1 760 ? -14.670 -19.741 -43.199 1.00 55.09 760 GLN A C 1
ATOM 5699 O O . GLN A 1 760 ? -14.705 -19.815 -44.427 1.00 55.09 760 GLN A O 1
ATOM 5704 N N . GLN A 1 761 ? -14.514 -18.574 -42.566 1.00 55.59 761 GLN A N 1
ATOM 5705 C CA . GLN A 1 761 ? -14.383 -17.286 -43.250 1.00 55.59 761 GLN A CA 1
ATOM 5706 C C . GLN A 1 761 ? -13.055 -17.168 -44.022 1.00 55.59 761 GLN A C 1
ATOM 5708 O O . GLN A 1 761 ? -13.048 -16.692 -45.156 1.00 55.59 761 GLN A O 1
ATOM 5713 N N . GLN A 1 762 ? -11.945 -17.682 -43.474 1.00 52.09 762 GLN A N 1
ATOM 5714 C CA . GLN A 1 762 ? -10.673 -17.779 -44.208 1.00 52.09 762 GLN A CA 1
ATOM 5715 C C . GLN A 1 762 ? -10.756 -18.740 -45.404 1.00 52.09 762 GLN A C 1
ATOM 5717 O O . GLN A 1 762 ? -10.204 -18.449 -46.464 1.00 52.09 762 GLN A O 1
ATOM 5722 N N . GLN A 1 763 ? -11.474 -19.860 -45.275 1.00 56.72 763 GLN A N 1
ATOM 5723 C CA . GLN A 1 763 ? -11.679 -20.793 -46.389 1.00 56.72 763 GLN A CA 1
ATOM 5724 C C . GLN A 1 763 ? -12.548 -20.191 -47.503 1.00 56.72 763 GLN A C 1
ATOM 5726 O O . GLN A 1 763 ? -12.254 -20.406 -48.678 1.00 56.72 763 GLN A O 1
ATOM 5731 N N . GLN A 1 764 ? -13.558 -19.381 -47.165 1.00 52.94 764 GLN A N 1
ATOM 5732 C CA . GLN A 1 764 ? -14.351 -18.646 -48.159 1.00 52.94 764 GLN A CA 1
ATOM 5733 C C . GLN A 1 764 ? -13.528 -17.572 -48.887 1.00 52.94 764 GLN A C 1
ATOM 5735 O O . GLN A 1 764 ? -13.652 -17.433 -50.102 1.00 52.94 764 GLN A O 1
ATOM 5740 N N . GLN A 1 765 ? -12.627 -16.873 -48.189 1.00 54.62 765 GLN A N 1
ATOM 5741 C CA . GLN A 1 765 ? -11.730 -15.891 -48.815 1.00 54.62 765 GLN A CA 1
ATOM 5742 C C . GLN A 1 765 ? -10.692 -16.548 -49.740 1.00 54.62 765 GLN A C 1
ATOM 5744 O O . GLN A 1 765 ? -10.372 -15.997 -50.791 1.00 54.62 765 GLN A O 1
ATOM 5749 N N . GLN A 1 766 ? -10.223 -17.759 -49.419 1.00 50.78 766 GLN A N 1
ATOM 5750 C CA . GLN A 1 766 ? -9.330 -18.525 -50.301 1.00 50.78 766 GLN A CA 1
ATOM 5751 C C . GLN A 1 766 ? -10.036 -19.068 -51.553 1.00 50.78 766 GLN A C 1
ATOM 5753 O O . GLN A 1 766 ? -9.397 -19.229 -52.593 1.00 50.78 766 GLN A O 1
ATOM 5758 N N . GLN A 1 767 ? -11.348 -19.316 -51.492 1.00 47.75 767 GLN A N 1
ATOM 5759 C CA . GLN A 1 767 ? -12.134 -19.737 -52.658 1.00 47.75 767 GLN A CA 1
ATOM 5760 C C . GLN A 1 767 ? -12.482 -18.573 -53.600 1.00 47.75 767 GLN A C 1
ATOM 5762 O O . GLN A 1 767 ? -12.653 -18.799 -54.794 1.00 47.75 767 GLN A O 1
ATOM 5767 N N . GLN A 1 768 ? -12.512 -17.332 -53.103 1.00 44.03 768 GLN A N 1
ATOM 5768 C CA . GLN A 1 768 ? -12.792 -16.135 -53.911 1.00 44.03 768 GLN A CA 1
ATOM 5769 C C . GLN A 1 768 ? -11.556 -15.562 -54.639 1.00 44.03 768 GLN A C 1
ATOM 5771 O O . GLN A 1 768 ? -11.691 -14.630 -55.426 1.00 44.03 768 GLN A O 1
ATOM 5776 N N . GLY A 1 769 ? -10.359 -16.126 -54.424 1.00 40.56 769 GLY A N 1
ATOM 5777 C CA . GLY A 1 769 ? -9.086 -15.619 -54.959 1.00 40.56 769 GLY A CA 1
ATOM 5778 C C . GLY A 1 769 ? -8.485 -16.361 -56.164 1.00 40.56 769 GLY A C 1
ATOM 5779 O O . GLY A 1 769 ? -7.309 -16.149 -56.455 1.00 40.56 769 GLY A O 1
ATOM 5780 N N . ARG A 1 770 ? -9.213 -17.245 -56.864 1.00 30.97 770 ARG A N 1
ATOM 5781 C CA . ARG A 1 770 ? -8.681 -17.926 -58.067 1.00 30.97 770 ARG A CA 1
ATOM 5782 C C . ARG A 1 770 ? -9.078 -17.206 -59.361 1.00 30.97 770 ARG A C 1
ATOM 5784 O O . ARG A 1 770 ? -10.221 -17.297 -59.793 1.00 30.97 770 ARG A O 1
ATOM 5791 N N . LEU A 1 771 ? -8.105 -16.555 -60.001 1.00 35.78 771 LEU A N 1
ATOM 5792 C CA . LEU A 1 771 ? -8.153 -16.154 -61.416 1.00 35.78 771 LEU A CA 1
ATOM 5793 C C . LEU A 1 771 ? -7.840 -17.357 -62.340 1.00 35.78 771 LEU A C 1
ATOM 5795 O O . LEU A 1 771 ? -7.184 -18.304 -61.894 1.00 35.78 771 LEU A O 1
ATOM 5799 N N . PRO A 1 772 ? -8.321 -17.357 -63.601 1.00 35.81 772 PRO A N 1
ATOM 5800 C CA . PRO A 1 772 ? -8.252 -18.510 -64.502 1.00 35.81 772 PRO A CA 1
ATOM 5801 C C . PRO A 1 772 ? -6.852 -18.694 -65.123 1.00 35.81 772 PRO A C 1
ATOM 5803 O O . PRO A 1 772 ? -6.063 -17.747 -65.148 1.00 35.81 772 PRO A O 1
ATOM 5806 N N . PRO A 1 773 ? -6.522 -19.899 -65.633 1.00 34.56 773 PRO A N 1
ATOM 5807 C CA . PRO A 1 773 ? -5.209 -20.180 -66.208 1.00 34.56 773 PRO A CA 1
ATOM 5808 C C . PRO A 1 773 ? -5.055 -19.522 -67.592 1.00 34.56 773 PRO A C 1
ATOM 5810 O O . PRO A 1 773 ? -6.042 -19.421 -68.328 1.00 34.56 773 PRO A O 1
ATOM 5813 N N . PRO A 1 774 ? -3.841 -19.087 -67.978 1.00 32.22 774 PRO A N 1
ATOM 5814 C CA . PRO A 1 774 ? -3.619 -18.475 -69.279 1.00 32.22 774 PRO A CA 1
ATOM 5815 C C . PRO A 1 774 ? -3.617 -19.523 -70.399 1.00 32.22 774 PRO A C 1
ATOM 5817 O O . PRO A 1 774 ? -3.151 -20.651 -70.235 1.00 32.22 774 PRO A O 1
ATOM 5820 N N . GLN A 1 775 ? -4.174 -19.109 -71.536 1.00 30.61 775 GLN A N 1
ATOM 5821 C CA . GLN A 1 775 ? -4.330 -19.879 -72.764 1.00 30.61 775 GLN A CA 1
ATOM 5822 C C . GLN A 1 775 ? -2.982 -20.173 -73.445 1.00 30.61 775 GLN A C 1
ATOM 5824 O O . GLN A 1 775 ? -2.110 -19.312 -73.533 1.00 30.61 775 GLN A O 1
ATOM 5829 N N . LEU A 1 776 ? -2.867 -21.402 -73.949 1.00 37.25 776 LEU A N 1
ATOM 5830 C CA . LEU A 1 776 ? -1.864 -21.889 -74.900 1.00 37.25 776 LEU A CA 1
ATOM 5831 C C . LEU A 1 776 ? -2.191 -21.421 -76.328 1.00 37.25 776 LEU A C 1
ATOM 5833 O O . LEU A 1 776 ? -3.374 -21.346 -76.657 1.00 37.25 776 LEU A O 1
ATOM 5837 N N . CYS A 1 777 ? -1.152 -21.182 -77.148 1.00 28.33 777 CYS A N 1
ATOM 5838 C CA . CYS A 1 777 ? -1.004 -21.555 -78.580 1.00 28.33 777 CYS A CA 1
ATOM 5839 C C . CYS A 1 777 ? 0.084 -20.700 -79.283 1.00 28.33 777 CYS A C 1
ATOM 5841 O O . CYS A 1 777 ? 0.292 -19.562 -78.863 1.00 28.33 777 CYS A O 1
ATOM 5843 N N . PRO A 1 778 ? 0.644 -21.113 -80.445 1.00 45.12 778 PRO A N 1
ATOM 5844 C CA . PRO A 1 778 ? 0.913 -22.469 -80.938 1.00 45.12 778 PRO A CA 1
ATOM 5845 C C . PRO A 1 778 ? 2.358 -22.644 -81.494 1.00 45.12 778 PRO A C 1
ATOM 5847 O O . PRO A 1 778 ? 3.197 -21.752 -81.418 1.00 45.12 778 PRO A O 1
ATOM 5850 N N . ASP A 1 779 ? 2.592 -23.846 -82.018 1.00 32.62 779 ASP A N 1
ATOM 5851 C CA . ASP A 1 779 ? 3.820 -24.526 -82.450 1.00 32.62 779 ASP A CA 1
ATOM 5852 C C . ASP A 1 779 ? 4.694 -23.926 -83.591 1.00 32.62 779 ASP A C 1
ATOM 5854 O O . ASP A 1 779 ? 4.248 -23.087 -84.374 1.00 32.62 779 ASP A O 1
ATOM 5858 N N . VAL A 1 780 ? 5.869 -24.581 -83.752 1.00 33.00 780 VAL A N 1
ATOM 5859 C CA . VAL A 1 780 ? 6.626 -24.949 -84.993 1.00 33.00 780 VAL A CA 1
ATOM 5860 C C . VAL A 1 780 ? 7.900 -24.119 -85.319 1.00 33.00 780 VAL A C 1
ATOM 5862 O O . VAL A 1 780 ? 7.847 -22.897 -85.212 1.00 33.00 780 VAL A O 1
ATOM 5865 N N . PRO A 1 781 ? 9.008 -24.700 -85.864 1.00 45.28 781 PRO A N 1
ATOM 5866 C CA . PRO A 1 781 ? 9.569 -26.062 -85.775 1.00 45.28 781 PRO A CA 1
ATOM 5867 C C . PRO A 1 781 ? 11.037 -26.104 -85.280 1.00 45.28 781 PRO A C 1
ATOM 5869 O O . PRO A 1 781 ? 11.724 -25.094 -85.151 1.00 45.28 781 PRO A O 1
ATOM 5872 N N . ALA A 1 782 ? 11.500 -27.334 -85.058 1.00 41.34 782 ALA A N 1
ATOM 5873 C CA . ALA A 1 782 ? 12.896 -27.722 -84.919 1.00 41.34 782 ALA A CA 1
ATOM 5874 C C . ALA A 1 782 ? 13.710 -27.473 -86.199 1.00 41.34 782 ALA A C 1
ATOM 5876 O O . ALA A 1 782 ? 13.207 -27.733 -87.288 1.00 41.34 782 ALA A O 1
ATOM 5877 N N . ASP A 1 783 ? 14.975 -27.089 -86.026 1.00 32.69 783 ASP A N 1
ATOM 5878 C CA . ASP A 1 783 ? 16.052 -27.476 -86.931 1.00 32.69 783 ASP A CA 1
ATOM 5879 C C . ASP A 1 783 ? 17.313 -27.817 -86.129 1.00 32.69 783 ASP A C 1
ATOM 5881 O O . ASP A 1 783 ? 17.634 -27.212 -85.101 1.00 32.69 783 ASP A O 1
ATOM 5885 N N . ASP A 1 784 ? 17.936 -28.874 -86.622 1.00 42.50 784 ASP A N 1
ATOM 5886 C CA . ASP A 1 784 ? 19.124 -29.589 -86.187 1.00 42.50 784 ASP A CA 1
ATOM 5887 C C . ASP A 1 784 ? 20.372 -28.831 -86.673 1.00 42.50 784 ASP A C 1
ATOM 5889 O O . ASP A 1 784 ? 20.389 -28.383 -87.815 1.00 42.50 784 ASP A O 1
ATOM 5893 N N . ASP A 1 785 ? 21.395 -28.667 -85.830 1.00 34.78 785 ASP A N 1
ATOM 5894 C CA . ASP A 1 785 ? 22.799 -28.853 -86.233 1.00 34.78 785 ASP A CA 1
ATOM 5895 C C . ASP A 1 785 ? 23.775 -28.590 -85.076 1.00 34.78 785 ASP A C 1
ATOM 5897 O O . ASP A 1 785 ? 23.644 -27.669 -84.264 1.00 34.78 785 ASP A O 1
ATOM 5901 N N . GLY A 1 786 ? 24.778 -29.463 -85.000 1.00 38.34 786 GLY A N 1
ATOM 5902 C CA . GLY A 1 786 ? 25.771 -29.512 -83.938 1.00 38.34 786 GLY A CA 1
ATOM 5903 C C . GLY A 1 786 ? 26.830 -28.408 -83.978 1.00 38.34 786 GLY A C 1
ATOM 5904 O O . GLY A 1 786 ? 27.062 -27.734 -84.975 1.00 38.34 786 GLY A O 1
ATOM 5905 N N . GLY A 1 787 ? 27.558 -28.289 -82.867 1.00 34.22 787 GLY A N 1
ATOM 5906 C CA . GLY A 1 787 ? 28.779 -27.490 -82.800 1.00 34.22 787 GLY A CA 1
ATOM 5907 C C . GLY A 1 787 ? 29.067 -26.990 -81.394 1.00 34.22 787 GLY A C 1
ATOM 5908 O O . GLY A 1 787 ? 28.444 -26.052 -80.912 1.00 34.22 787 GLY A O 1
ATOM 5909 N N . GLY A 1 788 ? 30.028 -27.620 -80.718 1.00 46.25 788 GLY A N 1
ATOM 5910 C CA . GLY A 1 788 ? 30.469 -27.193 -79.396 1.00 46.25 788 GLY A CA 1
ATOM 5911 C C . GLY A 1 788 ? 31.086 -25.793 -79.399 1.00 46.25 788 GLY A C 1
ATOM 5912 O O . GLY A 1 788 ? 31.869 -25.451 -80.276 1.00 46.25 788 GLY A O 1
ATOM 5913 N N . THR A 1 789 ? 30.771 -25.004 -78.374 1.00 39.31 789 THR A N 1
ATOM 5914 C CA . THR A 1 789 ? 31.650 -24.012 -77.728 1.00 39.31 789 THR A CA 1
ATOM 5915 C C . THR A 1 789 ? 30.961 -23.492 -76.459 1.00 39.31 789 THR A C 1
ATOM 5917 O O . THR A 1 789 ? 29.745 -23.328 -76.411 1.00 39.31 789 THR A O 1
ATOM 5920 N N . ARG A 1 790 ? 31.739 -23.294 -75.384 1.00 40.88 790 ARG A N 1
ATOM 5921 C CA . ARG A 1 790 ? 31.276 -22.758 -74.087 1.00 40.88 790 ARG A CA 1
ATOM 5922 C C . ARG A 1 790 ? 30.597 -21.386 -74.255 1.00 40.88 790 ARG A C 1
ATOM 5924 O O . ARG A 1 790 ? 31.173 -20.542 -74.941 1.00 40.88 790 ARG A O 1
ATOM 5931 N N . PRO A 1 791 ? 29.485 -21.097 -73.552 1.00 39.12 791 PRO A N 1
ATOM 5932 C CA . PRO A 1 791 ? 28.922 -19.753 -73.526 1.00 39.12 791 PRO A CA 1
ATOM 5933 C C . PRO A 1 791 ? 29.707 -18.836 -72.562 1.00 39.12 791 PRO A C 1
ATOM 5935 O O . PRO A 1 791 ? 30.209 -19.311 -71.535 1.00 39.12 791 PRO A O 1
ATOM 5938 N N . PRO A 1 792 ? 29.826 -17.527 -72.858 1.00 47.84 792 PRO A N 1
ATOM 5939 C CA . PRO A 1 792 ? 30.395 -16.539 -71.943 1.00 47.84 792 PRO A CA 1
ATOM 5940 C C . PRO A 1 792 ? 29.403 -16.195 -70.810 1.00 47.84 792 PRO A C 1
ATOM 5942 O O . PRO A 1 792 ? 28.195 -16.385 -70.971 1.00 47.84 792 PRO A O 1
ATOM 5945 N N . PRO A 1 793 ? 29.881 -15.691 -69.655 1.00 44.81 793 PRO A N 1
ATOM 5946 C CA . PRO A 1 793 ? 29.017 -15.359 -68.525 1.00 44.81 793 PRO A CA 1
ATOM 5947 C C . PRO A 1 793 ? 28.092 -14.166 -68.844 1.00 44.81 793 PRO A C 1
ATOM 5949 O O . PRO A 1 793 ? 28.476 -13.276 -69.609 1.00 44.81 793 PRO A O 1
ATOM 5952 N N . PRO A 1 794 ? 26.881 -14.114 -68.255 1.00 42.62 794 PRO A N 1
ATOM 5953 C CA . PRO A 1 794 ? 25.927 -13.038 -68.499 1.00 42.62 794 PRO A CA 1
ATOM 5954 C C . PRO A 1 794 ? 26.379 -11.717 -67.843 1.00 42.62 794 PRO A C 1
ATOM 5956 O O . PRO A 1 794 ? 27.073 -11.733 -66.824 1.00 42.62 794 PRO A O 1
ATOM 5959 N N . PRO A 1 795 ? 25.974 -10.552 -68.384 1.00 43.06 795 PRO A N 1
ATOM 5960 C CA . PRO A 1 795 ? 26.395 -9.252 -67.872 1.00 43.06 795 PRO A CA 1
ATOM 5961 C C . PRO A 1 795 ? 25.804 -8.946 -66.481 1.00 43.06 795 PRO A C 1
ATOM 5963 O O . PRO A 1 795 ? 24.588 -8.910 -66.287 1.00 43.06 795 PRO A O 1
ATOM 5966 N N . GLU A 1 796 ? 26.684 -8.621 -65.525 1.00 47.62 796 GLU A N 1
ATOM 5967 C CA . GLU A 1 796 ? 26.426 -8.324 -64.098 1.00 47.62 796 GLU A CA 1
ATOM 5968 C C . GLU A 1 796 ? 25.441 -7.170 -63.800 1.00 47.62 796 GLU A C 1
ATOM 5970 O O . GLU A 1 796 ? 25.135 -6.890 -62.638 1.00 47.62 796 GLU A O 1
ATOM 5975 N N . LYS A 1 797 ? 24.908 -6.481 -64.814 1.00 43.59 797 LYS A N 1
ATOM 5976 C CA . LYS A 1 797 ? 23.998 -5.337 -64.625 1.00 43.59 797 LYS A CA 1
ATOM 5977 C C . LYS A 1 797 ? 22.513 -5.711 -64.494 1.00 43.59 797 LYS A C 1
ATOM 5979 O O . LYS A 1 797 ? 21.722 -4.840 -64.149 1.00 43.59 797 LYS A O 1
ATOM 5984 N N . GLY A 1 798 ? 22.128 -6.975 -64.702 1.00 42.94 798 GLY A N 1
ATOM 5985 C CA . GLY A 1 798 ? 20.735 -7.435 -64.541 1.00 42.94 798 GLY A CA 1
ATOM 5986 C C . GLY A 1 798 ? 20.387 -8.005 -63.157 1.00 42.94 798 GLY A C 1
ATOM 5987 O O . GLY A 1 798 ? 19.263 -7.851 -62.684 1.00 42.94 798 GLY A O 1
ATOM 5988 N N . ILE A 1 799 ? 21.355 -8.622 -62.470 1.00 46.31 799 ILE A N 1
ATOM 5989 C CA . ILE A 1 799 ? 21.102 -9.407 -61.244 1.00 46.31 799 ILE A CA 1
ATOM 5990 C C . ILE A 1 799 ? 20.932 -8.503 -60.011 1.00 46.31 799 ILE A C 1
ATOM 5992 O O . ILE A 1 799 ? 20.080 -8.765 -59.167 1.00 46.31 799 ILE A O 1
ATOM 5996 N N . LYS A 1 800 ? 21.654 -7.375 -59.937 1.00 46.28 800 LYS A N 1
ATOM 5997 C CA . LYS A 1 800 ? 21.490 -6.389 -58.849 1.00 46.28 800 LYS A CA 1
ATOM 5998 C C . LYS A 1 800 ? 20.109 -5.721 -58.864 1.00 46.28 800 LYS A C 1
ATOM 6000 O O . LYS A 1 800 ? 19.574 -5.408 -57.806 1.00 46.28 800 LYS A O 1
ATOM 6005 N N . THR A 1 801 ? 19.520 -5.551 -60.046 1.00 46.78 801 THR A N 1
ATOM 6006 C CA . THR A 1 801 ? 18.211 -4.910 -60.240 1.00 46.78 801 THR A CA 1
ATOM 6007 C C . THR A 1 801 ? 17.061 -5.877 -59.953 1.00 46.78 801 THR A C 1
ATOM 6009 O O . THR A 1 801 ? 16.077 -5.480 -59.335 1.00 46.78 801 THR A O 1
ATOM 6012 N N . ALA A 1 802 ? 17.210 -7.157 -60.317 1.00 39.56 802 ALA A N 1
ATOM 6013 C CA . ALA A 1 802 ? 16.256 -8.210 -59.966 1.00 39.56 802 ALA A CA 1
ATOM 6014 C C . ALA A 1 802 ? 16.268 -8.519 -58.456 1.00 39.56 802 ALA A C 1
ATOM 6016 O O . ALA A 1 802 ? 15.207 -8.630 -57.849 1.00 39.56 802 ALA A O 1
ATOM 6017 N N . GLN A 1 803 ? 17.445 -8.549 -57.820 1.00 45.38 803 GLN A N 1
ATOM 6018 C CA . GLN A 1 803 ? 17.561 -8.772 -56.374 1.00 45.38 803 GLN A CA 1
ATOM 6019 C C . GLN A 1 803 ? 17.027 -7.582 -55.557 1.00 45.38 803 GLN A C 1
ATOM 6021 O O . GLN A 1 803 ? 16.254 -7.781 -54.627 1.00 45.38 803 GLN A O 1
ATOM 6026 N N . GLN A 1 804 ? 17.320 -6.334 -55.957 1.00 45.91 804 GLN A N 1
ATOM 6027 C CA . GLN A 1 804 ? 16.704 -5.153 -55.332 1.00 45.91 804 GLN A CA 1
ATOM 6028 C C . GLN A 1 804 ? 15.180 -5.100 -55.514 1.00 45.91 804 GLN A C 1
ATOM 6030 O O . GLN A 1 804 ? 14.500 -4.514 -54.673 1.00 45.91 804 GLN A O 1
ATOM 6035 N N . ALA A 1 805 ? 14.639 -5.680 -56.590 1.00 44.28 805 ALA A N 1
ATOM 6036 C CA . ALA A 1 805 ? 13.198 -5.778 -56.804 1.00 44.28 805 ALA A CA 1
ATOM 6037 C C . ALA A 1 805 ? 12.555 -6.849 -55.905 1.00 44.28 805 ALA A C 1
ATOM 6039 O O . ALA A 1 805 ? 11.496 -6.591 -55.339 1.00 44.28 805 ALA A O 1
ATOM 6040 N N . VAL A 1 806 ? 13.214 -7.997 -55.705 1.00 47.47 806 VAL A N 1
ATOM 6041 C CA . VAL A 1 806 ? 12.743 -9.077 -54.817 1.00 47.47 806 VAL A CA 1
ATOM 6042 C C . VAL A 1 806 ? 12.848 -8.681 -53.337 1.00 47.47 806 VAL A C 1
ATOM 6044 O O . VAL A 1 806 ? 11.895 -8.886 -52.585 1.00 47.47 806 VAL A O 1
ATOM 6047 N N . ASP A 1 807 ? 13.930 -8.018 -52.920 1.00 43.78 807 ASP A N 1
ATOM 6048 C CA . ASP A 1 807 ? 14.101 -7.545 -51.537 1.00 43.78 807 ASP A CA 1
ATOM 6049 C C . ASP A 1 807 ? 13.128 -6.394 -51.209 1.00 43.78 807 ASP A C 1
ATOM 6051 O O . ASP A 1 807 ? 12.552 -6.348 -50.119 1.00 43.78 807 ASP A O 1
ATOM 6055 N N . LYS A 1 808 ? 12.866 -5.490 -52.171 1.00 49.22 808 LYS A N 1
ATOM 6056 C CA . LYS A 1 808 ? 11.822 -4.458 -52.026 1.00 49.22 808 LYS A CA 1
ATOM 6057 C C . LYS A 1 808 ? 10.417 -5.051 -52.000 1.00 49.22 808 LYS A C 1
ATOM 6059 O O . LYS A 1 808 ? 9.602 -4.546 -51.234 1.00 49.22 808 LYS A O 1
ATOM 6064 N N . ALA A 1 809 ? 10.133 -6.082 -52.797 1.00 45.03 809 ALA A N 1
ATOM 6065 C CA . ALA A 1 809 ? 8.832 -6.751 -52.797 1.00 45.03 809 ALA A CA 1
ATOM 6066 C C . ALA A 1 809 ? 8.582 -7.474 -51.465 1.00 45.03 809 ALA A C 1
ATOM 6068 O O . ALA A 1 809 ? 7.569 -7.234 -50.821 1.00 45.03 809 ALA A O 1
ATOM 6069 N N . THR A 1 810 ? 9.558 -8.239 -50.969 1.00 52.97 810 THR A N 1
ATOM 6070 C CA . THR A 1 810 ? 9.415 -9.015 -49.723 1.00 52.97 810 THR A CA 1
ATOM 6071 C C . THR A 1 810 ? 9.334 -8.115 -48.481 1.00 52.97 810 THR A C 1
ATOM 6073 O O . THR A 1 810 ? 8.536 -8.360 -47.573 1.00 52.97 810 THR A O 1
ATOM 6076 N N . PHE A 1 811 ? 10.106 -7.020 -48.444 1.00 50.31 811 PHE A N 1
ATOM 6077 C CA . PHE A 1 811 ? 9.996 -6.014 -47.382 1.00 50.31 811 PHE A CA 1
ATOM 6078 C C . PHE A 1 811 ? 8.681 -5.228 -47.466 1.00 50.31 811 PHE A C 1
ATOM 6080 O O . PHE A 1 811 ? 8.079 -4.935 -46.432 1.00 50.31 811 PHE A O 1
ATOM 6087 N N . ALA A 1 812 ? 8.209 -4.904 -48.676 1.00 55.28 812 ALA A N 1
ATOM 6088 C CA . ALA A 1 812 ? 6.897 -4.292 -48.862 1.00 55.28 812 ALA A CA 1
ATOM 6089 C C . ALA A 1 812 ? 5.780 -5.229 -48.388 1.00 55.28 812 ALA A C 1
ATOM 6091 O O . ALA A 1 812 ? 4.875 -4.759 -47.712 1.00 55.28 812 ALA A O 1
ATOM 6092 N N . ASP A 1 813 ? 5.877 -6.536 -48.630 1.00 56.66 813 ASP A N 1
ATOM 6093 C CA . ASP A 1 813 ? 4.863 -7.511 -48.220 1.00 56.66 813 ASP A CA 1
ATOM 6094 C C . ASP A 1 813 ? 4.812 -7.706 -46.698 1.00 56.66 813 ASP A C 1
ATOM 6096 O O . ASP A 1 813 ? 3.726 -7.680 -46.117 1.00 56.66 813 ASP A O 1
ATOM 6100 N N . ILE A 1 814 ? 5.962 -7.798 -46.015 1.00 53.38 814 ILE A N 1
ATOM 6101 C CA . ILE A 1 814 ? 6.011 -7.860 -44.540 1.00 53.38 814 ILE A CA 1
ATOM 6102 C C . ILE A 1 814 ? 5.522 -6.545 -43.923 1.00 53.38 814 ILE A C 1
ATOM 6104 O O . ILE A 1 814 ? 4.734 -6.559 -42.976 1.00 53.38 814 ILE A O 1
ATOM 6108 N N . LYS A 1 815 ? 5.932 -5.399 -44.480 1.00 64.69 815 LYS A N 1
ATOM 6109 C CA . LYS A 1 815 ? 5.459 -4.080 -44.041 1.00 64.69 815 LYS A CA 1
ATOM 6110 C C . LYS A 1 815 ? 3.953 -3.927 -44.263 1.00 64.69 815 LYS A C 1
ATOM 6112 O O . LYS A 1 815 ? 3.266 -3.421 -43.380 1.00 64.69 815 LYS A O 1
ATOM 6117 N N . ASN A 1 816 ? 3.426 -4.388 -45.394 1.00 69.56 816 ASN A N 1
ATOM 6118 C CA . ASN A 1 816 ? 2.000 -4.339 -45.710 1.00 69.56 816 ASN A CA 1
ATOM 6119 C C . ASN A 1 816 ? 1.196 -5.293 -44.818 1.00 69.56 816 ASN A C 1
ATOM 6121 O O . ASN A 1 816 ? 0.129 -4.906 -44.352 1.00 69.56 816 ASN A O 1
ATOM 6125 N N . ALA A 1 817 ? 1.714 -6.485 -44.500 1.00 57.31 817 ALA A N 1
ATOM 6126 C CA . ALA A 1 817 ? 1.084 -7.418 -43.564 1.00 57.31 817 ALA A CA 1
ATOM 6127 C C . ALA A 1 817 ? 1.066 -6.872 -42.124 1.00 57.31 817 ALA A C 1
ATOM 6129 O O . ALA A 1 817 ? 0.035 -6.932 -41.452 1.00 57.31 817 ALA A O 1
ATOM 6130 N N . ALA A 1 818 ? 2.170 -6.269 -41.669 1.00 51.28 818 ALA A N 1
ATOM 6131 C CA . ALA A 1 818 ? 2.241 -5.600 -40.372 1.00 51.28 818 ALA A CA 1
ATOM 6132 C C . ALA A 1 818 ? 1.310 -4.376 -40.313 1.00 51.28 818 ALA A C 1
ATOM 6134 O O . ALA A 1 818 ? 0.566 -4.220 -39.346 1.00 51.28 818 ALA A O 1
ATOM 6135 N N . MET A 1 819 ? 1.272 -3.544 -41.364 1.00 66.19 819 MET A N 1
ATOM 6136 C CA . MET A 1 819 ? 0.334 -2.419 -41.454 1.00 66.19 819 MET A CA 1
ATOM 6137 C C . MET A 1 819 ? -1.124 -2.880 -41.518 1.00 66.19 819 MET A C 1
ATOM 6139 O O . MET A 1 819 ? -1.966 -2.263 -40.874 1.00 66.19 819 MET A O 1
ATOM 6143 N N . ALA A 1 820 ? -1.437 -3.970 -42.220 1.00 68.19 820 ALA A N 1
ATOM 6144 C CA . ALA A 1 820 ? -2.785 -4.533 -42.257 1.00 68.19 820 ALA A CA 1
ATOM 6145 C C . ALA A 1 820 ? -3.216 -5.062 -40.879 1.00 68.19 820 ALA A C 1
ATOM 6147 O O . ALA A 1 820 ? -4.347 -4.821 -40.457 1.00 68.19 820 ALA A O 1
ATOM 6148 N N . HIS A 1 821 ? -2.312 -5.715 -40.140 1.00 62.59 821 HIS A N 1
ATOM 6149 C CA . HIS A 1 821 ? -2.582 -6.164 -38.773 1.00 62.59 821 HIS A CA 1
ATOM 6150 C C . HIS A 1 821 ? -2.754 -4.985 -37.799 1.00 62.59 821 HIS A C 1
ATOM 6152 O O . HIS A 1 821 ? -3.702 -4.973 -37.015 1.00 62.59 821 HIS A O 1
ATOM 6158 N N . MET A 1 822 ? -1.914 -3.948 -37.905 1.00 55.31 822 MET A N 1
ATOM 6159 C CA . MET A 1 822 ? -2.060 -2.712 -37.125 1.00 55.31 822 MET A CA 1
ATOM 6160 C C . MET A 1 822 ? -3.361 -1.971 -37.454 1.00 55.31 822 MET A C 1
ATOM 6162 O O . MET A 1 822 ? -4.052 -1.517 -36.546 1.00 55.31 822 MET A O 1
ATOM 6166 N N . GLN A 1 823 ? -3.753 -1.894 -38.729 1.00 74.94 823 GLN A N 1
ATOM 6167 C CA . GLN A 1 823 ? -5.034 -1.310 -39.134 1.00 74.94 823 GLN A CA 1
ATOM 6168 C C . GLN A 1 823 ? -6.225 -2.134 -38.627 1.00 74.94 823 GLN A C 1
ATOM 6170 O O . GLN A 1 823 ? -7.242 -1.551 -38.258 1.00 74.94 823 GLN A O 1
ATOM 6175 N N . ALA A 1 824 ? -6.117 -3.466 -38.577 1.00 69.88 824 ALA A N 1
ATOM 6176 C CA . ALA A 1 824 ? -7.153 -4.327 -38.010 1.00 69.88 824 ALA A CA 1
ATOM 6177 C C . ALA A 1 824 ? -7.310 -4.108 -36.494 1.00 69.88 824 ALA A C 1
ATOM 6179 O O . ALA A 1 824 ? -8.435 -3.940 -36.022 1.00 69.88 824 ALA A O 1
ATOM 6180 N N . LEU A 1 825 ? -6.200 -4.017 -35.753 1.00 61.94 825 LEU A N 1
ATOM 6181 C CA . LEU A 1 825 ? -6.205 -3.682 -34.323 1.00 61.94 825 LEU A CA 1
ATOM 6182 C C . LEU A 1 825 ? -6.749 -2.271 -34.068 1.00 61.94 825 LEU A C 1
ATOM 6184 O O . LEU A 1 825 ? -7.572 -2.086 -33.174 1.00 61.94 825 LEU A O 1
ATOM 6188 N N . HIS A 1 826 ? -6.371 -1.290 -34.891 1.00 72.94 826 HIS A N 1
ATOM 6189 C CA . HIS A 1 826 ? -6.891 0.073 -34.785 1.00 72.94 826 HIS A CA 1
ATOM 6190 C C . HIS A 1 826 ? -8.404 0.132 -35.047 1.00 72.94 826 HIS A C 1
ATOM 6192 O O . HIS A 1 826 ? -9.130 0.774 -34.292 1.00 72.94 826 HIS A O 1
ATOM 6198 N N . ARG A 1 827 ? -8.917 -0.599 -36.051 1.00 75.69 827 ARG A N 1
ATOM 6199 C CA . ARG A 1 827 ? -10.370 -0.723 -36.280 1.00 75.69 827 ARG A CA 1
ATOM 6200 C C . ARG A 1 827 ? -11.075 -1.405 -35.108 1.00 75.69 827 ARG A C 1
ATOM 6202 O O . ARG A 1 827 ? -12.151 -0.963 -34.721 1.00 75.69 827 ARG A O 1
ATOM 6209 N N . GLN A 1 828 ? -10.481 -2.443 -34.519 1.00 73.19 828 GLN A N 1
ATOM 6210 C CA . GLN A 1 828 ? -11.039 -3.098 -33.333 1.00 73.19 828 GLN A CA 1
ATOM 6211 C C . GLN A 1 828 ? -11.100 -2.134 -32.137 1.00 73.19 828 GLN A C 1
ATOM 6213 O O . GLN A 1 828 ? -12.114 -2.081 -31.445 1.00 73.19 828 GLN A O 1
ATOM 6218 N N . GLN A 1 829 ? -10.062 -1.320 -31.933 1.00 71.31 829 GLN A N 1
ATOM 6219 C CA . GLN A 1 829 ? -10.033 -0.289 -30.896 1.00 71.31 829 GLN A CA 1
ATOM 6220 C C . GLN A 1 829 ? -11.079 0.808 -31.141 1.00 71.31 829 GLN A C 1
ATOM 6222 O O . GLN A 1 829 ? -11.803 1.163 -30.214 1.00 71.31 829 GLN A O 1
ATOM 6227 N N . GLN A 1 830 ? -11.223 1.293 -32.379 1.00 80.06 830 GLN A N 1
ATOM 6228 C CA . GLN A 1 830 ? -12.270 2.254 -32.746 1.00 80.06 830 GLN A CA 1
ATOM 6229 C C . GLN A 1 830 ? -13.674 1.685 -32.498 1.00 80.06 830 GLN A C 1
ATOM 6231 O O . GLN A 1 830 ? -14.525 2.378 -31.947 1.00 80.06 830 GLN A O 1
ATOM 6236 N N . LEU A 1 831 ? -13.918 0.412 -32.831 1.00 81.31 831 LEU A N 1
ATOM 6237 C CA . LEU A 1 831 ? -15.198 -0.247 -32.551 1.00 81.31 831 LEU A CA 1
ATOM 6238 C C . LEU A 1 831 ? -15.475 -0.354 -31.045 1.00 81.31 831 LEU A C 1
ATOM 6240 O O . LEU A 1 831 ? -16.607 -0.123 -30.622 1.00 81.31 831 LEU A O 1
ATOM 6244 N N . MET A 1 832 ? -14.456 -0.635 -30.226 1.00 73.44 832 MET A N 1
ATOM 6245 C CA . MET A 1 832 ? -14.595 -0.630 -28.763 1.00 73.44 832 MET A CA 1
ATOM 6246 C C . MET A 1 832 ? -14.860 0.776 -28.208 1.00 73.44 832 MET A C 1
ATOM 6248 O O . MET A 1 832 ? -15.709 0.926 -27.334 1.00 73.44 832 MET A O 1
ATOM 6252 N N . GLN A 1 833 ? -14.204 1.813 -28.739 1.00 73.06 833 GLN A N 1
ATOM 6253 C CA . GLN A 1 833 ? -14.453 3.207 -28.348 1.00 73.06 833 GLN A CA 1
ATOM 6254 C C . GLN A 1 833 ? -15.867 3.663 -28.724 1.00 73.06 833 GLN A C 1
ATOM 6256 O O . GLN A 1 833 ? -16.543 4.293 -27.912 1.00 73.06 833 GLN A O 1
ATOM 6261 N N . VAL A 1 834 ? -16.356 3.295 -29.913 1.00 82.88 834 VAL A N 1
ATOM 6262 C CA . VAL A 1 834 ? -17.742 3.563 -30.328 1.00 82.88 834 VAL A CA 1
ATOM 6263 C C . VAL A 1 834 ? -18.730 2.823 -29.423 1.00 82.88 834 VAL A C 1
ATOM 6265 O O . VAL A 1 834 ? -19.714 3.420 -28.990 1.00 82.88 834 VAL A O 1
ATOM 6268 N N . ALA A 1 835 ? -18.465 1.559 -29.075 1.00 74.38 835 ALA A N 1
ATOM 6269 C CA . ALA A 1 835 ? -19.309 0.799 -28.152 1.00 74.38 835 ALA A CA 1
ATOM 6270 C C . ALA A 1 835 ? -19.336 1.417 -26.740 1.00 74.38 835 ALA A C 1
ATOM 6272 O O . ALA A 1 835 ? -20.405 1.533 -26.137 1.00 74.38 835 ALA A O 1
ATOM 6273 N N . ALA A 1 836 ? -18.188 1.879 -26.235 1.00 67.88 836 ALA A N 1
ATOM 6274 C CA . ALA A 1 836 ? -18.089 2.572 -24.952 1.00 67.88 836 ALA A CA 1
ATOM 6275 C C . ALA A 1 836 ? -18.836 3.917 -24.968 1.00 67.88 836 ALA A C 1
ATOM 6277 O O . ALA A 1 836 ? -19.633 4.188 -24.070 1.00 67.88 836 ALA A O 1
ATOM 6278 N N . ALA A 1 837 ? -18.664 4.723 -26.020 1.00 75.12 837 ALA A N 1
ATOM 6279 C CA . ALA A 1 837 ? -19.383 5.985 -26.190 1.00 75.12 837 ALA A CA 1
ATOM 6280 C C . ALA A 1 837 ? -20.906 5.773 -26.263 1.00 75.12 837 ALA A C 1
ATOM 6282 O O . ALA A 1 837 ? -21.668 6.501 -25.627 1.00 75.12 837 ALA A O 1
ATOM 6283 N N . GLN A 1 838 ? -21.364 4.732 -26.970 1.00 83.69 838 GLN A N 1
ATOM 6284 C CA . GLN A 1 838 ? -22.778 4.347 -27.002 1.00 83.69 838 GLN A CA 1
ATOM 6285 C C . GLN A 1 838 ? -23.298 3.924 -25.621 1.00 83.69 838 GLN A C 1
ATOM 6287 O O . GLN A 1 838 ? -24.432 4.252 -25.272 1.00 83.69 838 GLN A O 1
ATOM 6292 N N . HIS A 1 839 ? -22.490 3.223 -24.823 1.00 78.00 839 HIS A N 1
ATOM 6293 C CA . HIS A 1 839 ? -22.860 2.838 -23.462 1.00 78.00 839 HIS A CA 1
ATOM 6294 C C . HIS A 1 839 ? -22.997 4.058 -22.532 1.00 78.00 839 HIS A C 1
ATOM 6296 O O . HIS A 1 839 ? -23.983 4.158 -21.800 1.00 78.00 839 HIS A O 1
ATOM 6302 N N . VAL A 1 840 ? -22.071 5.022 -22.610 1.00 79.12 840 VAL A N 1
ATOM 6303 C CA . VAL A 1 840 ? -22.152 6.291 -21.860 1.00 79.12 840 VAL A CA 1
ATOM 6304 C C . VAL A 1 840 ? -23.397 7.086 -22.259 1.00 79.12 840 VAL A C 1
ATOM 6306 O O . VAL A 1 840 ? -24.139 7.530 -21.383 1.00 79.12 840 VAL A O 1
ATOM 6309 N N . MET A 1 841 ? -23.686 7.194 -23.562 1.00 85.62 841 MET A N 1
ATOM 6310 C CA . MET A 1 841 ? -24.905 7.856 -24.045 1.00 85.62 841 MET A CA 1
ATOM 6311 C C . MET A 1 841 ? -26.177 7.188 -23.506 1.00 85.62 841 MET A C 1
ATOM 6313 O O . MET A 1 841 ? -27.087 7.882 -23.058 1.00 85.62 841 MET A O 1
ATOM 6317 N N . ARG A 1 842 ? -26.240 5.846 -23.482 1.00 89.44 842 ARG A N 1
ATOM 6318 C CA . ARG A 1 842 ? -27.384 5.123 -22.894 1.00 89.44 842 ARG A CA 1
ATOM 6319 C C . ARG A 1 842 ? -27.528 5.391 -21.398 1.00 89.44 842 ARG A C 1
ATOM 6321 O O . ARG A 1 842 ? -28.652 5.586 -20.946 1.00 89.44 842 ARG A O 1
ATOM 6328 N N . ARG A 1 843 ? -26.428 5.442 -20.635 1.00 78.69 843 ARG A N 1
ATOM 6329 C CA . ARG A 1 843 ? -26.474 5.798 -19.204 1.00 78.69 843 ARG A CA 1
ATOM 6330 C C . ARG A 1 843 ? -26.973 7.227 -18.987 1.00 78.69 843 ARG A C 1
ATOM 6332 O O . ARG A 1 843 ? -27.840 7.426 -18.142 1.00 78.69 843 ARG A O 1
ATOM 6339 N N . GLN A 1 844 ? -26.500 8.199 -19.771 1.00 86.31 844 GLN A N 1
ATOM 6340 C CA . GLN A 1 844 ? -27.008 9.576 -19.698 1.00 86.31 844 GLN A CA 1
ATOM 6341 C C . GLN A 1 844 ? -28.500 9.648 -20.042 1.00 86.31 844 GLN A C 1
ATOM 6343 O O . GLN A 1 844 ? -29.261 10.316 -19.346 1.00 86.31 844 GLN A O 1
ATOM 6348 N N . GLN A 1 845 ? -28.947 8.909 -21.060 1.00 91.00 845 GLN A N 1
ATOM 6349 C CA . GLN A 1 845 ? -30.362 8.845 -21.424 1.00 91.00 845 GLN A CA 1
ATOM 6350 C C . GLN A 1 845 ? -31.216 8.212 -20.312 1.00 91.00 845 GLN A C 1
ATOM 6352 O O . GLN A 1 845 ? -32.301 8.710 -20.016 1.00 91.00 845 GLN A O 1
ATOM 6357 N N . GLN A 1 846 ? -30.722 7.159 -19.653 1.00 87.00 846 GLN A N 1
ATOM 6358 C CA . GLN A 1 846 ? -31.386 6.545 -18.497 1.00 87.00 846 GLN A CA 1
ATOM 6359 C C . GLN A 1 846 ? -31.465 7.503 -17.300 1.00 87.00 846 GLN A C 1
ATOM 6361 O O . GLN A 1 846 ? -32.510 7.584 -16.658 1.00 87.00 846 GLN A O 1
ATOM 6366 N N . GLN A 1 847 ? -30.405 8.269 -17.025 1.00 84.31 847 GLN A N 1
ATOM 6367 C CA . GLN A 1 847 ? -30.406 9.289 -15.971 1.00 84.31 847 GLN A CA 1
ATOM 6368 C C . GLN A 1 847 ? -31.410 10.412 -16.264 1.00 84.31 847 GLN A C 1
ATOM 6370 O O . GLN A 1 847 ? -32.185 10.779 -15.384 1.00 84.31 847 GLN A O 1
ATOM 6375 N N . GLN A 1 848 ? -31.464 10.905 -17.505 1.00 91.38 848 GLN A N 1
ATOM 6376 C CA . GLN A 1 848 ? -32.455 11.905 -17.916 1.00 91.38 848 GLN A CA 1
ATOM 6377 C C . GLN A 1 848 ? -33.890 11.372 -17.799 1.00 91.38 848 GLN A C 1
ATOM 6379 O O . GLN A 1 848 ? -34.770 12.083 -17.318 1.00 91.38 848 GLN A O 1
ATOM 6384 N N . GLN A 1 849 ? -34.136 10.113 -18.179 1.00 91.88 849 GLN A N 1
ATOM 6385 C CA . GLN A 1 849 ? -35.447 9.481 -17.990 1.00 91.88 849 GLN A CA 1
ATOM 6386 C C . GLN A 1 849 ? -35.814 9.352 -16.507 1.00 91.88 849 GLN A C 1
ATOM 6388 O O . GLN A 1 849 ? -36.951 9.648 -16.144 1.00 91.88 849 GLN A O 1
ATOM 6393 N N . ALA A 1 850 ? -34.869 8.965 -15.645 1.00 84.38 850 ALA A N 1
ATOM 6394 C CA . ALA A 1 850 ? -35.095 8.875 -14.204 1.00 84.38 850 ALA A CA 1
ATOM 6395 C C . ALA A 1 850 ? -35.430 10.245 -13.588 1.00 84.38 850 ALA A C 1
ATOM 6397 O O . ALA A 1 850 ? -36.380 10.343 -12.810 1.00 84.38 850 ALA A O 1
ATOM 6398 N N . GLN A 1 851 ? -34.722 11.305 -13.993 1.00 91.62 851 GLN A N 1
ATOM 6399 C CA . GLN A 1 851 ? -35.004 12.682 -13.568 1.00 91.62 851 GLN A CA 1
ATOM 6400 C C . GLN A 1 851 ? -36.391 13.153 -14.029 1.00 91.62 851 GLN A C 1
ATOM 6402 O O . GLN A 1 851 ? -37.149 13.700 -13.232 1.00 91.62 851 GLN A O 1
ATOM 6407 N N . GLN A 1 852 ? -36.779 12.880 -15.280 1.00 94.56 852 GLN A N 1
ATOM 6408 C CA . GLN A 1 852 ? -38.126 13.202 -15.771 1.00 94.56 852 GLN A CA 1
ATOM 6409 C C . GLN A 1 852 ? -39.222 12.461 -14.992 1.00 94.56 852 GLN A C 1
ATOM 6411 O O . GLN A 1 852 ? -40.286 13.021 -14.734 1.00 94.56 852 GLN A O 1
ATOM 6416 N N . LEU A 1 853 ? -38.973 11.209 -14.600 1.00 93.25 853 LEU A N 1
ATOM 6417 C CA . LEU A 1 853 ? -39.904 10.414 -13.797 1.00 93.25 853 LEU A CA 1
ATOM 6418 C C . LEU A 1 853 ? -40.040 10.960 -12.370 1.00 93.25 853 LEU A C 1
ATOM 6420 O O . LEU A 1 853 ? -41.148 10.996 -11.839 1.00 93.25 853 LEU A O 1
ATOM 6424 N N . GLN A 1 854 ? -38.938 11.411 -11.764 1.00 89.31 854 GLN A N 1
ATOM 6425 C CA . GLN A 1 854 ? -38.961 12.090 -10.465 1.00 89.31 854 GLN A CA 1
ATOM 6426 C C . GLN A 1 854 ? -39.729 13.413 -10.535 1.00 89.31 854 GLN A C 1
ATOM 6428 O O . GLN A 1 854 ? -40.577 13.656 -9.679 1.00 89.31 854 GLN A O 1
ATOM 6433 N N . GLN A 1 855 ? -39.510 14.209 -11.585 1.00 93.81 855 GLN A N 1
ATOM 6434 C CA . GLN A 1 855 ? -40.234 15.463 -11.792 1.00 93.81 855 GLN A CA 1
ATOM 6435 C C . GLN A 1 855 ? -41.743 15.222 -11.929 1.00 93.81 855 GLN A C 1
ATOM 6437 O O . GLN A 1 855 ? -42.526 15.851 -11.227 1.00 93.81 855 GLN A O 1
ATOM 6442 N N . ARG A 1 856 ? -42.159 14.233 -12.735 1.00 94.00 856 ARG A N 1
ATOM 6443 C CA . ARG A 1 856 ? -43.584 13.875 -12.861 1.00 94.00 856 ARG A CA 1
ATOM 6444 C C . ARG A 1 856 ? -44.204 13.451 -11.536 1.00 94.00 856 ARG A C 1
ATOM 6446 O O . ARG A 1 856 ? -45.316 13.865 -11.242 1.00 94.00 856 ARG A O 1
ATOM 6453 N N . ARG A 1 857 ? -43.496 12.654 -10.727 1.00 91.06 857 ARG A N 1
ATOM 6454 C CA . ARG A 1 857 ? -43.984 12.266 -9.392 1.00 91.06 857 ARG A CA 1
ATOM 6455 C C . ARG A 1 857 ? -44.153 13.474 -8.476 1.00 91.06 857 ARG A C 1
ATOM 6457 O O . ARG A 1 857 ? -45.095 13.504 -7.692 1.00 91.06 857 ARG A O 1
ATOM 6464 N N . HIS A 1 858 ? -43.258 14.454 -8.573 1.00 92.50 858 HIS A N 1
ATOM 6465 C CA . HIS A 1 858 ? -43.367 15.695 -7.815 1.00 92.50 858 HIS A CA 1
ATOM 6466 C C . HIS A 1 858 ? -44.573 16.532 -8.268 1.00 92.50 858 HIS A C 1
ATOM 6468 O O . HIS A 1 858 ? -45.365 16.964 -7.433 1.00 92.50 858 HIS A O 1
ATOM 6474 N N . ASP A 1 859 ? -44.777 16.674 -9.579 1.00 91.94 859 ASP A N 1
ATOM 6475 C CA . ASP A 1 859 ? -45.912 17.409 -10.145 1.00 91.94 859 ASP A CA 1
ATOM 6476 C C . ASP A 1 859 ? -47.258 16.712 -9.850 1.00 91.94 859 ASP A C 1
ATOM 6478 O O . ASP A 1 859 ? -48.265 17.372 -9.588 1.00 91.94 859 ASP A O 1
ATOM 6482 N N . GLU A 1 860 ? -47.295 15.375 -9.853 1.00 92.25 860 GLU A N 1
ATOM 6483 C CA . GLU A 1 860 ? -48.465 14.581 -9.452 1.00 92.25 860 GLU A CA 1
ATOM 6484 C C . GLU A 1 860 ? -48.779 14.744 -7.960 1.00 92.25 860 GLU A C 1
ATOM 6486 O O . GLU A 1 860 ? -49.947 14.907 -7.604 1.00 92.25 860 GLU A O 1
ATOM 6491 N N . ALA A 1 861 ? -47.760 14.749 -7.094 1.00 85.88 861 ALA A N 1
ATOM 6492 C CA . ALA A 1 861 ? -47.934 14.994 -5.663 1.00 85.88 861 ALA A CA 1
ATOM 6493 C C . ALA A 1 861 ? -48.455 16.416 -5.392 1.00 85.88 861 ALA A C 1
ATOM 6495 O O . ALA A 1 861 ? -49.392 16.584 -4.612 1.00 85.88 861 ALA A O 1
ATOM 6496 N N . SER A 1 862 ? -47.914 17.418 -6.093 1.00 88.38 862 SER A N 1
ATOM 6497 C CA . SER A 1 862 ? -48.350 18.815 -5.987 1.00 88.38 862 SER A CA 1
ATOM 6498 C C . SER A 1 862 ? -49.810 18.994 -6.437 1.00 88.38 862 SER A C 1
ATOM 6500 O O . SER A 1 862 ? -50.630 19.552 -5.708 1.00 88.38 862 SER A O 1
ATOM 6502 N N . ASN A 1 863 ? -50.195 18.398 -7.573 1.00 85.69 863 ASN A N 1
ATOM 6503 C CA . ASN A 1 863 ? -51.579 18.432 -8.067 1.00 85.69 863 ASN A CA 1
ATOM 6504 C C . ASN A 1 863 ? -52.576 17.668 -7.173 1.00 85.69 863 ASN A C 1
ATOM 6506 O O . ASN A 1 863 ? -53.761 18.004 -7.145 1.00 85.69 863 ASN A O 1
ATOM 6510 N N . GLN A 1 864 ? -52.138 16.620 -6.466 1.00 80.75 864 GLN A N 1
ATOM 6511 C CA . GLN A 1 864 ? -52.982 15.924 -5.486 1.00 80.75 864 GLN A CA 1
ATOM 6512 C C . GLN A 1 864 ? -53.208 16.768 -4.227 1.00 80.75 864 GLN A C 1
ATOM 6514 O O . GLN A 1 864 ? -54.290 16.704 -3.645 1.00 80.75 864 GLN A O 1
ATOM 6519 N N . GLN A 1 865 ? -52.231 17.593 -3.847 1.00 74.25 865 GLN A N 1
ATOM 6520 C CA . GLN A 1 865 ? -52.351 18.531 -2.732 1.00 74.25 865 GLN A CA 1
ATOM 6521 C C . GLN A 1 865 ? -53.321 19.679 -3.051 1.00 74.25 865 GLN A C 1
ATOM 6523 O O . GLN A 1 865 ? -54.079 20.096 -2.180 1.00 74.25 865 GLN A O 1
ATOM 6528 N N . GLU A 1 866 ? -53.373 20.119 -4.310 1.00 73.56 866 GLU A N 1
ATOM 6529 C CA . GLU A 1 866 ? -54.274 21.186 -4.775 1.00 73.56 866 GLU A CA 1
ATOM 6530 C C . GLU A 1 866 ? -55.729 20.719 -5.001 1.00 73.56 866 GLU A C 1
ATOM 6532 O O . GLU A 1 866 ? -56.649 21.532 -5.057 1.00 73.56 866 GLU A O 1
ATOM 6537 N N . LYS A 1 867 ? -55.968 19.402 -5.104 1.00 62.84 867 LYS A N 1
ATOM 6538 C CA . LYS A 1 867 ? -57.311 18.808 -5.273 1.00 62.84 867 LYS A CA 1
ATOM 6539 C C . LYS A 1 867 ? -57.941 18.275 -3.985 1.00 62.84 867 LYS A C 1
ATOM 6541 O O . LYS A 1 867 ? -59.022 17.686 -4.053 1.00 62.84 867 LYS A O 1
ATOM 6546 N N . ALA A 1 868 ? -57.313 18.465 -2.827 1.00 55.06 868 ALA A N 1
ATOM 6547 C CA . ALA A 1 868 ? -57.952 18.148 -1.555 1.00 55.06 868 ALA A CA 1
ATOM 6548 C C . ALA A 1 868 ? -59.129 19.122 -1.330 1.00 55.06 868 ALA A C 1
ATOM 6550 O O . ALA A 1 868 ? -58.902 20.329 -1.256 1.00 55.06 868 ALA A O 1
ATOM 6551 N N . PRO A 1 869 ? -60.390 18.650 -1.259 1.00 58.91 869 PRO A N 1
ATOM 6552 C CA . PRO A 1 869 ? -61.528 19.543 -1.096 1.00 58.91 869 PRO A CA 1
ATOM 6553 C C . PRO A 1 869 ? -61.462 20.213 0.281 1.00 58.91 869 PRO A C 1
ATOM 6555 O O . PRO A 1 869 ? -61.513 19.541 1.313 1.00 58.91 869 PRO A O 1
ATOM 6558 N N . GLU A 1 870 ? -61.371 21.544 0.292 1.00 54.97 870 GLU A N 1
ATOM 6559 C CA . GLU A 1 870 ? -61.605 22.387 1.467 1.00 54.97 870 GLU A CA 1
ATOM 6560 C C . GLU A 1 870 ? -63.056 22.206 1.936 1.00 54.97 870 GLU A C 1
ATOM 6562 O O . GLU A 1 870 ? -63.966 22.938 1.551 1.00 54.97 870 GLU A O 1
ATOM 6567 N N . GLY A 1 871 ? -63.312 21.171 2.731 1.00 60.31 871 GLY A N 1
ATOM 6568 C CA . GLY A 1 871 ? -64.662 20.913 3.208 1.00 60.31 871 GLY A CA 1
ATOM 6569 C C . GLY A 1 871 ? -64.795 19.639 4.018 1.00 60.31 871 GLY A C 1
ATOM 6570 O O . GLY A 1 871 ? -65.399 18.693 3.531 1.00 60.31 871 GLY A O 1
ATOM 6571 N N . ALA A 1 872 ? -64.251 19.629 5.241 1.00 50.41 872 ALA A N 1
ATOM 6572 C CA . ALA A 1 872 ? -64.848 18.986 6.426 1.00 50.41 872 ALA A CA 1
ATOM 6573 C C . ALA A 1 872 ? -63.862 18.988 7.611 1.00 50.41 872 ALA A C 1
ATOM 6575 O O . ALA A 1 872 ? -63.315 17.957 7.994 1.00 50.41 872 ALA A O 1
ATOM 6576 N N . LEU A 1 873 ? -63.669 20.147 8.243 1.00 47.62 873 LEU A N 1
ATOM 6577 C CA . LEU A 1 873 ? -63.275 20.189 9.653 1.00 47.62 873 LEU A CA 1
ATOM 6578 C C . LEU A 1 873 ? -64.545 19.972 10.489 1.00 47.62 873 LEU A C 1
ATOM 6580 O O . LEU A 1 873 ? -65.224 20.925 10.860 1.00 47.62 873 LEU A O 1
ATOM 6584 N N . GLN A 1 874 ? -64.901 18.710 10.740 1.00 47.88 874 GLN A N 1
ATOM 6585 C CA . GLN A 1 874 ? -65.749 18.352 11.877 1.00 47.88 874 GLN A CA 1
ATOM 6586 C C . GLN A 1 874 ? -64.869 17.679 12.926 1.00 47.88 874 GLN A C 1
ATOM 6588 O O . GLN A 1 874 ? -64.294 16.618 12.693 1.00 47.88 874 GLN A O 1
ATOM 6593 N N . GLU A 1 875 ? -64.745 18.355 14.067 1.00 46.94 875 GLU A N 1
ATOM 6594 C CA . GLU A 1 875 ? -64.032 17.893 15.253 1.00 46.94 875 GLU A CA 1
ATOM 6595 C C . GLU A 1 875 ? -64.515 16.500 15.695 1.00 46.94 875 GLU A C 1
ATOM 6597 O O . GLU A 1 875 ? -65.728 16.261 15.777 1.00 46.94 875 GLU A O 1
ATOM 6602 N N . PRO A 1 876 ? -63.604 15.574 16.041 1.00 44.09 876 PRO A N 1
ATOM 6603 C CA . PRO A 1 876 ? -63.995 14.297 16.608 1.00 44.09 876 PRO A CA 1
ATOM 6604 C C . PRO A 1 876 ? -64.440 14.501 18.062 1.00 44.09 876 PRO A C 1
ATOM 6606 O O . PRO A 1 876 ? -63.657 14.899 18.926 1.00 44.09 876 PRO A O 1
ATOM 6609 N N . ARG A 1 877 ? -65.715 14.203 18.345 1.00 48.00 877 ARG A N 1
ATOM 6610 C CA . ARG A 1 877 ? -66.221 14.084 19.721 1.00 48.00 877 ARG A CA 1
ATOM 6611 C C . ARG A 1 877 ? -65.488 12.957 20.465 1.00 48.00 877 ARG A C 1
ATOM 6613 O O . ARG A 1 877 ? -65.251 11.903 19.872 1.00 48.00 877 ARG A O 1
ATOM 6620 N N . PRO A 1 878 ? -65.192 13.134 21.764 1.00 52.12 878 PRO A N 1
ATOM 6621 C CA . PRO A 1 878 ? -64.569 12.098 22.577 1.00 52.12 878 PRO A CA 1
ATOM 6622 C C . PRO A 1 878 ? -65.524 10.908 22.791 1.00 52.12 878 PRO A C 1
ATOM 6624 O O . PRO A 1 878 ? -66.743 11.104 22.861 1.00 52.12 878 PRO A O 1
ATOM 6627 N N . PRO A 1 879 ? -64.995 9.675 22.901 1.00 52.44 879 PRO A N 1
ATOM 6628 C CA . PRO A 1 879 ? -65.807 8.485 23.121 1.00 52.44 879 PRO A CA 1
ATOM 6629 C C . PRO A 1 879 ? -66.400 8.473 24.541 1.00 52.44 879 PRO A C 1
ATOM 6631 O O . PRO A 1 879 ? -65.776 8.988 25.475 1.00 52.44 879 PRO A O 1
ATOM 6634 N N . PRO A 1 880 ? -67.597 7.888 24.731 1.00 52.81 880 PRO A N 1
ATOM 6635 C CA . PRO A 1 880 ? -68.236 7.829 26.033 1.00 52.81 880 PRO A CA 1
ATOM 6636 C C . PRO A 1 880 ? -67.523 6.820 26.936 1.00 52.81 880 PRO A C 1
ATOM 6638 O O . PRO A 1 880 ? -67.210 5.701 26.529 1.00 52.81 880 PRO A O 1
ATOM 6641 N N . GLN A 1 881 ? -67.304 7.224 28.185 1.00 55.06 881 GLN A N 1
ATOM 6642 C CA . GLN A 1 881 ? -66.993 6.313 29.279 1.00 55.06 881 GLN A CA 1
ATOM 6643 C C . GLN A 1 881 ? -68.219 5.428 29.533 1.00 55.06 881 GLN A C 1
ATOM 6645 O O . GLN A 1 881 ? -69.290 5.932 29.868 1.00 55.06 881 GLN A O 1
ATOM 6650 N N . GLY A 1 882 ? -68.056 4.119 29.364 1.00 50.06 882 GLY A N 1
ATOM 6651 C CA . GLY A 1 882 ? -69.000 3.103 29.815 1.00 50.06 882 GLY A CA 1
ATOM 6652 C C . GLY A 1 882 ? -68.261 2.122 30.714 1.00 50.06 882 GLY A C 1
ATOM 6653 O O . GLY A 1 882 ? -67.253 1.559 30.291 1.00 50.06 882 GLY A O 1
ATOM 6654 N N . GLY A 1 883 ? -68.734 1.988 31.953 1.00 52.91 883 GLY A N 1
ATOM 6655 C CA . GLY A 1 883 ? -68.341 0.923 32.868 1.00 52.91 883 GLY A CA 1
ATOM 6656 C C . GLY A 1 883 ? -69.123 -0.362 32.600 1.00 52.91 883 GLY A C 1
ATOM 6657 O O . GLY A 1 883 ? -70.270 -0.301 32.161 1.00 52.91 883 GLY A O 1
ATOM 6658 N N . ASP A 1 884 ? -68.459 -1.495 32.796 1.00 41.41 884 ASP A N 1
ATOM 6659 C CA . ASP A 1 884 ? -68.716 -2.489 33.851 1.00 41.41 884 ASP A CA 1
ATOM 6660 C C . ASP A 1 884 ? -67.462 -3.366 34.005 1.00 41.41 884 ASP A C 1
ATOM 6662 O O . ASP A 1 884 ? -66.829 -3.674 32.963 1.00 41.41 884 ASP A O 1
#

Secondary structure (DSSP, 8-state):
-HHHHHHHHHHHHHHHHHHHHHHHHTT-TT-------HHHHHHHHHHS-HHHHHHHHTTSTTEEEE--TTSPPEEEEHHHHHHHHHHHHHHHHHHT---TT-TTHHHH-SS----SSHHHHHHHHHHHHHHHHHHHHH-HHHIIIIITS--HHHHHHHHHHHHHHHHHHHTTTHHHHHHHTT-TTTHHHHHHHHHHHHHHHHHHHHHHHHHH--S----TT---HHHHHHHHHHSTTHHHHHHHHHHHHHHHHHHHHHHHH-SSS-HHHHHHHHHHHHHHHHHHHHHHTSHHHHHHHHHHSTT-HHHHHHHHHHHGGGSTTS---SEEEEESSTT---EEEEEPPSPPGGGGGTTHHHHHHHHHHHHHHHHHT-BTTBHHHHHHHSHHHHHHHHHHHHHHHHHHHHHHH---BTTBPPPTTHHHHHHHHHHHHHHHHHSHHHHHHHHHHHHHHHHHHHHHS-HHHHHHHHSS-HHHHHHHHTTTT------SHHHHHHHHHHHHHHHHHHHTT-STTTTS-TTS-HHHHHHHHHHHHHHHHHHHHHHHHHT---TTS-HHHHTHHHHHHHHHHHHT-SSHHHHHHHHHHHHHHHHHHHHHHHHTS-SSSGGGSGGGGGS-HHHHHHHHHHHHHHHHHHHT-HHHHT-SS-----S-HHHHHHHHSS--GGGSPPPP---PPPPPPP---HHHHHHHHHHHHHHHHHHHGGGS------------------------------HHHHHHHHHHHHHHHHHHHHHHHHHTT-PPPPPP-------------PPPPPPTTTHHHHHHHHHHHHHHHHHHHHHHHHHHHHHHHHHHHHHHHHHHHHHHHHHHHHHHHHHHHHHHHHHHHHTS-S----PPPPPPP---